Protein AF-0000000076527780 (afdb_homodimer)

Structure (mmCIF, N/CA/C/O backbone):
data_AF-0000000076527780-model_v1
#
loop_
_entity.id
_entity.type
_entity.pdbx_description
1 polymer 'ABC transporter ATP-binding protein'
#
loop_
_atom_site.group_PDB
_atom_site.id
_atom_site.type_symbol
_atom_site.label_atom_id
_atom_site.label_alt_id
_atom_site.label_comp_id
_atom_site.label_asym_id
_atom_site.label_entity_id
_atom_site.label_seq_id
_atom_site.pdbx_PDB_ins_code
_atom_site.Cartn_x
_atom_site.Cartn_y
_atom_site.Cartn_z
_atom_site.occupancy
_atom_site.B_iso_or_equiv
_atom_site.auth_seq_id
_atom_site.auth_comp_id
_atom_site.auth_asym_id
_atom_site.auth_atom_id
_atom_site.pdbx_PDB_model_num
ATOM 1 N N . MET A 1 1 ? 26.109 66.062 -44.188 1 27.7 1 MET A N 1
ATOM 2 C CA . MET A 1 1 ? 26.734 64.812 -43.656 1 27.7 1 MET A CA 1
ATOM 3 C C . MET A 1 1 ? 25.797 64.125 -42.656 1 27.7 1 MET A C 1
ATOM 5 O O . MET A 1 1 ? 25.469 64.688 -41.625 1 27.7 1 MET A O 1
ATOM 9 N N . SER A 1 2 ? 24.844 63.281 -43.125 1 27.56 2 SER A N 1
ATOM 10 C CA . SER A 1 2 ? 23.609 62.688 -42.625 1 27.56 2 SER A CA 1
ATOM 11 C C . SER A 1 2 ? 23.891 61.625 -41.594 1 27.56 2 SER A C 1
ATOM 13 O O . SER A 1 2 ? 24.641 60.656 -41.875 1 27.56 2 SER A O 1
ATOM 15 N N . ALA A 1 3 ? 23.859 61.969 -40.312 1 34.66 3 ALA A N 1
ATOM 16 C CA . ALA A 1 3 ? 24.141 61.219 -39.094 1 34.66 3 ALA A CA 1
ATOM 17 C C . ALA A 1 3 ? 23.281 59.969 -39.031 1 34.66 3 ALA A C 1
ATOM 19 O O . ALA A 1 3 ? 22.062 60.031 -38.844 1 34.66 3 ALA A O 1
ATOM 20 N N . THR A 1 4 ? 23.562 58.938 -39.781 1 29.02 4 THR A N 1
ATOM 21 C CA . THR A 1 4 ? 22.828 57.688 -39.875 1 29.02 4 THR A CA 1
ATOM 22 C C . THR A 1 4 ? 22.703 57 -38.531 1 29.02 4 THR A C 1
ATOM 24 O O . THR A 1 4 ? 23.703 56.75 -37.844 1 29.02 4 THR A O 1
ATOM 27 N N . ALA A 1 5 ? 21.578 57.25 -37.812 1 34.66 5 ALA A N 1
ATOM 28 C CA . ALA A 1 5 ? 21.188 56.719 -36.5 1 34.66 5 ALA A CA 1
ATOM 29 C C . ALA A 1 5 ? 21.234 55.219 -36.469 1 34.66 5 ALA A C 1
ATOM 31 O O . ALA A 1 5 ? 20.578 54.562 -37.281 1 34.66 5 ALA A O 1
ATOM 32 N N . THR A 1 6 ? 22.391 54.656 -36.094 1 33.19 6 THR A N 1
ATOM 33 C CA . THR A 1 6 ? 22.609 53.219 -36.062 1 33.19 6 THR A CA 1
ATOM 34 C C . THR A 1 6 ? 21.5 52.531 -35.25 1 33.19 6 THR A C 1
ATOM 36 O O . THR A 1 6 ? 21.125 53 -34.156 1 33.19 6 THR A O 1
ATOM 39 N N . PRO A 1 7 ? 20.641 51.688 -35.844 1 36.03 7 PRO A N 1
ATOM 40 C CA . PRO A 1 7 ? 19.469 51.062 -35.219 1 36.03 7 PRO A CA 1
ATOM 41 C C . PRO A 1 7 ? 19.828 50.312 -33.938 1 36.03 7 PRO A C 1
ATOM 43 O O . PRO A 1 7 ? 20.969 49.875 -33.781 1 36.03 7 PRO A O 1
ATOM 46 N N . PRO A 1 8 ? 19.078 50.594 -32.812 1 31.39 8 PRO A N 1
ATOM 47 C CA . PRO A 1 8 ? 19.359 50.031 -31.5 1 31.39 8 PRO A CA 1
ATOM 48 C C . PRO A 1 8 ? 19.484 48.5 -31.531 1 31.39 8 PRO A C 1
ATOM 50 O O . PRO A 1 8 ? 18.891 47.844 -32.375 1 31.39 8 PRO A O 1
ATOM 53 N N . ALA A 1 9 ? 20.672 47.969 -31.219 1 32 9 ALA A N 1
ATOM 54 C CA . ALA A 1 9 ? 21.031 46.562 -31.094 1 32 9 ALA A CA 1
ATOM 55 C C . ALA A 1 9 ? 19.938 45.781 -30.359 1 32 9 ALA A C 1
ATOM 57 O O . ALA A 1 9 ? 19.484 46.188 -29.297 1 32 9 ALA A O 1
ATOM 58 N N . ARG A 1 10 ? 19.109 44.969 -31.031 1 29.53 10 ARG A N 1
ATOM 59 C CA . ARG A 1 10 ? 18.141 44 -30.547 1 29.53 10 ARG A CA 1
ATOM 60 C C . ARG A 1 10 ? 18.734 43.156 -29.422 1 29.53 10 ARG A C 1
ATOM 62 O O . ARG A 1 10 ? 19.734 42.469 -29.625 1 29.53 10 ARG A O 1
ATOM 69 N N . ARG A 1 11 ? 18.609 43.625 -28.172 1 29.2 11 ARG A N 1
ATOM 70 C CA . ARG A 1 11 ? 19 42.875 -26.984 1 29.2 11 ARG A CA 1
ATOM 71 C C . ARG A 1 11 ? 18.516 41.438 -27.062 1 29.2 11 ARG A C 1
ATOM 73 O O . ARG A 1 11 ? 17.328 41.188 -27.281 1 29.2 11 ARG A O 1
ATOM 80 N N . SER A 1 12 ? 19.344 40.594 -27.609 1 29.61 12 SER A N 1
ATOM 81 C CA . SER A 1 12 ? 19.141 39.156 -27.609 1 29.61 12 SER A CA 1
ATOM 82 C C . SER A 1 12 ? 18.547 38.656 -26.297 1 29.61 12 SER A C 1
ATOM 84 O O . SER A 1 12 ? 19 39.062 -25.219 1 29.61 12 SER A O 1
ATOM 86 N N . PRO A 1 13 ? 17.188 38.375 -26.297 1 30.89 13 PRO A N 1
ATOM 87 C CA . PRO A 1 13 ? 16.609 37.781 -25.078 1 30.89 13 PRO A CA 1
ATOM 88 C C . PRO A 1 13 ? 17.516 36.781 -24.406 1 30.89 13 PRO A C 1
ATOM 90 O O . PRO A 1 13 ? 18.219 36.031 -25.078 1 30.89 13 PRO A O 1
ATOM 93 N N . LEU A 1 14 ? 18.266 37.25 -23.391 1 29.42 14 LEU A N 1
ATOM 94 C CA . LEU A 1 14 ? 19.125 36.344 -22.641 1 29.42 14 LEU A CA 1
ATOM 95 C C . LEU A 1 14 ? 18.438 35 -22.422 1 29.42 14 LEU A C 1
ATOM 97 O O . LEU A 1 14 ? 17.25 34.969 -22.062 1 29.42 14 LEU A O 1
ATOM 101 N N . PRO A 1 15 ? 18.781 33.969 -23.172 1 31.88 15 PRO A N 1
ATOM 102 C CA . PRO A 1 15 ? 18.25 32.625 -23.109 1 31.88 15 PRO A CA 1
ATOM 103 C C . PRO A 1 15 ? 18.078 32.125 -21.688 1 31.88 15 PRO A C 1
ATOM 105 O O . PRO A 1 15 ? 17.953 30.906 -21.453 1 31.88 15 PRO A O 1
ATOM 108 N N . GLY A 1 16 ? 18.391 32.938 -20.656 1 31.42 16 GLY A N 1
ATOM 109 C CA . GLY A 1 16 ? 18.328 32.25 -19.375 1 31.42 16 GLY A CA 1
ATOM 110 C C . GLY A 1 16 ? 16.938 31.703 -19.062 1 31.42 16 GLY A C 1
ATOM 111 O O . GLY A 1 16 ? 16.141 32.375 -18.422 1 31.42 16 GLY A O 1
ATOM 112 N N . GLY A 1 17 ? 16.297 31.156 -20.047 1 30.23 17 GLY A N 1
ATOM 113 C CA . GLY A 1 17 ? 15.008 30.562 -19.797 1 30.23 17 GLY A CA 1
ATOM 114 C C . GLY A 1 17 ? 14.906 29.891 -18.438 1 30.23 17 GLY A C 1
ATOM 115 O O . GLY A 1 17 ? 15.93 29.578 -17.812 1 30.23 17 GLY A O 1
ATOM 116 N N . ALA A 1 18 ? 13.906 30.25 -17.688 1 33.38 18 ALA A N 1
ATOM 117 C CA . ALA A 1 18 ? 13.406 29.578 -16.5 1 33.38 18 ALA A CA 1
ATOM 118 C C . ALA A 1 18 ? 13.609 28.078 -16.578 1 33.38 18 ALA A C 1
ATOM 120 O O . ALA A 1 18 ? 12.984 27.406 -17.406 1 33.38 18 ALA A O 1
ATOM 121 N N . ARG A 1 19 ? 14.75 27.656 -16.453 1 34.06 19 ARG A N 1
ATOM 122 C CA . ARG A 1 19 ? 15 26.219 -16.391 1 34.06 19 ARG A CA 1
ATOM 123 C C . ARG A 1 19 ? 13.883 25.5 -15.641 1 34.06 19 ARG A C 1
ATOM 125 O O . ARG A 1 19 ? 13.508 25.891 -14.539 1 34.06 19 ARG A O 1
ATOM 132 N N . GLU A 1 20 ? 12.961 24.875 -16.297 1 34.66 20 GLU A N 1
ATOM 133 C CA . GLU A 1 20 ? 11.867 23.969 -15.938 1 34.66 20 GLU A CA 1
ATOM 134 C C . GLU A 1 20 ? 12.18 23.188 -14.672 1 34.66 20 GLU A C 1
ATOM 136 O O . GLU A 1 20 ? 13.312 22.719 -14.484 1 34.66 20 GLU A O 1
ATOM 141 N N . VAL A 1 21 ? 11.656 23.516 -13.57 1 38.97 21 VAL A N 1
ATOM 142 C CA . VAL A 1 21 ? 11.523 22.781 -12.32 1 38.97 21 VAL A CA 1
ATOM 143 C C . VAL A 1 21 ? 11.781 21.297 -12.578 1 38.97 21 VAL A C 1
ATOM 145 O O . VAL A 1 21 ? 11.461 20.781 -13.648 1 38.97 21 VAL A O 1
ATOM 148 N N . SER A 1 22 ? 12.664 20.641 -11.742 1 48.62 22 SER A N 1
ATOM 149 C CA . SER A 1 22 ? 13.273 19.328 -11.695 1 48.62 22 SER A CA 1
ATOM 150 C C . SER A 1 22 ? 12.25 18.234 -11.992 1 48.62 22 SER A C 1
ATOM 152 O O . SER A 1 22 ? 11.516 17.812 -11.109 1 48.62 22 SER A O 1
ATOM 154 N N . GLU A 1 23 ? 11.539 18.344 -13.023 1 53.16 23 GLU A N 1
ATOM 155 C CA . GLU A 1 23 ? 10.656 17.312 -13.57 1 53.16 23 GLU A CA 1
ATOM 156 C C . GLU A 1 23 ? 11.367 15.969 -13.648 1 53.16 23 GLU A C 1
ATOM 158 O O . GLU A 1 23 ? 12.555 15.898 -13.961 1 53.16 23 GLU A O 1
ATOM 163 N N . LEU A 1 24 ? 10.93 15.039 -12.914 1 64.06 24 LEU A N 1
ATOM 164 C CA . LEU A 1 24 ? 11.375 13.68 -13.164 1 64.06 24 LEU A CA 1
ATOM 165 C C . LEU A 1 24 ? 11.547 13.422 -14.656 1 64.06 24 LEU A C 1
ATOM 167 O O . LEU A 1 24 ? 10.758 13.914 -15.469 1 64.06 24 LEU A O 1
ATOM 171 N N . PRO A 1 25 ? 12.82 13.055 -15.031 1 71.31 25 PRO A N 1
ATOM 172 C CA . PRO A 1 25 ? 12.984 12.703 -16.438 1 71.31 25 PRO A CA 1
ATOM 173 C C . PRO A 1 25 ? 11.844 11.836 -16.969 1 71.31 25 PRO A C 1
ATOM 175 O O . PRO A 1 25 ? 11.148 11.18 -16.188 1 71.31 25 PRO A O 1
ATOM 178 N N . ALA A 1 26 ? 11.594 12.023 -18.203 1 75.62 26 ALA A N 1
ATOM 179 C CA . ALA A 1 26 ? 10.625 11.141 -18.844 1 75.62 26 ALA A CA 1
ATOM 180 C C . ALA A 1 26 ? 11 9.672 -18.656 1 75.62 26 ALA A C 1
ATOM 182 O O . ALA A 1 26 ? 12.18 9.336 -18.547 1 75.62 26 ALA A O 1
ATOM 183 N N . PRO A 1 27 ? 10.039 8.812 -18.516 1 79.25 27 PRO A N 1
ATOM 184 C CA . PRO A 1 27 ? 10.344 7.383 -18.375 1 79.25 27 PRO A CA 1
ATOM 185 C C . PRO A 1 27 ? 11.156 6.836 -19.547 1 79.25 27 PRO A C 1
ATOM 187 O O . PRO A 1 27 ? 10.914 7.203 -20.688 1 79.25 27 PRO A O 1
ATOM 190 N N . PRO A 1 28 ? 12.195 6.129 -19.203 1 81.56 28 PRO A N 1
ATOM 191 C CA . PRO A 1 28 ? 13.039 5.578 -20.266 1 81.56 28 PRO A CA 1
ATOM 192 C C . PRO A 1 28 ? 12.352 4.465 -21.047 1 81.56 28 PRO A C 1
ATOM 194 O O . PRO A 1 28 ? 11.383 3.867 -20.562 1 81.56 28 PRO A O 1
ATOM 197 N N . PRO A 1 29 ? 12.859 4.336 -22.328 1 83.69 29 PRO A N 1
ATOM 198 C CA . PRO A 1 29 ? 12.391 3.143 -23.047 1 83.69 29 PRO A CA 1
ATOM 199 C C . PRO A 1 29 ? 12.711 1.85 -22.297 1 83.69 29 PRO A C 1
ATOM 201 O O . PRO A 1 29 ? 13.633 1.82 -21.469 1 83.69 29 PRO A O 1
ATOM 204 N N . ARG A 1 30 ? 11.961 0.775 -22.547 1 82.88 30 ARG A N 1
ATOM 205 C CA . ARG A 1 30 ? 12.047 -0.491 -21.828 1 82.88 30 ARG A CA 1
ATOM 206 C C . ARG A 1 30 ? 13.445 -1.09 -21.938 1 82.88 30 ARG A C 1
ATOM 208 O O . ARG A 1 30 ? 13.969 -1.652 -20.969 1 82.88 30 ARG A O 1
ATOM 215 N N . ARG A 1 31 ? 14.062 -0.931 -23.078 1 84.25 31 ARG A N 1
ATOM 216 C CA . ARG A 1 31 ? 15.391 -1.494 -23.297 1 84.25 31 ARG A CA 1
ATOM 217 C C . ARG A 1 31 ? 16.406 -0.848 -22.359 1 84.25 31 ARG A C 1
ATOM 219 O O . ARG A 1 31 ? 17.25 -1.535 -21.781 1 84.25 31 ARG A O 1
ATOM 226 N N . VAL A 1 32 ? 16.328 0.448 -22.188 1 88.69 32 VAL A N 1
ATOM 227 C CA . VAL A 1 32 ? 17.25 1.18 -21.328 1 88.69 32 VAL A CA 1
ATOM 228 C C . VAL A 1 32 ? 17.016 0.794 -19.875 1 88.69 32 VAL A C 1
ATOM 230 O O . VAL A 1 32 ? 17.969 0.628 -19.109 1 88.69 32 VAL A O 1
ATOM 233 N N . LEU A 1 33 ? 15.797 0.633 -19.578 1 88.44 33 LEU A N 1
ATOM 234 C CA . LEU A 1 33 ? 15.422 0.273 -18.203 1 88.44 33 LEU A CA 1
ATOM 235 C C . LEU A 1 33 ? 15.977 -1.1 -17.844 1 88.44 33 LEU A C 1
ATOM 237 O O . LEU A 1 33 ? 16.547 -1.273 -16.766 1 88.44 33 LEU A O 1
ATOM 241 N N . VAL A 1 34 ? 15.812 -2.037 -18.75 1 86.19 34 VAL A N 1
ATOM 242 C CA . VAL A 1 34 ? 16.281 -3.398 -18.5 1 86.19 34 VAL A CA 1
ATOM 243 C C . VAL A 1 34 ? 17.797 -3.42 -18.422 1 86.19 34 VAL A C 1
ATOM 245 O O . VAL A 1 34 ? 18.375 -4.098 -17.578 1 86.19 34 VAL A O 1
ATOM 248 N N . CYS A 1 35 ? 18.438 -2.631 -19.266 1 88.62 35 CYS A N 1
ATOM 249 C CA . CYS A 1 35 ? 19.891 -2.541 -19.234 1 88.62 35 CYS A CA 1
ATOM 250 C C . CYS A 1 35 ? 20.391 -1.956 -17.922 1 88.62 35 CYS A C 1
ATOM 252 O O . CYS A 1 35 ? 21.391 -2.412 -17.359 1 88.62 35 CYS A O 1
ATOM 254 N N . TRP A 1 36 ? 19.703 -0.974 -17.484 1 90.25 36 TRP A N 1
ATOM 255 C CA . TRP A 1 36 ? 20.047 -0.355 -16.219 1 90.25 36 TRP A CA 1
ATOM 256 C C . TRP A 1 36 ? 19.875 -1.344 -15.062 1 90.25 36 TRP A C 1
ATOM 258 O O . TRP A 1 36 ? 20.75 -1.45 -14.195 1 90.25 36 TRP A O 1
ATOM 268 N N . LEU A 1 37 ? 18.766 -2.098 -15.055 1 88.94 37 LEU A N 1
ATOM 269 C CA . LEU A 1 37 ? 18.5 -3.08 -14.008 1 88.94 37 LEU A CA 1
ATOM 270 C C . LEU A 1 37 ? 19.578 -4.16 -14 1 88.94 37 LEU A C 1
ATOM 272 O O . LEU A 1 37 ? 20.047 -4.566 -12.93 1 88.94 37 LEU A O 1
ATOM 276 N N . VAL A 1 38 ? 20 -4.57 -15.211 1 87.56 38 VAL A N 1
ATOM 277 C CA . VAL A 1 38 ? 21.016 -5.609 -15.336 1 87.56 38 VAL A CA 1
ATOM 278 C C . VAL A 1 38 ? 22.359 -5.074 -14.859 1 87.56 38 VAL A C 1
ATOM 280 O O . VAL A 1 38 ? 23.125 -5.793 -14.211 1 87.56 38 VAL A O 1
ATOM 283 N N . ARG A 1 39 ? 22.578 -3.822 -15.117 1 89.5 39 ARG A N 1
ATOM 284 C CA . ARG A 1 39 ? 23.844 -3.215 -14.711 1 89.5 39 ARG A CA 1
ATOM 285 C C . ARG A 1 39 ? 23.922 -3.084 -13.195 1 89.5 39 ARG A C 1
ATOM 287 O O . ARG A 1 39 ? 24.938 -3.43 -12.594 1 89.5 39 ARG A O 1
ATOM 294 N N . VAL A 1 40 ? 22.906 -2.66 -12.602 1 89.81 40 VAL A N 1
ATOM 295 C CA . VAL A 1 40 ? 22.875 -2.43 -11.164 1 89.81 40 VAL A CA 1
ATOM 296 C C . VAL A 1 40 ? 22.938 -3.764 -10.422 1 89.81 40 VAL A C 1
ATOM 298 O O . VAL A 1 40 ? 23.531 -3.859 -9.352 1 89.81 40 VAL A O 1
ATOM 301 N N . THR A 1 41 ? 22.359 -4.812 -11.055 1 88.94 41 THR A N 1
ATOM 302 C CA . THR A 1 41 ? 22.281 -6.102 -10.375 1 88.94 41 THR A CA 1
ATOM 303 C C . THR A 1 41 ? 23.297 -7.078 -10.945 1 88.94 41 THR A C 1
ATOM 305 O O . THR A 1 41 ? 23.125 -8.289 -10.867 1 88.94 41 THR A O 1
ATOM 308 N N . ARG A 1 42 ? 24.359 -6.672 -11.484 1 89.94 42 ARG A N 1
ATOM 309 C CA . ARG A 1 42 ? 25.391 -7.469 -12.125 1 89.94 42 ARG A CA 1
ATOM 310 C C . ARG A 1 42 ? 25.938 -8.531 -11.164 1 89.94 42 ARG A C 1
ATOM 312 O O . ARG A 1 42 ? 26.125 -9.68 -11.555 1 89.94 42 ARG A O 1
ATOM 319 N N . PRO A 1 43 ? 26.078 -8.227 -9.906 1 88.06 43 PRO A N 1
ATOM 320 C CA . PRO A 1 43 ? 26.641 -9.219 -8.992 1 88.06 43 PRO A CA 1
ATOM 321 C C . PRO A 1 43 ? 25.734 -10.422 -8.781 1 88.06 43 PRO A C 1
ATOM 323 O O . PRO A 1 43 ? 26.188 -11.492 -8.367 1 88.06 43 PRO A O 1
ATOM 326 N N . VAL A 1 44 ? 24.469 -10.25 -9.023 1 89 44 VAL A N 1
ATOM 327 C CA . VAL A 1 44 ? 23.562 -11.344 -8.711 1 89 44 VAL A CA 1
ATOM 328 C C . VAL A 1 44 ? 23.125 -12.047 -10 1 89 44 VAL A C 1
ATOM 330 O O . VAL A 1 44 ? 22.281 -12.938 -9.984 1 89 44 VAL A O 1
ATOM 333 N N . LEU A 1 45 ? 23.781 -11.727 -11.117 1 89.5 45 LEU A N 1
ATOM 334 C CA . LEU A 1 45 ? 23.406 -12.352 -12.383 1 89.5 45 LEU A CA 1
ATOM 335 C C . LEU A 1 45 ? 23.828 -13.82 -12.406 1 89.5 45 LEU A C 1
ATOM 337 O O . LEU A 1 45 ? 23.141 -14.664 -12.977 1 89.5 45 LEU A O 1
ATOM 341 N N . ALA A 1 46 ? 24.969 -14.086 -11.711 1 92.06 46 ALA A N 1
ATOM 342 C CA . ALA A 1 46 ? 25.438 -15.469 -11.68 1 92.06 46 ALA A CA 1
ATOM 343 C C . ALA A 1 46 ? 24.484 -16.359 -10.891 1 92.06 46 ALA A C 1
ATOM 345 O O . ALA A 1 46 ? 24.031 -17.391 -11.391 1 92.06 46 ALA A O 1
ATOM 346 N N . PRO A 1 47 ? 24.141 -15.953 -9.711 1 91.62 47 PRO A N 1
ATOM 347 C CA . PRO A 1 47 ? 23.156 -16.781 -9.008 1 91.62 47 PRO A CA 1
ATOM 348 C C . PRO A 1 47 ? 21.812 -16.812 -9.719 1 91.62 47 PRO A C 1
ATOM 350 O O . PRO A 1 47 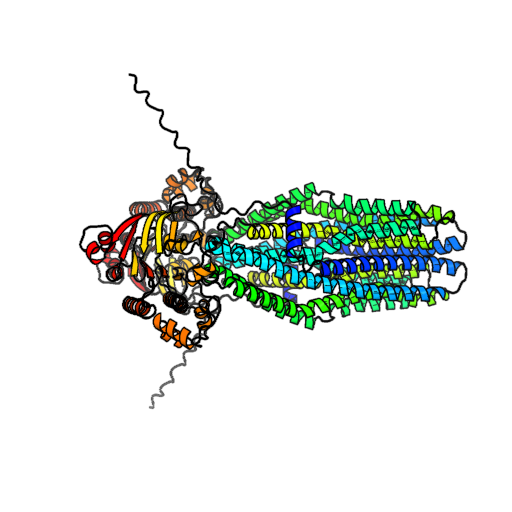? 21.078 -17.797 -9.633 1 91.62 47 PRO A O 1
ATOM 353 N N . LEU A 1 48 ? 21.453 -15.797 -10.383 1 91.31 48 LEU A N 1
ATOM 354 C CA . LEU A 1 48 ? 20.219 -15.797 -11.156 1 91.31 48 LEU A CA 1
ATOM 355 C C . LEU A 1 48 ? 20.281 -16.828 -12.273 1 91.31 48 LEU A C 1
ATOM 357 O O . LEU A 1 48 ? 19.297 -17.562 -12.5 1 91.31 48 LEU A O 1
ATOM 361 N N . LEU A 1 49 ? 21.422 -16.906 -12.938 1 92.56 49 LEU A N 1
ATOM 362 C CA . LEU A 1 49 ? 21.625 -17.922 -13.969 1 92.56 49 LEU A CA 1
ATOM 363 C C . LEU A 1 49 ? 21.578 -19.328 -13.367 1 92.56 49 LEU A C 1
ATOM 365 O O . LEU A 1 49 ? 21.047 -20.25 -13.977 1 92.56 49 LEU A O 1
ATOM 369 N N . GLY A 1 50 ? 22.188 -19.406 -12.211 1 93.88 50 GLY A N 1
ATOM 370 C CA . GLY A 1 50 ? 22.125 -20.672 -11.508 1 93.88 50 GLY A CA 1
ATOM 371 C C . GLY A 1 50 ? 20.703 -21.094 -11.164 1 93.88 50 GLY A C 1
ATOM 372 O O . GLY A 1 50 ? 20.328 -22.25 -11.367 1 93.88 50 GLY A O 1
ATOM 373 N N . SER A 1 51 ? 19.938 -20.156 -10.648 1 92.94 51 SER A N 1
ATOM 374 C CA . SER A 1 51 ? 18.547 -20.438 -10.32 1 92.94 51 SER A CA 1
ATOM 375 C C . SER A 1 51 ? 17.75 -20.797 -11.57 1 92.94 51 SER A C 1
ATOM 377 O O . SER A 1 51 ? 16.953 -21.734 -11.547 1 92.94 51 SER A O 1
ATOM 379 N N . THR A 1 52 ? 18.016 -20.172 -12.648 1 92.62 52 THR A N 1
ATOM 380 C CA . THR A 1 52 ? 17.328 -20.422 -13.906 1 92.62 52 THR A CA 1
ATOM 381 C C . THR A 1 52 ? 17.703 -21.781 -14.477 1 92.62 52 THR A C 1
ATOM 383 O O . THR A 1 52 ? 16.844 -22.516 -14.961 1 92.62 52 THR A O 1
ATOM 386 N N . ALA A 1 53 ? 18.969 -22.062 -14.359 1 95.19 53 ALA A N 1
ATOM 387 C CA . ALA A 1 53 ? 19.438 -23.375 -14.828 1 95.19 53 ALA A CA 1
ATOM 388 C C . ALA A 1 53 ? 18.812 -24.5 -14.016 1 95.19 53 ALA A C 1
ATOM 390 O O . ALA A 1 53 ? 18.406 -25.531 -14.57 1 95.19 53 ALA A O 1
ATOM 391 N N . CYS A 1 54 ? 18.734 -24.266 -12.734 1 94.56 54 CYS A N 1
ATOM 392 C CA . CYS A 1 54 ? 18.094 -25.25 -11.875 1 94.56 54 CYS A CA 1
ATOM 393 C C . CYS A 1 54 ? 16.625 -25.406 -12.227 1 94.56 54 CYS A C 1
ATOM 395 O O . CYS A 1 54 ? 16.109 -26.531 -12.25 1 94.56 54 CYS A O 1
ATOM 397 N N . ARG A 1 55 ? 16 -24.344 -12.523 1 91.06 55 ARG A N 1
ATOM 398 C CA . ARG A 1 55 ? 14.586 -24.391 -12.883 1 91.06 55 ARG A CA 1
ATOM 399 C C . ARG A 1 55 ? 14.383 -25.125 -14.203 1 91.06 55 ARG A C 1
ATOM 401 O O . ARG A 1 55 ? 13.492 -25.984 -14.312 1 91.06 55 ARG A O 1
ATOM 408 N N . LEU A 1 56 ? 15.211 -24.797 -15.18 1 93.56 56 LEU A N 1
ATOM 409 C CA . LEU A 1 56 ? 15.117 -25.438 -16.484 1 93.56 56 LEU A CA 1
ATOM 410 C C . LEU A 1 56 ? 15.398 -26.938 -16.375 1 93.56 56 LEU A C 1
ATOM 412 O O . LEU A 1 56 ? 14.664 -27.75 -16.953 1 93.56 56 LEU A O 1
ATOM 416 N N . ALA A 1 57 ? 16.422 -27.219 -15.633 1 95.56 57 ALA A N 1
ATOM 417 C CA . ALA A 1 57 ? 16.766 -28.625 -15.445 1 95.56 57 ALA A CA 1
ATOM 418 C C . ALA A 1 57 ? 15.656 -29.375 -14.727 1 95.56 57 ALA A C 1
ATOM 420 O O . ALA A 1 57 ? 15.336 -30.516 -15.07 1 95.56 57 ALA A O 1
ATOM 421 N N . SER A 1 58 ? 15.125 -28.734 -13.734 1 92.31 58 SER A N 1
ATOM 422 C CA . SER A 1 58 ? 14.023 -29.344 -13 1 92.31 58 SER A CA 1
ATOM 423 C C . SER A 1 58 ? 12.82 -29.578 -13.906 1 92.31 58 SER A C 1
ATOM 425 O O . SER A 1 58 ? 12.141 -30.594 -13.797 1 92.31 58 SER A O 1
ATOM 427 N N . LEU A 1 59 ? 12.539 -28.625 -14.758 1 90.25 59 LEU A N 1
ATOM 428 C CA . LEU A 1 59 ? 11.453 -28.781 -15.719 1 90.25 59 LEU A CA 1
ATOM 429 C C . LEU A 1 59 ? 11.703 -29.953 -16.656 1 90.25 59 LEU A C 1
ATOM 431 O O . LEU A 1 59 ? 10.812 -30.766 -16.891 1 90.25 59 LEU A O 1
ATOM 435 N N . LEU A 1 60 ? 12.906 -30.062 -17.156 1 93.88 60 LEU A N 1
ATOM 436 C CA . LEU A 1 60 ? 13.25 -31.109 -18.109 1 93.88 60 LEU A CA 1
ATOM 437 C C . LEU A 1 60 ? 13.203 -32.469 -17.453 1 93.88 60 LEU A C 1
ATOM 439 O O . LEU A 1 60 ? 12.742 -33.469 -18.047 1 93.88 60 LEU A O 1
ATOM 443 N N . VAL A 1 61 ? 13.68 -32.5 -16.219 1 92.81 61 VAL A N 1
ATOM 444 C CA . VAL A 1 61 ? 13.617 -33.781 -15.477 1 92.81 61 VAL A CA 1
ATOM 445 C C . VAL A 1 61 ? 12.156 -34.156 -15.234 1 92.81 61 VAL A C 1
ATOM 447 O O . VAL A 1 61 ? 11.789 -35.312 -15.336 1 92.81 61 VAL A O 1
ATOM 450 N N . GLY A 1 62 ? 11.359 -33.156 -14.938 1 88.75 62 GLY A N 1
ATOM 451 C CA . GLY A 1 62 ? 9.938 -33.406 -14.758 1 88.75 62 GLY A CA 1
ATOM 452 C C . GLY A 1 62 ? 9.266 -33.938 -16.016 1 88.75 62 GLY A C 1
ATOM 453 O O . GLY A 1 62 ? 8.492 -34.906 -15.961 1 88.75 62 GLY A O 1
ATOM 454 N N . VAL A 1 63 ? 9.578 -33.344 -17.094 1 91.31 63 VAL A N 1
ATOM 455 C CA . VAL A 1 63 ? 9.047 -33.781 -18.375 1 91.31 63 VAL A CA 1
ATOM 456 C C . VAL A 1 63 ? 9.547 -35.219 -18.672 1 91.31 63 VAL A C 1
ATOM 458 O O . VAL A 1 63 ? 8.773 -36.062 -19.109 1 91.31 63 VAL A O 1
ATOM 461 N N . GLY A 1 64 ? 10.828 -35.406 -18.438 1 91.38 64 GLY A N 1
ATOM 462 C CA . GLY A 1 64 ? 11.406 -36.719 -18.641 1 91.38 64 GLY A CA 1
ATOM 463 C C . GLY A 1 64 ? 10.734 -37.812 -17.812 1 91.38 64 GLY A C 1
ATOM 464 O O . GLY A 1 64 ? 10.531 -38.906 -18.281 1 91.38 64 GLY A O 1
ATOM 465 N N . MET A 1 65 ? 10.43 -37.406 -16.703 1 88.44 65 MET A N 1
ATOM 466 C CA . MET A 1 65 ? 9.773 -38.375 -15.82 1 88.44 65 MET A CA 1
ATOM 467 C C . MET A 1 65 ? 8.391 -38.719 -16.344 1 88.44 65 MET A C 1
ATOM 469 O O . MET A 1 65 ? 7.984 -39.906 -16.297 1 88.44 65 MET A O 1
ATOM 473 N N . PHE A 1 66 ? 7.641 -37.75 -16.797 1 87.31 66 PHE A N 1
ATOM 474 C CA . PHE A 1 66 ? 6.34 -38.031 -17.406 1 87.31 66 PHE A CA 1
ATOM 475 C C . PHE A 1 66 ? 6.484 -38.906 -18.625 1 87.31 66 PHE A C 1
ATOM 477 O O . PHE A 1 66 ? 5.738 -39.875 -18.781 1 87.31 66 PHE A O 1
ATOM 484 N N . ALA A 1 67 ? 7.422 -38.625 -19.391 1 90.88 67 ALA A N 1
ATOM 485 C CA . ALA A 1 67 ? 7.656 -39.406 -20.609 1 90.88 67 ALA A CA 1
ATOM 486 C C . ALA A 1 67 ? 8.055 -40.844 -20.281 1 90.88 67 ALA A C 1
ATOM 488 O O . ALA A 1 67 ? 7.523 -41.781 -20.859 1 90.88 67 ALA A O 1
ATOM 489 N N . LEU A 1 68 ? 8.953 -40.938 -19.359 1 89.25 68 LEU A N 1
ATOM 490 C CA . LEU A 1 68 ? 9.414 -42.25 -18.953 1 89.25 68 LEU A CA 1
ATOM 491 C C . LEU A 1 68 ? 8.266 -43.094 -18.375 1 89.25 68 LEU A C 1
ATOM 493 O O . LEU A 1 68 ? 8.164 -44.281 -18.625 1 89.25 68 LEU A O 1
ATOM 497 N N . GLY A 1 69 ? 7.469 -42.406 -17.594 1 85.56 69 GLY A N 1
ATOM 498 C CA . GLY A 1 69 ? 6.305 -43.094 -17.047 1 85.56 69 GLY A CA 1
ATOM 499 C C . GLY A 1 69 ? 5.363 -43.625 -18.109 1 85.56 69 GLY A C 1
ATOM 500 O O . GLY A 1 69 ? 4.906 -44.75 -18.031 1 85.56 69 GLY A O 1
ATOM 501 N N . ALA A 1 70 ? 5.105 -42.844 -19.094 1 86.5 70 ALA A N 1
ATOM 502 C CA . ALA A 1 70 ? 4.219 -43.25 -20.188 1 86.5 70 ALA A CA 1
ATOM 503 C C . ALA A 1 70 ? 4.84 -44.375 -21 1 86.5 70 ALA A C 1
ATOM 505 O O . ALA A 1 70 ? 4.145 -45.312 -21.406 1 86.5 70 ALA A O 1
ATOM 506 N N . CYS A 1 71 ? 6.117 -44.344 -21.203 1 86.06 71 CYS A N 1
ATOM 507 C CA . CYS A 1 71 ? 6.816 -45.406 -21.906 1 86.06 71 CYS A CA 1
ATOM 508 C C . CYS A 1 71 ? 6.723 -46.719 -21.141 1 86.06 71 CYS A C 1
ATOM 510 O O . CYS A 1 71 ? 6.508 -47.781 -21.734 1 86.06 71 CYS A O 1
ATOM 512 N N . ALA A 1 72 ? 6.898 -46.5 -19.906 1 83.19 72 ALA A N 1
ATOM 513 C CA . ALA A 1 72 ? 6.852 -47.688 -19.047 1 83.19 72 ALA A CA 1
ATOM 514 C C . ALA A 1 72 ? 5.477 -48.344 -19.094 1 83.19 72 ALA A C 1
ATOM 516 O O . ALA A 1 72 ? 5.363 -49.562 -19.125 1 83.19 72 ALA A O 1
ATOM 517 N N . VAL A 1 73 ? 4.461 -47.562 -19.109 1 81.88 73 VAL A N 1
ATOM 518 C CA . VAL A 1 73 ? 3.094 -48.094 -19.156 1 81.88 73 VAL A CA 1
ATOM 519 C C . VAL A 1 73 ? 2.861 -48.812 -20.484 1 81.88 73 VAL A C 1
ATOM 521 O O . VAL A 1 73 ? 2.283 -49.906 -20.5 1 81.88 73 VAL A O 1
ATOM 524 N N . ALA A 1 74 ? 3.295 -48.25 -21.531 1 80.06 74 ALA A N 1
ATOM 525 C CA . ALA A 1 74 ? 3.164 -48.906 -22.844 1 80.06 74 ALA A CA 1
ATOM 526 C C . ALA A 1 74 ? 3.951 -50.219 -22.891 1 80.06 74 ALA A C 1
ATOM 528 O O . ALA A 1 74 ? 3.451 -51.219 -23.391 1 80.06 74 ALA A O 1
ATOM 529 N N . ALA A 1 75 ? 5.117 -50.156 -22.391 1 76.75 75 ALA A N 1
ATOM 530 C CA . ALA A 1 75 ? 5.965 -51.344 -22.375 1 76.75 75 ALA A CA 1
ATOM 531 C C . ALA A 1 75 ? 5.355 -52.438 -21.516 1 76.75 75 ALA A C 1
ATOM 533 O O . ALA A 1 75 ? 5.449 -53.625 -21.844 1 76.75 75 ALA A O 1
ATOM 534 N N . LEU A 1 76 ? 4.848 -52.031 -20.484 1 76.56 76 LEU A N 1
ATOM 535 C CA . LEU A 1 76 ? 4.172 -53 -19.609 1 76.56 76 LEU A CA 1
ATOM 536 C C . LEU A 1 76 ? 3.006 -53.656 -20.328 1 76.56 76 LEU A C 1
ATOM 538 O O . LEU A 1 76 ? 2.799 -54.875 -20.188 1 76.56 76 LEU A O 1
ATOM 542 N N . GLY A 1 77 ? 2.234 -52.875 -21.031 1 75.75 77 GLY A N 1
ATOM 543 C CA . GLY A 1 77 ? 1.154 -53.438 -21.812 1 75.75 77 GLY A CA 1
ATOM 544 C C . GLY A 1 77 ? 1.632 -54.469 -22.828 1 75.75 77 GLY A C 1
ATOM 545 O O . GLY A 1 77 ? 1.042 -55.531 -22.953 1 75.75 77 GLY A O 1
ATOM 546 N N . ILE A 1 78 ? 2.648 -54.188 -23.438 1 76.88 78 ILE A N 1
ATOM 547 C CA . ILE A 1 78 ? 3.211 -55.094 -24.453 1 76.88 78 ILE A CA 1
ATOM 548 C C . ILE A 1 78 ? 3.721 -56.375 -23.781 1 76.88 78 ILE A C 1
ATOM 550 O O . ILE A 1 78 ? 3.465 -57.469 -24.266 1 76.88 78 ILE A O 1
ATOM 554 N N . ALA A 1 79 ? 4.418 -56.188 -22.688 1 78.12 79 ALA A N 1
ATOM 555 C CA . ALA A 1 79 ? 4.965 -57.344 -21.984 1 78.12 79 ALA A CA 1
ATOM 556 C C . ALA A 1 79 ? 3.854 -58.25 -21.5 1 78.12 79 ALA A C 1
ATOM 558 O O . ALA A 1 79 ? 3.961 -59.469 -21.609 1 78.12 79 ALA A O 1
ATOM 559 N N . LEU A 1 80 ? 2.889 -57.688 -21 1 77.62 80 LEU A N 1
ATOM 560 C CA . LEU A 1 80 ? 1.756 -58.469 -20.516 1 77.62 80 LEU A CA 1
ATOM 561 C C . LEU A 1 80 ? 1.092 -59.25 -21.656 1 77.62 80 LEU A C 1
ATOM 563 O O . LEU A 1 80 ? 0.742 -60.406 -21.484 1 77.62 80 LEU A O 1
ATOM 567 N N . ALA A 1 81 ? 0.951 -58.625 -22.734 1 78 81 ALA A N 1
ATOM 568 C CA . ALA A 1 81 ? 0.335 -59.25 -23.891 1 78 81 ALA A CA 1
ATOM 569 C C . ALA A 1 81 ? 1.198 -60.406 -24.406 1 78 81 ALA A C 1
ATOM 571 O O . ALA A 1 81 ? 0.68 -61.406 -24.938 1 78 81 ALA A O 1
ATOM 572 N N . GLN A 1 82 ? 2.451 -60.281 -24.203 1 79.88 82 GLN A N 1
ATOM 573 C CA . GLN A 1 82 ? 3.371 -61.281 -24.688 1 79.88 82 GLN A CA 1
ATOM 574 C C . GLN A 1 82 ? 3.658 -62.344 -23.609 1 79.88 82 GLN A C 1
ATOM 576 O O . GLN A 1 82 ? 4.465 -63.25 -23.828 1 79.88 82 GLN A O 1
ATOM 581 N N . GLY A 1 83 ? 3.133 -62.188 -22.5 1 76.44 83 GLY A N 1
ATOM 582 C CA . GLY A 1 83 ? 3.303 -63.156 -21.406 1 76.44 83 GLY A CA 1
ATOM 583 C C . GLY A 1 83 ? 4.652 -63.031 -20.719 1 76.44 83 GLY A C 1
ATOM 584 O O . GLY A 1 83 ? 5.137 -64 -20.141 1 76.44 83 GLY A O 1
ATOM 585 N N . ARG A 1 84 ? 5.297 -62 -20.828 1 80.56 84 ARG A N 1
ATOM 586 C CA . ARG A 1 84 ? 6.598 -61.781 -20.203 1 80.56 84 ARG A CA 1
ATOM 587 C C . ARG A 1 84 ? 6.449 -61.312 -18.766 1 80.56 84 ARG A C 1
ATOM 589 O O . ARG A 1 84 ? 5.445 -60.688 -18.422 1 80.56 84 ARG A O 1
ATOM 596 N N . PRO A 1 85 ? 7.508 -61.656 -17.969 1 77.12 85 PRO A N 1
ATOM 597 C CA . PRO A 1 85 ? 7.422 -61.219 -16.578 1 77.12 85 PRO A CA 1
ATOM 598 C C . PRO A 1 85 ? 7.543 -59.719 -16.422 1 77.12 85 PRO A C 1
ATOM 600 O O . PRO A 1 85 ? 8.141 -59.062 -17.281 1 77.12 85 PRO A O 1
ATOM 603 N N . LEU A 1 86 ? 6.895 -59.219 -15.398 1 77.88 86 LEU A N 1
ATOM 604 C CA . LEU A 1 86 ? 6.848 -57.781 -15.156 1 77.88 86 LEU A CA 1
ATOM 605 C C . LEU A 1 86 ? 8.102 -57.312 -14.422 1 77.88 86 LEU A C 1
ATOM 607 O O . LEU A 1 86 ? 8.172 -56.156 -13.984 1 77.88 86 LEU A O 1
ATOM 611 N N . SER A 1 87 ? 9.07 -58.125 -14.297 1 76.44 87 SER A N 1
ATOM 612 C CA . SER A 1 87 ? 10.312 -57.75 -13.609 1 76.44 87 SER A CA 1
ATOM 613 C C . SER A 1 87 ? 11.016 -56.594 -14.305 1 76.44 87 SER A C 1
ATOM 615 O O . SER A 1 87 ? 11.797 -55.875 -13.68 1 76.44 87 SER A O 1
ATOM 617 N N . GLY A 1 88 ? 10.711 -56.344 -15.492 1 77.12 88 GLY A N 1
ATOM 618 C CA . GLY A 1 88 ? 11.312 -55.25 -16.25 1 77.12 88 GLY A CA 1
ATOM 619 C C . GLY A 1 88 ? 10.844 -53.875 -15.805 1 77.12 88 GLY A C 1
ATOM 620 O O . GLY A 1 88 ? 11.445 -52.875 -16.156 1 77.12 88 GLY A O 1
ATOM 621 N N . LEU A 1 89 ? 9.875 -53.844 -14.969 1 81.88 89 LEU A N 1
ATOM 622 C CA . LEU A 1 89 ? 9.289 -52.594 -14.539 1 81.88 89 LEU A CA 1
ATOM 623 C C . LEU A 1 89 ? 10.102 -51.969 -13.398 1 81.88 89 LEU A C 1
ATOM 625 O O . LEU A 1 89 ? 10.102 -50.75 -13.219 1 81.88 89 LEU A O 1
ATOM 629 N N . TRP A 1 90 ? 10.836 -52.781 -12.633 1 84.69 90 TRP A N 1
ATOM 630 C CA . TRP A 1 90 ? 11.477 -52.312 -11.406 1 84.69 90 TRP A CA 1
ATOM 631 C C . TRP A 1 90 ? 12.609 -51.344 -11.727 1 84.69 90 TRP A C 1
ATOM 633 O O . TRP A 1 90 ? 12.742 -50.281 -11.078 1 84.69 90 TRP A O 1
ATOM 643 N N . PRO A 1 91 ? 13.422 -51.594 -12.742 1 86.94 91 PRO A N 1
ATOM 644 C CA . PRO A 1 91 ? 14.461 -50.625 -13.07 1 86.94 91 PRO A CA 1
ATOM 645 C C . PRO A 1 91 ? 13.875 -49.281 -13.531 1 86.94 91 PRO A C 1
ATOM 647 O O . PRO A 1 91 ? 14.461 -48.219 -13.273 1 86.94 91 PRO A O 1
ATOM 650 N N . VAL A 1 92 ? 12.781 -49.312 -14.172 1 87.38 92 VAL A N 1
ATOM 651 C CA . VAL A 1 92 ? 12.141 -48.094 -14.641 1 87.38 92 VAL A CA 1
ATOM 652 C C . VAL A 1 92 ? 11.625 -47.281 -13.445 1 87.38 92 VAL A C 1
ATOM 654 O O . VAL A 1 92 ? 11.805 -46.062 -13.383 1 87.38 92 VAL A O 1
ATOM 657 N N . LEU A 1 93 ? 11.008 -47.938 -12.5 1 87 93 LEU A N 1
ATOM 658 C CA . LEU A 1 93 ? 10.523 -47.281 -11.289 1 87 93 LEU A CA 1
ATOM 659 C C . LEU A 1 93 ? 11.68 -46.688 -10.492 1 87 93 LEU A C 1
ATOM 661 O O . LEU A 1 93 ? 11.555 -45.594 -9.938 1 87 93 LEU A O 1
ATOM 665 N N . ALA A 1 94 ? 12.766 -47.438 -10.453 1 90.06 94 ALA A N 1
ATOM 666 C CA . ALA A 1 94 ? 13.953 -46.938 -9.766 1 90.06 94 ALA A CA 1
ATOM 667 C C . ALA A 1 94 ? 14.492 -45.688 -10.445 1 90.06 94 ALA A C 1
ATOM 669 O O . ALA A 1 94 ? 14.898 -44.75 -9.781 1 90.06 94 ALA A O 1
ATOM 670 N N . ALA A 1 95 ? 14.516 -45.688 -11.734 1 92.06 95 ALA A N 1
ATOM 671 C CA . ALA A 1 95 ? 14.969 -44.531 -12.492 1 92.06 95 ALA A CA 1
ATOM 672 C C . ALA A 1 95 ? 14.062 -43.312 -12.227 1 92.06 95 ALA A C 1
ATOM 674 O O . ALA A 1 95 ? 14.547 -42.188 -12.102 1 92.06 95 ALA A O 1
ATOM 675 N N . MET A 1 96 ? 12.82 -43.562 -12.172 1 89.88 96 MET A N 1
ATOM 676 C CA . MET A 1 96 ? 11.867 -42.5 -11.898 1 89.88 96 MET A CA 1
ATOM 677 C C . MET A 1 96 ? 12.07 -41.938 -10.492 1 89.88 96 MET A C 1
ATOM 679 O O . MET A 1 96 ? 11.984 -40.719 -10.281 1 89.88 96 MET A O 1
ATOM 683 N N . ALA A 1 97 ? 12.367 -42.781 -9.539 1 88.38 97 ALA A N 1
ATOM 684 C CA . ALA A 1 97 ? 12.633 -42.344 -8.172 1 88.38 97 ALA A CA 1
ATOM 685 C C . ALA A 1 97 ? 13.875 -41.469 -8.109 1 88.38 97 ALA A C 1
ATOM 687 O O . ALA A 1 97 ? 13.875 -40.438 -7.418 1 88.38 97 ALA A O 1
ATOM 688 N N . VAL A 1 98 ? 14.883 -41.875 -8.805 1 92.69 98 VAL A N 1
ATOM 689 C CA . VAL A 1 98 ? 16.109 -41.094 -8.852 1 92.69 98 VAL A CA 1
ATOM 690 C C . VAL A 1 98 ? 15.82 -39.75 -9.5 1 92.69 98 VAL A C 1
ATOM 692 O O . VAL A 1 98 ? 16.297 -38.688 -9.023 1 92.69 98 VAL A O 1
ATOM 695 N N . MET A 1 99 ? 15.023 -39.688 -10.516 1 92.69 99 MET A N 1
ATOM 696 C CA . MET A 1 99 ? 14.664 -38.469 -11.188 1 92.69 99 MET A CA 1
ATOM 697 C C . MET A 1 99 ? 13.867 -37.531 -10.258 1 92.69 99 MET A C 1
ATOM 699 O O . MET A 1 99 ? 14.031 -36.312 -10.289 1 92.69 99 MET A O 1
ATOM 703 N N . ALA A 1 100 ? 13.062 -38.219 -9.461 1 90.44 100 ALA A N 1
ATOM 704 C CA . ALA A 1 100 ? 12.289 -37.438 -8.492 1 90.44 100 ALA A CA 1
ATOM 705 C C . ALA A 1 100 ? 13.211 -36.75 -7.477 1 90.44 100 ALA A C 1
ATOM 707 O O . ALA A 1 100 ? 13.016 -35.594 -7.125 1 90.44 100 ALA A O 1
ATOM 708 N N . LEU A 1 101 ? 14.219 -37.5 -7.066 1 93.19 101 LEU A N 1
ATOM 709 C CA . LEU A 1 101 ? 15.18 -36.938 -6.113 1 93.19 101 LEU A CA 1
ATOM 710 C C . LEU A 1 101 ? 15.992 -35.812 -6.738 1 93.19 101 LEU A C 1
ATOM 712 O O . LEU A 1 101 ? 16.25 -34.812 -6.098 1 93.19 101 LEU A O 1
ATOM 716 N N . VAL A 1 102 ? 16.391 -36 -7.938 1 94.81 102 VAL A N 1
ATOM 717 C CA . VAL A 1 102 ? 17.156 -34.969 -8.656 1 94.81 102 VAL A CA 1
ATOM 718 C C . VAL A 1 102 ? 16.297 -33.75 -8.828 1 94.81 102 VAL A C 1
ATOM 720 O O . VAL A 1 102 ? 16.766 -32.625 -8.625 1 94.81 102 VAL A O 1
ATOM 723 N N . LYS A 1 103 ? 15.055 -33.938 -9.18 1 92.94 103 LYS A N 1
ATOM 724 C CA . LYS A 1 103 ? 14.141 -32.812 -9.344 1 92.94 103 LYS A CA 1
ATOM 725 C C . LYS A 1 103 ? 13.969 -32.062 -8.039 1 92.94 103 LYS A C 1
ATOM 727 O O . LYS A 1 103 ? 13.945 -30.812 -8.039 1 92.94 103 LYS A O 1
ATOM 732 N N . ALA A 1 104 ? 13.867 -32.812 -6.98 1 91.38 104 ALA A N 1
ATOM 733 C CA . ALA A 1 104 ? 13.734 -32.188 -5.664 1 91.38 104 ALA A CA 1
ATOM 734 C C . ALA A 1 104 ? 14.961 -31.344 -5.332 1 91.38 104 ALA A C 1
ATOM 736 O O . ALA A 1 104 ? 14.836 -30.219 -4.84 1 91.38 104 ALA A O 1
ATOM 737 N N . ALA A 1 105 ? 16.109 -31.875 -5.609 1 94.69 105 ALA A N 1
ATOM 738 C CA . ALA A 1 105 ? 17.359 -31.156 -5.355 1 94.69 105 ALA A CA 1
ATOM 739 C C . ALA A 1 105 ? 17.453 -29.906 -6.211 1 94.69 105 ALA A C 1
ATOM 741 O O . ALA A 1 105 ? 17.891 -28.844 -5.738 1 94.69 105 ALA A O 1
ATOM 742 N N . LEU A 1 106 ? 17.047 -30 -7.418 1 94.38 106 LEU A N 1
ATOM 743 C CA . LEU A 1 106 ? 17.078 -28.859 -8.328 1 94.38 106 LEU A CA 1
ATOM 744 C C . LEU A 1 106 ? 16.094 -27.797 -7.902 1 94.38 106 LEU A C 1
ATOM 746 O O . LEU A 1 106 ? 16.391 -26.594 -7.977 1 94.38 106 LEU A O 1
ATOM 750 N N . ARG A 1 107 ? 14.961 -28.234 -7.465 1 89.94 107 ARG A N 1
ATOM 751 C CA . ARG A 1 107 ? 13.961 -27.297 -6.977 1 89.94 107 ARG A CA 1
ATOM 752 C C . ARG A 1 107 ? 14.461 -26.562 -5.734 1 89.94 107 ARG A C 1
ATOM 754 O O . ARG A 1 107 ? 14.227 -25.375 -5.57 1 89.94 107 ARG A O 1
ATOM 761 N N . TYR A 1 108 ? 15.109 -27.328 -4.938 1 88.69 108 TYR A N 1
ATOM 762 C CA . TYR A 1 108 ? 15.727 -26.734 -3.758 1 88.69 108 TYR A CA 1
ATOM 763 C C . TYR A 1 108 ? 16.766 -25.688 -4.148 1 88.69 108 TYR A C 1
ATOM 765 O O . TYR A 1 108 ? 16.781 -24.578 -3.617 1 88.69 108 TYR A O 1
ATOM 773 N N . GLY A 1 109 ? 17.594 -26.062 -5.012 1 91.5 109 GLY A N 1
ATOM 774 C CA . GLY A 1 109 ? 18.609 -25.141 -5.492 1 91.5 109 GLY A CA 1
ATOM 775 C C . GLY A 1 109 ? 18.031 -23.906 -6.137 1 91.5 109 GLY A C 1
ATOM 776 O O . GLY A 1 109 ? 18.516 -22.797 -5.895 1 91.5 109 GLY A O 1
ATOM 777 N N . GLU A 1 110 ? 17.016 -24.078 -6.906 1 91.38 110 GLU A N 1
ATOM 778 C CA . GLU A 1 110 ? 16.344 -22.953 -7.551 1 91.38 110 GLU A CA 1
ATOM 779 C C . GLU A 1 110 ? 15.812 -21.969 -6.516 1 91.38 110 GLU A C 1
ATOM 781 O O . GLU A 1 110 ? 16.016 -20.766 -6.656 1 91.38 110 GLU A O 1
ATOM 786 N N . GLN A 1 111 ? 15.234 -22.516 -5.52 1 85.88 111 GLN A N 1
ATOM 787 C CA . GLN A 1 111 ? 14.586 -21.672 -4.516 1 85.88 111 GLN A CA 1
ATOM 788 C C . GLN A 1 111 ? 15.625 -20.922 -3.678 1 85.88 111 GLN A C 1
ATOM 790 O O . GLN A 1 111 ? 15.453 -19.75 -3.379 1 85.88 111 GLN A O 1
ATOM 795 N N . LEU A 1 112 ? 16.641 -21.656 -3.332 1 86.94 112 LEU A N 1
ATOM 796 C CA . LEU A 1 112 ? 17.672 -21.047 -2.502 1 86.94 112 LEU A CA 1
ATOM 797 C C . LEU A 1 112 ? 18.391 -19.938 -3.256 1 86.94 112 LEU A C 1
ATOM 799 O O . LEU A 1 112 ? 18.547 -18.828 -2.736 1 86.94 112 LEU A O 1
ATOM 803 N N . LEU A 1 113 ? 18.781 -20.234 -4.453 1 89.5 113 LEU A N 1
ATOM 804 C CA . LEU A 1 113 ? 19.469 -19.234 -5.262 1 89.5 113 LEU A CA 1
ATOM 805 C C . LEU A 1 113 ? 18.547 -18.094 -5.621 1 89.5 113 LEU A C 1
ATOM 807 O O . LEU A 1 113 ? 18.969 -16.938 -5.672 1 89.5 113 LEU A O 1
ATOM 811 N N . GLY A 1 114 ? 17.328 -18.391 -5.887 1 87.44 114 GLY A N 1
ATOM 812 C CA . GLY A 1 114 ? 16.344 -17.359 -6.188 1 87.44 114 GLY A CA 1
ATOM 813 C C . GLY A 1 114 ? 16.156 -16.375 -5.051 1 87.44 114 GLY A C 1
ATOM 814 O O . GLY A 1 114 ? 16.094 -15.156 -5.277 1 87.44 114 GLY A O 1
ATOM 815 N N . HIS A 1 115 ? 16.125 -16.859 -3.865 1 84.44 115 HIS A N 1
ATOM 816 C CA . HIS A 1 115 ? 15.969 -16 -2.701 1 84.44 115 HIS A CA 1
ATOM 817 C C . HIS A 1 115 ? 17.203 -15.141 -2.484 1 84.44 115 HIS A C 1
ATOM 819 O O . HIS A 1 115 ? 17.094 -13.969 -2.104 1 84.44 115 HIS A O 1
ATOM 825 N N . LEU A 1 116 ? 18.344 -15.719 -2.705 1 86.12 116 LEU A N 1
ATOM 826 C CA . LEU A 1 116 ? 19.578 -14.961 -2.611 1 86.12 116 LEU A CA 1
ATOM 827 C C . LEU A 1 116 ? 19.578 -13.797 -3.598 1 86.12 116 LEU A C 1
ATOM 829 O O . LEU A 1 116 ? 19.969 -12.68 -3.246 1 86.12 116 LEU A O 1
ATOM 833 N N . VAL A 1 117 ? 19.172 -14.078 -4.754 1 87.62 117 VAL A N 1
ATOM 834 C CA . VAL A 1 117 ? 19.109 -13.062 -5.793 1 87.62 117 VAL A CA 1
ATOM 835 C C . VAL A 1 117 ? 18.141 -11.953 -5.383 1 87.62 117 VAL A C 1
ATOM 837 O O . VAL A 1 117 ? 18.453 -10.766 -5.508 1 87.62 117 VAL A O 1
ATOM 840 N N . ALA A 1 118 ? 17.016 -12.344 -4.895 1 85.69 118 ALA A N 1
ATOM 841 C CA . ALA A 1 118 ? 15.969 -11.391 -4.543 1 85.69 118 ALA A CA 1
ATOM 842 C C . ALA A 1 118 ? 16.453 -10.422 -3.461 1 85.69 118 ALA A C 1
ATOM 844 O O . ALA A 1 118 ? 16.328 -9.203 -3.609 1 85.69 118 ALA A O 1
ATOM 845 N N . PHE A 1 119 ? 17.094 -10.906 -2.441 1 84.25 119 PHE A N 1
ATOM 846 C CA . PHE A 1 119 ? 17.516 -10.078 -1.314 1 84.25 119 PHE A CA 1
ATOM 847 C C . PHE A 1 119 ? 18.688 -9.188 -1.702 1 84.25 119 PHE A C 1
ATOM 849 O O . PHE A 1 119 ? 18.719 -8 -1.37 1 84.25 119 PHE A O 1
ATOM 856 N N . LYS A 1 120 ? 19.562 -9.773 -2.426 1 87.94 120 LYS A N 1
ATOM 857 C CA . LYS A 1 120 ? 20.75 -9 -2.797 1 87.94 120 LYS A CA 1
ATOM 858 C C . LYS A 1 120 ? 20.406 -7.938 -3.84 1 87.94 120 LYS A C 1
ATOM 860 O O . LYS A 1 120 ? 20.969 -6.844 -3.828 1 87.94 120 LYS A O 1
ATOM 865 N N . ALA A 1 121 ? 19.547 -8.25 -4.719 1 88.56 121 ALA A N 1
ATOM 866 C CA . ALA A 1 121 ? 19.109 -7.27 -5.715 1 88.56 121 ALA A CA 1
ATOM 867 C C . ALA A 1 121 ? 18.453 -6.066 -5.047 1 88.56 121 ALA A C 1
ATOM 869 O O . ALA A 1 121 ? 18.688 -4.926 -5.449 1 88.56 121 ALA A O 1
ATOM 870 N N . LEU A 1 122 ? 17.625 -6.289 -4.07 1 87.69 122 LEU A N 1
ATOM 871 C CA . LEU A 1 122 ? 16.953 -5.207 -3.354 1 87.69 122 LEU A CA 1
ATOM 872 C C . LEU A 1 122 ? 17.984 -4.301 -2.672 1 87.69 122 LEU A C 1
ATOM 874 O O . LEU A 1 122 ? 17.844 -3.076 -2.703 1 87.69 122 LEU A O 1
ATOM 878 N N . GLU A 1 123 ? 18.922 -4.93 -2.07 1 88.31 123 GLU A N 1
ATOM 879 C CA . GLU A 1 123 ? 20 -4.191 -1.405 1 88.31 123 GLU A CA 1
ATOM 880 C C . GLU A 1 123 ? 20.734 -3.287 -2.387 1 88.31 123 GLU A C 1
ATOM 882 O O . GLU A 1 123 ? 20.984 -2.117 -2.092 1 88.31 123 GLU A O 1
ATOM 887 N N . LEU A 1 124 ? 21.047 -3.807 -3.525 1 89.75 124 LEU A N 1
ATOM 888 C CA . LEU A 1 124 ? 21.812 -3.064 -4.523 1 89.75 124 LEU A CA 1
ATOM 889 C C . LEU A 1 124 ? 20.984 -1.916 -5.094 1 89.75 124 LEU A C 1
ATOM 891 O O . LEU A 1 124 ? 21.5 -0.812 -5.285 1 89.75 124 LEU A O 1
ATOM 895 N N . LEU A 1 125 ? 19.734 -2.203 -5.328 1 89.69 125 LEU A N 1
ATOM 896 C CA . LEU A 1 125 ? 18.859 -1.173 -5.887 1 89.69 125 LEU A CA 1
ATOM 897 C C . LEU A 1 125 ? 18.641 -0.05 -4.883 1 89.69 125 LEU A C 1
ATOM 899 O O . LEU A 1 125 ? 18.641 1.128 -5.246 1 89.69 125 LEU A O 1
ATOM 903 N N . ARG A 1 126 ? 18.422 -0.443 -3.715 1 88.19 126 ARG A N 1
ATOM 904 C CA . ARG A 1 126 ? 18.234 0.554 -2.664 1 88.19 126 ARG A CA 1
ATOM 905 C C . ARG A 1 126 ? 19.484 1.414 -2.498 1 88.19 126 ARG A C 1
ATOM 907 O O . ARG A 1 126 ? 19.391 2.635 -2.352 1 88.19 126 ARG A O 1
ATOM 914 N N . ALA A 1 127 ? 20.594 0.802 -2.5 1 87.19 127 ALA A N 1
ATOM 915 C CA . ALA A 1 127 ? 21.859 1.524 -2.416 1 87.19 127 ALA A CA 1
ATOM 916 C C . ALA A 1 127 ? 22 2.508 -3.572 1 87.19 127 ALA A C 1
ATOM 918 O O . ALA A 1 127 ? 22.484 3.625 -3.389 1 87.19 127 ALA A O 1
ATOM 919 N N . GLU A 1 128 ? 21.562 2.037 -4.695 1 87.69 128 GLU A N 1
ATOM 920 C CA . GLU A 1 128 ? 21.641 2.893 -5.875 1 87.69 128 GLU A CA 1
ATOM 921 C C . GLU A 1 128 ? 20.75 4.121 -5.727 1 87.69 128 GLU A C 1
ATOM 923 O O . GLU A 1 128 ? 21.141 5.23 -6.09 1 87.69 128 GLU A O 1
ATOM 928 N N . VAL A 1 129 ? 19.578 3.941 -5.227 1 84.25 129 VAL A N 1
ATOM 929 C CA . VAL A 1 129 ? 18.641 5.039 -5.027 1 84.25 129 VAL A CA 1
ATOM 930 C C . VAL A 1 129 ? 19.203 6.023 -4.008 1 84.25 129 VAL A C 1
ATOM 932 O O . VAL A 1 129 ? 19.203 7.234 -4.242 1 84.25 129 VAL A O 1
ATOM 935 N N . PHE A 1 130 ? 19.766 5.527 -3.029 1 80.31 130 PHE A N 1
ATOM 936 C CA . PHE A 1 130 ? 20.281 6.367 -1.954 1 80.31 130 PHE A CA 1
ATOM 937 C C . PHE A 1 130 ? 21.547 7.094 -2.385 1 80.31 130 PHE A C 1
ATOM 939 O O . PHE A 1 130 ? 21.734 8.273 -2.088 1 80.31 130 PHE A O 1
ATOM 946 N N . ALA A 1 131 ? 22.328 6.359 -3.02 1 79.56 131 ALA A N 1
ATOM 947 C CA . ALA A 1 131 ? 23.578 6.953 -3.477 1 79.56 131 ALA A CA 1
ATOM 948 C C . ALA A 1 131 ? 23.328 8.086 -4.469 1 79.56 131 ALA A C 1
ATOM 950 O O . ALA A 1 131 ? 24.078 9.062 -4.516 1 79.56 131 ALA A O 1
ATOM 951 N N . SER A 1 132 ? 22.281 7.91 -5.164 1 77.31 132 SER A N 1
ATOM 952 C CA . SER A 1 132 ? 21.953 8.922 -6.164 1 77.31 132 SER A CA 1
ATOM 953 C C . SER A 1 132 ? 21.203 10.094 -5.547 1 77.31 132 SER A C 1
ATOM 955 O O . SER A 1 132 ? 21.328 11.227 -6.008 1 77.31 132 SER A O 1
ATOM 957 N N . PHE A 1 133 ? 20.5 9.898 -4.52 1 73.25 133 PHE A N 1
ATOM 958 C CA . PHE A 1 133 ? 19.594 10.906 -3.98 1 73.25 133 PHE A CA 1
ATOM 959 C C . PHE A 1 133 ? 20.297 11.766 -2.936 1 73.25 133 PHE A C 1
ATOM 961 O O . PHE A 1 133 ? 20.047 12.969 -2.85 1 73.25 133 PHE A O 1
ATOM 968 N N . ILE A 1 134 ? 21.078 11.125 -2.15 1 69.56 134 ILE A N 1
ATOM 969 C CA . ILE A 1 134 ? 21.625 11.797 -0.976 1 69.56 134 ILE A CA 1
ATOM 970 C C . ILE A 1 134 ? 22.391 13.047 -1.405 1 69.56 134 ILE A C 1
ATOM 972 O O . ILE A 1 134 ? 22.141 14.141 -0.901 1 69.56 134 ILE A O 1
ATOM 976 N N . PRO A 1 135 ? 23.156 12.906 -2.432 1 62.69 135 PRO A N 1
ATOM 977 C CA . PRO A 1 135 ? 23.906 14.117 -2.781 1 62.69 135 PRO A CA 1
ATOM 978 C C . PRO A 1 135 ? 23.031 15.188 -3.424 1 62.69 135 PRO A C 1
ATOM 980 O O . PRO A 1 135 ? 23.391 16.375 -3.426 1 62.69 135 PRO A O 1
ATOM 983 N N . ARG A 1 136 ? 21.781 14.758 -3.814 1 61.97 136 ARG A N 1
ATOM 984 C CA . ARG A 1 136 ? 20.922 15.656 -4.566 1 61.97 136 ARG A CA 1
ATOM 985 C C . ARG A 1 136 ? 19.875 16.312 -3.652 1 61.97 136 ARG A C 1
ATOM 987 O O . ARG A 1 136 ? 19.203 17.25 -4.051 1 61.97 136 ARG A O 1
ATOM 994 N N . SER A 1 137 ? 19.734 15.805 -2.529 1 61.91 137 SER A N 1
ATOM 995 C CA . SER A 1 137 ? 18.562 16.016 -1.686 1 61.91 137 SER A CA 1
ATOM 996 C C . SER A 1 137 ? 18.484 17.438 -1.177 1 61.91 137 SER A C 1
ATOM 998 O O . SER A 1 137 ? 17.406 18.016 -1.073 1 61.91 137 SER A O 1
ATOM 1000 N N . PRO A 1 138 ? 19.609 18.016 -0.767 1 57.47 138 PRO A N 1
ATOM 1001 C CA . PRO A 1 138 ? 19.359 19.328 -0.178 1 57.47 138 PRO A CA 1
ATOM 1002 C C . PRO A 1 138 ? 18.641 20.281 -1.138 1 57.47 138 PRO A C 1
ATOM 1004 O O . PRO A 1 138 ? 18.016 21.234 -0.7 1 57.47 138 PRO A O 1
ATOM 1007 N N . ARG A 1 139 ? 18.766 19.969 -2.387 1 53.59 139 ARG A N 1
ATOM 1008 C CA . ARG A 1 139 ? 18.156 20.844 -3.391 1 53.59 139 ARG A CA 1
ATOM 1009 C C . ARG A 1 139 ? 16.688 20.531 -3.568 1 53.59 139 ARG A C 1
ATOM 1011 O O . ARG A 1 139 ? 15.953 21.297 -4.203 1 53.59 139 ARG A O 1
ATOM 1018 N N . LEU A 1 140 ? 16.406 19.406 -3.232 1 51.84 140 LEU A N 1
ATOM 1019 C CA . LEU A 1 140 ? 15.031 19 -3.498 1 51.84 140 LEU A CA 1
ATOM 1020 C C . LEU A 1 140 ? 14.078 19.594 -2.469 1 51.84 140 LEU A C 1
ATOM 1022 O O . LEU A 1 140 ? 14.438 19.75 -1.301 1 51.84 140 LEU A O 1
ATOM 1026 N N . SER A 1 141 ? 13.062 20.375 -2.914 1 48.94 141 SER A N 1
ATOM 1027 C CA . SER A 1 141 ? 12.023 20.922 -2.043 1 48.94 141 SER A CA 1
ATOM 1028 C C . SER A 1 141 ? 11.625 19.922 -0.967 1 48.94 141 SER A C 1
ATOM 1030 O O . SER A 1 141 ? 11.453 18.734 -1.25 1 48.94 141 SER A O 1
ATOM 1032 N N . PRO A 1 142 ? 11.766 20.312 0.313 1 48.28 142 PRO A N 1
ATOM 1033 C CA . PRO A 1 142 ? 11.578 19.469 1.49 1 48.28 142 PRO A CA 1
ATOM 1034 C C . PRO A 1 142 ? 10.398 18.5 1.34 1 48.28 142 PRO A C 1
ATOM 1036 O O . PRO A 1 142 ? 10.484 17.344 1.762 1 48.28 142 PRO A O 1
ATOM 1039 N N . ALA A 1 143 ? 9.164 19.031 1.161 1 45.25 143 ALA A N 1
ATOM 1040 C CA . ALA A 1 143 ? 7.938 18.281 1.416 1 45.25 143 ALA A CA 1
ATOM 1041 C C . ALA A 1 143 ? 7.793 17.109 0.438 1 45.25 143 ALA A C 1
ATOM 1043 O O . ALA A 1 143 ? 7.422 16 0.832 1 45.25 143 ALA A O 1
ATOM 1044 N N . TRP A 1 144 ? 7.512 17.594 -0.732 1 47.38 144 TRP A N 1
ATOM 1045 C CA . TRP A 1 144 ? 7.121 16.594 -1.72 1 47.38 144 TRP A CA 1
ATOM 1046 C C . TRP A 1 144 ? 8 15.352 -1.618 1 47.38 144 TRP A C 1
ATOM 1048 O O . TRP A 1 144 ? 7.508 14.219 -1.668 1 47.38 144 TRP A O 1
ATOM 1058 N N . HIS A 1 145 ? 9.344 15.508 -1.319 1 58.44 145 HIS A N 1
ATOM 1059 C CA . HIS A 1 145 ? 10.336 14.57 -1.83 1 58.44 145 HIS A CA 1
ATOM 1060 C C . HIS A 1 145 ? 10.633 13.477 -0.812 1 58.44 145 HIS A C 1
ATOM 1062 O O . HIS A 1 145 ? 10.945 12.344 -1.188 1 58.44 145 HIS A O 1
ATOM 1068 N N . SER A 1 146 ? 10.031 13.844 0.338 1 63.72 146 SER A N 1
ATOM 1069 C CA . SER A 1 146 ? 10.453 12.836 1.305 1 63.72 146 SER A CA 1
ATOM 1070 C C . SER A 1 146 ? 9.562 11.602 1.236 1 63.72 146 SER A C 1
ATOM 1072 O O . SER A 1 146 ? 10.055 10.469 1.262 1 63.72 146 SER A O 1
ATOM 1074 N N . ALA A 1 147 ? 8.281 11.875 1.102 1 62.94 147 ALA A N 1
ATOM 1075 C CA . ALA A 1 147 ? 7.348 10.75 1.062 1 62.94 147 ALA A CA 1
ATOM 1076 C C . ALA A 1 147 ? 7.52 9.945 -0.221 1 62.94 147 ALA A C 1
ATOM 1078 O O . ALA A 1 147 ? 7.465 8.711 -0.198 1 62.94 147 ALA A O 1
ATOM 1079 N N . GLN A 1 148 ? 7.762 10.664 -1.25 1 68.56 148 GLN A N 1
ATOM 1080 C CA . GLN A 1 148 ? 7.953 9.992 -2.529 1 68.56 148 GLN A CA 1
ATOM 1081 C C . GLN A 1 148 ? 9.242 9.172 -2.535 1 68.56 148 GLN A C 1
ATOM 1083 O O . GLN A 1 148 ? 9.266 8.047 -3.027 1 68.56 148 GLN A O 1
ATOM 1088 N N . LEU A 1 149 ? 10.141 9.742 -1.948 1 74.19 149 LEU A N 1
ATOM 1089 C CA . LEU A 1 149 ? 11.414 9.039 -1.896 1 74.19 149 LEU A CA 1
ATOM 1090 C C . LEU A 1 149 ? 11.32 7.797 -1.018 1 74.19 149 LEU A C 1
ATOM 1092 O O . LEU A 1 149 ? 11.891 6.758 -1.347 1 74.19 149 LEU A O 1
ATOM 1096 N N . LEU A 1 150 ? 10.617 8.062 0.01 1 76 150 LEU A N 1
ATOM 1097 C CA . LEU A 1 150 ? 10.422 6.926 0.9 1 76 150 LEU A CA 1
ATOM 1098 C C . LEU A 1 150 ? 9.688 5.797 0.186 1 76 150 LEU A C 1
ATOM 1100 O O . LEU A 1 150 ? 10.094 4.633 0.277 1 76 150 LEU A O 1
ATOM 1104 N N . THR A 1 151 ? 8.711 6.113 -0.588 1 76 151 THR A N 1
ATOM 1105 C CA . THR A 1 151 ? 7.934 5.121 -1.32 1 76 151 THR A CA 1
ATOM 1106 C C . THR A 1 151 ? 8.789 4.445 -2.391 1 76 151 THR A C 1
ATOM 1108 O O . THR A 1 151 ? 8.703 3.232 -2.588 1 76 151 THR A O 1
ATOM 1111 N N . ARG A 1 152 ? 9.641 5.195 -3.018 1 78.75 152 ARG A N 1
ATOM 1112 C CA . ARG A 1 152 ? 10.5 4.66 -4.07 1 78.75 152 ARG A CA 1
ATOM 1113 C C . ARG A 1 152 ? 11.562 3.738 -3.494 1 78.75 152 ARG A C 1
ATOM 1115 O O . ARG A 1 152 ? 11.859 2.684 -4.059 1 78.75 152 ARG A O 1
ATOM 1122 N N . ALA A 1 153 ? 12.023 4.172 -2.369 1 81.56 153 ALA A N 1
ATOM 1123 C CA . ALA A 1 153 ? 13.164 3.461 -1.788 1 81.56 153 ALA A CA 1
ATOM 1124 C C . ALA A 1 153 ? 12.703 2.207 -1.052 1 81.56 153 ALA A C 1
ATOM 1126 O O . ALA A 1 153 ? 13.523 1.364 -0.677 1 81.56 153 ALA A O 1
ATOM 1127 N N . THR A 1 154 ? 11.438 2.096 -0.865 1 82.44 154 THR A N 1
ATOM 1128 C CA . THR A 1 154 ? 10.977 0.94 -0.1 1 82.44 154 THR A CA 1
ATOM 1129 C C . THR A 1 154 ? 9.961 0.13 -0.9 1 82.44 154 THR A C 1
ATOM 1131 O O . THR A 1 154 ? 10.32 -0.853 -1.553 1 82.44 154 THR A O 1
ATOM 1134 N N . LYS A 1 155 ? 8.797 0.718 -1.147 1 76.19 155 LYS A N 1
ATOM 1135 C CA . LYS A 1 155 ? 7.699 -0.022 -1.766 1 76.19 155 LYS A CA 1
ATOM 1136 C C . LYS A 1 155 ? 8.023 -0.377 -3.215 1 76.19 155 LYS A C 1
ATOM 1138 O O . LYS A 1 155 ? 7.832 -1.52 -3.637 1 76.19 155 LYS A O 1
ATOM 1143 N N . ASP A 1 156 ? 8.5 0.555 -3.951 1 82.06 156 ASP A N 1
ATOM 1144 C CA . ASP A 1 156 ? 8.781 0.309 -5.363 1 82.06 156 ASP A CA 1
ATOM 1145 C C . ASP A 1 156 ? 9.93 -0.685 -5.535 1 82.06 156 ASP A C 1
ATOM 1147 O O . ASP A 1 156 ? 9.867 -1.562 -6.398 1 82.06 156 ASP A O 1
ATOM 1151 N N . ILE A 1 157 ? 10.883 -0.542 -4.723 1 86.5 157 ILE A N 1
ATOM 1152 C CA . ILE A 1 157 ? 12.008 -1.468 -4.797 1 86.5 157 ILE A CA 1
ATOM 1153 C C . ILE A 1 157 ? 11.547 -2.877 -4.438 1 86.5 157 ILE A C 1
ATOM 1155 O O . ILE A 1 157 ? 11.938 -3.852 -5.078 1 86.5 157 ILE A O 1
ATOM 1159 N N . ASP A 1 158 ? 10.648 -2.979 -3.49 1 82.31 158 ASP A N 1
ATOM 1160 C CA . ASP A 1 158 ? 10.125 -4.281 -3.094 1 82.31 158 ASP A CA 1
ATOM 1161 C C . ASP A 1 158 ? 9.359 -4.934 -4.242 1 82.31 158 ASP A C 1
ATOM 1163 O O . ASP A 1 158 ? 9.398 -6.156 -4.406 1 82.31 158 ASP A O 1
ATOM 1167 N N . ARG A 1 159 ? 8.75 -4.156 -4.984 1 78.44 159 ARG A N 1
ATOM 1168 C CA . ARG A 1 159 ? 7.98 -4.676 -6.109 1 78.44 159 ARG A CA 1
ATOM 1169 C C . ARG A 1 159 ? 8.898 -5.191 -7.211 1 78.44 159 ARG A C 1
ATOM 1171 O O . ARG A 1 159 ? 8.539 -6.117 -7.941 1 78.44 159 ARG A O 1
ATOM 1178 N N . ILE A 1 160 ? 10.055 -4.594 -7.332 1 84.06 160 ILE A N 1
ATOM 1179 C CA . ILE A 1 160 ? 11.008 -5.008 -8.359 1 84.06 160 ILE A CA 1
ATOM 1180 C C . ILE A 1 160 ? 11.586 -6.375 -8 1 84.06 160 ILE A C 1
ATOM 1182 O O . ILE A 1 160 ? 12.023 -7.121 -8.883 1 84.06 160 ILE A O 1
ATOM 1186 N N . GLU A 1 161 ? 11.516 -6.637 -6.727 1 79.44 161 GLU A N 1
ATOM 1187 C CA . GLU A 1 161 ? 12.008 -7.93 -6.258 1 79.44 161 GLU A CA 1
ATOM 1188 C C . GLU A 1 161 ? 11.289 -9.078 -6.965 1 79.44 161 GLU A C 1
ATOM 1190 O O . GLU A 1 161 ? 11.914 -10.086 -7.309 1 79.44 161 GLU A O 1
ATOM 1195 N N . VAL A 1 162 ? 10.094 -8.953 -7.199 1 74 162 VAL A N 1
ATOM 1196 C CA . VAL A 1 162 ? 9.266 -9.992 -7.809 1 74 162 VAL A CA 1
ATOM 1197 C C . VAL A 1 162 ? 9.773 -10.305 -9.211 1 74 162 VAL A C 1
ATOM 1199 O O . VAL A 1 162 ? 9.75 -11.461 -9.641 1 74 162 VAL A O 1
ATOM 1202 N N . LEU A 1 163 ? 10.312 -9.312 -9.867 1 75.44 163 LEU A N 1
ATOM 1203 C CA . LEU A 1 163 ? 10.844 -9.477 -11.219 1 75.44 163 LEU A CA 1
ATOM 1204 C C . LEU A 1 163 ? 12.031 -10.43 -11.219 1 75.44 163 LEU A C 1
ATOM 1206 O O . LEU A 1 163 ? 12.078 -11.367 -12.016 1 75.44 163 LEU A O 1
ATOM 1210 N N . PHE A 1 164 ? 12.883 -10.32 -10.25 1 76.12 164 PHE A N 1
ATOM 1211 C CA . PHE A 1 164 ? 14.109 -11.102 -10.211 1 76.12 164 PHE A CA 1
ATOM 1212 C C . PHE A 1 164 ? 13.867 -12.469 -9.594 1 76.12 164 PHE A C 1
ATOM 1214 O O . PHE A 1 164 ? 14.414 -13.469 -10.055 1 76.12 164 PHE A O 1
ATOM 1221 N N . ALA A 1 165 ? 12.984 -12.414 -8.594 1 70.38 165 ALA A N 1
ATOM 1222 C CA . ALA A 1 165 ? 12.805 -13.656 -7.844 1 70.38 165 ALA A CA 1
ATOM 1223 C C . ALA A 1 165 ? 11.844 -14.602 -8.562 1 70.38 165 ALA A C 1
ATOM 1225 O O . ALA A 1 165 ? 12.016 -15.82 -8.523 1 70.38 165 ALA A O 1
ATOM 1226 N N . HIS A 1 166 ? 10.852 -14 -9.242 1 72.38 166 HIS A N 1
ATOM 1227 C CA . HIS A 1 166 ? 9.75 -14.875 -9.602 1 72.38 166 HIS A CA 1
ATOM 1228 C C . HIS A 1 166 ? 9.359 -14.703 -11.07 1 72.38 166 HIS A C 1
ATOM 1230 O O . HIS A 1 166 ? 8.5 -15.422 -11.578 1 72.38 166 HIS A O 1
ATOM 1236 N N . THR A 1 167 ? 10.016 -13.82 -11.797 1 75.31 167 THR A N 1
ATOM 1237 C CA . THR A 1 167 ? 9.492 -13.516 -13.125 1 75.31 167 THR A CA 1
ATOM 1238 C C . THR A 1 167 ? 10.508 -13.891 -14.203 1 75.31 167 THR A C 1
ATOM 1240 O O . THR A 1 167 ? 10.164 -14.578 -15.164 1 75.31 167 THR A O 1
ATOM 1243 N N . LEU A 1 168 ? 11.703 -13.633 -14.008 1 79.06 168 LEU A N 1
ATOM 1244 C CA . LEU A 1 168 ? 12.688 -13.797 -15.07 1 79.06 168 LEU A CA 1
ATOM 1245 C C . LEU A 1 168 ? 12.938 -15.273 -15.359 1 79.06 168 LEU A C 1
ATOM 1247 O O . LEU A 1 168 ? 12.906 -15.703 -16.516 1 79.06 168 LEU A O 1
ATOM 1251 N N . ALA A 1 169 ? 13.117 -16.031 -14.328 1 80.94 169 ALA A N 1
ATOM 1252 C CA . ALA A 1 169 ? 13.43 -17.438 -14.516 1 80.94 169 ALA A CA 1
ATOM 1253 C C . ALA A 1 169 ? 12.281 -18.172 -15.195 1 80.94 169 ALA A C 1
ATOM 1255 O O . ALA A 1 169 ? 12.484 -18.922 -16.156 1 80.94 169 ALA A O 1
ATOM 1256 N N . PRO A 1 170 ? 11.078 -17.953 -14.758 1 79.38 170 PRO A N 1
ATOM 1257 C CA . PRO A 1 170 ? 9.953 -18.609 -15.414 1 79.38 170 PRO A CA 1
ATOM 1258 C C . PRO A 1 170 ? 9.812 -18.219 -16.891 1 79.38 170 PRO A C 1
ATOM 1260 O O . PRO A 1 170 ? 9.445 -19.047 -17.719 1 79.38 170 PRO A O 1
ATOM 1263 N N . ILE A 1 171 ? 10.125 -17.062 -17.266 1 79.94 171 ILE A N 1
ATOM 1264 C CA . ILE A 1 171 ? 10.016 -16.609 -18.656 1 79.94 171 ILE A CA 1
ATOM 1265 C C . ILE A 1 171 ? 11.031 -17.344 -19.516 1 79.94 171 ILE A C 1
ATOM 1267 O O . ILE A 1 171 ? 10.703 -17.797 -20.609 1 79.94 171 ILE A O 1
ATOM 1271 N N . VAL A 1 172 ? 12.219 -17.453 -19.047 1 83.31 172 VAL A N 1
ATOM 1272 C CA . VAL A 1 172 ? 13.258 -18.156 -19.781 1 83.31 172 VAL A CA 1
ATOM 1273 C C . VAL A 1 172 ? 12.883 -19.625 -19.953 1 83.31 172 VAL A C 1
ATOM 1275 O O . VAL A 1 172 ? 13.016 -20.188 -21.047 1 83.31 172 VAL A O 1
ATOM 1278 N N . CYS A 1 173 ? 12.352 -20.172 -18.922 1 85.94 173 CYS A N 1
ATOM 1279 C CA . CYS A 1 173 ? 11.961 -21.578 -18.969 1 85.94 173 CYS A CA 1
ATOM 1280 C C . CYS A 1 173 ? 10.805 -21.781 -19.938 1 85.94 173 CYS A C 1
ATOM 1282 O O . CYS A 1 173 ? 10.742 -22.797 -20.641 1 85.94 173 CYS A O 1
ATOM 1284 N N . ALA A 1 174 ? 9.961 -20.812 -19.953 1 81.44 174 ALA A N 1
ATOM 1285 C CA . ALA A 1 174 ? 8.805 -20.906 -20.844 1 81.44 174 ALA A CA 1
ATOM 1286 C C . ALA A 1 174 ? 9.227 -20.766 -22.297 1 81.44 174 ALA A C 1
ATOM 1288 O O . ALA A 1 174 ? 8.57 -21.297 -23.203 1 81.44 174 ALA A O 1
ATOM 1289 N N . ALA A 1 175 ? 10.328 -20.125 -22.562 1 83.56 175 ALA A N 1
ATOM 1290 C CA . ALA A 1 175 ? 10.805 -19.906 -23.922 1 83.56 175 ALA A CA 1
ATOM 1291 C C . ALA A 1 175 ? 11.711 -21.047 -24.375 1 83.56 175 ALA A C 1
ATOM 1293 O O . ALA A 1 175 ? 11.57 -21.547 -25.5 1 83.56 175 ALA A O 1
ATOM 1294 N N . VAL A 1 176 ? 12.492 -21.578 -23.484 1 89.69 176 VAL A N 1
ATOM 1295 C CA . VAL A 1 176 ? 13.531 -22.531 -23.859 1 89.69 176 VAL A CA 1
ATOM 1296 C C . VAL A 1 176 ? 13.031 -23.953 -23.625 1 89.69 176 VAL A C 1
ATOM 1298 O O . VAL A 1 176 ? 13.289 -24.844 -24.438 1 89.69 176 VAL A O 1
ATOM 1301 N N . GLY A 1 177 ? 12.305 -24.109 -22.594 1 90.38 177 GLY A N 1
ATOM 1302 C CA . GLY A 1 177 ? 11.852 -25.438 -22.188 1 90.38 177 GLY A CA 1
ATOM 1303 C C . GLY A 1 177 ? 11.07 -26.156 -23.281 1 90.38 177 GLY A C 1
ATOM 1304 O O . GLY A 1 177 ? 11.461 -27.234 -23.719 1 90.38 177 GLY A O 1
ATOM 1305 N N . PRO A 1 178 ? 10.031 -25.531 -23.781 1 90.31 178 PRO A N 1
ATOM 1306 C CA . PRO A 1 178 ? 9.227 -26.172 -24.828 1 90.31 178 PRO A CA 1
ATOM 1307 C C . PRO A 1 178 ? 10.023 -26.469 -26.094 1 90.31 178 PRO A C 1
ATOM 1309 O O . PRO A 1 178 ? 9.828 -27.516 -26.719 1 90.31 178 PRO A O 1
ATOM 1312 N N . LEU A 1 179 ? 10.938 -25.641 -26.422 1 92.81 179 LEU A N 1
ATOM 1313 C CA . LEU A 1 179 ? 11.75 -25.859 -27.609 1 92.81 179 LEU A CA 1
ATOM 1314 C C . LEU A 1 179 ? 12.648 -27.078 -27.453 1 92.81 179 LEU A C 1
ATOM 1316 O O . LEU A 1 179 ? 12.812 -27.875 -28.375 1 92.81 179 LEU A O 1
ATOM 1320 N N . MET A 1 180 ? 13.188 -27.203 -26.312 1 95 180 MET A N 1
ATOM 1321 C CA . MET A 1 180 ? 14.047 -28.359 -26.047 1 95 180 MET A CA 1
ATOM 1322 C C . MET A 1 180 ? 13.242 -29.656 -26.047 1 95 180 MET A C 1
ATOM 1324 O O . MET A 1 180 ? 13.688 -30.656 -26.594 1 95 180 MET A O 1
ATOM 1328 N N . VAL A 1 181 ? 12.094 -29.625 -25.5 1 95.12 181 VAL A N 1
ATOM 1329 C CA . VAL A 1 181 ? 11.25 -30.812 -25.406 1 95.12 181 VAL A CA 1
ATOM 1330 C C . VAL A 1 181 ? 10.758 -31.203 -26.797 1 95.12 181 VAL A C 1
ATOM 1332 O O . VAL A 1 181 ? 10.773 -32.375 -27.172 1 95.12 181 VAL A O 1
ATOM 1335 N N . VAL A 1 182 ? 10.328 -30.234 -27.594 1 95.12 182 VAL A N 1
ATOM 1336 C CA . VAL A 1 182 ? 9.859 -30.5 -28.953 1 95.12 182 VAL A CA 1
ATOM 1337 C C . VAL A 1 182 ? 11.008 -31.062 -29.781 1 95.12 182 VAL A C 1
ATOM 1339 O O . VAL A 1 182 ? 10.797 -31.984 -30.578 1 95.12 182 VAL A O 1
ATOM 1342 N N . GLY A 1 183 ? 12.18 -30.5 -29.641 1 96.19 183 GLY A N 1
ATOM 1343 C CA . GLY A 1 183 ? 13.344 -31.047 -30.312 1 96.19 183 GLY A CA 1
ATOM 1344 C C . GLY A 1 183 ? 13.625 -32.5 -29.938 1 96.19 183 GLY A C 1
ATOM 1345 O O . GLY A 1 183 ? 13.945 -33.312 -30.812 1 96.19 183 GLY A O 1
ATOM 1346 N N . ALA A 1 184 ? 13.484 -32.844 -28.688 1 96.19 184 ALA A N 1
ATOM 1347 C CA . ALA A 1 184 ? 13.688 -34.188 -28.219 1 96.19 184 ALA A CA 1
ATOM 1348 C C . ALA A 1 184 ? 12.641 -35.156 -28.812 1 96.19 184 ALA A C 1
ATOM 1350 O O . ALA A 1 184 ? 12.953 -36.281 -29.156 1 96.19 184 ALA A O 1
ATOM 1351 N N . ILE A 1 185 ? 11.398 -34.688 -28.875 1 96.12 185 ILE A N 1
ATOM 1352 C CA . ILE A 1 185 ? 10.336 -35.5 -29.453 1 96.12 185 ILE A CA 1
ATOM 1353 C C . ILE A 1 185 ? 10.625 -35.75 -30.938 1 96.12 185 ILE A C 1
ATOM 1355 O O . ILE A 1 185 ? 10.438 -36.875 -31.422 1 96.12 185 ILE A O 1
ATOM 1359 N N . GLY A 1 186 ? 11.086 -34.688 -31.641 1 96.44 186 GLY A N 1
ATOM 1360 C CA . GLY A 1 186 ? 11.469 -34.875 -33.031 1 96.44 186 GLY A CA 1
ATOM 1361 C C . GLY A 1 186 ? 12.562 -35.906 -33.219 1 96.44 186 GLY A C 1
ATOM 1362 O O . GLY A 1 186 ? 12.477 -36.75 -34.125 1 96.44 186 GLY A O 1
ATOM 1363 N N . ALA A 1 187 ? 13.5 -35.969 -32.375 1 95.5 187 ALA A N 1
ATOM 1364 C CA . ALA A 1 187 ? 14.656 -36.875 -32.469 1 95.5 187 ALA A CA 1
ATOM 1365 C C . ALA A 1 187 ? 14.297 -38.281 -32.031 1 95.5 187 ALA A C 1
ATOM 1367 O O . ALA A 1 187 ? 14.766 -39.25 -32.625 1 95.5 187 ALA A O 1
ATOM 1368 N N . ALA A 1 188 ? 13.453 -38.406 -31.031 1 93.25 188 ALA A N 1
ATOM 1369 C CA . ALA A 1 188 ? 13.211 -39.719 -30.422 1 93.25 188 ALA A CA 1
ATOM 1370 C C . ALA A 1 188 ? 11.961 -40.375 -31 1 93.25 188 ALA A C 1
ATOM 1372 O O . ALA A 1 188 ? 11.812 -41.594 -30.938 1 93.25 188 ALA A O 1
ATOM 1373 N N . VAL A 1 189 ? 11.047 -39.594 -31.438 1 94.88 189 VAL A N 1
ATOM 1374 C CA . VAL A 1 189 ? 9.797 -40.125 -31.953 1 94.88 189 VAL A CA 1
ATOM 1375 C C . VAL A 1 189 ? 9.711 -39.875 -33.469 1 94.88 189 VAL A C 1
ATOM 1377 O O . VAL A 1 189 ? 10.078 -40.75 -34.25 1 94.88 189 VAL A O 1
ATOM 1380 N N . SER A 1 190 ? 9.344 -38.719 -33.938 1 95.94 190 SER A N 1
ATOM 1381 C CA . SER A 1 190 ? 9.289 -38.344 -35.344 1 95.94 190 SER A CA 1
ATOM 1382 C C . SER A 1 190 ? 9.047 -36.844 -35.5 1 95.94 190 SER A C 1
ATOM 1384 O O . SER A 1 190 ? 8.43 -36.219 -34.625 1 95.94 190 SER A O 1
ATOM 1386 N N . TRP A 1 191 ? 9.5 -36.25 -36.531 1 95.75 191 TRP A N 1
ATOM 1387 C CA . TRP A 1 191 ? 9.43 -34.812 -36.75 1 95.75 191 TRP A CA 1
ATOM 1388 C C . TRP A 1 191 ? 8 -34.375 -37.031 1 95.75 191 TRP A C 1
ATOM 1390 O O . TRP A 1 191 ? 7.582 -33.281 -36.625 1 95.75 191 TRP A O 1
ATOM 1400 N N . PRO A 1 192 ? 7.168 -35.188 -37.719 1 95.69 192 PRO A N 1
ATOM 1401 C CA . PRO A 1 192 ? 5.758 -34.812 -37.875 1 95.69 192 PRO A CA 1
ATOM 1402 C C . PRO A 1 192 ? 5.039 -34.719 -36.531 1 95.69 192 PRO A C 1
ATOM 1404 O O . PRO A 1 192 ? 4.215 -33.844 -36.312 1 95.69 192 PRO A O 1
ATOM 1407 N N . VAL A 1 193 ? 5.375 -35.625 -35.594 1 95.88 193 VAL A N 1
ATOM 1408 C CA . VAL A 1 193 ? 4.809 -35.594 -34.25 1 95.88 193 VAL A CA 1
ATOM 1409 C C . VAL A 1 193 ? 5.289 -34.344 -33.531 1 95.88 193 VAL A C 1
ATOM 1411 O O . VAL A 1 193 ? 4.496 -33.656 -32.875 1 95.88 193 VAL A O 1
ATOM 1414 N N . ALA A 1 194 ? 6.535 -34.062 -33.688 1 97.12 194 ALA A N 1
ATOM 1415 C CA . ALA A 1 194 ? 7.09 -32.844 -33.094 1 97.12 194 ALA A CA 1
ATOM 1416 C C . ALA A 1 194 ? 6.406 -31.609 -33.625 1 97.12 194 ALA A C 1
ATOM 1418 O O . ALA A 1 194 ? 6.191 -30.641 -32.906 1 97.12 194 ALA A O 1
ATOM 1419 N N . GLY A 1 195 ? 6.133 -31.594 -34.875 1 96.31 195 GLY A N 1
ATOM 1420 C CA . GLY A 1 195 ? 5.434 -30.484 -35.5 1 96.31 195 GLY A CA 1
ATOM 1421 C C . GLY A 1 195 ? 4.047 -30.25 -34.938 1 96.31 195 GLY A C 1
ATOM 1422 O O . GLY A 1 195 ? 3.631 -29.109 -34.75 1 96.31 195 GLY A O 1
ATOM 1423 N N . ALA A 1 196 ? 3.322 -31.328 -34.688 1 95 196 ALA A N 1
ATOM 1424 C CA . ALA A 1 196 ? 2.002 -31.219 -34.062 1 95 196 ALA A CA 1
ATOM 1425 C C . ALA A 1 196 ? 2.1 -30.609 -32.656 1 95 196 ALA A C 1
ATOM 1427 O O . ALA A 1 196 ? 1.308 -29.734 -32.312 1 95 196 ALA A O 1
ATOM 1428 N N . ALA A 1 197 ? 3.076 -31.109 -31.938 1 94.62 197 ALA A N 1
ATOM 1429 C CA . ALA A 1 197 ? 3.297 -30.578 -30.594 1 94.62 197 ALA A CA 1
ATOM 1430 C C . ALA A 1 197 ? 3.66 -29.094 -30.641 1 94.62 197 ALA A C 1
ATOM 1432 O O . ALA A 1 197 ? 3.119 -28.281 -29.875 1 94.62 197 ALA A O 1
ATOM 1433 N N . LEU A 1 198 ? 4.516 -28.734 -31.516 1 94.25 198 LEU A N 1
ATOM 1434 C CA . LEU A 1 198 ? 4.965 -27.359 -31.656 1 94.25 198 LEU A CA 1
ATOM 1435 C C . LEU A 1 198 ? 3.803 -26.438 -32.031 1 94.25 198 LEU A C 1
ATOM 1437 O O . LEU A 1 198 ? 3.699 -25.328 -31.516 1 94.25 198 LEU A O 1
ATOM 1441 N N . GLY A 1 199 ? 3.01 -26.859 -33 1 93.69 199 GLY A N 1
ATOM 1442 C CA . GLY A 1 199 ? 1.867 -26.078 -33.406 1 93.69 199 GLY A CA 1
ATOM 1443 C C . GLY A 1 199 ? 0.918 -25.734 -32.281 1 93.69 199 GLY A C 1
ATOM 1444 O O . GLY A 1 199 ? 0.514 -24.578 -32.125 1 93.69 199 GLY A O 1
ATOM 1445 N N . LEU A 1 200 ? 0.585 -26.672 -31.469 1 91.38 200 LEU A N 1
ATOM 1446 C CA . LEU A 1 200 ? -0.354 -26.453 -30.375 1 91.38 200 LEU A CA 1
ATOM 1447 C C . LEU A 1 200 ? 0.287 -25.625 -29.266 1 91.38 200 LEU A C 1
ATOM 1449 O O . LEU A 1 200 ? -0.37 -24.781 -28.656 1 91.38 200 LEU A O 1
ATOM 1453 N N . LEU A 1 201 ? 1.559 -25.922 -28.984 1 90 201 LEU A N 1
ATOM 1454 C CA . LEU A 1 201 ? 2.268 -25.125 -27.984 1 90 201 LEU A CA 1
ATOM 1455 C C . LEU A 1 201 ? 2.406 -23.672 -28.422 1 90 201 LEU A C 1
ATOM 1457 O O . LEU A 1 201 ? 2.279 -22.75 -27.625 1 90 201 LEU A O 1
ATOM 1461 N N . ALA A 1 202 ? 2.66 -23.484 -29.719 1 90.62 202 ALA A N 1
ATOM 1462 C CA . ALA A 1 202 ? 2.752 -22.141 -30.281 1 90.62 202 ALA A CA 1
ATOM 1463 C C . ALA A 1 202 ? 1.423 -21.406 -30.141 1 90.62 202 ALA A C 1
ATOM 1465 O O . ALA A 1 202 ? 1.396 -20.219 -29.797 1 90.62 202 ALA A O 1
ATOM 1466 N N . LEU A 1 203 ? 0.342 -22.109 -30.359 1 91.31 203 LEU A N 1
ATOM 1467 C CA . LEU A 1 203 ? -0.979 -21.516 -30.188 1 91.31 203 LEU A CA 1
ATOM 1468 C C . LEU A 1 203 ? -1.207 -21.109 -28.734 1 91.31 203 LEU A C 1
ATOM 1470 O O . LEU A 1 203 ? -1.73 -20.031 -28.453 1 91.31 203 LEU A O 1
ATOM 1474 N N . GLN A 1 204 ? -0.793 -21.922 -27.859 1 88.19 204 GLN A N 1
ATOM 1475 C CA . GLN A 1 204 ? -0.988 -21.672 -26.438 1 88.19 204 GLN A CA 1
ATOM 1476 C C . GLN A 1 204 ? -0.122 -20.5 -25.953 1 88.19 204 GLN A C 1
ATOM 1478 O O . GLN A 1 204 ? -0.564 -19.688 -25.156 1 88.19 204 GLN A O 1
ATOM 1483 N N . LEU A 1 205 ? 1.085 -20.406 -26.422 1 84.81 205 LEU A N 1
ATOM 1484 C CA . LEU A 1 205 ? 2.047 -19.438 -25.906 1 84.81 205 LEU A CA 1
ATOM 1485 C C . LEU A 1 205 ? 1.917 -18.094 -26.641 1 84.81 205 LEU A C 1
ATOM 1487 O O . LEU A 1 205 ? 2.168 -17.047 -26.047 1 84.81 205 LEU A O 1
ATOM 1491 N N . LEU A 1 206 ? 1.486 -18.109 -27.922 1 85.19 206 LEU A N 1
ATOM 1492 C CA . LEU A 1 206 ? 1.541 -16.875 -28.719 1 85.19 206 LEU A CA 1
ATOM 1493 C C . LEU A 1 206 ? 0.141 -16.328 -28.969 1 85.19 206 LEU A C 1
ATOM 1495 O O . LEU A 1 206 ? -0.043 -15.117 -29.078 1 85.19 206 LEU A O 1
ATOM 1499 N N . VAL A 1 207 ? -0.87 -17.172 -29.031 1 88.69 207 VAL A N 1
ATOM 1500 C CA . VAL A 1 207 ? -2.195 -16.719 -29.453 1 88.69 207 VAL A CA 1
ATOM 1501 C C . VAL A 1 207 ? -3.08 -16.5 -28.219 1 88.69 207 VAL A C 1
ATOM 1503 O O . VAL A 1 207 ? -3.725 -15.461 -28.094 1 88.69 207 VAL A O 1
ATOM 1506 N N . VAL A 1 208 ? -3.135 -17.422 -27.328 1 87.75 208 VAL A N 1
ATOM 1507 C CA . VAL A 1 208 ? -4.066 -17.406 -26.219 1 87.75 208 VAL A CA 1
ATOM 1508 C C . VAL A 1 208 ? -3.832 -16.156 -25.375 1 87.75 208 VAL A C 1
ATOM 1510 O O . VAL A 1 208 ? -4.777 -15.438 -25.031 1 87.75 208 VAL A O 1
ATOM 1513 N N . PRO A 1 209 ? -2.547 -15.805 -25.078 1 82.56 209 PRO A N 1
ATOM 1514 C CA . PRO A 1 209 ? -2.344 -14.633 -24.234 1 82.56 209 PRO A CA 1
ATOM 1515 C C . PRO A 1 209 ? -2.777 -13.328 -24.906 1 82.56 209 PRO A C 1
ATOM 1517 O O . PRO A 1 209 ? -3.062 -12.344 -24.219 1 82.56 209 PRO A O 1
ATOM 1520 N N . VAL A 1 210 ? -2.953 -13.266 -26.172 1 85.69 210 VAL A N 1
ATOM 1521 C CA . VAL A 1 210 ? -3.27 -12.031 -26.891 1 85.69 210 VAL A CA 1
ATOM 1522 C C . VAL A 1 210 ? -4.773 -11.953 -27.141 1 85.69 210 VAL A C 1
ATOM 1524 O O . VAL A 1 210 ? -5.289 -10.898 -27.516 1 85.69 210 VAL A O 1
ATOM 1527 N N . LEU A 1 211 ? -5.418 -13.031 -26.766 1 89.12 211 LEU A N 1
ATOM 1528 C CA . LEU A 1 211 ? -6.867 -13.016 -26.953 1 89.12 211 LEU A CA 1
ATOM 1529 C C . LEU A 1 211 ? -7.512 -11.969 -26.047 1 89.12 211 LEU A C 1
ATOM 1531 O O . LEU A 1 211 ? -7.406 -12.047 -24.828 1 89.12 211 LEU A O 1
ATOM 1535 N N . GLY A 1 212 ? -8.18 -10.961 -26.672 1 89.75 212 GLY A N 1
ATOM 1536 C CA . GLY A 1 212 ? -8.883 -9.922 -25.938 1 89.75 212 GLY A CA 1
ATOM 1537 C C . GLY A 1 212 ? -7.949 -8.953 -25.234 1 89.75 212 GLY A C 1
ATOM 1538 O O . GLY A 1 212 ? -8.328 -8.328 -24.234 1 89.75 212 GLY A O 1
ATOM 1539 N N . ALA A 1 213 ? -6.684 -8.953 -25.656 1 84.88 213 ALA A N 1
ATOM 1540 C CA . ALA A 1 213 ? -5.695 -8.102 -25 1 84.88 213 ALA A CA 1
ATOM 1541 C C . ALA A 1 213 ? -6.105 -6.633 -25.062 1 84.88 213 ALA A C 1
ATOM 1543 O O . ALA A 1 213 ? -6.039 -5.918 -24.062 1 84.88 213 ALA A O 1
ATOM 1544 N N . ALA A 1 214 ? -6.59 -6.184 -26.203 1 86.56 214 ALA A N 1
ATOM 1545 C CA . ALA A 1 214 ? -7.004 -4.793 -26.375 1 86.56 214 ALA A CA 1
ATOM 1546 C C . ALA A 1 214 ? -8.219 -4.473 -25.516 1 86.56 214 ALA A C 1
ATOM 1548 O O . ALA A 1 214 ? -8.242 -3.443 -24.828 1 86.56 214 ALA A O 1
ATOM 1549 N N . ALA A 1 215 ? -9.172 -5.383 -25.547 1 90.25 215 ALA A N 1
ATOM 1550 C CA . ALA A 1 215 ? -10.367 -5.191 -24.734 1 90.25 215 ALA A CA 1
ATOM 1551 C C . ALA A 1 215 ? -10.016 -5.199 -23.25 1 90.25 215 ALA A C 1
ATOM 1553 O O . ALA A 1 215 ? -10.586 -4.434 -22.469 1 90.25 215 ALA A O 1
ATOM 1554 N N . SER A 1 216 ? -9.148 -6.02 -22.859 1 87.62 216 SER A N 1
ATOM 1555 C CA . SER A 1 216 ? -8.734 -6.109 -21.469 1 87.62 216 SER A CA 1
ATOM 1556 C C . SER A 1 216 ? -7.996 -4.848 -21.031 1 87.62 216 SER A C 1
ATOM 1558 O O . SER A 1 216 ? -8.18 -4.375 -19.906 1 87.62 216 SER A O 1
ATOM 1560 N N . LEU A 1 217 ? -7.211 -4.355 -21.938 1 81.88 217 LEU A N 1
ATOM 1561 C CA . LEU A 1 217 ? -6.492 -3.121 -21.641 1 81.88 217 LEU A CA 1
ATOM 1562 C C . LEU A 1 217 ? -7.461 -1.952 -21.484 1 81.88 217 LEU A C 1
ATOM 1564 O O . LEU A 1 217 ? -7.309 -1.126 -20.578 1 81.88 217 LEU A O 1
ATOM 1568 N N . GLY A 1 218 ? -8.375 -1.849 -22.406 1 86 218 GLY A N 1
ATOM 1569 C CA . GLY A 1 218 ? -9.406 -0.833 -22.281 1 86 218 GLY A CA 1
ATOM 1570 C C . GLY A 1 218 ? -10.203 -0.953 -21 1 86 218 GLY A C 1
ATOM 1571 O O . GLY A 1 218 ? -10.477 0.049 -20.328 1 86 218 GLY A O 1
ATOM 1572 N N . ALA A 1 219 ? -10.57 -2.156 -20.625 1 89.12 219 ALA A N 1
ATOM 1573 C CA . ALA A 1 219 ? -11.305 -2.414 -19.391 1 89.12 219 ALA A CA 1
ATOM 1574 C C . ALA A 1 219 ? -10.469 -2.051 -18.172 1 89.12 219 ALA A C 1
ATOM 1576 O O . ALA A 1 219 ? -11 -1.516 -17.188 1 89.12 219 ALA A O 1
ATOM 1577 N N . ALA A 1 220 ? -9.234 -2.336 -18.234 1 81.62 220 ALA A N 1
ATOM 1578 C CA . ALA A 1 220 ? -8.336 -2.012 -17.125 1 81.62 220 ALA A CA 1
ATOM 1579 C C . ALA A 1 220 ? -8.266 -0.502 -16.906 1 81.62 220 ALA A C 1
ATOM 1581 O O . ALA A 1 220 ? -8.297 -0.034 -15.758 1 81.62 220 ALA A O 1
ATOM 1582 N N . ARG A 1 221 ? -8.188 0.206 -17.984 1 83.31 221 ARG A N 1
ATOM 1583 C CA . ARG A 1 221 ? -8.156 1.662 -17.906 1 83.31 221 ARG A CA 1
ATOM 1584 C C . ARG A 1 221 ? -9.461 2.207 -17.328 1 83.31 221 ARG A C 1
ATOM 1586 O O . ARG A 1 221 ? -9.445 3.055 -16.438 1 83.31 221 ARG A O 1
ATOM 1593 N N . ALA A 1 222 ? -10.469 1.677 -17.828 1 89.69 222 ALA A N 1
ATOM 1594 C CA . ALA A 1 222 ? -11.773 2.086 -17.328 1 89.69 222 ALA A CA 1
ATOM 1595 C C . ALA A 1 222 ? -11.953 1.698 -15.859 1 89.69 222 ALA A C 1
ATOM 1597 O O . ALA A 1 222 ? -12.523 2.457 -15.07 1 89.69 222 ALA A O 1
ATOM 1598 N N . GLY A 1 223 ? -11.523 0.507 -15.492 1 86.81 223 GLY A N 1
ATOM 1599 C CA . GLY A 1 223 ? -11.562 0.065 -14.109 1 86.81 223 GLY A CA 1
ATOM 1600 C C . GLY A 1 223 ? -10.75 0.939 -13.18 1 86.81 223 GLY A C 1
ATOM 1601 O O . GLY A 1 223 ? -11.18 1.233 -12.062 1 86.81 223 GLY A O 1
ATOM 1602 N N . ALA A 1 224 ? -9.625 1.375 -13.656 1 80.88 224 ALA A N 1
ATOM 1603 C CA . ALA A 1 224 ? -8.773 2.268 -12.875 1 80.88 224 ALA A CA 1
ATOM 1604 C C . ALA A 1 224 ? -9.469 3.605 -12.625 1 80.88 224 ALA A C 1
ATOM 1606 O O . ALA A 1 224 ? -9.422 4.141 -11.516 1 80.88 224 ALA A O 1
ATOM 1607 N N . ALA A 1 225 ? -10.039 4.125 -13.641 1 88.19 225 ALA A N 1
ATOM 1608 C CA . ALA A 1 225 ? -10.805 5.359 -13.5 1 88.19 225 ALA A CA 1
ATOM 1609 C C . ALA A 1 225 ? -11.961 5.172 -12.523 1 88.19 225 ALA A C 1
ATOM 1611 O O . ALA A 1 225 ? -12.234 6.047 -11.703 1 88.19 225 ALA A O 1
ATOM 1612 N N . GLY A 1 226 ? -12.617 4.043 -12.672 1 88.38 226 GLY A N 1
ATOM 1613 C CA . GLY A 1 226 ? -13.695 3.73 -11.742 1 88.38 226 GLY A CA 1
ATOM 1614 C C . GLY A 1 226 ? -13.227 3.602 -10.305 1 88.38 226 GLY A C 1
ATOM 1615 O O . GLY A 1 226 ? -13.883 4.086 -9.391 1 88.38 226 GLY A O 1
ATOM 1616 N N . ARG A 1 227 ? -12.141 3.023 -10.125 1 84.88 227 ARG A N 1
ATOM 1617 C CA . ARG A 1 227 ? -11.57 2.889 -8.789 1 84.88 227 ARG A CA 1
ATOM 1618 C C . ARG A 1 227 ? -11.188 4.25 -8.219 1 84.88 227 ARG A C 1
ATOM 1620 O O . ARG A 1 227 ? -11.422 4.52 -7.035 1 84.88 227 ARG A O 1
ATOM 1627 N N . ALA A 1 228 ? -10.609 5.043 -9 1 82.44 228 ALA A N 1
ATOM 1628 C CA . ALA A 1 228 ? -10.258 6.391 -8.562 1 82.44 228 ALA A CA 1
ATOM 1629 C C . ALA A 1 228 ? -11.5 7.168 -8.125 1 82.44 228 ALA A C 1
ATOM 1631 O O . ALA A 1 228 ? -11.477 7.852 -7.098 1 82.44 228 ALA A O 1
ATOM 1632 N N . ALA A 1 229 ? -12.508 7.051 -8.898 1 89.19 229 ALA A N 1
ATOM 1633 C CA . ALA A 1 229 ? -13.766 7.711 -8.555 1 89.19 229 ALA A CA 1
ATOM 1634 C C . ALA A 1 229 ? -14.32 7.18 -7.238 1 89.19 229 ALA A C 1
ATOM 1636 O O . ALA A 1 229 ? -14.82 7.949 -6.418 1 89.19 229 ALA A O 1
ATOM 1637 N N . LEU A 1 230 ? -14.266 5.918 -7.078 1 88.38 230 LEU A N 1
ATOM 1638 C CA . LEU A 1 230 ? -14.742 5.293 -5.852 1 88.38 230 LEU A CA 1
ATOM 1639 C C . LEU A 1 230 ? -13.938 5.762 -4.648 1 88.38 230 LEU A C 1
ATOM 1641 O O . LEU A 1 230 ? -14.5 6.125 -3.615 1 88.38 230 LEU A O 1
ATOM 1645 N N . VAL A 1 231 ? -12.641 5.75 -4.766 1 82.69 231 VAL A N 1
ATOM 1646 C CA . VAL A 1 231 ? -11.758 6.18 -3.691 1 82.69 231 VAL A CA 1
ATOM 1647 C C . VAL A 1 231 ? -12.023 7.648 -3.361 1 82.69 231 VAL A C 1
ATOM 1649 O O . VAL A 1 231 ? -12.039 8.031 -2.189 1 82.69 231 VAL A O 1
ATOM 1652 N N . GLN A 1 232 ? -12.203 8.406 -4.367 1 83.75 232 GLN A N 1
ATOM 1653 C CA . GLN A 1 232 ? -12.523 9.82 -4.168 1 83.75 232 GLN A CA 1
ATOM 1654 C C . GLN A 1 232 ? -13.844 9.977 -3.414 1 83.75 232 GLN A C 1
ATOM 1656 O O . GLN A 1 232 ? -13.961 10.82 -2.523 1 83.75 232 GLN A O 1
ATOM 1661 N N . HIS A 1 233 ? -14.797 9.25 -3.809 1 88.62 233 HIS A N 1
ATOM 1662 C CA . HIS A 1 233 ? -16.094 9.289 -3.145 1 88.62 233 HIS A CA 1
ATOM 1663 C C . HIS A 1 233 ? -15.969 8.906 -1.674 1 88.62 233 HIS A C 1
ATOM 1665 O O . HIS A 1 233 ? -16.547 9.562 -0.806 1 88.62 233 HIS A O 1
ATOM 1671 N N . VAL A 1 234 ? -15.242 7.895 -1.442 1 85 234 VAL A N 1
ATOM 1672 C CA . VAL A 1 234 ? -15.055 7.422 -0.075 1 85 234 VAL A CA 1
ATOM 1673 C C . VAL A 1 234 ? -14.281 8.469 0.731 1 85 234 VAL A C 1
ATOM 1675 O O . VAL A 1 234 ? -14.648 8.781 1.865 1 85 234 VAL A O 1
ATOM 1678 N N . THR A 1 235 ? -13.242 8.977 0.165 1 81 235 THR A N 1
ATOM 1679 C CA . THR A 1 235 ? -12.43 10 0.824 1 81 235 THR A CA 1
ATOM 1680 C C . THR A 1 235 ? -13.273 11.227 1.151 1 81 235 THR A C 1
ATOM 1682 O O . THR A 1 235 ? -13.242 11.727 2.277 1 81 235 THR A O 1
ATOM 1685 N N . ASP A 1 236 ? -13.992 11.664 0.201 1 84.94 236 ASP A N 1
ATOM 1686 C CA . ASP A 1 236 ? -14.867 12.82 0.36 1 84.94 236 ASP A CA 1
ATOM 1687 C C . ASP A 1 236 ? -15.906 12.578 1.45 1 84.94 236 ASP A C 1
ATOM 1689 O O . ASP A 1 236 ? -16.203 13.469 2.248 1 84.94 236 ASP A O 1
ATOM 1693 N N . THR A 1 237 ? -16.453 11.453 1.452 1 84.5 237 THR A N 1
ATOM 1694 C CA . THR A 1 237 ? -17.5 11.109 2.414 1 84.5 237 THR A CA 1
ATOM 1695 C C . THR A 1 237 ? -16.922 11.039 3.826 1 84.5 237 THR A C 1
ATOM 1697 O O . THR A 1 237 ? -17.531 11.555 4.77 1 84.5 237 THR A O 1
ATOM 1700 N N . VAL A 1 238 ? -15.758 10.508 3.906 1 79.25 238 VAL A N 1
ATOM 1701 C CA . VAL A 1 238 ? -15.133 10.344 5.215 1 79.25 238 VAL A CA 1
ATOM 1702 C C . VAL A 1 238 ? -14.703 11.703 5.758 1 79.25 238 VAL A C 1
ATOM 1704 O O . VAL A 1 238 ? -14.883 11.992 6.941 1 79.25 238 VAL A O 1
ATOM 1707 N N . GLN A 1 239 ? -14.172 12.477 4.906 1 77.19 239 GLN A N 1
ATOM 1708 C CA . GLN A 1 239 ? -13.719 13.797 5.324 1 77.19 239 GLN A CA 1
ATOM 1709 C C . GLN A 1 239 ? -14.906 14.711 5.637 1 77.19 239 GLN A C 1
ATOM 1711 O O . GLN A 1 239 ? -14.805 15.602 6.477 1 77.19 239 GLN A O 1
ATOM 1716 N N . GLY A 1 240 ? -15.992 14.516 4.957 1 81.25 240 GLY A N 1
ATOM 1717 C CA . GLY A 1 240 ? -17.188 15.312 5.172 1 81.25 240 GLY A CA 1
ATOM 1718 C C . GLY A 1 240 ? -18.25 14.586 5.973 1 81.25 240 GLY A C 1
ATOM 1719 O O . GLY A 1 240 ? -19.438 14.867 5.824 1 81.25 240 GLY A O 1
ATOM 1720 N N . MET A 1 241 ? -17.859 13.727 6.797 1 80.31 241 MET A N 1
ATOM 1721 C CA . MET A 1 241 ? -18.781 12.852 7.52 1 80.31 241 MET A CA 1
ATOM 1722 C C . MET A 1 241 ? -19.734 13.672 8.383 1 80.31 241 MET A C 1
ATOM 1724 O O . MET A 1 241 ? -20.938 13.391 8.422 1 80.31 241 MET A O 1
ATOM 1728 N N . PRO A 1 242 ? -19.234 14.688 9.141 1 77.5 242 PRO A N 1
ATOM 1729 C CA . PRO A 1 242 ? -20.172 15.484 9.93 1 77.5 242 PRO A CA 1
ATOM 1730 C C . PRO A 1 242 ? -21.297 16.094 9.086 1 77.5 242 PRO A C 1
ATOM 1732 O O . PRO A 1 242 ? -22.453 16.094 9.5 1 77.5 242 PRO A O 1
ATOM 1735 N N . GLU A 1 243 ? -20.969 16.547 7.891 1 83.38 243 GLU A N 1
ATOM 1736 C CA . GLU A 1 243 ? -21.969 17.094 6.988 1 83.38 243 GLU A CA 1
ATOM 1737 C C . GLU A 1 243 ? -22.922 16.016 6.48 1 83.38 243 GLU A C 1
ATOM 1739 O O . GLU A 1 243 ? -24.125 16.234 6.414 1 83.38 243 GLU A O 1
ATOM 1744 N N . VAL A 1 244 ? -22.391 14.883 6.18 1 84.44 244 VAL A N 1
ATOM 1745 C CA . VAL A 1 244 ? -23.188 13.789 5.629 1 84.44 244 VAL A CA 1
ATOM 1746 C C . VAL A 1 244 ? -24.203 13.32 6.668 1 84.44 244 VAL A C 1
ATOM 1748 O O . VAL A 1 244 ? -25.375 13.125 6.348 1 84.44 244 VAL A O 1
ATOM 1751 N N . VAL A 1 245 ? -23.75 13.141 7.855 1 78.69 245 VAL A N 1
ATOM 1752 C CA . VAL A 1 245 ? -24.625 12.68 8.922 1 78.69 245 VAL A CA 1
ATOM 1753 C C . VAL A 1 245 ? -25.547 13.82 9.359 1 78.69 245 VAL A C 1
ATOM 1755 O O . VAL A 1 245 ? -26.75 13.625 9.539 1 78.69 245 VAL A O 1
ATOM 1758 N N . GLY A 1 246 ? -24.953 14.938 9.539 1 78.5 246 GLY A N 1
ATOM 1759 C CA . GLY A 1 246 ? -25.703 16.094 10.016 1 78.5 246 GLY A CA 1
ATOM 1760 C C . GLY A 1 246 ? -26.875 16.453 9.117 1 78.5 246 GLY A C 1
ATOM 1761 O O . GLY A 1 246 ? -27.891 16.938 9.602 1 78.5 246 GLY A O 1
ATOM 1762 N N . TYR A 1 247 ? -26.688 16.172 7.836 1 83.06 247 TYR A N 1
ATOM 1763 C CA . TYR A 1 247 ? -27.766 16.516 6.906 1 83.06 247 TYR A CA 1
ATOM 1764 C C . TYR A 1 247 ? -28.531 15.281 6.465 1 83.06 247 TYR A C 1
ATOM 1766 O O . TYR A 1 247 ? -29.312 15.328 5.512 1 83.06 247 TYR A O 1
ATOM 1774 N N . GLY A 1 248 ? -28.312 14.164 7.055 1 78.38 248 GLY A N 1
ATOM 1775 C CA . GLY A 1 248 ? -29.062 12.938 6.812 1 78.38 248 GLY A CA 1
ATOM 1776 C C . GLY A 1 248 ? -28.828 12.367 5.426 1 78.38 248 GLY A C 1
ATOM 1777 O O . GLY A 1 248 ? -29.781 11.898 4.781 1 78.38 248 GLY A O 1
ATOM 1778 N N . ARG A 1 249 ? -27.656 12.461 4.938 1 84 249 ARG A N 1
ATOM 1779 C CA . ARG A 1 249 ? -27.375 12.039 3.57 1 84 249 ARG A CA 1
ATOM 1780 C C . ARG A 1 249 ? -26.594 10.727 3.555 1 84 249 ARG A C 1
ATOM 1782 O O . ARG A 1 249 ? -26 10.359 2.537 1 84 249 ARG A O 1
ATOM 1789 N N . ALA A 1 250 ? -26.656 10.031 4.621 1 82.25 250 ALA A N 1
ATOM 1790 C CA . ALA A 1 250 ? -25.891 8.789 4.707 1 82.25 250 ALA A CA 1
ATOM 1791 C C . ALA A 1 250 ? -26.391 7.762 3.695 1 82.25 250 ALA A C 1
ATOM 1793 O O . ALA A 1 250 ? -25.594 7.148 2.982 1 82.25 250 ALA A O 1
ATOM 1794 N N . ALA A 1 251 ? -27.734 7.625 3.57 1 84.44 251 ALA A N 1
ATOM 1795 C CA . ALA A 1 251 ? -28.312 6.633 2.664 1 84.44 251 ALA A CA 1
ATOM 1796 C C . ALA A 1 251 ? -28.016 6.984 1.209 1 84.44 251 ALA A C 1
ATOM 1798 O O . ALA A 1 251 ? -27.719 6.105 0.398 1 84.44 251 ALA A O 1
ATOM 1799 N N . ALA A 1 252 ? -28.094 8.273 0.957 1 87.81 252 ALA A N 1
ATOM 1800 C CA . ALA A 1 252 ? -27.812 8.711 -0.408 1 87.81 252 ALA A CA 1
ATOM 1801 C C . ALA A 1 252 ? -26.359 8.461 -0.783 1 87.81 252 ALA A C 1
ATOM 1803 O O . ALA A 1 252 ? -26.062 8.062 -1.911 1 87.81 252 ALA A O 1
ATOM 1804 N N . ARG A 1 253 ? -25.484 8.773 0.139 1 88 253 ARG A N 1
ATOM 1805 C CA . ARG A 1 253 ? -24.062 8.57 -0.109 1 88 253 ARG A CA 1
ATOM 1806 C C . ARG A 1 253 ? -23.75 7.09 -0.308 1 88 253 ARG A C 1
ATOM 1808 O O . ARG A 1 253 ? -22.906 6.738 -1.13 1 88 253 ARG A O 1
ATOM 1815 N N . LEU A 1 254 ? -24.438 6.289 0.419 1 88.25 254 LEU A N 1
ATOM 1816 C CA . LEU A 1 254 ? -24.25 4.848 0.287 1 88.25 254 LEU A CA 1
ATOM 1817 C C . LEU A 1 254 ? -24.75 4.355 -1.069 1 88.25 254 LEU A C 1
ATOM 1819 O O . LEU A 1 254 ? -24.109 3.504 -1.696 1 88.25 254 LEU A O 1
ATOM 1823 N N . GLU A 1 255 ? -25.875 4.836 -1.447 1 91.31 255 GLU A N 1
ATOM 1824 C CA . GLU A 1 255 ? -26.422 4.461 -2.748 1 91.31 255 GLU A CA 1
ATOM 1825 C C . GLU A 1 255 ? -25.484 4.891 -3.881 1 91.31 255 GLU A C 1
ATOM 1827 O O . GLU A 1 255 ? -25.281 4.145 -4.84 1 91.31 255 GLU A O 1
ATOM 1832 N N . GLU A 1 256 ? -24.969 6.074 -3.703 1 91.88 256 GLU A N 1
ATOM 1833 C CA . GLU A 1 256 ? -24.016 6.555 -4.699 1 91.88 256 GLU A CA 1
ATOM 1834 C C . GLU A 1 256 ? -22.766 5.68 -4.734 1 91.88 256 GLU A C 1
ATOM 1836 O O . GLU A 1 256 ? -22.219 5.41 -5.809 1 91.88 256 GLU A O 1
ATOM 1841 N N . MET A 1 257 ? -22.312 5.273 -3.648 1 90.06 257 MET A N 1
ATOM 1842 C CA . MET A 1 257 ? -21.172 4.383 -3.578 1 90.06 257 MET A CA 1
ATOM 1843 C C . MET A 1 257 ? -21.453 3.061 -4.285 1 90.06 257 MET A C 1
ATOM 1845 O O . MET A 1 257 ? -20.625 2.553 -5.031 1 90.06 257 MET A O 1
ATOM 1849 N N . GLY A 1 258 ? -22.641 2.545 -4.012 1 91.12 258 GLY A N 1
ATOM 1850 C CA . GLY A 1 258 ? -23.047 1.331 -4.695 1 91.12 258 GLY A CA 1
ATOM 1851 C C . GLY A 1 258 ? -23.062 1.475 -6.207 1 91.12 258 GLY A C 1
ATOM 1852 O O . GLY A 1 258 ? -22.641 0.562 -6.926 1 91.12 258 GLY A O 1
ATOM 1853 N N . GLY A 1 259 ? -23.531 2.6 -6.633 1 93.31 259 GLY A N 1
ATOM 1854 C CA . GLY A 1 259 ? -23.516 2.873 -8.062 1 93.31 259 GLY A CA 1
ATOM 1855 C C . GLY A 1 259 ? -22.109 2.912 -8.641 1 93.31 259 GLY A C 1
ATOM 1856 O O . GLY A 1 259 ? -21.875 2.4 -9.742 1 93.31 259 GLY A O 1
ATOM 1857 N N . LEU A 1 260 ? -21.203 3.49 -7.938 1 92.62 260 LEU A N 1
ATOM 1858 C CA . LEU A 1 260 ? -19.812 3.561 -8.367 1 92.62 260 LEU A CA 1
ATOM 1859 C C . LEU A 1 260 ? -19.188 2.174 -8.398 1 92.62 260 LEU A C 1
ATOM 1861 O O . LEU A 1 260 ? -18.422 1.85 -9.312 1 92.62 260 LEU A O 1
ATOM 1865 N N . ASP A 1 261 ? -19.547 1.407 -7.438 1 91.06 261 ASP A N 1
ATOM 1866 C CA . ASP A 1 261 ? -19.078 0.029 -7.406 1 91.06 261 ASP A CA 1
ATOM 1867 C C . ASP A 1 261 ? -19.578 -0.753 -8.617 1 91.06 261 ASP A C 1
ATOM 1869 O O . ASP A 1 261 ? -18.812 -1.491 -9.25 1 91.06 261 ASP A O 1
ATOM 1873 N N . ASP A 1 262 ? -20.859 -0.591 -8.914 1 91.69 262 ASP A N 1
ATOM 1874 C CA . ASP A 1 262 ? -21.453 -1.283 -10.047 1 91.69 262 ASP A CA 1
ATOM 1875 C C . ASP A 1 262 ? -20.828 -0.828 -11.367 1 91.69 262 ASP A C 1
ATOM 1877 O O . ASP A 1 262 ? -20.594 -1.641 -12.258 1 91.69 262 ASP A O 1
ATOM 1881 N N . ALA A 1 263 ? -20.625 0.427 -11.438 1 92.94 263 ALA A N 1
ATOM 1882 C CA . ALA A 1 263 ? -20 0.965 -12.641 1 92.94 263 ALA A CA 1
ATOM 1883 C C . ALA A 1 263 ? -18.578 0.418 -12.82 1 92.94 263 ALA A C 1
ATOM 1885 O O . ALA A 1 263 ? -18.172 0.099 -13.938 1 92.94 263 ALA A O 1
ATOM 1886 N N . MET A 1 264 ? -17.875 0.278 -11.789 1 88.88 264 MET A N 1
ATOM 1887 C CA . MET A 1 264 ? -16.516 -0.277 -11.836 1 88.88 264 MET A CA 1
ATOM 1888 C C . MET A 1 264 ? -16.547 -1.743 -12.25 1 88.88 264 MET A C 1
ATOM 1890 O O . MET A 1 264 ? -15.742 -2.17 -13.086 1 88.88 264 MET A O 1
ATOM 1894 N N . ALA A 1 265 ? -17.469 -2.441 -11.688 1 88.62 265 ALA A N 1
ATOM 1895 C CA . ALA A 1 265 ? -17.609 -3.854 -12.031 1 88.62 265 ALA A CA 1
ATOM 1896 C C . ALA A 1 265 ? -17.922 -4.027 -13.508 1 88.62 265 ALA A C 1
ATOM 1898 O O . ALA A 1 265 ? -17.375 -4.902 -14.18 1 88.62 265 ALA A O 1
ATOM 1899 N N . ARG A 1 266 ? -18.797 -3.18 -14 1 91.19 266 ARG A N 1
ATOM 1900 C CA . ARG A 1 266 ? -19.172 -3.236 -15.414 1 91.19 266 ARG A CA 1
ATOM 1901 C C . ARG A 1 266 ? -17.984 -2.891 -16.312 1 91.19 266 ARG A C 1
ATOM 1903 O O . ARG A 1 266 ? -17.797 -3.502 -17.359 1 91.19 266 ARG A O 1
ATOM 1910 N N . ALA A 1 267 ? -17.234 -1.982 -15.844 1 91.38 267 ALA A N 1
ATOM 1911 C CA . ALA A 1 267 ? -16.047 -1.577 -16.609 1 91.38 267 ALA A CA 1
ATOM 1912 C C . ALA A 1 267 ? -15.016 -2.699 -16.656 1 91.38 267 ALA A C 1
ATOM 1914 O O . ALA A 1 267 ? -14.305 -2.848 -17.656 1 91.38 267 ALA A O 1
ATOM 1915 N N . LEU A 1 268 ? -15 -3.566 -15.688 1 88.31 268 LEU A N 1
ATOM 1916 C CA . LEU A 1 268 ? -13.984 -4.609 -15.586 1 88.31 268 LEU A CA 1
ATOM 1917 C C . LEU A 1 268 ? -14.492 -5.922 -16.172 1 88.31 268 LEU A C 1
ATOM 1919 O O . LEU A 1 268 ? -13.719 -6.859 -16.375 1 88.31 268 LEU A O 1
ATOM 1923 N N . ALA A 1 269 ? -15.758 -5.992 -16.562 1 90.56 269 ALA A N 1
ATOM 1924 C CA . ALA A 1 269 ? -16.406 -7.219 -17.016 1 90.56 269 ALA A CA 1
ATOM 1925 C C . ALA A 1 269 ? -15.711 -7.777 -18.25 1 90.56 269 ALA A C 1
ATOM 1927 O O . ALA A 1 269 ? -15.453 -8.977 -18.344 1 90.56 269 ALA A O 1
ATOM 1928 N N . PRO A 1 270 ? -15.344 -6.902 -19.25 1 90.88 270 PRO A N 1
ATOM 1929 C CA . PRO A 1 270 ? -14.656 -7.461 -20.422 1 90.88 270 PRO A CA 1
ATOM 1930 C C . PRO A 1 270 ? -13.336 -8.133 -20.062 1 90.88 270 PRO A C 1
ATOM 1932 O O . PRO A 1 270 ? -12.992 -9.172 -20.641 1 90.88 270 PRO A O 1
ATOM 1935 N N . SER A 1 271 ? -12.625 -7.559 -19.172 1 85.88 271 SER A N 1
ATOM 1936 C CA . SER A 1 271 ? -11.375 -8.172 -18.734 1 85.88 271 SER A CA 1
ATOM 1937 C C . SER A 1 271 ? -11.625 -9.539 -18.094 1 85.88 271 SER A C 1
ATOM 1939 O O . SER A 1 271 ? -10.891 -10.492 -18.359 1 85.88 271 SER A O 1
ATOM 1941 N N . ALA A 1 272 ? -12.68 -9.648 -17.328 1 85.31 272 ALA A N 1
ATOM 1942 C CA . ALA A 1 272 ? -13.031 -10.906 -16.688 1 85.31 272 ALA A CA 1
ATOM 1943 C C . ALA A 1 272 ? -13.469 -11.945 -17.703 1 85.31 272 ALA A C 1
ATOM 1945 O O . ALA A 1 272 ? -13.078 -13.117 -17.625 1 85.31 272 ALA A O 1
ATOM 1946 N N . ARG A 1 273 ? -14.203 -11.523 -18.703 1 89.62 273 ARG A N 1
ATOM 1947 C CA . ARG A 1 273 ? -14.688 -12.43 -19.734 1 89.62 273 ARG A CA 1
ATOM 1948 C C . ARG A 1 273 ? -13.531 -12.969 -20.562 1 89.62 273 ARG A C 1
ATOM 1950 O O . ARG A 1 273 ? -13.469 -14.172 -20.844 1 89.62 273 ARG A O 1
ATOM 1957 N N . TRP A 1 274 ? -12.656 -12.133 -20.906 1 88.06 274 TRP A N 1
ATOM 1958 C CA . TRP A 1 274 ? -11.547 -12.57 -21.734 1 88.06 274 TRP A CA 1
ATOM 1959 C C . TRP A 1 274 ? -10.555 -13.398 -20.922 1 88.06 274 TRP A C 1
ATOM 1961 O O . TRP A 1 274 ? -9.914 -14.312 -21.453 1 88.06 274 TRP A O 1
ATOM 1971 N N . ALA A 1 275 ? -10.445 -13.031 -19.641 1 84.44 275 ALA A N 1
ATOM 1972 C CA . ALA A 1 275 ? -9.656 -13.906 -18.781 1 84.44 275 ALA A CA 1
ATOM 1973 C C . ALA A 1 275 ? -10.242 -15.312 -18.75 1 84.44 275 ALA A C 1
ATOM 1975 O O . ALA A 1 275 ? -9.516 -16.312 -18.797 1 84.44 275 ALA A O 1
ATOM 1976 N N . ALA A 1 276 ? -11.602 -15.367 -18.703 1 86.56 276 ALA A N 1
ATOM 1977 C CA . ALA A 1 276 ? -12.289 -16.656 -18.719 1 86.56 276 ALA A CA 1
ATOM 1978 C C . ALA A 1 276 ? -12.047 -17.391 -20.031 1 86.56 276 ALA A C 1
ATOM 1980 O O . ALA A 1 276 ? -11.797 -18.594 -20.047 1 86.56 276 ALA A O 1
ATOM 1981 N N . VAL A 1 277 ? -12.047 -16.688 -21.125 1 89.62 277 VAL A N 1
ATOM 1982 C CA . VAL A 1 277 ? -11.805 -17.266 -22.438 1 89.62 277 VAL A CA 1
ATOM 1983 C C . VAL A 1 277 ? -10.375 -17.797 -22.516 1 89.62 277 VAL A C 1
ATOM 1985 O O . VAL A 1 277 ? -10.141 -18.906 -23 1 89.62 277 VAL A O 1
ATOM 1988 N N . ARG A 1 278 ? -9.5 -17.016 -22.062 1 87.62 278 ARG A N 1
ATOM 1989 C CA . ARG A 1 278 ? -8.102 -17.453 -22.094 1 87.62 278 ARG A CA 1
ATOM 1990 C C . ARG A 1 278 ? -7.879 -18.688 -21.234 1 87.62 278 ARG A C 1
ATOM 1992 O O . ARG A 1 278 ? -7.172 -19.609 -21.641 1 87.62 278 ARG A O 1
ATOM 1999 N N . ARG A 1 279 ? -8.516 -18.703 -20.062 1 84.06 279 ARG A N 1
ATOM 2000 C CA . ARG A 1 279 ? -8.383 -19.859 -19.188 1 84.06 279 ARG A CA 1
ATOM 2001 C C . ARG A 1 279 ? -9 -21.094 -19.828 1 84.06 279 ARG A C 1
ATOM 2003 O O . ARG A 1 279 ? -8.43 -22.188 -19.781 1 84.06 279 ARG A O 1
ATOM 2010 N N . GLY A 1 280 ? -10.18 -20.922 -20.438 1 86.06 280 GLY A N 1
ATOM 2011 C CA . GLY A 1 280 ? -10.82 -22.016 -21.141 1 86.06 280 GLY A CA 1
ATOM 2012 C C . GLY A 1 280 ? -10.016 -22.516 -22.328 1 86.06 280 GLY A C 1
ATOM 2013 O O . GLY A 1 280 ? -9.844 -23.734 -22.5 1 86.06 280 GLY A O 1
ATOM 2014 N N . ALA A 1 281 ? -9.492 -21.547 -23.062 1 88.94 281 ALA A N 1
ATOM 2015 C CA . ALA A 1 281 ? -8.664 -21.906 -24.219 1 88.94 281 ALA A CA 1
ATOM 2016 C C . ALA A 1 281 ? -7.391 -22.625 -23.781 1 88.94 281 ALA A C 1
ATOM 2018 O O . ALA A 1 281 ? -6.961 -23.578 -24.422 1 88.94 281 ALA A O 1
ATOM 2019 N N . GLY A 1 282 ? -6.812 -22.125 -22.75 1 86.12 282 GLY A N 1
ATOM 2020 C CA . GLY A 1 282 ? -5.637 -22.797 -22.203 1 86.12 282 GLY A CA 1
ATOM 2021 C C . GLY A 1 282 ? -5.906 -24.219 -21.781 1 86.12 282 GLY A C 1
ATOM 2022 O O . GLY A 1 282 ? -5.117 -25.125 -22.062 1 86.12 282 GLY A O 1
ATOM 2023 N N . ALA A 1 283 ? -7.023 -24.375 -21.156 1 84 283 ALA A N 1
ATOM 2024 C CA . ALA A 1 283 ? -7.398 -25.719 -20.719 1 84 283 ALA A CA 1
ATOM 2025 C C . ALA A 1 283 ? -7.637 -26.641 -21.906 1 84 283 ALA A C 1
ATOM 2027 O O . ALA A 1 283 ? -7.211 -27.797 -21.906 1 84 283 ALA A O 1
ATOM 2028 N N . LEU A 1 284 ? -8.211 -26.109 -22.922 1 87.75 284 LEU A N 1
ATOM 2029 C CA . LEU A 1 284 ? -8.5 -26.875 -24.125 1 87.75 284 LEU A CA 1
ATOM 2030 C C . LEU A 1 284 ? -7.215 -27.281 -24.844 1 87.75 284 LEU A C 1
ATOM 2032 O O . LEU A 1 284 ? -7.023 -28.453 -25.172 1 87.75 284 LEU A O 1
ATOM 2036 N N . LEU A 1 285 ? -6.375 -26.344 -24.969 1 88.25 285 LEU A N 1
ATOM 2037 C CA . LEU A 1 285 ? -5.156 -26.594 -25.734 1 88.25 285 LEU A CA 1
ATOM 2038 C C . LEU A 1 285 ? -4.188 -27.469 -24.938 1 88.25 285 LEU A C 1
ATOM 2040 O O . LEU A 1 285 ? -3.439 -28.25 -25.516 1 88.25 285 LEU A O 1
ATOM 2044 N N . GLY A 1 286 ? -4.199 -27.312 -23.656 1 84.75 286 GLY A N 1
ATOM 2045 C CA . GLY A 1 286 ? -3.365 -28.156 -22.812 1 84.75 286 GLY A CA 1
ATOM 2046 C C . GLY A 1 286 ? -3.688 -29.641 -22.953 1 84.75 286 GLY A C 1
ATOM 2047 O O . GLY A 1 286 ? -2.793 -30.484 -22.875 1 84.75 286 GLY A O 1
ATOM 2048 N N . LEU A 1 287 ? -4.898 -29.906 -23.234 1 83.94 287 LEU A N 1
ATOM 2049 C CA . LEU A 1 287 ? -5.316 -31.312 -23.359 1 83.94 287 LEU A CA 1
ATOM 2050 C C . LEU A 1 287 ? -5.34 -31.734 -24.828 1 83.94 287 LEU A C 1
ATOM 2052 O O . LEU A 1 287 ? -5.27 -32.938 -25.141 1 83.94 287 LEU A O 1
ATOM 2056 N N . ALA A 1 288 ? -5.41 -30.781 -25.719 1 87.56 288 ALA A N 1
ATOM 2057 C CA . ALA A 1 288 ? -5.406 -31.062 -27.156 1 87.56 288 ALA A CA 1
ATOM 2058 C C . ALA A 1 288 ? -4.012 -31.453 -27.641 1 87.56 288 ALA A C 1
ATOM 2060 O O . ALA A 1 288 ? -3.863 -32.25 -28.578 1 87.56 288 ALA A O 1
ATOM 2061 N N . GLY A 1 289 ? -3.047 -30.969 -26.953 1 87.94 289 GLY A N 1
ATOM 2062 C CA . GLY A 1 289 ? -1.673 -31.234 -27.344 1 87.94 289 GLY A CA 1
ATOM 2063 C C . GLY A 1 289 ? -1.334 -32.719 -27.375 1 87.94 289 GLY A C 1
ATOM 2064 O O . GLY A 1 289 ? -1.007 -33.25 -28.438 1 87.94 289 GLY A O 1
ATOM 2065 N N . PRO A 1 290 ? -1.514 -33.406 -26.266 1 88.38 290 PRO A N 1
ATOM 2066 C CA . PRO A 1 290 ? -1.229 -34.844 -26.234 1 88.38 290 PRO A CA 1
ATOM 2067 C C . PRO A 1 290 ? -2.096 -35.625 -27.203 1 88.38 290 PRO A C 1
ATOM 2069 O O . PRO A 1 290 ? -1.618 -36.594 -27.828 1 88.38 290 PRO A O 1
ATOM 2072 N N . VAL A 1 291 ? -3.318 -35.188 -27.344 1 86.81 291 VAL A N 1
ATOM 2073 C CA . VAL A 1 291 ? -4.223 -35.875 -28.266 1 86.81 291 VAL A CA 1
ATOM 2074 C C . VAL A 1 291 ? -3.711 -35.75 -29.703 1 86.81 291 VAL A C 1
ATOM 2076 O O . VAL A 1 291 ? -3.697 -36.719 -30.453 1 86.81 291 VAL A O 1
ATOM 2079 N N . ALA A 1 292 ? -3.314 -34.594 -30.031 1 90.75 292 ALA A N 1
ATOM 2080 C CA . ALA A 1 292 ? -2.793 -34.344 -31.375 1 90.75 292 ALA A CA 1
ATOM 2081 C C . ALA A 1 292 ? -1.519 -35.125 -31.625 1 90.75 292 ALA A C 1
ATOM 2083 O O . ALA A 1 292 ? -1.317 -35.656 -32.719 1 90.75 292 ALA A O 1
ATOM 2084 N N . VAL A 1 293 ? -0.657 -35.25 -30.703 1 91.81 293 VAL A N 1
ATOM 2085 C CA . VAL A 1 293 ? 0.597 -36 -30.812 1 91.81 293 VAL A CA 1
ATOM 2086 C C . VAL A 1 293 ? 0.308 -37.469 -31.094 1 91.81 293 VAL A C 1
ATOM 2088 O O . VAL A 1 293 ? 0.909 -38.062 -31.984 1 91.81 293 VAL A O 1
ATOM 2091 N N . VAL A 1 294 ? -0.621 -38.031 -30.391 1 88.25 294 VAL A N 1
ATOM 2092 C CA . VAL A 1 294 ? -0.956 -39.438 -30.562 1 88.25 294 VAL A CA 1
ATOM 2093 C C . VAL A 1 294 ? -1.638 -39.656 -31.906 1 88.25 294 VAL A C 1
ATOM 2095 O O . VAL A 1 294 ? -1.344 -40.625 -32.625 1 88.25 294 VAL A O 1
ATOM 2098 N N . ALA A 1 295 ? -2.514 -38.719 -32.25 1 88.12 295 ALA A N 1
ATOM 2099 C CA . ALA A 1 295 ? -3.246 -38.844 -33.5 1 88.12 295 ALA A CA 1
ATOM 2100 C C . ALA A 1 295 ? -2.291 -38.844 -34.688 1 88.12 295 ALA A C 1
ATOM 2102 O O . ALA A 1 295 ? -2.426 -39.656 -35.625 1 88.12 295 ALA A O 1
ATOM 2103 N N . VAL A 1 296 ? -1.365 -37.969 -34.656 1 91.69 296 VAL A N 1
ATOM 2104 C CA . VAL A 1 296 ? -0.424 -37.844 -35.75 1 91.69 296 VAL A CA 1
ATOM 2105 C C . VAL A 1 296 ? 0.567 -39 -35.75 1 91.69 296 VAL A C 1
ATOM 2107 O O . VAL A 1 296 ? 0.987 -39.5 -36.781 1 91.69 296 VAL A O 1
ATOM 2110 N N . GLY A 1 297 ? 0.955 -39.469 -34.594 1 91.25 297 GLY A N 1
ATOM 2111 C CA . GLY A 1 297 ? 1.963 -40.5 -34.469 1 91.25 297 GLY A CA 1
ATOM 2112 C C . GLY A 1 297 ? 1.404 -41.906 -34.625 1 91.25 297 GLY A C 1
ATOM 2113 O O . GLY A 1 297 ? 2.154 -42.875 -34.875 1 91.25 297 GLY A O 1
ATOM 2114 N N . ALA A 1 298 ? 0.089 -42.125 -34.531 1 86.38 298 ALA A N 1
ATOM 2115 C CA . ALA A 1 298 ? -0.547 -43.438 -34.562 1 86.38 298 ALA A CA 1
ATOM 2116 C C . ALA A 1 298 ? -0.254 -44.156 -35.906 1 86.38 298 ALA A C 1
ATOM 2118 O O . ALA A 1 298 ? -0.013 -45.344 -35.906 1 86.38 298 ALA A O 1
ATOM 2119 N N . GLY A 1 299 ? -0.319 -43.438 -36.969 1 85.19 299 GLY A N 1
ATOM 2120 C CA . GLY A 1 299 ? 0.004 -44.031 -38.281 1 85.19 299 GLY A CA 1
ATOM 2121 C C . GLY A 1 299 ? 1.422 -44.562 -38.344 1 85.19 299 GLY A C 1
ATOM 2122 O O . GLY A 1 299 ? 1.659 -45.625 -38.906 1 85.19 299 GLY A O 1
ATOM 2123 N N . GLY A 1 300 ? 2.355 -43.844 -37.75 1 89 300 GLY A N 1
ATOM 2124 C CA . GLY A 1 300 ? 3.74 -44.312 -37.719 1 89 300 GLY A CA 1
ATOM 2125 C C . GLY A 1 300 ? 3.949 -45.531 -36.875 1 89 300 GLY A C 1
ATOM 2126 O O . GLY A 1 300 ? 4.812 -46.375 -37.188 1 89 300 GLY A O 1
ATOM 2127 N N . VAL A 1 301 ? 3.201 -45.719 -35.875 1 87.38 301 VAL A N 1
ATOM 2128 C CA . VAL A 1 301 ? 3.287 -46.906 -35 1 87.38 301 VAL A CA 1
ATOM 2129 C C . VAL A 1 301 ? 2.762 -48.125 -35.781 1 87.38 301 VAL A C 1
ATOM 2131 O O . VAL A 1 301 ? 3.379 -49.188 -35.75 1 87.38 301 VAL A O 1
ATOM 2134 N N . SER A 1 302 ? 1.646 -47.969 -36.438 1 84 302 SER A N 1
ATOM 2135 C CA . SER A 1 302 ? 1.066 -49.062 -37.219 1 84 302 SER A CA 1
ATOM 2136 C C . SER A 1 302 ? 2.01 -49.5 -38.344 1 84 302 SER A C 1
ATOM 2138 O O . SER A 1 302 ? 2.066 -50.688 -38.656 1 84 302 SER A O 1
ATOM 2140 N N . ALA A 1 303 ? 2.707 -48.562 -38.875 1 87.62 303 ALA A N 1
ATOM 2141 C CA . ALA A 1 303 ? 3.633 -48.875 -39.969 1 87.62 303 ALA A CA 1
ATOM 2142 C C . ALA A 1 303 ? 4.965 -49.375 -39.438 1 87.62 303 ALA A C 1
ATOM 2144 O O . ALA A 1 303 ? 5.855 -49.75 -40.219 1 87.62 303 ALA A O 1
ATOM 2145 N N . GLY A 1 304 ? 5.168 -49.344 -38.156 1 86 304 GLY A N 1
ATOM 2146 C CA . GLY A 1 304 ? 6.383 -49.844 -37.531 1 86 304 GLY A CA 1
ATOM 2147 C C . GLY A 1 304 ? 7.516 -48.812 -37.562 1 86 304 GLY A C 1
ATOM 2148 O O . GLY A 1 304 ? 8.672 -49.188 -37.312 1 86 304 GLY A O 1
ATOM 2149 N N . GLN A 1 305 ? 7.227 -47.625 -37.844 1 90.31 305 GLN A N 1
ATOM 2150 C CA . GLN A 1 305 ? 8.242 -46.594 -37.969 1 90.31 305 GLN A CA 1
ATOM 2151 C C . GLN A 1 305 ? 8.5 -45.906 -36.594 1 90.31 305 GLN A C 1
ATOM 2153 O O . GLN A 1 305 ? 9.578 -45.375 -36.375 1 90.31 305 GLN A O 1
ATOM 2158 N N . VAL A 1 306 ? 7.465 -45.875 -35.781 1 89.38 306 VAL A N 1
ATOM 2159 C CA . VAL A 1 306 ? 7.543 -45.219 -34.469 1 89.38 306 VAL A CA 1
ATOM 2160 C C . VAL A 1 306 ? 7.148 -46.219 -33.406 1 89.38 306 VAL A C 1
ATOM 2162 O O . VAL A 1 306 ? 6.211 -47 -33.562 1 89.38 306 VAL A O 1
ATOM 2165 N N . SER A 1 307 ? 7.98 -46.219 -32.344 1 88.12 307 SER A N 1
ATOM 2166 C CA . SER A 1 307 ? 7.633 -47.125 -31.234 1 88.12 307 SER A CA 1
ATOM 2167 C C . SER A 1 307 ? 6.438 -46.594 -30.453 1 88.12 307 SER A C 1
ATOM 2169 O O . SER A 1 307 ? 6.32 -45.375 -30.25 1 88.12 307 SER A O 1
ATOM 2171 N N . ALA A 1 308 ? 5.531 -47.531 -30.062 1 85.12 308 ALA A N 1
ATOM 2172 C CA . ALA A 1 308 ? 4.379 -47.156 -29.25 1 85.12 308 ALA A CA 1
ATOM 2173 C C . ALA A 1 308 ? 4.82 -46.5 -27.938 1 85.12 308 ALA A C 1
ATOM 2175 O O . ALA A 1 308 ? 4.199 -45.531 -27.484 1 85.12 308 ALA A O 1
ATOM 2176 N N . ALA A 1 309 ? 5.871 -47.031 -27.406 1 86.06 309 ALA A N 1
ATOM 2177 C CA . ALA A 1 309 ? 6.398 -46.5 -26.156 1 86.06 309 ALA A CA 1
ATOM 2178 C C . ALA A 1 309 ? 6.918 -45.062 -26.344 1 86.06 309 ALA A C 1
ATOM 2180 O O . ALA A 1 309 ? 6.656 -44.188 -25.531 1 86.06 309 ALA A O 1
ATOM 2181 N N . ALA A 1 310 ? 7.582 -44.812 -27.391 1 90.5 310 ALA A N 1
ATOM 2182 C CA . ALA A 1 310 ? 8.125 -43.5 -27.672 1 90.5 310 ALA A CA 1
ATOM 2183 C C . ALA A 1 310 ? 7.004 -42.5 -27.922 1 90.5 310 ALA A C 1
ATOM 2185 O O . ALA A 1 310 ? 7.086 -41.344 -27.469 1 90.5 310 ALA A O 1
ATOM 2186 N N . LEU A 1 311 ? 6.012 -42.906 -28.641 1 90.94 311 LEU A N 1
ATOM 2187 C CA . LEU A 1 311 ? 4.875 -42.031 -28.906 1 90.94 311 LEU A CA 1
ATOM 2188 C C . LEU A 1 311 ? 4.16 -41.656 -27.625 1 90.94 311 LEU A C 1
ATOM 2190 O O . LEU A 1 311 ? 3.799 -40.5 -27.406 1 90.94 311 LEU A O 1
ATOM 2194 N N . ALA A 1 312 ? 3.959 -42.656 -26.75 1 89.44 312 ALA A N 1
ATOM 2195 C CA . ALA A 1 312 ? 3.352 -42.406 -25.453 1 89.44 312 ALA A CA 1
ATOM 2196 C C . ALA A 1 312 ? 4.188 -41.438 -24.641 1 89.44 312 ALA A C 1
ATOM 2198 O O . ALA A 1 312 ? 3.643 -40.531 -24 1 89.44 312 ALA A O 1
ATOM 2199 N N . GLY A 1 313 ? 5.422 -41.625 -24.688 1 91.5 313 GLY A N 1
ATOM 2200 C CA . GLY A 1 313 ? 6.316 -40.688 -24.016 1 91.5 313 GLY A CA 1
ATOM 2201 C C . GLY A 1 313 ? 6.23 -39.281 -24.531 1 91.5 313 GLY A C 1
ATOM 2202 O O . GLY A 1 313 ? 6.234 -38.312 -23.766 1 91.5 313 GLY A O 1
ATOM 2203 N N . GLY A 1 314 ? 6.227 -39.125 -25.828 1 92.88 314 GLY A N 1
ATOM 2204 C CA . GLY A 1 314 ? 6.066 -37.812 -26.438 1 92.88 314 GLY A CA 1
ATOM 2205 C C . GLY A 1 314 ? 4.777 -37.125 -26.031 1 92.88 314 GLY A C 1
ATOM 2206 O O . GLY A 1 314 ? 4.777 -35.938 -25.719 1 92.88 314 GLY A O 1
ATOM 2207 N N . ALA A 1 315 ? 3.689 -37.844 -26 1 91.12 315 ALA A N 1
ATOM 2208 C CA . ALA A 1 315 ? 2.4 -37.281 -25.594 1 91.12 315 ALA A CA 1
ATOM 2209 C C . ALA A 1 315 ? 2.432 -36.812 -24.141 1 91.12 315 ALA A C 1
ATOM 2211 O O . ALA A 1 315 ? 1.919 -35.75 -23.812 1 91.12 315 ALA A O 1
ATOM 2212 N N . ALA A 1 316 ? 3.031 -37.656 -23.312 1 89.94 316 ALA A N 1
ATOM 2213 C CA . ALA A 1 316 ? 3.145 -37.312 -21.891 1 89.94 316 ALA A CA 1
ATOM 2214 C C . ALA A 1 316 ? 4.023 -36.094 -21.703 1 89.94 316 ALA A C 1
ATOM 2216 O O . ALA A 1 316 ? 3.748 -35.25 -20.828 1 89.94 316 ALA A O 1
ATOM 2217 N N . ALA A 1 317 ? 5.027 -36 -22.422 1 92.5 317 ALA A N 1
ATOM 2218 C CA . ALA A 1 317 ? 5.91 -34.812 -22.344 1 92.5 317 ALA A CA 1
ATOM 2219 C C . ALA A 1 317 ? 5.156 -33.531 -22.688 1 92.5 317 ALA A C 1
ATOM 2221 O O . ALA A 1 317 ? 5.293 -32.531 -21.984 1 92.5 317 ALA A O 1
ATOM 2222 N N . VAL A 1 318 ? 4.383 -33.594 -23.688 1 91.81 318 VAL A N 1
ATOM 2223 C CA . VAL A 1 318 ? 3.607 -32.438 -24.109 1 91.81 318 VAL A CA 1
ATOM 2224 C C . VAL A 1 318 ? 2.578 -32.094 -23.047 1 91.81 318 VAL A C 1
ATOM 2226 O O . VAL A 1 318 ? 2.328 -30.906 -22.781 1 91.81 318 VAL A O 1
ATOM 2229 N N . LEU A 1 319 ? 2.021 -33.062 -22.484 1 87.44 319 LEU A N 1
ATOM 2230 C CA . LEU A 1 319 ? 1.058 -32.844 -21.406 1 87.44 319 LEU A CA 1
ATOM 2231 C C . LEU A 1 319 ? 1.7 -32.125 -20.234 1 87.44 319 LEU A C 1
ATOM 2233 O O . LEU A 1 319 ? 1.115 -31.172 -19.703 1 87.44 319 LEU A O 1
ATOM 2237 N N . ARG A 1 320 ? 2.875 -32.531 -19.859 1 85.06 320 ARG A N 1
ATOM 2238 C CA . ARG A 1 320 ? 3.588 -31.891 -18.766 1 85.06 320 ARG A CA 1
ATOM 2239 C C . ARG A 1 320 ? 3.936 -30.453 -19.094 1 85.06 320 ARG A C 1
ATOM 2241 O O . ARG A 1 320 ? 3.896 -29.578 -18.234 1 85.06 320 ARG A O 1
ATOM 2248 N N . LEU A 1 321 ? 4.266 -30.219 -20.297 1 87 321 LEU A N 1
ATOM 2249 C CA . LEU A 1 321 ? 4.668 -28.875 -20.734 1 87 321 LEU A CA 1
ATOM 2250 C C . LEU A 1 321 ? 3.498 -27.906 -20.656 1 87 321 LEU A C 1
ATOM 2252 O O . LEU A 1 321 ? 3.699 -26.703 -20.531 1 87 321 LEU A O 1
ATOM 2256 N N . SER A 1 322 ? 2.311 -28.375 -20.812 1 79 322 SER A N 1
ATOM 2257 C CA . SER A 1 322 ? 1.141 -27.516 -20.797 1 79 322 SER A CA 1
ATOM 2258 C C . SER A 1 322 ? 1.039 -26.734 -19.484 1 79 322 SER A C 1
ATOM 2260 O O . SER A 1 322 ? 0.566 -25.609 -19.453 1 79 322 SER A O 1
ATOM 2262 N N . GLY A 1 323 ? 1.464 -27.281 -18.406 1 74.25 323 GLY A N 1
ATOM 2263 C CA . GLY A 1 323 ? 1.479 -26.594 -17.125 1 74.25 323 GLY A CA 1
ATOM 2264 C C . GLY A 1 323 ? 2.453 -25.422 -17.078 1 74.25 323 GLY A C 1
ATOM 2265 O O . GLY A 1 323 ? 2.205 -24.422 -16.406 1 74.25 323 GLY A O 1
ATOM 2266 N N . THR A 1 324 ? 3.494 -25.484 -17.766 1 72.44 324 THR A N 1
ATOM 2267 C CA . THR A 1 324 ? 4.516 -24.438 -17.812 1 72.44 324 THR A CA 1
ATOM 2268 C C . THR A 1 324 ? 3.99 -23.188 -18.516 1 72.44 324 THR A C 1
ATOM 2270 O O . THR A 1 324 ? 4.305 -22.062 -18.109 1 72.44 324 THR A O 1
ATOM 2273 N N . VAL A 1 325 ? 3.135 -23.391 -19.453 1 69.56 325 VAL A N 1
ATOM 2274 C CA . VAL A 1 325 ? 2.586 -22.281 -20.234 1 69.56 325 VAL A CA 1
ATOM 2275 C C . VAL A 1 325 ? 1.653 -21.438 -19.359 1 69.56 325 VAL A C 1
ATOM 2277 O O . VAL A 1 325 ? 1.63 -20.219 -19.469 1 69.56 325 VAL A O 1
ATOM 2280 N N . ARG A 1 326 ? 1.028 -22.078 -18.453 1 68.06 326 ARG A N 1
ATOM 2281 C CA . ARG A 1 326 ? 0.118 -21.375 -17.547 1 68.06 326 ARG A CA 1
ATOM 2282 C C . ARG A 1 326 ? 0.875 -20.406 -16.656 1 68.06 326 ARG A C 1
ATOM 2284 O O . ARG A 1 326 ? 0.388 -19.312 -16.375 1 68.06 326 ARG A O 1
ATOM 2291 N N . GLY A 1 327 ? 2.016 -20.75 -16.266 1 64.88 327 GLY A N 1
ATOM 2292 C CA . GLY A 1 327 ? 2.846 -19.891 -15.445 1 64.88 327 GLY A CA 1
ATOM 2293 C C . GLY A 1 327 ? 3.215 -18.594 -16.125 1 64.88 327 GLY A C 1
ATOM 2294 O O . GLY A 1 327 ? 3.262 -17.531 -15.477 1 64.88 327 GLY A O 1
ATOM 2295 N N . VAL A 1 328 ? 3.262 -18.578 -17.422 1 64.88 328 VAL A N 1
ATOM 2296 C CA . VAL A 1 328 ? 3.652 -17.406 -18.203 1 64.88 328 VAL A CA 1
ATOM 2297 C C . VAL A 1 328 ? 2.518 -16.391 -18.203 1 64.88 328 VAL A C 1
ATOM 2299 O O . VAL A 1 328 ? 2.758 -15.18 -18.125 1 64.88 328 VAL A O 1
ATOM 2302 N N . GLU A 1 329 ? 1.299 -16.906 -18.219 1 63.44 329 GLU A N 1
ATOM 2303 C CA . GLU A 1 329 ? 0.141 -16.016 -18.234 1 63.44 329 GLU A CA 1
ATOM 2304 C C . GLU A 1 329 ? 0.083 -15.164 -16.969 1 63.44 329 GLU A C 1
ATOM 2306 O O . GLU A 1 329 ? -0.269 -13.984 -17.031 1 63.44 329 GLU A O 1
ATOM 2311 N N . GLU A 1 330 ? 0.432 -15.727 -15.914 1 63.66 330 GLU A N 1
ATOM 2312 C CA . GLU A 1 330 ? 0.358 -15.031 -14.625 1 63.66 330 GLU A CA 1
ATOM 2313 C C . GLU A 1 330 ? 1.495 -14.023 -14.477 1 63.66 330 GLU A C 1
ATOM 2315 O O . GLU A 1 330 ? 1.388 -13.078 -13.703 1 63.66 330 GLU A O 1
ATOM 2320 N N . LEU A 1 331 ? 2.523 -14.164 -15.328 1 67.31 331 LEU A N 1
ATOM 2321 C CA . LEU A 1 331 ? 3.729 -13.344 -15.227 1 67.31 331 LEU A CA 1
ATOM 2322 C C . LEU A 1 331 ? 3.518 -11.984 -15.883 1 67.31 331 LEU A C 1
ATOM 2324 O O . LEU A 1 331 ? 4.141 -11 -15.484 1 67.31 331 LEU A O 1
ATOM 2328 N N . ALA A 1 332 ? 2.541 -11.992 -16.828 1 64 332 ALA A N 1
ATOM 2329 C CA . ALA A 1 332 ? 2.383 -10.758 -17.594 1 64 332 ALA A CA 1
ATOM 2330 C C . ALA A 1 332 ? 1.972 -9.602 -16.688 1 64 332 ALA A C 1
ATOM 2332 O O . ALA A 1 332 ? 2.516 -8.5 -16.797 1 64 332 ALA A O 1
ATOM 2333 N N . ALA A 1 333 ? 1.058 -9.898 -15.812 1 62.44 333 ALA A N 1
ATOM 2334 C CA . ALA A 1 333 ? 0.589 -8.844 -14.914 1 62.44 333 ALA A CA 1
ATOM 2335 C C . ALA A 1 333 ? 1.687 -8.422 -13.945 1 62.44 333 ALA A C 1
ATOM 2337 O O . ALA A 1 333 ? 1.863 -7.227 -13.68 1 62.44 333 ALA A O 1
ATOM 2338 N N . SER A 1 334 ? 2.453 -9.32 -13.531 1 69.38 334 SER A N 1
ATOM 2339 C CA . SER A 1 334 ? 3.518 -9.039 -12.57 1 69.38 334 SER A CA 1
ATOM 2340 C C . SER A 1 334 ? 4.656 -8.266 -13.219 1 69.38 334 SER A C 1
ATOM 2342 O O . SER A 1 334 ? 5.242 -7.375 -12.602 1 69.38 334 SER A O 1
ATOM 2344 N N . ILE A 1 335 ? 4.883 -8.492 -14.438 1 74.44 335 ILE A N 1
ATOM 2345 C CA . ILE A 1 335 ? 5.957 -7.82 -15.164 1 74.44 335 ILE A CA 1
ATOM 2346 C C . ILE A 1 335 ? 5.629 -6.336 -15.312 1 74.44 335 ILE A C 1
ATOM 2348 O O . ILE A 1 335 ? 6.48 -5.48 -15.062 1 74.44 335 ILE A O 1
ATOM 2352 N N . SER A 1 336 ? 4.441 -6.102 -15.672 1 72.06 336 SER A N 1
ATOM 2353 C CA . SER A 1 336 ? 4.035 -4.719 -15.906 1 72.06 336 SER A CA 1
ATOM 2354 C C . SER A 1 336 ? 4.141 -3.889 -14.633 1 72.06 336 SER A C 1
ATOM 2356 O O . SER A 1 336 ? 4.641 -2.762 -14.656 1 72.06 336 SER A O 1
ATOM 2358 N N . ALA A 1 337 ? 3.717 -4.484 -13.578 1 72.12 337 ALA A N 1
ATOM 2359 C CA . ALA A 1 337 ? 3.77 -3.773 -12.297 1 72.12 337 ALA A CA 1
ATOM 2360 C C . ALA A 1 337 ? 5.215 -3.539 -11.867 1 72.12 337 ALA A C 1
ATOM 2362 O O . ALA A 1 337 ? 5.559 -2.451 -11.398 1 72.12 337 ALA A O 1
ATOM 2363 N N . SER A 1 338 ? 6.07 -4.531 -12 1 80.94 338 SER A N 1
ATOM 2364 C CA . SER A 1 338 ? 7.473 -4.422 -11.617 1 80.94 338 SER A CA 1
ATOM 2365 C C . SER A 1 338 ? 8.211 -3.406 -12.484 1 80.94 338 SER A C 1
ATOM 2367 O O . SER A 1 338 ? 9.023 -2.625 -11.984 1 80.94 338 SER A O 1
ATOM 2369 N N . LEU A 1 339 ? 7.871 -3.396 -13.742 1 81.5 339 LEU A N 1
ATOM 2370 C CA . LEU A 1 339 ? 8.531 -2.467 -14.648 1 81.5 339 LEU A CA 1
ATOM 2371 C C . LEU A 1 339 ? 8.086 -1.033 -14.383 1 81.5 339 LEU A C 1
ATOM 2373 O O . LEU A 1 339 ? 8.883 -0.099 -14.484 1 81.5 339 LEU A O 1
ATOM 2377 N N . ALA A 1 340 ? 6.898 -0.889 -14.086 1 80.12 340 ALA A N 1
ATOM 2378 C CA . ALA A 1 340 ? 6.414 0.439 -13.727 1 80.12 340 ALA A CA 1
ATOM 2379 C C . ALA A 1 340 ? 7.145 0.971 -12.492 1 80.12 340 ALA A C 1
ATOM 2381 O O . ALA A 1 340 ? 7.527 2.141 -12.453 1 80.12 340 ALA A O 1
ATOM 2382 N N . SER A 1 341 ? 7.285 0.087 -11.516 1 84.88 341 SER A N 1
ATOM 2383 C CA . SER A 1 341 ? 8.039 0.461 -10.32 1 84.88 341 SER A CA 1
ATOM 2384 C C . SER A 1 341 ? 9.492 0.778 -10.664 1 84.88 341 SER A C 1
ATOM 2386 O O . SER A 1 341 ? 10.055 1.742 -10.148 1 84.88 341 SER A O 1
ATOM 2388 N N . ALA A 1 342 ? 10.016 -0.025 -11.523 1 87.19 342 ALA A N 1
ATOM 2389 C CA . ALA A 1 342 ? 11.391 0.193 -11.945 1 87.19 342 ALA A CA 1
ATOM 2390 C C . ALA A 1 342 ? 11.547 1.53 -12.664 1 87.19 342 ALA A C 1
ATOM 2392 O O . ALA A 1 342 ? 12.555 2.223 -12.492 1 87.19 342 ALA A O 1
ATOM 2393 N N . GLU A 1 343 ? 10.594 1.841 -13.445 1 87.62 343 GLU A N 1
ATOM 2394 C CA . GLU A 1 343 ? 10.602 3.115 -14.156 1 87.62 343 GLU A CA 1
ATOM 2395 C C . GLU A 1 343 ? 10.625 4.293 -13.188 1 87.62 343 GLU A C 1
ATOM 2397 O O . GLU A 1 343 ? 11.375 5.254 -13.383 1 87.62 343 GLU A O 1
ATOM 2402 N N . ARG A 1 344 ? 9.867 4.223 -12.188 1 82.88 344 ARG A N 1
ATOM 2403 C CA . ARG A 1 344 ? 9.82 5.285 -11.188 1 82.88 344 ARG A CA 1
ATOM 2404 C C . ARG A 1 344 ? 11.141 5.395 -10.438 1 82.88 344 ARG A C 1
ATOM 2406 O O . ARG A 1 344 ? 11.617 6.496 -10.172 1 82.88 344 ARG A O 1
ATOM 2413 N N . VAL A 1 345 ? 11.641 4.281 -10.07 1 86 345 VAL A N 1
ATOM 2414 C CA . VAL A 1 345 ? 12.93 4.273 -9.383 1 86 345 VAL A CA 1
ATOM 2415 C C . VAL A 1 345 ? 14.008 4.848 -10.297 1 86 345 VAL A C 1
ATOM 2417 O O . VAL A 1 345 ? 14.852 5.633 -9.859 1 86 345 VAL A O 1
ATOM 2420 N N . TRP A 1 346 ? 13.984 4.488 -11.562 1 87.62 346 TRP A N 1
ATOM 2421 C CA . TRP A 1 346 ? 14.938 4.977 -12.547 1 87.62 346 TRP A CA 1
ATOM 2422 C C . TRP A 1 346 ? 14.867 6.492 -12.68 1 87.62 346 TRP A C 1
ATOM 2424 O O . TRP A 1 346 ? 15.898 7.164 -12.766 1 87.62 346 TRP A O 1
ATOM 2434 N N . GLN A 1 347 ? 13.734 6.996 -12.68 1 82.88 347 GLN A N 1
ATOM 2435 C CA . GLN A 1 347 ? 13.547 8.438 -12.812 1 82.88 347 GLN A CA 1
ATOM 2436 C C . GLN A 1 347 ? 14.172 9.188 -11.641 1 82.88 347 GLN A C 1
ATOM 2438 O O . GLN A 1 347 ? 14.734 10.266 -11.82 1 82.88 347 GLN A O 1
ATOM 2443 N N . VAL A 1 348 ? 14.039 8.578 -10.531 1 78.19 348 VAL A N 1
ATOM 2444 C CA . VAL A 1 348 ? 14.609 9.203 -9.336 1 78.19 348 VAL A CA 1
ATOM 2445 C C . VAL A 1 348 ? 16.125 9.117 -9.391 1 78.19 348 VAL A C 1
ATOM 2447 O O . VAL A 1 348 ? 16.828 10.094 -9.07 1 78.19 348 VAL A O 1
ATOM 2450 N N . VAL A 1 349 ? 16.641 8.016 -9.781 1 81.5 349 VAL A N 1
ATOM 2451 C CA . VAL A 1 349 ? 18.078 7.77 -9.828 1 81.5 349 VAL A CA 1
ATOM 2452 C C . VAL A 1 349 ? 18.719 8.656 -10.898 1 81.5 349 VAL A C 1
ATOM 2454 O O . VAL A 1 349 ? 19.844 9.117 -10.742 1 81.5 349 VAL A O 1
ATOM 2457 N N . HIS A 1 350 ? 17.938 8.953 -11.938 1 79.12 350 HIS A N 1
ATOM 2458 C CA . HIS A 1 350 ? 18.531 9.664 -13.062 1 79.12 350 HIS A CA 1
ATOM 2459 C C . HIS A 1 350 ? 18.016 11.094 -13.156 1 79.12 350 HIS A C 1
ATOM 2461 O O . HIS A 1 350 ? 18.156 11.742 -14.195 1 79.12 350 HIS A O 1
ATOM 2467 N N . ALA A 1 351 ? 17.344 11.461 -12.172 1 71.81 351 ALA A N 1
ATOM 2468 C CA . ALA A 1 351 ? 16.938 12.867 -12.125 1 71.81 351 ALA A CA 1
ATOM 2469 C C . ALA A 1 351 ? 18.156 13.781 -12.25 1 71.81 351 ALA A C 1
ATOM 2471 O O . ALA A 1 351 ? 19.234 13.477 -11.734 1 71.81 351 ALA A O 1
ATOM 2472 N N . PRO A 1 352 ? 18.031 14.711 -13.273 1 58.47 352 PRO A N 1
ATOM 2473 C CA . PRO A 1 352 ? 19.188 15.57 -13.523 1 58.47 352 PRO A CA 1
ATOM 2474 C C . PRO A 1 352 ? 19.828 16.094 -12.242 1 58.47 352 PRO A C 1
ATOM 2476 O O . PRO A 1 352 ? 19.125 16.469 -11.305 1 58.47 352 PRO A O 1
ATOM 2479 N N . LEU A 1 353 ? 20.922 15.57 -11.977 1 55.5 353 LEU A N 1
ATOM 2480 C CA . LEU A 1 353 ? 21.75 16.125 -10.914 1 55.5 353 LEU A CA 1
ATOM 2481 C C . LEU A 1 353 ? 22.266 17.5 -11.289 1 55.5 353 LEU A C 1
ATOM 2483 O O . LEU A 1 353 ? 22.719 17.719 -12.414 1 55.5 353 LEU A O 1
ATOM 2487 N N . SER A 1 354 ? 21.594 18.422 -10.922 1 51.53 354 SER A N 1
ATOM 2488 C CA . SER A 1 354 ? 22.047 19.719 -11.398 1 51.53 354 SER A CA 1
ATOM 2489 C C . SER A 1 354 ? 23.562 19.859 -11.234 1 51.53 354 SER A C 1
ATOM 2491 O O . SER A 1 354 ? 24.203 20.547 -12.031 1 51.53 354 SER A O 1
ATOM 2493 N N . GLN A 1 355 ? 24.281 19.609 -10.031 1 57.31 355 GLN A N 1
ATOM 2494 C CA . GLN A 1 355 ? 25.5 20.391 -9.789 1 57.31 355 GLN A CA 1
ATOM 2495 C C . GLN A 1 355 ? 26.734 19.484 -9.805 1 57.31 355 GLN A C 1
ATOM 2497 O O . GLN A 1 355 ? 26.719 18.391 -9.227 1 57.31 355 GLN A O 1
ATOM 2502 N N . GLY A 1 356 ? 27.562 19.578 -10.828 1 62.88 356 GLY A N 1
ATOM 2503 C CA . GLY A 1 356 ? 28.875 18.938 -10.867 1 62.88 356 GLY A CA 1
ATOM 2504 C C . GLY A 1 356 ? 29.719 19.234 -9.641 1 62.88 356 GLY A C 1
ATOM 2505 O O . GLY A 1 356 ? 29.422 20.172 -8.898 1 62.88 356 GLY A O 1
ATOM 2506 N N . GLU A 1 357 ? 30.578 18.25 -9.164 1 73.19 357 GLU A N 1
ATOM 2507 C CA . GLU A 1 357 ? 31.484 18.422 -8.031 1 73.19 357 GLU A CA 1
ATOM 2508 C C . GLU A 1 357 ? 32.719 19.219 -8.438 1 73.19 357 GLU A C 1
ATOM 2510 O O . GLU A 1 357 ? 33.281 19.016 -9.523 1 73.19 357 GLU A O 1
ATOM 2515 N N . GLY A 1 358 ? 32.906 20.312 -7.672 1 78.94 358 GLY A N 1
ATOM 2516 C CA . GLY A 1 358 ? 34.156 21.016 -7.895 1 78.94 358 GLY A CA 1
ATOM 2517 C C . GLY A 1 358 ? 35.375 20.25 -7.41 1 78.94 358 GLY A C 1
ATOM 2518 O O . GLY A 1 358 ? 35.25 19.156 -6.859 1 78.94 358 GLY A O 1
ATOM 2519 N N . GLY A 1 359 ? 36.531 20.672 -7.793 1 84.25 359 GLY A N 1
ATOM 2520 C CA . GLY A 1 359 ? 37.781 19.969 -7.461 1 84.25 359 GLY A CA 1
ATOM 2521 C C . GLY A 1 359 ? 38.594 20.672 -6.402 1 84.25 359 GLY A C 1
ATOM 2522 O O . GLY A 1 359 ? 39.594 20.109 -5.91 1 84.25 359 GLY A O 1
ATOM 2523 N N . VAL A 1 360 ? 38.156 21.797 -5.93 1 91.06 360 VAL A N 1
ATOM 2524 C CA . VAL A 1 360 ? 38.969 22.578 -5 1 91.06 360 VAL A CA 1
ATOM 2525 C C . VAL A 1 360 ? 38.531 22.266 -3.564 1 91.06 360 VAL A C 1
ATOM 2527 O O . VAL A 1 360 ? 37.375 22.016 -3.295 1 91.06 360 VAL A O 1
ATOM 2530 N N . GLU A 1 361 ? 39.531 22.188 -2.646 1 91.69 361 GLU A N 1
ATOM 2531 C CA . GLU A 1 361 ? 39.25 21.969 -1.227 1 91.69 361 GLU A CA 1
ATOM 2532 C C . GLU A 1 361 ? 39.625 23.203 -0.401 1 91.69 361 GLU A C 1
ATOM 2534 O O . GLU A 1 361 ? 40.625 23.859 -0.671 1 91.69 361 GLU A O 1
ATOM 2539 N N . LEU A 1 362 ? 38.781 23.406 0.469 1 90.56 362 LEU A N 1
ATOM 2540 C CA . LEU A 1 362 ? 39.062 24.5 1.396 1 90.56 362 LEU A CA 1
ATOM 2541 C C . LEU A 1 362 ? 40.094 24.078 2.438 1 90.56 362 LEU A C 1
ATOM 2543 O O . LEU A 1 362 ? 40.094 22.938 2.896 1 90.56 362 LEU A O 1
ATOM 2547 N N . GLU A 1 363 ? 40.938 25.016 2.752 1 85.31 363 GLU A N 1
ATOM 2548 C CA . GLU A 1 363 ? 41.969 24.734 3.738 1 85.31 363 GLU A CA 1
ATOM 2549 C C . GLU A 1 363 ? 41.375 24.562 5.133 1 85.31 363 GLU A C 1
ATOM 2551 O O . GLU A 1 363 ? 40.594 25.406 5.574 1 85.31 363 GLU A O 1
ATOM 2556 N N . PRO A 1 364 ? 41.781 23.453 5.766 1 82.44 364 PRO A N 1
ATOM 2557 C CA . PRO A 1 364 ? 41.312 23.266 7.137 1 82.44 364 PRO A CA 1
ATOM 2558 C C . PRO A 1 364 ? 41.969 24.203 8.133 1 82.44 364 PRO A C 1
ATOM 2560 O O . PRO A 1 364 ? 43.125 24.609 7.922 1 82.44 364 PRO A O 1
ATOM 2563 N N . GLY A 1 365 ? 41.344 24.641 9.18 1 76.5 365 GLY A N 1
ATOM 2564 C CA . GLY A 1 365 ? 41.938 25.375 10.281 1 76.5 365 GLY A CA 1
ATOM 2565 C C . GLY A 1 365 ? 42.031 26.859 10.031 1 76.5 365 GLY A C 1
ATOM 2566 O O . GLY A 1 365 ? 42.5 27.609 10.875 1 76.5 365 GLY A O 1
ATOM 2567 N N . VAL A 1 366 ? 41.594 27.266 8.852 1 79.31 366 VAL A N 1
ATOM 2568 C CA . VAL A 1 366 ? 41.594 28.688 8.562 1 79.31 366 VAL A CA 1
ATOM 2569 C C . VAL A 1 366 ? 40.188 29.25 8.609 1 79.31 366 VAL A C 1
ATOM 2571 O O . VAL A 1 366 ? 39.219 28.5 8.422 1 79.31 366 VAL A O 1
ATOM 2574 N N . ILE A 1 367 ? 40.188 30.469 9.109 1 84.25 367 ILE A N 1
ATOM 2575 C CA . ILE A 1 367 ? 38.906 31.172 9.117 1 84.25 367 ILE A CA 1
ATOM 2576 C C . ILE A 1 367 ? 38.625 31.719 7.723 1 84.25 367 ILE A C 1
ATOM 2578 O O . ILE A 1 367 ? 39.469 32.344 7.105 1 84.25 367 ILE A O 1
ATOM 2582 N N . HIS A 1 368 ? 37.438 31.422 7.297 1 91.06 368 HIS A N 1
ATOM 2583 C CA . HIS A 1 368 ? 37.094 31.75 5.918 1 91.06 368 HIS A CA 1
ATOM 2584 C C . HIS A 1 368 ? 36.094 32.906 5.863 1 91.06 368 HIS A C 1
ATOM 2586 O O . HIS A 1 368 ? 35.344 33.156 6.812 1 91.06 368 HIS A O 1
ATOM 2592 N N . GLU A 1 369 ? 36.25 33.625 4.75 1 94.81 369 GLU A N 1
ATOM 2593 C CA . GLU A 1 369 ? 35.281 34.688 4.438 1 94.81 369 GLU A CA 1
ATOM 2594 C C . GLU A 1 369 ? 34.188 34.188 3.486 1 94.81 369 GLU A C 1
ATOM 2596 O O . GLU A 1 369 ? 34.469 33.344 2.625 1 94.81 369 GLU A O 1
ATOM 2601 N N . LEU A 1 370 ? 32.969 34.562 3.729 1 96.56 370 LEU A N 1
ATOM 2602 C CA . LEU A 1 370 ? 31.828 34.188 2.879 1 96.56 370 LEU A CA 1
ATOM 2603 C C . LEU A 1 370 ? 31.266 35.438 2.176 1 96.56 370 LEU A C 1
ATOM 2605 O O . LEU A 1 370 ? 30.984 36.438 2.82 1 96.56 370 LEU A O 1
ATOM 2609 N N . GLU A 1 371 ? 31.141 35.344 0.852 1 97.12 371 GLU A N 1
ATOM 2610 C CA . GLU A 1 371 ? 30.703 36.5 0.08 1 97.12 371 GLU A CA 1
ATOM 2611 C C . GLU A 1 371 ? 29.656 36.094 -0.952 1 97.12 371 GLU A C 1
ATOM 2613 O O . GLU A 1 371 ? 29.828 35.125 -1.688 1 97.12 371 GLU A O 1
ATOM 2618 N N . TRP A 1 372 ? 28.5 36.719 -0.888 1 97.62 372 TRP A N 1
ATOM 2619 C CA . TRP A 1 372 ? 27.531 36.719 -1.983 1 97.62 372 TRP A CA 1
ATOM 2620 C C . TRP A 1 372 ? 27.781 37.875 -2.943 1 97.62 372 TRP A C 1
ATOM 2622 O O . TRP A 1 372 ? 27.797 39.031 -2.529 1 97.62 372 TRP A O 1
ATOM 2632 N N . ARG A 1 373 ? 27.922 37.594 -4.215 1 97.12 373 ARG A N 1
ATOM 2633 C CA . ARG A 1 373 ? 28.203 38.625 -5.207 1 97.12 373 ARG A CA 1
ATOM 2634 C C . ARG A 1 373 ? 27.109 38.656 -6.27 1 97.12 373 ARG A C 1
ATOM 2636 O O . ARG A 1 373 ? 27.094 37.844 -7.188 1 97.12 373 ARG A O 1
ATOM 2643 N N . GLU A 1 374 ? 26.266 39.688 -6.172 1 96.62 374 GLU A N 1
ATOM 2644 C CA . GLU A 1 374 ? 25.203 39.969 -7.145 1 96.62 374 GLU A CA 1
ATOM 2645 C C . GLU A 1 374 ? 24.375 38.719 -7.43 1 96.62 374 GLU A C 1
ATOM 2647 O O . GLU A 1 374 ? 24.203 38.344 -8.586 1 96.62 374 GLU A O 1
ATOM 2652 N N . VAL A 1 375 ? 23.969 38.188 -6.379 1 96.94 375 VAL A N 1
ATOM 2653 C CA . VAL A 1 375 ? 23.297 36.875 -6.473 1 96.94 375 VAL A CA 1
ATOM 2654 C C . VAL A 1 375 ? 21.828 37.062 -6.797 1 96.94 375 VAL A C 1
ATOM 2656 O O . VAL A 1 375 ? 21.125 37.812 -6.105 1 96.94 375 VAL A O 1
ATOM 2659 N N . ASP A 1 376 ? 21.359 36.406 -7.855 1 95.94 376 ASP A N 1
ATOM 2660 C CA . ASP A 1 376 ? 19.953 36.312 -8.219 1 95.94 376 ASP A CA 1
ATOM 2661 C C . ASP A 1 376 ? 19.469 34.844 -8.125 1 95.94 376 ASP A C 1
ATOM 2663 O O . ASP A 1 376 ? 20.172 33.938 -8.57 1 95.94 376 ASP A O 1
ATOM 2667 N N . TYR A 1 377 ? 18.328 34.688 -7.48 1 92.81 377 TYR A N 1
ATOM 2668 C CA . TYR A 1 377 ? 17.828 33.312 -7.34 1 92.81 377 TYR A CA 1
ATOM 2669 C C . TYR A 1 377 ? 16.312 33.281 -7.312 1 92.81 377 TYR A C 1
ATOM 2671 O O . TYR A 1 377 ? 15.68 34.094 -6.621 1 92.81 377 TYR A O 1
ATOM 2679 N N . THR A 1 378 ? 15.758 32.469 -8.062 1 88.25 378 THR A N 1
ATOM 2680 C CA . THR A 1 378 ? 14.328 32.188 -8.078 1 88.25 378 THR A CA 1
ATOM 2681 C C . THR A 1 378 ? 14.086 30.688 -7.898 1 88.25 378 THR A C 1
ATOM 2683 O O . THR A 1 378 ? 14.672 29.875 -8.617 1 88.25 378 THR A O 1
ATOM 2686 N N . TYR A 1 379 ? 13.352 30.422 -6.805 1 79.12 379 TYR A N 1
ATOM 2687 C CA . TYR A 1 379 ? 13.039 29.016 -6.586 1 79.12 379 TYR A CA 1
ATOM 2688 C C . TYR A 1 379 ? 12.328 28.422 -7.801 1 79.12 379 TYR A C 1
ATOM 2690 O O . TYR A 1 379 ? 11.523 29.094 -8.453 1 79.12 379 TYR A O 1
ATOM 2698 N N . PRO A 1 380 ? 12.609 27.172 -7.984 1 70.31 380 PRO A N 1
ATOM 2699 C CA . PRO A 1 380 ? 11.906 26.531 -9.102 1 70.31 380 PRO A CA 1
ATOM 2700 C C . PRO A 1 380 ? 10.391 26.578 -8.945 1 70.31 380 PRO A C 1
ATOM 2702 O O . PRO A 1 380 ? 9.867 26.281 -7.871 1 70.31 380 PRO A O 1
ATOM 2705 N N . GLY A 1 381 ? 9.734 26.969 -9.914 1 61.84 381 GLY A N 1
ATOM 2706 C CA . GLY A 1 381 ? 8.281 27.016 -9.898 1 61.84 381 GLY A CA 1
ATOM 2707 C C . GLY A 1 381 ? 7.73 28.344 -9.391 1 61.84 381 GLY A C 1
ATOM 2708 O O . GLY A 1 381 ? 6.523 28.594 -9.477 1 61.84 381 GLY A O 1
ATOM 2709 N N . SER A 1 382 ? 8.641 29.094 -8.82 1 69.88 382 SER A N 1
ATOM 2710 C CA . SER A 1 382 ? 8.195 30.406 -8.336 1 69.88 382 SER A CA 1
ATOM 2711 C C . SER A 1 382 ? 8.344 31.469 -9.422 1 69.88 382 SER A C 1
ATOM 2713 O O . SER A 1 382 ? 9.234 31.375 -10.266 1 69.88 382 SER A O 1
ATOM 2715 N N . SER A 1 383 ? 7.379 32.312 -9.477 1 72.88 383 SER A N 1
ATOM 2716 C CA . SER A 1 383 ? 7.449 33.406 -10.445 1 72.88 383 SER A CA 1
ATOM 2717 C C . SER A 1 383 ? 8.219 34.594 -9.883 1 72.88 383 SER A C 1
ATOM 2719 O O . SER A 1 383 ? 8.766 35.406 -10.633 1 72.88 383 SER A O 1
ATOM 2721 N N . ALA A 1 384 ? 8.281 34.688 -8.625 1 81.06 384 ALA A N 1
ATOM 2722 C CA . ALA A 1 384 ? 8.953 35.844 -8.016 1 81.06 384 ALA A CA 1
ATOM 2723 C C . ALA A 1 384 ? 10.352 35.469 -7.531 1 81.06 384 ALA A C 1
ATOM 2725 O O . ALA A 1 384 ? 10.547 34.375 -6.945 1 81.06 384 ALA A O 1
ATOM 2726 N N . PRO A 1 385 ? 11.289 36.281 -7.879 1 89 385 PRO A N 1
ATOM 2727 C CA . PRO A 1 385 ? 12.648 36 -7.395 1 89 385 PRO A CA 1
ATOM 2728 C C . PRO A 1 385 ? 12.766 36.125 -5.875 1 89 385 PRO A C 1
ATOM 2730 O O . PRO A 1 385 ? 12.164 37.031 -5.27 1 89 385 PRO A O 1
ATOM 2733 N N . ALA A 1 386 ? 13.398 35.188 -5.316 1 90.81 386 ALA A N 1
ATOM 2734 C CA . ALA A 1 386 ? 13.656 35.219 -3.877 1 90.81 386 ALA A CA 1
ATOM 2735 C C . ALA A 1 386 ? 14.789 36.156 -3.545 1 90.81 386 ALA A C 1
ATOM 2737 O O . ALA A 1 386 ? 14.812 36.75 -2.465 1 90.81 386 ALA A O 1
ATOM 2738 N N . LEU A 1 387 ? 15.797 36.25 -4.438 1 95.12 387 LEU A N 1
ATOM 2739 C CA . LEU A 1 387 ? 16.922 37.156 -4.301 1 95.12 387 LEU A CA 1
ATOM 2740 C C . LEU A 1 387 ? 17.156 37.938 -5.594 1 95.12 387 LEU A C 1
ATOM 2742 O O . LEU A 1 387 ? 17.031 37.375 -6.688 1 95.12 387 LEU A O 1
ATOM 2746 N N . ARG A 1 388 ? 17.438 39.219 -5.406 1 95.75 388 ARG A N 1
ATOM 2747 C CA . ARG A 1 388 ? 17.641 40.125 -6.535 1 95.75 388 ARG A CA 1
ATOM 2748 C C . ARG A 1 388 ? 18.938 40.875 -6.402 1 95.75 388 ARG A C 1
ATOM 2750 O O . ARG A 1 388 ? 18.969 41.969 -5.836 1 95.75 388 ARG A O 1
ATOM 2757 N N . GLY A 1 389 ? 19.906 40.438 -7.016 1 95.75 389 GLY A N 1
ATOM 2758 C CA . GLY A 1 389 ? 21.188 41.125 -7.047 1 95.75 389 GLY A CA 1
ATOM 2759 C C . GLY A 1 389 ? 21.781 41.344 -5.668 1 95.75 389 GLY A C 1
ATOM 2760 O O . GLY A 1 389 ? 22.234 42.438 -5.359 1 95.75 389 GLY A O 1
ATOM 2761 N N . VAL A 1 390 ? 21.797 40.375 -4.879 1 96.44 390 VAL A N 1
ATOM 2762 C CA . VAL A 1 390 ? 22.203 40.5 -3.482 1 96.44 390 VAL A CA 1
ATOM 2763 C C . VAL A 1 390 ? 23.719 40.406 -3.371 1 96.44 390 VAL A C 1
ATOM 2765 O O . VAL A 1 390 ? 24.328 39.438 -3.877 1 96.44 390 VAL A O 1
ATOM 2768 N N . SER A 1 391 ? 24.312 41.406 -2.744 1 97.19 391 SER A N 1
ATOM 2769 C CA . SER A 1 391 ? 25.734 41.406 -2.445 1 97.19 391 SER A CA 1
ATOM 2770 C C . SER A 1 391 ? 25.984 41.594 -0.955 1 97.19 391 SER A C 1
ATOM 2772 O O . SER A 1 391 ? 25.625 42.625 -0.39 1 97.19 391 SER A O 1
ATOM 2774 N N . ILE A 1 392 ? 26.578 40.594 -0.348 1 97 392 ILE A N 1
ATOM 2775 C CA . ILE A 1 392 ? 26.875 40.594 1.079 1 97 392 ILE A CA 1
ATOM 2776 C C . ILE A 1 392 ? 28.266 40 1.319 1 97 392 ILE A C 1
ATOM 2778 O O . ILE A 1 392 ? 28.641 39.031 0.688 1 97 392 ILE A O 1
ATOM 2782 N N . ARG A 1 393 ? 28.984 40.719 2.143 1 95.81 393 ARG A N 1
ATOM 2783 C CA . ARG A 1 393 ? 30.297 40.188 2.518 1 95.81 393 ARG A CA 1
ATOM 2784 C C . ARG A 1 393 ? 30.375 39.938 4.02 1 95.81 393 ARG A C 1
ATOM 2786 O O . ARG A 1 393 ? 30.297 40.875 4.812 1 95.81 393 ARG A O 1
ATOM 2793 N N . ALA A 1 394 ? 30.5 38.719 4.355 1 96.31 394 ALA A N 1
ATOM 2794 C CA . ALA A 1 394 ? 30.781 38.344 5.738 1 96.31 394 ALA A CA 1
ATOM 2795 C C . ALA A 1 394 ? 32.25 38.094 5.949 1 96.31 394 ALA A C 1
ATOM 2797 O O . ALA A 1 394 ? 32.75 37 5.641 1 96.31 394 ALA A O 1
ATOM 2798 N N . ARG A 1 395 ? 32.875 39.031 6.562 1 94.75 395 ARG A N 1
ATOM 2799 C CA . ARG A 1 395 ? 34.312 39 6.691 1 94.75 395 ARG A CA 1
ATOM 2800 C C . ARG A 1 395 ? 34.75 37.938 7.695 1 94.75 395 ARG A C 1
ATOM 2802 O O . ARG A 1 395 ? 34.031 37.594 8.625 1 94.75 395 ARG A O 1
ATOM 2809 N N . ALA A 1 396 ? 36.031 37.531 7.504 1 94.25 396 ALA A N 1
ATOM 2810 C CA . ALA A 1 396 ? 36.594 36.469 8.344 1 94.25 396 ALA A CA 1
ATOM 2811 C C . ALA A 1 396 ? 36.656 36.906 9.805 1 94.25 396 ALA A C 1
ATOM 2813 O O . ALA A 1 396 ? 37.156 38 10.109 1 94.25 396 ALA A O 1
ATOM 2814 N N . GLY A 1 397 ? 36 36.062 10.633 1 92.88 397 GLY A N 1
ATOM 2815 C CA . GLY A 1 397 ? 36.125 36.25 12.07 1 92.88 397 GLY A CA 1
ATOM 2816 C C . GLY A 1 397 ? 35.062 37.219 12.617 1 92.88 397 GLY A C 1
ATOM 2817 O O . GLY A 1 397 ? 35.031 37.5 13.82 1 92.88 397 GLY A O 1
ATOM 2818 N N . GLN A 1 398 ? 34.219 37.719 11.797 1 93.62 398 GLN A N 1
ATOM 2819 C CA . GLN A 1 398 ? 33.25 38.688 12.227 1 93.62 398 GLN A CA 1
ATOM 2820 C C . GLN A 1 398 ? 31.859 38.062 12.336 1 93.62 398 GLN A C 1
ATOM 2822 O O . GLN A 1 398 ? 31.594 37 11.766 1 93.62 398 GLN A O 1
ATOM 2827 N N . TRP A 1 399 ? 31.078 38.688 13.172 1 94.69 399 TRP A N 1
ATOM 2828 C CA . TRP A 1 399 ? 29.656 38.312 13.32 1 94.69 399 TRP A CA 1
ATOM 2829 C C . TRP A 1 399 ? 28.781 39.219 12.461 1 94.69 399 TRP A C 1
ATOM 2831 O O . TRP A 1 399 ? 28.625 40.406 12.758 1 94.69 399 TRP A O 1
ATOM 2841 N N . THR A 1 400 ? 28.281 38.688 11.398 1 94.88 400 THR A N 1
ATOM 2842 C CA . THR A 1 400 ? 27.406 39.438 10.5 1 94.88 400 THR A CA 1
ATOM 2843 C C . THR A 1 400 ? 25.953 39.062 10.719 1 94.88 400 THR A C 1
ATOM 2845 O O . THR A 1 400 ? 25.609 37.875 10.672 1 94.88 400 THR A O 1
ATOM 2848 N N . CYS A 1 401 ? 25.094 40 10.938 1 93.94 401 CYS A N 1
ATOM 2849 C CA . CYS A 1 401 ? 23.672 39.75 11.148 1 93.94 401 CYS A CA 1
ATOM 2850 C C . CYS A 1 401 ? 22.859 40.188 9.93 1 93.94 401 CYS A C 1
ATOM 2852 O O . CYS A 1 401 ? 22.984 41.312 9.461 1 93.94 401 CYS A O 1
ATOM 2854 N N . ILE A 1 402 ? 22.125 39.281 9.445 1 93.69 402 ILE A N 1
ATOM 2855 C CA . ILE A 1 402 ? 21.188 39.562 8.359 1 93.69 402 ILE A CA 1
ATOM 2856 C C . ILE A 1 402 ? 19.781 39.656 8.914 1 93.69 402 ILE A C 1
ATOM 2858 O O . ILE A 1 402 ? 19.234 38.656 9.422 1 93.69 402 ILE A O 1
ATOM 2862 N N . VAL A 1 403 ? 19.156 40.844 8.766 1 90.31 403 VAL A N 1
ATOM 2863 C CA . VAL A 1 403 ? 17.844 41.094 9.352 1 90.31 403 VAL A CA 1
ATOM 2864 C C . VAL A 1 403 ? 16.844 41.438 8.258 1 90.31 403 VAL A C 1
ATOM 2866 O O . VAL A 1 403 ? 17.234 41.969 7.211 1 90.31 403 VAL A O 1
ATOM 2869 N N . GLY A 1 404 ? 15.664 41.062 8.492 1 86.38 404 GLY A N 1
ATOM 2870 C CA . GLY A 1 404 ? 14.586 41.344 7.555 1 86.38 404 GLY A CA 1
ATOM 2871 C C . GLY A 1 404 ? 13.289 40.656 7.906 1 86.38 404 GLY A C 1
ATOM 2872 O O . GLY A 1 404 ? 13.266 39.781 8.789 1 86.38 404 GLY A O 1
ATOM 2873 N N . ALA A 1 405 ? 12.273 41.094 7.195 1 80.38 405 ALA A N 1
ATOM 2874 C CA . ALA A 1 405 ? 10.961 40.469 7.418 1 80.38 405 ALA A CA 1
ATOM 2875 C C . ALA A 1 405 ? 10.93 39.031 6.922 1 80.38 405 ALA A C 1
ATOM 2877 O O . ALA A 1 405 ? 11.844 38.594 6.223 1 80.38 405 ALA A O 1
ATOM 2878 N N . SER A 1 406 ? 9.977 38.25 7.48 1 79.25 406 SER A N 1
ATOM 2879 C CA . SER A 1 406 ? 9.773 36.906 6.977 1 79.25 406 SER A CA 1
ATOM 2880 C C . SER A 1 406 ? 9.531 36.906 5.473 1 79.25 406 SER A C 1
ATOM 2882 O O . SER A 1 406 ? 8.797 37.75 4.953 1 79.25 406 SER A O 1
ATOM 2884 N N . GLY A 1 407 ? 10.242 36.094 4.773 1 78.75 407 GLY A N 1
ATOM 2885 C CA . GLY A 1 407 ? 10.07 35.969 3.332 1 78.75 407 GLY A CA 1
ATOM 2886 C C . GLY A 1 407 ? 10.992 36.906 2.557 1 78.75 407 GLY A C 1
ATOM 2887 O O . GLY A 1 407 ? 10.922 36.969 1.328 1 78.75 407 GLY A O 1
ATOM 2888 N N . SER A 1 408 ? 11.82 37.562 3.256 1 86.25 408 SER A N 1
ATOM 2889 C CA . SER A 1 408 ? 12.688 38.531 2.6 1 86.25 408 SER A CA 1
ATOM 2890 C C . SER A 1 408 ? 13.844 37.844 1.874 1 86.25 408 SER A C 1
ATOM 2892 O O . SER A 1 408 ? 14.594 38.5 1.144 1 86.25 408 SER A O 1
ATOM 2894 N N . GLY A 1 409 ? 14.031 36.531 2.055 1 89.31 409 GLY A N 1
ATOM 2895 C CA . GLY A 1 409 ? 15.055 35.781 1.34 1 89.31 409 GLY A CA 1
ATOM 2896 C C . GLY A 1 409 ? 16.234 35.375 2.217 1 89.31 409 GLY A C 1
ATOM 2897 O O . GLY A 1 409 ? 17.203 34.812 1.734 1 89.31 409 GLY A O 1
ATOM 2898 N N . LYS A 1 410 ? 16.172 35.688 3.42 1 90.5 410 LYS A N 1
ATOM 2899 C CA . LYS A 1 410 ? 17.281 35.438 4.344 1 90.5 410 LYS A CA 1
ATOM 2900 C C . LYS A 1 410 ? 17.688 33.969 4.348 1 90.5 410 LYS A C 1
ATOM 2902 O O . LYS A 1 410 ? 18.859 33.656 4.203 1 90.5 410 LYS A O 1
ATOM 2907 N N . SER A 1 411 ? 16.656 33.062 4.496 1 88.31 411 SER A N 1
ATOM 2908 C CA . SER A 1 411 ? 16.953 31.641 4.551 1 88.31 411 SER A CA 1
ATOM 2909 C C . SER A 1 411 ? 17.5 31.141 3.221 1 88.31 411 SER A C 1
ATOM 2911 O O . SER A 1 411 ? 18.281 30.188 3.189 1 88.31 411 SER A O 1
ATOM 2913 N N . THR A 1 412 ? 17.141 31.781 2.15 1 90.31 412 THR A N 1
ATOM 2914 C CA . THR A 1 412 ? 17.625 31.422 0.824 1 90.31 412 THR A CA 1
ATOM 2915 C C . THR A 1 412 ? 19.141 31.656 0.732 1 90.31 412 THR A C 1
ATOM 2917 O O . THR A 1 412 ? 19.844 30.875 0.091 1 90.31 412 THR A O 1
ATOM 2920 N N . LEU A 1 413 ? 19.547 32.719 1.402 1 93.44 413 LEU A N 1
ATOM 2921 C CA . LEU A 1 413 ? 20.984 33 1.417 1 93.44 413 LEU A CA 1
ATOM 2922 C C . LEU A 1 413 ? 21.75 31.859 2.062 1 93.44 413 LEU A C 1
ATOM 2924 O O . LEU A 1 413 ? 22.797 31.438 1.54 1 93.44 413 LEU A O 1
ATOM 2928 N N . ALA A 1 414 ? 21.266 31.391 3.141 1 90.44 414 ALA A N 1
ATOM 2929 C CA . ALA A 1 414 ? 21.906 30.281 3.838 1 90.44 414 ALA A CA 1
ATOM 2930 C C . ALA A 1 414 ? 21.906 29.016 2.971 1 90.44 414 ALA A C 1
ATOM 2932 O O . ALA A 1 414 ? 22.922 28.312 2.902 1 90.44 414 ALA A O 1
ATOM 2933 N N . HIS A 1 415 ? 20.906 28.797 2.312 1 86.5 415 HIS A N 1
ATOM 2934 C CA . HIS A 1 415 ? 20.75 27.625 1.449 1 86.5 415 HIS A CA 1
ATOM 2935 C C . HIS A 1 415 ? 21.766 27.641 0.307 1 86.5 415 HIS A C 1
ATOM 2937 O O . HIS A 1 415 ? 22.359 26.609 -0.016 1 86.5 415 HIS A O 1
ATOM 2943 N N . LEU A 1 416 ? 21.953 28.766 -0.248 1 89.62 416 LEU A N 1
ATOM 2944 C CA . LEU A 1 416 ? 22.828 28.906 -1.396 1 89.62 416 LEU A CA 1
ATOM 2945 C C . LEU A 1 416 ? 24.297 28.859 -0.961 1 89.62 416 LEU A C 1
ATOM 2947 O O . LEU A 1 416 ? 25.156 28.391 -1.711 1 89.62 416 LEU A O 1
ATOM 2951 N N . ALA A 1 417 ? 24.5 29.312 0.211 1 91.56 417 ALA A N 1
ATOM 2952 C CA . ALA A 1 417 ? 25.875 29.281 0.73 1 91.56 417 ALA A CA 1
ATOM 2953 C C . ALA A 1 417 ? 26.375 27.844 0.859 1 91.56 417 ALA A C 1
ATOM 2955 O O . ALA A 1 417 ? 27.578 27.594 0.706 1 91.56 417 ALA A O 1
ATOM 2956 N N . LEU A 1 418 ? 25.469 26.969 1.076 1 86.75 418 LEU A N 1
ATOM 2957 C CA . LEU A 1 418 ? 25.828 25.562 1.203 1 86.75 418 LEU A CA 1
ATOM 2958 C C . LEU A 1 418 ? 25.625 24.828 -0.116 1 86.75 418 LEU A C 1
ATOM 2960 O O . LEU A 1 418 ? 25.641 23.594 -0.155 1 86.75 418 LEU A O 1
ATOM 2964 N N . ARG A 1 419 ? 25.312 25.594 -1.083 1 84.5 419 ARG A N 1
ATOM 2965 C CA . ARG A 1 419 ? 25.141 25.094 -2.447 1 84.5 419 ARG A CA 1
ATOM 2966 C C . ARG A 1 419 ? 24.062 24.031 -2.516 1 84.5 419 ARG A C 1
ATOM 2968 O O . ARG A 1 419 ? 24.25 23 -3.17 1 84.5 419 ARG A O 1
ATOM 2975 N N . PHE A 1 420 ? 23.141 24.203 -1.71 1 78.06 420 PHE A N 1
ATOM 2976 C CA . PHE A 1 420 ? 21.984 23.344 -1.886 1 78.06 420 PHE A CA 1
ATOM 2977 C C . PHE A 1 420 ? 21.328 23.594 -3.242 1 78.06 420 PHE A C 1
ATOM 2979 O O . PHE A 1 420 ? 20.578 22.734 -3.74 1 78.06 420 PHE A O 1
ATOM 2986 N N . ASP A 1 421 ? 21.547 24.734 -3.77 1 78.88 421 ASP A N 1
ATOM 2987 C CA . ASP A 1 421 ? 21.203 25.109 -5.141 1 78.88 421 ASP A CA 1
ATOM 2988 C C . ASP A 1 421 ? 22.203 26.125 -5.703 1 78.88 421 ASP A C 1
ATOM 2990 O O . ASP A 1 421 ? 23 26.703 -4.953 1 78.88 421 ASP A O 1
ATOM 2994 N N . ASP A 1 422 ? 22.125 26.203 -7.023 1 84.5 422 ASP A N 1
ATOM 2995 C CA . ASP A 1 422 ? 23 27.203 -7.656 1 84.5 422 ASP A CA 1
ATOM 2996 C C . ASP A 1 422 ? 22.203 28.453 -8.047 1 84.5 422 ASP A C 1
ATOM 2998 O O . ASP A 1 422 ? 21.062 28.344 -8.5 1 84.5 422 ASP A O 1
ATOM 3002 N N . PRO A 1 423 ? 22.797 29.609 -7.727 1 90.19 423 PRO A N 1
ATOM 3003 C CA . PRO A 1 423 ? 22.125 30.828 -8.156 1 90.19 423 PRO A CA 1
ATOM 3004 C C . PRO A 1 423 ? 22.078 30.969 -9.672 1 90.19 423 PRO A C 1
ATOM 3006 O O . PRO A 1 423 ? 22.906 30.391 -10.383 1 90.19 423 PRO A O 1
ATOM 3009 N N . GLN A 1 424 ? 21.109 31.688 -10.156 1 90.19 424 GLN A N 1
ATOM 3010 C CA . GLN A 1 424 ? 20.969 31.906 -11.594 1 90.19 424 GLN A CA 1
ATOM 3011 C C . GLN A 1 424 ? 21.969 32.938 -12.102 1 90.19 424 GLN A C 1
ATOM 3013 O O . GLN A 1 424 ? 22.438 32.844 -13.242 1 90.19 424 GLN A O 1
ATOM 3018 N N . ALA A 1 425 ? 22.188 33.906 -11.312 1 94.19 425 ALA A N 1
ATOM 3019 C CA . ALA A 1 425 ? 23.203 34.906 -11.609 1 94.19 425 ALA A CA 1
ATOM 3020 C C . ALA A 1 425 ? 24.016 35.219 -10.367 1 94.19 425 ALA A C 1
ATOM 3022 O O . ALA A 1 425 ? 23.562 35.031 -9.234 1 94.19 425 ALA A O 1
ATOM 3023 N N . GLY A 1 426 ? 25.25 35.562 -10.648 1 95.44 426 GLY A N 1
ATOM 3024 C CA . GLY A 1 426 ? 26.156 35.875 -9.547 1 95.44 426 GLY A CA 1
ATOM 3025 C C . GLY A 1 426 ? 26.906 34.656 -9.031 1 95.44 426 GLY A C 1
ATOM 3026 O O . GLY A 1 426 ? 26.984 33.656 -9.711 1 95.44 426 GLY A O 1
ATOM 3027 N N . SER A 1 427 ? 27.594 34.938 -7.898 1 96.12 427 SER A N 1
ATOM 3028 C CA . SER A 1 427 ? 28.391 33.844 -7.344 1 96.12 427 SER A CA 1
ATOM 3029 C C . SER A 1 427 ? 28.484 33.938 -5.824 1 96.12 427 SER A C 1
ATOM 3031 O O . SER A 1 427 ? 28.312 35.031 -5.262 1 96.12 427 SER A O 1
ATOM 3033 N N . ILE A 1 428 ? 28.625 32.844 -5.258 1 96.31 428 ILE A N 1
ATOM 3034 C CA . ILE A 1 428 ? 28.922 32.75 -3.828 1 96.31 428 ILE A CA 1
ATOM 3035 C C . ILE A 1 428 ? 30.359 32.281 -3.619 1 96.31 428 ILE A C 1
ATOM 3037 O O . ILE A 1 428 ? 30.75 31.234 -4.137 1 96.31 428 ILE A O 1
ATOM 3041 N N . LEU A 1 429 ? 31.047 33.125 -2.869 1 96.25 429 LEU A N 1
ATOM 3042 C CA . LEU A 1 429 ? 32.469 32.906 -2.766 1 96.25 429 LEU A CA 1
ATOM 3043 C C . LEU A 1 429 ? 32.875 32.625 -1.317 1 96.25 429 LEU A C 1
ATOM 3045 O O . LEU A 1 429 ? 32.344 33.25 -0.398 1 96.25 429 LEU A O 1
ATOM 3049 N N . ILE A 1 430 ? 33.781 31.703 -1.154 1 95.31 430 ILE A N 1
ATOM 3050 C CA . ILE A 1 430 ? 34.5 31.5 0.1 1 95.31 430 ILE A CA 1
ATOM 3051 C C . ILE A 1 430 ? 35.969 31.75 -0.112 1 95.31 430 ILE A C 1
ATOM 3053 O O . ILE A 1 430 ? 36.656 31 -0.84 1 95.31 430 ILE A O 1
ATOM 3057 N N . ASP A 1 431 ? 36.469 32.75 0.464 1 93.44 431 ASP A N 1
ATOM 3058 C CA . ASP A 1 431 ? 37.844 33.219 0.25 1 93.44 431 ASP A CA 1
ATOM 3059 C C . ASP A 1 431 ? 38.125 33.406 -1.236 1 93.44 431 ASP A C 1
ATOM 3061 O O . ASP A 1 431 ? 39.156 32.969 -1.738 1 93.44 431 ASP A O 1
ATOM 3065 N N . GLY A 1 432 ? 37.156 33.812 -1.884 1 91.5 432 GLY A N 1
ATOM 3066 C CA . GLY A 1 432 ? 37.344 34.125 -3.291 1 91.5 432 GLY A CA 1
ATOM 3067 C C . GLY A 1 432 ? 37.062 32.969 -4.211 1 91.5 432 GLY A C 1
ATOM 3068 O O . GLY A 1 432 ? 37 33.125 -5.43 1 91.5 432 GLY A O 1
ATOM 3069 N N . THR A 1 433 ? 36.875 31.844 -3.729 1 93.19 433 THR A N 1
ATOM 3070 C CA . THR A 1 433 ? 36.594 30.672 -4.547 1 93.19 433 THR A CA 1
ATOM 3071 C C . THR A 1 433 ? 35.062 30.422 -4.617 1 93.19 433 THR A C 1
ATOM 3073 O O . THR A 1 433 ? 34.406 30.328 -3.588 1 93.19 433 THR A O 1
ATOM 3076 N N . ASP A 1 434 ? 34.688 30.234 -5.82 1 94.31 434 ASP A N 1
ATOM 3077 C CA . ASP A 1 434 ? 33.281 29.953 -6.027 1 94.31 434 ASP A CA 1
ATOM 3078 C C . ASP A 1 434 ? 32.906 28.594 -5.438 1 94.31 434 ASP A C 1
ATOM 3080 O O . ASP A 1 434 ? 33.594 27.609 -5.645 1 94.31 434 ASP A O 1
ATOM 3084 N N . VAL A 1 435 ? 31.797 28.594 -4.742 1 92.12 435 VAL A N 1
ATOM 3085 C CA . VAL A 1 435 ? 31.359 27.375 -4.062 1 92.12 435 VAL A CA 1
ATOM 3086 C C . VAL A 1 435 ? 31.109 26.266 -5.09 1 92.12 435 VAL A C 1
ATOM 3088 O O . VAL A 1 435 ? 31.172 25.078 -4.766 1 92.12 435 VAL A O 1
ATOM 3091 N N . ARG A 1 436 ? 30.844 26.547 -6.387 1 89.5 436 ARG A N 1
ATOM 3092 C CA . ARG A 1 436 ? 30.594 25.594 -7.457 1 89.5 436 ARG A CA 1
ATOM 3093 C C . ARG A 1 436 ? 31.875 24.828 -7.797 1 89.5 436 ARG A C 1
ATOM 3095 O O . ARG A 1 436 ? 31.812 23.719 -8.336 1 89.5 436 ARG A O 1
ATOM 3102 N N . GLY A 1 437 ? 32.906 25.469 -7.391 1 89.75 437 GLY A N 1
ATOM 3103 C CA . GLY A 1 437 ? 34.188 24.844 -7.664 1 89.75 437 GLY A CA 1
ATOM 3104 C C . GLY A 1 437 ? 34.719 24.047 -6.484 1 89.75 437 GLY A C 1
ATOM 3105 O O . GLY A 1 437 ? 35.75 23.375 -6.598 1 89.75 437 GLY A O 1
ATOM 3106 N N . LEU A 1 438 ? 34.062 24.016 -5.445 1 89.44 438 LEU A N 1
ATOM 3107 C CA . LEU A 1 438 ? 34.531 23.344 -4.242 1 89.44 438 LEU A CA 1
ATOM 3108 C C . LEU A 1 438 ? 33.969 21.922 -4.184 1 89.44 438 LEU A C 1
ATOM 3110 O O . LEU A 1 438 ? 32.906 21.641 -4.707 1 89.44 438 LEU A O 1
ATOM 3114 N N . ARG A 1 439 ? 34.812 21.078 -3.516 1 86.44 439 ARG A N 1
ATOM 3115 C CA . ARG A 1 439 ? 34.312 19.75 -3.186 1 86.44 439 ARG A CA 1
ATOM 3116 C C . ARG A 1 439 ? 33.25 19.812 -2.1 1 86.44 439 ARG A C 1
ATOM 3118 O O . ARG A 1 439 ? 33.438 20.516 -1.093 1 86.44 439 ARG A O 1
ATOM 3125 N N . SER A 1 440 ? 32.25 19.078 -2.285 1 80.94 440 SER A N 1
ATOM 3126 C CA . SER A 1 440 ? 31.109 19.156 -1.363 1 80.94 440 SER A CA 1
ATOM 3127 C C . SER A 1 440 ? 31.531 18.781 0.056 1 80.94 440 SER A C 1
ATOM 3129 O O . SER A 1 440 ? 31.125 19.438 1.018 1 80.94 440 SER A O 1
ATOM 3131 N N . GLU A 1 441 ? 32.344 17.797 0.177 1 79.25 441 GLU A N 1
ATOM 3132 C CA . GLU A 1 441 ? 32.812 17.359 1.494 1 79.25 441 GLU A CA 1
ATOM 3133 C C . GLU A 1 441 ? 33.594 18.453 2.205 1 79.25 441 GLU A C 1
ATOM 3135 O O . GLU A 1 441 ? 33.469 18.625 3.42 1 79.25 441 GLU A O 1
ATOM 3140 N N . SER A 1 442 ? 34.344 19.125 1.394 1 86.62 442 SER A N 1
ATOM 3141 C CA . SER A 1 442 ? 35.125 20.219 1.951 1 86.62 442 SER A CA 1
ATOM 3142 C C . SER A 1 442 ? 34.219 21.391 2.375 1 86.62 442 SER A C 1
ATOM 3144 O O . SER A 1 442 ? 34.438 21.984 3.434 1 86.62 442 SER A O 1
ATOM 3146 N N . LEU A 1 443 ? 33.344 21.656 1.604 1 88.06 443 LEU A N 1
ATOM 3147 C CA . LEU A 1 443 ? 32.406 22.734 1.905 1 88.06 443 LEU A CA 1
ATOM 3148 C C . LEU A 1 443 ? 31.625 22.453 3.182 1 88.06 443 LEU A C 1
ATOM 3150 O O . LEU A 1 443 ? 31.562 23.297 4.086 1 88.06 443 LEU A O 1
ATOM 3154 N N . TYR A 1 444 ? 31.188 21.312 3.26 1 84.75 444 TYR A N 1
ATOM 3155 C CA . TYR A 1 444 ? 30.312 20.953 4.379 1 84.75 444 TYR A CA 1
ATOM 3156 C C . TYR A 1 444 ? 31.125 20.75 5.652 1 84.75 444 TYR A C 1
ATOM 3158 O O . TYR A 1 444 ? 30.594 20.875 6.758 1 84.75 444 TYR A O 1
ATOM 3166 N N . GLY A 1 445 ? 32.344 20.469 5.473 1 84.5 445 GLY A N 1
ATOM 3167 C CA . GLY A 1 445 ? 33.219 20.312 6.621 1 84.5 445 GLY A CA 1
ATOM 3168 C C . GLY A 1 445 ? 33.625 21.641 7.238 1 84.5 445 GLY A C 1
ATOM 3169 O O . GLY A 1 445 ? 33.969 21.703 8.414 1 84.5 445 GLY A O 1
ATOM 3170 N N . ARG A 1 446 ? 33.469 22.656 6.441 1 90.94 446 ARG A N 1
ATOM 3171 C CA . ARG A 1 446 ? 33.969 23.938 6.898 1 90.94 446 ARG A CA 1
ATOM 3172 C C . ARG A 1 446 ? 32.844 24.906 7.191 1 90.94 446 ARG A C 1
ATOM 3174 O O . ARG A 1 446 ? 33.031 25.875 7.938 1 90.94 446 ARG A O 1
ATOM 3181 N N . VAL A 1 447 ? 31.797 24.641 6.566 1 91.25 447 VAL A N 1
ATOM 3182 C CA . VAL A 1 447 ? 30.641 25.531 6.754 1 91.25 447 VAL A CA 1
ATOM 3183 C C . VAL A 1 447 ? 29.516 24.781 7.469 1 91.25 447 VAL A C 1
ATOM 3185 O O . VAL A 1 447 ? 29.016 23.766 6.961 1 91.25 447 VAL A O 1
ATOM 3188 N N . GLY A 1 448 ? 29.188 25.25 8.641 1 89.88 448 GLY A N 1
ATOM 3189 C CA . GLY A 1 448 ? 28.078 24.672 9.391 1 89.88 448 GLY A CA 1
ATOM 3190 C C . GLY A 1 448 ? 26.812 25.484 9.281 1 89.88 448 GLY A C 1
ATOM 3191 O O . GLY A 1 448 ? 26.844 26.703 9.18 1 89.88 448 GLY A O 1
ATOM 3192 N N . LEU A 1 449 ? 25.688 24.734 9.297 1 89.19 449 LEU A N 1
ATOM 3193 C CA . LEU A 1 449 ? 24.391 25.406 9.227 1 89.19 449 LEU A CA 1
ATOM 3194 C C . LEU A 1 449 ? 23.469 24.906 10.328 1 89.19 449 LEU A C 1
ATOM 3196 O O . LEU A 1 449 ? 23.328 23.703 10.531 1 89.19 449 LEU A O 1
ATOM 3200 N N . VAL A 1 450 ? 22.969 25.812 11.07 1 90.06 450 VAL A N 1
ATOM 3201 C CA . VAL A 1 450 ? 21.844 25.547 11.961 1 90.06 450 VAL A CA 1
ATOM 3202 C C . VAL A 1 450 ? 20.562 26.109 11.359 1 90.06 450 VAL A C 1
ATOM 3204 O O . VAL A 1 450 ? 20.312 27.312 11.453 1 90.06 450 VAL A O 1
ATOM 3207 N N . SER A 1 451 ? 19.781 25.234 10.836 1 85.06 451 SER A N 1
ATOM 3208 C CA . SER A 1 451 ? 18.594 25.656 10.102 1 85.06 451 SER A CA 1
ATOM 3209 C C . SER A 1 451 ? 17.406 25.859 11.039 1 85.06 451 SER A C 1
ATOM 3211 O O . SER A 1 451 ? 17.438 25.422 12.188 1 85.06 451 SER A O 1
ATOM 3213 N N . GLN A 1 452 ? 16.469 26.531 10.445 1 76.69 452 GLN A N 1
ATOM 3214 C CA . GLN A 1 452 ? 15.219 26.734 11.164 1 76.69 452 GLN A CA 1
ATOM 3215 C C . GLN A 1 452 ? 14.477 25.406 11.352 1 76.69 452 GLN A C 1
ATOM 3217 O O . GLN A 1 452 ? 13.875 25.172 12.406 1 76.69 452 GLN A O 1
ATOM 3222 N N . ARG A 1 453 ? 14.508 24.594 10.352 1 77.5 453 ARG A N 1
ATOM 3223 C CA . ARG A 1 453 ? 13.875 23.281 10.422 1 77.5 453 ARG A CA 1
ATOM 3224 C C . ARG A 1 453 ? 14.883 22.203 10.828 1 77.5 453 ARG A C 1
ATOM 3226 O O . ARG A 1 453 ? 15.727 21.812 10.023 1 77.5 453 ARG A O 1
ATOM 3233 N N . ILE A 1 454 ? 14.711 21.781 12.062 1 83.94 454 ILE A N 1
ATOM 3234 C CA . ILE A 1 454 ? 15.711 20.875 12.633 1 83.94 454 ILE A CA 1
ATOM 3235 C C . ILE A 1 454 ? 15.172 19.453 12.625 1 83.94 454 ILE A C 1
ATOM 3237 O O . ILE A 1 454 ? 14.023 19.203 13.008 1 83.94 454 ILE A O 1
ATOM 3241 N N . HIS A 1 455 ? 16.016 18.578 12.125 1 85.81 455 HIS A N 1
ATOM 3242 C CA . HIS A 1 455 ? 15.672 17.156 12.203 1 85.81 455 HIS A CA 1
ATOM 3243 C C . HIS A 1 455 ? 16.547 16.438 13.219 1 85.81 455 HIS A C 1
ATOM 3245 O O . HIS A 1 455 ? 17.781 16.562 13.188 1 85.81 455 HIS A O 1
ATOM 3251 N N . LEU A 1 456 ? 15.875 15.797 14.133 1 88.75 456 LEU A N 1
ATOM 3252 C CA . LEU A 1 456 ? 16.562 14.906 15.062 1 88.75 456 LEU A CA 1
ATOM 3253 C C . LEU A 1 456 ? 16.344 13.445 14.68 1 88.75 456 LEU A C 1
ATOM 3255 O O . LEU A 1 456 ? 15.203 13.023 14.477 1 88.75 456 LEU A O 1
ATOM 3259 N N . PHE A 1 457 ? 17.422 12.812 14.57 1 89.25 457 PHE A N 1
ATOM 3260 C CA . PHE A 1 457 ? 17.359 11.406 14.188 1 89.25 457 PHE A CA 1
ATOM 3261 C C . PHE A 1 457 ? 16.891 10.547 15.352 1 89.25 457 PHE A C 1
ATOM 3263 O O . PHE A 1 457 ? 17.016 10.938 16.516 1 89.25 457 PHE A O 1
ATOM 3270 N N . ARG A 1 458 ? 16.312 9.398 15.039 1 87.56 458 ARG A N 1
ATOM 3271 C CA . ARG A 1 458 ? 15.969 8.43 16.078 1 87.56 458 ARG A CA 1
ATOM 3272 C C . ARG A 1 458 ? 17.219 7.785 16.656 1 87.56 458 ARG A C 1
ATOM 3274 O O . ARG A 1 458 ? 17.609 6.688 16.25 1 87.56 458 ARG A O 1
ATOM 3281 N N . ALA A 1 459 ? 17.734 8.438 17.578 1 89.25 459 ALA A N 1
ATOM 3282 C CA . ALA A 1 459 ? 18.969 8.039 18.25 1 89.25 459 ALA A CA 1
ATOM 3283 C C . ALA A 1 459 ? 19.125 8.75 19.594 1 89.25 459 ALA A C 1
ATOM 3285 O O . ALA A 1 459 ? 18.25 9.547 19.969 1 89.25 459 ALA A O 1
ATOM 3286 N N . SER A 1 460 ? 20.109 8.43 20.234 1 93.12 460 SER A N 1
ATOM 3287 C CA . SER A 1 460 ? 20.375 9.086 21.516 1 93.12 460 SER A CA 1
ATOM 3288 C C . SER A 1 460 ? 20.734 10.555 21.328 1 93.12 460 SER A C 1
ATOM 3290 O O . SER A 1 460 ? 21.109 10.969 20.234 1 93.12 460 SER A O 1
ATOM 3292 N N . VAL A 1 461 ? 20.562 11.273 22.375 1 94.88 461 VAL A N 1
ATOM 3293 C CA . VAL A 1 461 ? 20.969 12.68 22.359 1 94.88 461 VAL A CA 1
ATOM 3294 C C . VAL A 1 461 ? 22.438 12.781 21.953 1 94.88 461 VAL A C 1
ATOM 3296 O O . VAL A 1 461 ? 22.812 13.602 21.109 1 94.88 461 VAL A O 1
ATOM 3299 N N . ALA A 1 462 ? 23.219 11.914 22.547 1 95.5 462 ALA A N 1
ATOM 3300 C CA . ALA A 1 462 ? 24.641 11.914 22.25 1 95.5 462 ALA A CA 1
ATOM 3301 C C . ALA A 1 462 ? 24.906 11.633 20.781 1 95.5 462 ALA A C 1
AT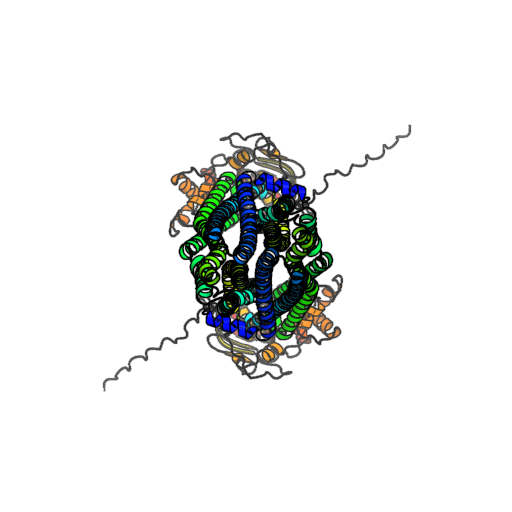OM 3303 O O . ALA A 1 462 ? 25.719 12.312 20.141 1 95.5 462 ALA A O 1
ATOM 3304 N N . ASP A 1 463 ? 24.25 10.727 20.281 1 92.31 463 ASP A N 1
ATOM 3305 C CA . ASP A 1 463 ? 24.469 10.328 18.891 1 92.31 463 ASP A CA 1
ATOM 3306 C C . ASP A 1 463 ? 23.969 11.398 17.922 1 92.31 463 ASP A C 1
ATOM 3308 O O . ASP A 1 463 ? 24.547 11.586 16.844 1 92.31 463 ASP A O 1
ATOM 3312 N N . ASN A 1 464 ? 22.906 12.055 18.297 1 93.88 464 ASN A N 1
ATOM 3313 C CA . ASN A 1 464 ? 22.422 13.172 17.484 1 93.88 464 ASN A CA 1
ATOM 3314 C C . ASN A 1 464 ? 23.469 14.289 17.391 1 93.88 464 ASN A C 1
ATOM 3316 O O . ASN A 1 464 ? 23.656 14.875 16.328 1 93.88 464 ASN A O 1
ATOM 3320 N N . VAL A 1 465 ? 24.094 14.508 18.484 1 94.69 465 VAL A N 1
ATOM 3321 C CA . VAL A 1 465 ? 25.109 15.555 18.516 1 94.69 465 VAL A CA 1
ATOM 3322 C C . VAL A 1 465 ? 26.359 15.078 17.781 1 94.69 465 VAL A C 1
ATOM 3324 O O . VAL A 1 465 ? 26.969 15.836 17.016 1 94.69 465 VAL A O 1
ATOM 3327 N N . ARG A 1 466 ? 26.672 13.836 17.938 1 94.06 466 ARG A N 1
ATOM 3328 C CA . ARG A 1 466 ? 27.891 13.258 17.375 1 94.06 466 ARG A CA 1
ATOM 3329 C C . ARG A 1 466 ? 27.781 13.117 15.867 1 94.06 466 ARG A C 1
ATOM 3331 O O . ARG A 1 466 ? 28.766 12.852 15.18 1 94.06 466 ARG A O 1
ATOM 3338 N N . LEU A 1 467 ? 26.656 13.328 15.375 1 90.44 467 LEU A N 1
ATOM 3339 C CA . LEU A 1 467 ? 26.453 13.258 13.93 1 90.44 467 LEU A CA 1
ATOM 3340 C C . LEU A 1 467 ? 27.453 14.141 13.195 1 90.44 467 LEU A C 1
ATOM 3342 O O . LEU A 1 467 ? 27.922 13.797 12.102 1 90.44 467 LEU A O 1
ATOM 3346 N N . ALA A 1 468 ? 27.797 15.266 13.75 1 90.19 468 ALA A N 1
ATOM 3347 C CA . ALA A 1 468 ? 28.672 16.25 13.133 1 90.19 468 ALA A CA 1
ATOM 3348 C C . ALA A 1 468 ? 30.141 15.836 13.25 1 90.19 468 ALA A C 1
ATOM 3350 O O . ALA A 1 468 ? 30.969 16.25 12.445 1 90.19 468 ALA A O 1
ATOM 3351 N N . ALA A 1 469 ? 30.453 15.109 14.273 1 91.44 469 ALA A N 1
ATOM 3352 C CA . ALA A 1 469 ? 31.797 14.586 14.531 1 91.44 469 ALA A CA 1
ATOM 3353 C C . ALA A 1 469 ? 31.734 13.219 15.195 1 91.44 469 ALA A C 1
ATOM 3355 O O . ALA A 1 469 ? 31.844 13.109 16.422 1 91.44 469 ALA A O 1
ATOM 3356 N N . PRO A 1 470 ? 31.766 12.195 14.43 1 89.12 470 PRO A N 1
ATOM 3357 C CA . PRO A 1 470 ? 31.516 10.844 14.938 1 89.12 470 PRO A CA 1
ATOM 3358 C C . PRO A 1 470 ? 32.594 10.375 15.906 1 89.12 470 PRO A C 1
ATOM 3360 O O . PRO A 1 470 ? 32.344 9.539 16.766 1 89.12 470 PRO A O 1
ATOM 3363 N N . SER A 1 471 ? 33.75 10.938 15.781 1 91 471 SER A N 1
ATOM 3364 C CA . SER A 1 471 ? 34.875 10.484 16.609 1 91 471 SER A CA 1
ATOM 3365 C C . SER A 1 471 ? 35 11.312 17.875 1 91 471 SER A C 1
ATOM 3367 O O . SER A 1 471 ? 35.875 11.07 18.703 1 91 471 SER A O 1
ATOM 3369 N N . ALA A 1 472 ? 34.062 12.25 18.016 1 94.19 472 ALA A N 1
ATOM 3370 C CA . ALA A 1 472 ? 34.156 13.117 19.188 1 94.19 472 ALA A CA 1
ATOM 3371 C C . ALA A 1 472 ? 33.938 12.32 20.469 1 94.19 472 ALA A C 1
ATOM 3373 O O . ALA A 1 472 ? 33.094 11.414 20.516 1 94.19 472 ALA A O 1
ATOM 3374 N N . SER A 1 473 ? 34.656 12.633 21.484 1 95.69 473 SER A N 1
ATOM 3375 C CA . SER A 1 473 ? 34.531 11.992 22.781 1 95.69 473 SER A CA 1
ATOM 3376 C C . SER A 1 473 ? 33.281 12.5 23.516 1 95.69 473 SER A C 1
ATOM 3378 O O . SER A 1 473 ? 32.688 13.516 23.125 1 95.69 473 SER A O 1
ATOM 3380 N N . ASP A 1 474 ? 32.938 11.805 24.562 1 95.81 474 ASP A N 1
ATOM 3381 C CA . ASP A 1 474 ? 31.812 12.211 25.375 1 95.81 474 ASP A CA 1
ATOM 3382 C C . ASP A 1 474 ? 32.031 13.586 26 1 95.81 474 ASP A C 1
ATOM 3384 O O . ASP A 1 474 ? 31.109 14.383 26.125 1 95.81 474 ASP A O 1
ATOM 3388 N N . ALA A 1 475 ? 33.25 13.742 26.312 1 95.88 475 ALA A N 1
ATOM 3389 C CA . ALA A 1 475 ? 33.594 15.023 26.922 1 95.88 475 ALA A CA 1
ATOM 3390 C C . ALA A 1 475 ? 33.375 16.172 25.953 1 95.88 475 ALA A C 1
ATOM 3392 O O . ALA A 1 475 ? 32.906 17.25 26.328 1 95.88 475 ALA A O 1
ATOM 3393 N N . ARG A 1 476 ? 33.719 15.977 24.734 1 95.75 476 ARG A N 1
ATOM 3394 C CA . ARG A 1 476 ? 33.562 17.016 23.719 1 95.75 476 ARG A CA 1
ATOM 3395 C C . ARG A 1 476 ? 32.062 17.25 23.438 1 95.75 476 ARG A C 1
ATOM 3397 O O . ARG A 1 476 ? 31.656 18.391 23.203 1 95.75 476 ARG A O 1
ATOM 3404 N N . VAL A 1 477 ? 31.344 16.203 23.453 1 97.12 477 VAL A N 1
ATOM 3405 C CA . VAL A 1 477 ? 29.891 16.312 23.25 1 97.12 477 VAL A CA 1
ATOM 3406 C C . VAL A 1 477 ? 29.281 17.125 24.375 1 97.12 477 VAL A C 1
ATOM 3408 O O . VAL A 1 477 ? 28.453 18.016 24.125 1 97.12 477 VAL A O 1
ATOM 3411 N N . GLU A 1 478 ? 29.719 16.844 25.578 1 97 478 GLU A N 1
ATOM 3412 C CA . GLU A 1 478 ? 29.219 17.578 26.75 1 97 478 GLU A CA 1
ATOM 3413 C C . GLU A 1 478 ? 29.578 19.062 26.672 1 97 478 GLU A C 1
ATOM 3415 O O . GLU A 1 478 ? 28.766 19.922 27 1 97 478 GLU A O 1
ATOM 3420 N N . GLN A 1 479 ? 30.766 19.312 26.234 1 96.19 479 GLN A N 1
ATOM 3421 C CA . GLN A 1 479 ? 31.219 20.688 26.109 1 96.19 479 GLN A CA 1
ATOM 3422 C C . GLN A 1 479 ? 30.375 21.453 25.094 1 96.19 479 GLN A C 1
ATOM 3424 O O . GLN A 1 479 ? 30.016 22.609 25.328 1 96.19 479 GLN A O 1
ATOM 3429 N N . ALA A 1 480 ? 30.125 20.828 24.016 1 96.5 480 ALA A N 1
ATOM 3430 C CA . ALA A 1 480 ? 29.297 21.469 22.984 1 96.5 480 ALA A CA 1
ATOM 3431 C C . ALA A 1 480 ? 27.891 21.719 23.5 1 96.5 480 ALA A C 1
ATOM 3433 O O . ALA A 1 480 ? 27.297 22.766 23.234 1 96.5 480 ALA A O 1
ATOM 3434 N N . CYS A 1 481 ? 27.375 20.812 24.266 1 97.06 481 CYS A N 1
ATOM 3435 C CA . CYS A 1 481 ? 26.031 20.953 24.828 1 97.06 481 CYS A CA 1
ATOM 3436 C C . CYS A 1 481 ? 26 22.062 25.875 1 97.06 481 CYS A C 1
ATOM 3438 O O . CYS A 1 481 ? 25 22.781 25.984 1 97.06 481 CYS A O 1
ATOM 3440 N N . ARG A 1 482 ? 27.016 22.156 26.625 1 96.19 482 ARG A N 1
ATOM 3441 C CA . ARG A 1 482 ? 27.109 23.25 27.594 1 96.19 482 ARG A CA 1
ATOM 3442 C C . ARG A 1 482 ? 27.156 24.609 26.875 1 96.19 482 ARG A C 1
ATOM 3444 O O . ARG A 1 482 ? 26.5 25.562 27.312 1 96.19 482 ARG A O 1
ATOM 3451 N N . ALA A 1 483 ? 27.891 24.609 25.844 1 95.25 483 ALA A N 1
ATOM 3452 C CA . ALA A 1 483 ? 28 25.844 25.078 1 95.25 483 ALA A CA 1
ATOM 3453 C C . ALA A 1 483 ? 26.656 26.219 24.453 1 95.25 483 ALA A C 1
ATOM 3455 O O . ALA A 1 483 ? 26.344 27.406 24.344 1 95.25 483 ALA A O 1
ATOM 3456 N N . ALA A 1 484 ? 25.938 25.234 24.078 1 95.56 484 ALA A N 1
ATOM 3457 C CA . ALA A 1 484 ? 24.641 25.469 23.453 1 95.56 484 ALA A CA 1
ATOM 3458 C C . ALA A 1 484 ? 23.562 25.703 24.5 1 95.56 484 ALA A C 1
ATOM 3460 O O . ALA A 1 484 ? 22.406 25.969 24.172 1 95.56 484 ALA A O 1
ATOM 3461 N N . GLY A 1 485 ? 23.891 25.547 25.766 1 93.69 485 GLY A N 1
ATOM 3462 C CA . GLY A 1 485 ? 22.969 25.812 26.875 1 93.69 485 GLY A CA 1
ATOM 3463 C C . GLY A 1 485 ? 21.938 24.703 27.062 1 93.69 485 GLY A C 1
ATOM 3464 O O . GLY A 1 485 ? 20.797 24.984 27.453 1 93.69 485 GLY A O 1
ATOM 3465 N N . ILE A 1 486 ? 22.281 23.469 26.672 1 94.56 486 ILE A N 1
ATOM 3466 C CA . ILE A 1 486 ? 21.25 22.438 26.734 1 94.56 486 ILE A CA 1
ATOM 3467 C C . ILE A 1 486 ? 21.703 21.312 27.688 1 94.56 486 ILE A C 1
ATOM 3469 O O . ILE A 1 486 ? 20.922 20.422 28 1 94.56 486 ILE A O 1
ATOM 3473 N N . HIS A 1 487 ? 22.844 21.422 28.25 1 95.38 487 HIS A N 1
ATOM 3474 C CA . HIS A 1 487 ? 23.438 20.359 29.062 1 95.38 487 HIS A CA 1
ATOM 3475 C C . HIS A 1 487 ? 22.531 20 30.234 1 95.38 487 HIS A C 1
ATOM 3477 O O . HIS A 1 487 ? 22.266 18.828 30.484 1 95.38 487 HIS A O 1
ATOM 3483 N N . GLU A 1 488 ? 22.109 20.984 30.953 1 93.62 488 GLU A N 1
ATOM 3484 C CA . GLU A 1 488 ? 21.297 20.75 32.156 1 93.62 488 GLU A CA 1
ATOM 3485 C C . GLU A 1 488 ? 19.984 20.078 31.812 1 93.62 488 GLU A C 1
ATOM 3487 O O . GLU A 1 488 ? 19.516 19.188 32.531 1 93.62 488 GLU A O 1
ATOM 3492 N N . GLU A 1 489 ? 19.422 20.469 30.75 1 93.56 489 GLU A N 1
ATOM 3493 C CA . GLU A 1 489 ? 18.156 19.875 30.312 1 93.56 489 GLU A CA 1
ATOM 3494 C C . GLU A 1 489 ? 18.359 18.422 29.859 1 93.56 489 GLU A C 1
ATOM 3496 O O . GLU A 1 489 ? 17.484 17.578 30.047 1 93.56 489 GLU A O 1
ATOM 3501 N N . VAL A 1 490 ? 19.469 18.188 29.234 1 94.81 490 VAL A N 1
ATOM 3502 C CA . VAL A 1 490 ? 19.797 16.844 28.797 1 94.81 490 VAL A CA 1
ATOM 3503 C C . VAL A 1 490 ? 19.969 15.93 30.016 1 94.81 490 VAL A C 1
ATOM 3505 O O . VAL A 1 490 ? 19.484 14.797 30.016 1 94.81 490 VAL A O 1
ATOM 3508 N N . MET A 1 491 ? 20.609 16.453 30.984 1 94 491 MET A N 1
ATOM 3509 C CA . MET A 1 491 ? 20.875 15.688 32.219 1 94 491 MET A CA 1
ATOM 3510 C C . MET A 1 491 ? 19.562 15.391 32.938 1 94 491 MET A C 1
ATOM 3512 O O . MET A 1 491 ? 19.469 14.406 33.688 1 94 491 MET A O 1
ATOM 3516 N N . ALA A 1 492 ? 18.609 16.188 32.719 1 91.5 492 ALA A N 1
ATOM 3517 C CA . ALA A 1 492 ? 17.328 16.031 33.375 1 91.5 492 ALA A CA 1
ATOM 3518 C C . ALA A 1 492 ? 16.453 14.992 32.656 1 91.5 492 ALA A C 1
ATOM 3520 O O . ALA A 1 492 ? 15.453 14.531 33.219 1 91.5 492 ALA A O 1
ATOM 3521 N N . LEU A 1 493 ? 16.828 14.633 31.531 1 91.44 493 LEU A N 1
ATOM 3522 C CA . LEU A 1 493 ? 16.094 13.586 30.828 1 91.44 493 LEU A CA 1
ATOM 3523 C C . LEU A 1 493 ? 16.297 12.234 31.5 1 91.44 493 LEU A C 1
ATOM 3525 O O . LEU A 1 493 ? 17.312 12.023 32.188 1 91.44 493 LEU A O 1
ATOM 3529 N N . PRO A 1 494 ? 15.461 11.219 31.297 1 87.69 494 PRO A N 1
ATOM 3530 C CA . PRO A 1 494 ? 15.5 9.93 31.984 1 87.69 494 PRO A CA 1
ATOM 3531 C C . PRO A 1 494 ? 16.828 9.203 31.812 1 87.69 494 PRO A C 1
ATOM 3533 O O . PRO A 1 494 ? 17.344 8.594 32.75 1 87.69 494 PRO A O 1
ATOM 3536 N N . GLN A 1 495 ? 17.469 9.289 30.719 1 93.19 495 GLN A N 1
ATOM 3537 C CA . GLN A 1 495 ? 18.734 8.586 30.453 1 93.19 495 GLN A CA 1
ATOM 3538 C C . GLN A 1 495 ? 19.828 9.562 30.062 1 93.19 495 GLN A C 1
ATOM 3540 O O . GLN A 1 495 ? 20.797 9.188 29.391 1 93.19 495 GLN A O 1
ATOM 3545 N N . GLY A 1 496 ? 19.562 10.805 30.406 1 94.12 496 GLY A N 1
ATOM 3546 C CA . GLY A 1 496 ? 20.578 11.797 30.078 1 94.12 496 GLY A CA 1
ATOM 3547 C C . GLY A 1 496 ? 20.922 11.828 28.609 1 94.12 496 GLY A C 1
ATOM 3548 O O . GLY A 1 496 ? 20.031 11.898 27.75 1 94.12 496 GLY A O 1
ATOM 3549 N N . TYR A 1 497 ? 22.203 11.625 28.359 1 94.94 497 TYR A N 1
ATOM 3550 C CA . TYR A 1 497 ? 22.688 11.672 26.984 1 94.94 497 TYR A CA 1
ATOM 3551 C C . TYR A 1 497 ? 22.297 10.406 26.219 1 94.94 497 TYR A C 1
ATOM 3553 O O . TYR A 1 497 ? 22.359 10.375 24.984 1 94.94 497 TYR A O 1
ATOM 3561 N N . GLY A 1 498 ? 21.891 9.508 26.906 1 93.06 498 GLY A N 1
ATOM 3562 C CA . GLY A 1 498 ? 21.484 8.258 26.281 1 93.06 498 GLY A CA 1
ATOM 3563 C C . GLY A 1 498 ? 20.016 8.227 25.906 1 93.06 498 GLY A C 1
ATOM 3564 O O . GLY A 1 498 ? 19.547 7.266 25.297 1 93.06 498 GLY A O 1
ATOM 3565 N N . THR A 1 499 ? 19.328 9.297 26.25 1 92.62 499 THR A N 1
ATOM 3566 C CA . THR A 1 499 ? 17.891 9.344 25.969 1 92.62 499 THR A CA 1
ATOM 3567 C C . THR A 1 499 ? 17.625 9.336 24.469 1 92.62 499 THR A C 1
ATOM 3569 O O . THR A 1 499 ? 18.25 10.086 23.719 1 92.62 499 THR A O 1
ATOM 3572 N N . LEU A 1 500 ? 16.781 8.469 24.062 1 89.75 500 LEU A N 1
ATOM 3573 C CA . LEU A 1 500 ? 16.391 8.406 22.656 1 89.75 500 LEU A CA 1
ATOM 3574 C C . LEU A 1 500 ? 15.445 9.555 22.297 1 89.75 500 LEU A C 1
ATOM 3576 O O . LEU A 1 500 ? 14.477 9.812 23.016 1 89.75 500 LEU A O 1
ATOM 3580 N N . VAL A 1 501 ? 15.781 10.219 21.219 1 88.88 501 VAL A N 1
ATOM 3581 C CA . VAL A 1 501 ? 14.945 11.312 20.75 1 88.88 501 VAL A CA 1
ATOM 3582 C C . VAL A 1 501 ? 14.562 11.078 19.281 1 88.88 501 VAL A C 1
ATOM 3584 O O . VAL A 1 501 ? 14.984 10.086 18.672 1 88.88 501 VAL A O 1
ATOM 3587 N N . GLY A 1 502 ? 13.742 11.953 18.672 1 78.06 502 GLY A N 1
ATOM 3588 C CA . GLY A 1 502 ? 13.266 11.789 17.312 1 78.06 502 GLY A CA 1
ATOM 3589 C C . GLY A 1 502 ? 11.945 11.055 17.234 1 78.06 502 GLY A C 1
ATOM 3590 O O . GLY A 1 502 ? 11.164 11.047 18.188 1 78.06 502 GLY A O 1
ATOM 3591 N N . GLU A 1 503 ? 11.711 10.625 16.031 1 67.75 503 GLU A N 1
ATOM 3592 C CA . GLU A 1 503 ? 10.438 9.938 15.836 1 67.75 503 GLU A CA 1
ATOM 3593 C C . GLU A 1 503 ? 10.266 8.805 16.844 1 67.75 503 GLU A C 1
ATOM 3595 O O . GLU A 1 503 ? 11.125 7.93 16.969 1 67.75 503 GLU A O 1
ATOM 3600 N N . ARG A 1 504 ? 9.195 8.75 17.562 1 57.28 504 ARG A N 1
ATOM 3601 C CA . ARG A 1 504 ? 8.82 7.746 18.547 1 57.28 504 ARG A CA 1
ATOM 3602 C C . ARG A 1 504 ? 9.727 7.828 19.781 1 57.28 504 ARG A C 1
ATOM 3604 O O . ARG A 1 504 ? 9.773 6.895 20.578 1 57.28 504 ARG A O 1
ATOM 3611 N N . GLY A 1 505 ? 10.641 8.875 19.781 1 60.72 505 GLY A N 1
ATOM 3612 C CA . GLY A 1 505 ? 11.43 9.141 20.969 1 60.72 505 GLY A CA 1
ATOM 3613 C C . GLY A 1 505 ? 10.836 10.219 21.859 1 60.72 505 GLY A C 1
ATOM 3614 O O . GLY A 1 505 ? 9.664 10.578 21.703 1 60.72 505 GLY A O 1
ATOM 3615 N N . GLN A 1 506 ? 11.719 10.555 22.812 1 65.75 506 GLN A N 1
ATOM 3616 C CA . GLN A 1 506 ? 11.305 11.633 23.703 1 65.75 506 GLN A CA 1
ATOM 3617 C C . GLN A 1 506 ? 11.039 12.914 22.922 1 65.75 506 GLN A C 1
ATOM 3619 O O . GLN A 1 506 ? 11.836 13.305 22.062 1 65.75 506 GLN A O 1
ATOM 3624 N N . SER A 1 507 ? 9.898 13.406 23.219 1 74.75 507 SER A N 1
ATOM 3625 C CA . SER A 1 507 ? 9.555 14.664 22.578 1 74.75 507 SER A CA 1
ATOM 3626 C C . SER A 1 507 ? 10.312 15.828 23.203 1 74.75 507 SER A C 1
ATOM 3628 O O . SER A 1 507 ? 10.383 15.945 24.422 1 74.75 507 SER A O 1
ATOM 3630 N N . LEU A 1 508 ? 11.102 16.5 22.438 1 83.56 508 LEU A N 1
ATOM 3631 C CA . LEU A 1 508 ? 11.805 17.703 22.875 1 83.56 508 LEU A CA 1
ATOM 3632 C C . LEU A 1 508 ? 11.047 18.953 22.453 1 83.56 508 LEU A C 1
ATOM 3634 O O . LEU A 1 508 ? 10.352 18.953 21.438 1 83.56 508 LEU A O 1
ATOM 3638 N N . SER A 1 509 ? 11.109 19.969 23.312 1 79.12 509 SER A N 1
ATOM 3639 C CA . SER A 1 509 ? 10.508 21.25 22.938 1 79.12 509 SER A CA 1
ATOM 3640 C C . SER A 1 509 ? 11.242 21.875 21.75 1 79.12 509 SER A C 1
ATOM 3642 O O . SER A 1 509 ? 12.328 21.422 21.375 1 79.12 509 SER A O 1
ATOM 3644 N N . GLY A 1 510 ? 10.648 22.844 21.109 1 81 510 GLY A N 1
ATOM 3645 C CA . GLY A 1 510 ? 11.273 23.547 20.016 1 81 510 GLY A CA 1
ATOM 3646 C C . GLY A 1 510 ? 12.617 24.156 20.375 1 81 510 GLY A C 1
ATOM 3647 O O . GLY A 1 510 ? 13.586 24.031 19.609 1 81 510 GLY A O 1
ATOM 3648 N N . GLY A 1 511 ? 12.656 24.75 21.531 1 85.5 511 GLY A N 1
ATOM 3649 C CA . GLY A 1 511 ? 13.898 25.344 22 1 85.5 511 GLY A CA 1
ATOM 3650 C C . GLY A 1 511 ? 14.984 24.312 22.266 1 85.5 511 GLY A C 1
ATOM 3651 O O . GLY A 1 511 ? 16.156 24.562 21.984 1 85.5 511 GLY A O 1
ATOM 3652 N N . GLN A 1 512 ? 14.602 23.219 22.812 1 88.81 512 GLN A N 1
ATOM 3653 C CA . GLN A 1 512 ? 15.562 22.141 23.078 1 88.81 512 GLN A CA 1
ATOM 3654 C C . GLN A 1 512 ? 16.125 21.594 21.766 1 88.81 512 GLN A C 1
ATOM 3656 O O . GLN A 1 512 ? 17.344 21.359 21.656 1 88.81 512 GLN A O 1
ATOM 3661 N N . ARG A 1 513 ? 15.297 21.453 20.797 1 90.38 513 ARG A N 1
ATOM 3662 C CA . ARG A 1 513 ? 15.727 20.953 19.5 1 90.38 513 ARG A CA 1
ATOM 3663 C C . ARG A 1 513 ? 16.719 21.906 18.844 1 90.38 513 ARG A C 1
ATOM 3665 O O . ARG A 1 513 ? 17.703 21.469 18.25 1 90.38 513 ARG A O 1
ATOM 3672 N N . GLN A 1 514 ? 16.406 23.125 18.969 1 89.62 514 GLN A N 1
ATOM 3673 C CA . GLN A 1 514 ? 17.266 24.156 18.391 1 89.62 514 GLN A CA 1
ATOM 3674 C C . GLN A 1 514 ? 18.656 24.156 19.031 1 89.62 514 GLN A C 1
ATOM 3676 O O . GLN A 1 514 ? 19.672 24.266 18.344 1 89.62 514 GLN A O 1
ATOM 3681 N N . ARG A 1 515 ? 18.656 24.047 20.297 1 93.56 515 ARG A N 1
ATOM 3682 C CA . ARG A 1 515 ? 19.922 24.094 21.016 1 93.56 515 ARG A CA 1
ATOM 3683 C C . ARG A 1 515 ? 20.719 22.812 20.797 1 93.56 515 ARG A C 1
ATOM 3685 O O . ARG A 1 515 ? 21.953 22.828 20.766 1 93.56 515 ARG A O 1
ATOM 3692 N N . LEU A 1 516 ? 20 21.75 20.641 1 93.75 516 LEU A N 1
ATOM 3693 C CA . LEU A 1 516 ? 20.688 20.516 20.297 1 93.75 516 LEU A CA 1
ATOM 3694 C C . LEU A 1 516 ? 21.328 20.625 18.906 1 93.75 516 LEU A C 1
ATOM 3696 O O . LEU A 1 516 ? 22.422 20.125 18.688 1 93.75 516 LEU A O 1
ATOM 3700 N N . ALA A 1 517 ? 20.578 21.188 17.984 1 93 517 ALA A N 1
ATOM 3701 C CA . ALA A 1 517 ? 21.125 21.422 16.641 1 93 517 ALA A CA 1
ATOM 3702 C C . ALA A 1 517 ? 22.344 22.344 16.703 1 93 517 ALA A C 1
ATOM 3704 O O . ALA A 1 517 ? 23.297 22.141 15.945 1 93 517 ALA A O 1
ATOM 3705 N N . LEU A 1 518 ? 22.219 23.328 17.531 1 94.69 518 LEU A N 1
ATOM 3706 C CA . LEU A 1 518 ? 23.359 24.219 17.719 1 94.69 518 LEU A CA 1
ATOM 3707 C C . LEU A 1 518 ? 24.562 23.453 18.281 1 94.69 518 LEU A C 1
ATOM 3709 O O . LEU A 1 518 ? 25.688 23.641 17.828 1 94.69 518 LEU A O 1
ATOM 3713 N N . ALA A 1 519 ? 24.312 22.609 19.281 1 95.81 519 ALA A N 1
ATOM 3714 C CA . ALA A 1 519 ? 25.391 21.797 19.859 1 95.81 519 ALA A CA 1
ATOM 3715 C C . ALA A 1 519 ? 26.062 20.953 18.781 1 95.81 519 ALA A C 1
ATOM 3717 O O . ALA A 1 519 ? 27.281 20.828 18.75 1 95.81 519 ALA A O 1
ATOM 3718 N N . ARG A 1 520 ? 25.297 20.406 17.953 1 94.5 520 ARG A N 1
ATOM 3719 C CA . ARG A 1 520 ? 25.797 19.609 16.828 1 94.5 520 ARG A CA 1
ATOM 3720 C C . ARG A 1 520 ? 26.719 20.438 15.945 1 94.5 520 ARG A C 1
ATOM 3722 O O . ARG A 1 520 ? 27.812 20 15.586 1 94.5 520 ARG A O 1
ATOM 3729 N N . ALA A 1 521 ? 26.281 21.562 15.594 1 93.56 521 ALA A N 1
ATOM 3730 C CA . ALA A 1 521 ? 27.062 22.453 14.727 1 93.56 521 ALA A CA 1
ATOM 3731 C C . ALA A 1 521 ? 28.359 22.875 15.414 1 93.56 521 ALA A C 1
ATOM 3733 O O . ALA A 1 521 ? 29.406 22.938 14.773 1 93.56 521 ALA A O 1
ATOM 3734 N N . LEU A 1 522 ? 28.266 23.156 16.672 1 95 522 LEU A N 1
ATOM 3735 C CA . LEU A 1 522 ? 29.438 23.594 17.422 1 95 522 LEU A CA 1
ATOM 3736 C C . LEU A 1 522 ? 30.469 22.469 17.531 1 95 522 LEU A C 1
ATOM 3738 O O . LEU A 1 522 ? 31.672 22.719 17.453 1 95 522 LEU A O 1
ATOM 3742 N N . LEU A 1 523 ? 29.938 21.297 17.734 1 94.56 523 LEU A N 1
ATOM 3743 C CA . LEU A 1 523 ? 30.812 20.141 17.844 1 94.56 523 LEU A CA 1
ATOM 3744 C C . LEU A 1 523 ? 31.672 20 16.594 1 94.56 523 LEU A C 1
ATOM 3746 O O . LEU A 1 523 ? 32.844 19.578 16.672 1 94.56 523 LEU A O 1
ATOM 3750 N N . ALA A 1 524 ? 31.203 20.359 15.469 1 92.25 524 ALA A N 1
ATOM 3751 C CA . ALA A 1 524 ? 31.922 20.25 14.195 1 92.25 524 ALA A CA 1
ATOM 3752 C C . ALA A 1 524 ? 33.031 21.297 14.086 1 92.25 524 ALA A C 1
ATOM 3754 O O . ALA A 1 524 ? 33.938 21.172 13.258 1 92.25 524 ALA A O 1
ATOM 3755 N N . ARG A 1 525 ? 32.938 22.344 14.867 1 90.81 525 ARG A N 1
ATOM 3756 C CA . ARG A 1 525 ? 33.906 23.438 14.875 1 90.81 525 ARG A CA 1
ATOM 3757 C C . ARG A 1 525 ? 34.125 23.984 13.477 1 90.81 525 ARG A C 1
ATOM 3759 O O . ARG A 1 525 ? 35.25 24.031 12.992 1 90.81 525 ARG A O 1
ATOM 3766 N N . PRO A 1 526 ? 33.094 24.453 12.859 1 92.38 526 PRO A N 1
ATOM 3767 C CA . PRO A 1 526 ? 33.219 25.016 11.516 1 92.38 526 PRO A CA 1
ATOM 3768 C C . PRO A 1 526 ? 33.969 26.344 11.5 1 92.38 526 PRO A C 1
ATOM 3770 O O . PRO A 1 526 ? 34.062 27.031 12.523 1 92.38 526 PRO A O 1
ATOM 3773 N N . SER A 1 527 ? 34.5 26.656 10.328 1 93.62 527 SER A N 1
ATOM 3774 C CA . SER A 1 527 ? 35.156 27.938 10.125 1 93.62 527 SER A CA 1
ATOM 3775 C C . SER A 1 527 ? 34.125 29.031 9.859 1 93.62 527 SER A C 1
ATOM 3777 O O . SER A 1 527 ? 34.406 30.219 10.148 1 93.62 527 SER A O 1
ATOM 3779 N N . VAL A 1 528 ? 33.125 28.609 9.266 1 94.81 528 VAL A N 1
ATOM 3780 C CA . VAL A 1 528 ? 32 29.5 9.008 1 94.81 528 VAL A CA 1
ATOM 3781 C C . VAL A 1 528 ? 30.719 28.891 9.578 1 94.81 528 VAL A C 1
ATOM 3783 O O . VAL A 1 528 ? 30.406 27.719 9.328 1 94.81 528 VAL A O 1
ATOM 3786 N N . LEU A 1 529 ? 30.031 29.609 10.406 1 95 529 LEU A N 1
ATOM 3787 C CA . LEU A 1 529 ? 28.797 29.141 11.023 1 95 529 LEU A CA 1
ATOM 3788 C C . LEU A 1 529 ? 27.625 30.016 10.617 1 95 529 LEU A C 1
ATOM 3790 O O . LEU A 1 529 ? 27.641 31.234 10.828 1 95 529 LEU A O 1
ATOM 3794 N N . ILE A 1 530 ? 26.672 29.391 9.961 1 94.69 530 ILE A N 1
ATOM 3795 C CA . ILE A 1 530 ? 25.453 30.094 9.586 1 94.69 530 ILE A CA 1
ATOM 3796 C C . ILE A 1 530 ? 24.328 29.703 10.547 1 94.69 530 ILE A C 1
ATOM 3798 O O . ILE A 1 530 ? 24.016 28.531 10.703 1 94.69 530 ILE A O 1
ATOM 3802 N N . LEU A 1 531 ? 23.766 30.734 11.18 1 94.12 531 LEU A N 1
ATOM 3803 C CA . LEU A 1 531 ? 22.688 30.547 12.148 1 94.12 531 LEU A CA 1
ATOM 3804 C C . LEU A 1 531 ? 21.375 31.125 11.625 1 94.12 531 LEU A C 1
ATOM 3806 O O . LEU A 1 531 ? 21.219 32.344 11.578 1 94.12 531 LEU A O 1
ATOM 3810 N N . ASP A 1 532 ? 20.484 30.25 11.328 1 90.56 532 ASP A N 1
ATOM 3811 C CA . ASP A 1 532 ? 19.203 30.672 10.781 1 90.56 532 ASP A CA 1
ATOM 3812 C C . ASP A 1 532 ? 18.109 30.609 11.844 1 90.56 532 ASP A C 1
ATOM 3814 O O . ASP A 1 532 ? 17.531 29.547 12.086 1 90.56 532 ASP A O 1
ATOM 3818 N N . GLU A 1 533 ? 17.828 31.734 12.445 1 86.38 533 GLU A N 1
ATOM 3819 C CA . GLU A 1 533 ? 16.812 31.906 13.492 1 86.38 533 GLU A CA 1
ATOM 3820 C C . GLU A 1 533 ? 17 30.875 14.602 1 86.38 533 GLU A C 1
ATOM 3822 O O . GLU A 1 533 ? 16.031 30.234 15.031 1 86.38 533 GLU A O 1
ATOM 3827 N N . PHE A 1 534 ? 18.219 30.719 15.102 1 83.12 534 PHE A N 1
ATOM 3828 C CA . PHE A 1 534 ? 18.609 29.594 15.938 1 83.12 534 PHE A CA 1
ATOM 3829 C C . PHE A 1 534 ? 18.172 29.812 17.375 1 83.12 534 PHE A C 1
ATOM 3831 O O . PHE A 1 534 ? 18.297 28.906 18.219 1 83.12 534 PHE A O 1
ATOM 3838 N N . THR A 1 535 ? 17.625 31.031 17.672 1 80.5 535 THR A N 1
ATOM 3839 C CA . THR A 1 535 ? 17.188 31.297 19.031 1 80.5 535 THR A CA 1
ATOM 3840 C C . THR A 1 535 ? 15.719 31.734 19.062 1 80.5 535 THR A C 1
ATOM 3842 O O . THR A 1 535 ? 15.273 32.375 20 1 80.5 535 THR A O 1
ATOM 3845 N N . SER A 1 536 ? 15.023 31.438 18.062 1 78.06 536 SER A N 1
ATOM 3846 C CA . SER A 1 536 ? 13.656 31.906 17.906 1 78.06 536 SER A CA 1
ATOM 3847 C C . SER A 1 536 ? 12.758 31.375 19.016 1 78.06 536 SER A C 1
ATOM 3849 O O . SER A 1 536 ? 11.75 32 19.359 1 78.06 536 SER A O 1
ATOM 3851 N N . HIS A 1 537 ? 13.133 30.297 19.625 1 76 537 HIS A N 1
ATOM 3852 C CA . HIS A 1 537 ? 12.273 29.672 20.625 1 76 537 HIS A CA 1
ATOM 3853 C C . HIS A 1 537 ? 12.844 29.859 22.031 1 76 537 HIS A C 1
ATOM 3855 O O . HIS A 1 537 ? 12.344 29.266 23 1 76 537 HIS A O 1
ATOM 3861 N N . LEU A 1 538 ? 13.797 30.781 22.172 1 80.38 538 LEU A N 1
ATOM 3862 C CA . LEU A 1 538 ? 14.453 30.938 23.453 1 80.38 538 LEU A CA 1
ATOM 3863 C C . LEU A 1 538 ? 14.023 32.219 24.141 1 80.38 538 LEU A C 1
ATOM 3865 O O . LEU A 1 538 ? 13.68 33.188 23.469 1 80.38 538 LEU A O 1
ATOM 3869 N N . ASP A 1 539 ? 14.008 32.219 25.469 1 79.19 539 ASP A N 1
ATOM 3870 C CA . ASP A 1 539 ? 13.805 33.438 26.219 1 79.19 539 ASP A CA 1
ATOM 3871 C C . ASP A 1 539 ? 15.031 34.344 26.109 1 79.19 539 ASP A C 1
ATOM 3873 O O . ASP A 1 539 ? 16.125 33.906 25.812 1 79.19 539 ASP A O 1
ATOM 3877 N N . PRO A 1 540 ? 14.836 35.656 26.391 1 80.38 540 PRO A N 1
ATOM 3878 C CA . PRO A 1 540 ? 15.891 36.656 26.172 1 80.38 540 PRO A CA 1
ATOM 3879 C C . PRO A 1 540 ? 17.156 36.375 26.969 1 80.38 540 PRO A C 1
ATOM 3881 O O . PRO A 1 540 ? 18.266 36.562 26.469 1 80.38 540 PRO A O 1
ATOM 3884 N N . GLU A 1 541 ? 16.969 35.906 28.141 1 82.62 541 GLU A N 1
ATOM 3885 C CA . GLU A 1 541 ? 18.141 35.656 28.969 1 82.62 541 GLU A CA 1
ATOM 3886 C C . GLU A 1 541 ? 18.969 34.5 28.422 1 82.62 541 GLU A C 1
ATOM 3888 O O . GLU A 1 541 ? 20.188 34.594 28.312 1 82.62 541 GLU A O 1
ATOM 3893 N N . LEU A 1 542 ? 18.281 33.438 28.156 1 87 542 LEU A N 1
ATOM 3894 C CA . LEU A 1 542 ? 18.969 32.281 27.594 1 87 542 LEU A CA 1
ATOM 3895 C C . LEU A 1 542 ? 19.547 32.625 26.219 1 87 542 LEU A C 1
ATOM 3897 O O . LEU A 1 542 ? 20.625 32.125 25.859 1 87 542 LEU A O 1
ATOM 3901 N N . ASP A 1 543 ? 18.844 33.406 25.516 1 88.19 543 ASP A N 1
ATOM 3902 C CA . ASP A 1 543 ? 19.297 33.875 24.203 1 88.19 543 ASP A CA 1
ATOM 3903 C C . ASP A 1 543 ? 20.656 34.562 24.297 1 88.19 543 ASP A C 1
ATOM 3905 O O . ASP A 1 543 ? 21.594 34.219 23.578 1 88.19 543 ASP A O 1
ATOM 3909 N N . ALA A 1 544 ? 20.734 35.469 25.188 1 86.88 544 ALA A N 1
ATOM 3910 C CA . ALA A 1 544 ? 21.969 36.219 25.391 1 86.88 544 ALA A CA 1
ATOM 3911 C C . ALA A 1 544 ? 23.109 35.312 25.828 1 86.88 544 ALA A C 1
ATOM 3913 O O . ALA A 1 544 ? 24.25 35.469 25.359 1 86.88 544 ALA A O 1
ATOM 3914 N N . SER A 1 545 ? 22.812 34.438 26.688 1 90.06 545 SER A N 1
ATOM 3915 C CA . SER A 1 545 ? 23.812 33.531 27.219 1 90.06 545 SER A CA 1
ATOM 3916 C C . SER A 1 545 ? 24.359 32.625 26.125 1 90.06 545 SER A C 1
ATOM 3918 O O . SER A 1 545 ? 25.578 32.375 26.047 1 90.06 545 SER A O 1
ATOM 3920 N N . VAL A 1 546 ? 23.516 32.125 25.328 1 91.94 546 VAL A N 1
ATOM 3921 C CA . VAL A 1 546 ? 23.906 31.188 24.266 1 91.94 546 VAL A CA 1
ATOM 3922 C C . VAL A 1 546 ? 24.766 31.906 23.234 1 91.94 546 VAL A C 1
ATOM 3924 O O . VAL A 1 546 ? 25.781 31.375 22.781 1 91.94 546 VAL A O 1
ATOM 3927 N N . ARG A 1 547 ? 24.438 33.062 22.906 1 89.94 547 ARG A N 1
ATOM 3928 C CA . ARG A 1 547 ? 25.203 33.875 21.938 1 89.94 547 ARG A CA 1
ATOM 3929 C C . ARG A 1 547 ? 26.625 34.094 22.453 1 89.94 547 ARG A C 1
ATOM 3931 O O . ARG A 1 547 ? 27.578 33.969 21.688 1 89.94 547 ARG A O 1
ATOM 3938 N N . ALA A 1 548 ? 26.656 34.5 23.688 1 89.69 548 ALA A N 1
ATOM 3939 C CA . ALA A 1 548 ? 27.969 34.75 24.281 1 89.69 548 ALA A CA 1
ATOM 3940 C C . ALA A 1 548 ? 28.797 33.469 24.297 1 89.69 548 ALA A C 1
ATOM 3942 O O . ALA A 1 548 ? 30 33.5 24.062 1 89.69 548 ALA A O 1
ATOM 3943 N N . SER A 1 549 ? 28.125 32.438 24.578 1 93.12 549 SER A N 1
ATOM 3944 C CA . SER A 1 549 ? 28.797 31.141 24.656 1 93.12 549 SER A CA 1
ATOM 3945 C C . SER A 1 549 ? 29.312 30.719 23.281 1 93.12 549 SER A C 1
ATOM 3947 O O . SER A 1 549 ? 30.391 30.125 23.172 1 93.12 549 SER A O 1
ATOM 3949 N N . VAL A 1 550 ? 28.578 30.906 22.234 1 92.31 550 VAL A N 1
ATOM 3950 C CA . VAL A 1 550 ? 28.984 30.562 20.875 1 92.31 550 VAL A CA 1
ATOM 3951 C C . VAL A 1 550 ? 30.25 31.328 20.5 1 92.31 550 VAL A C 1
ATOM 3953 O O . VAL A 1 550 ? 31.172 30.75 19.938 1 92.31 550 VAL A O 1
ATOM 3956 N N . ARG A 1 551 ? 30.297 32.625 20.859 1 89.5 551 ARG A N 1
ATOM 3957 C CA . ARG A 1 551 ? 31.469 33.438 20.578 1 89.5 551 ARG A CA 1
ATOM 3958 C C . ARG A 1 551 ? 32.719 32.906 21.281 1 89.5 551 ARG A C 1
ATOM 3960 O O . ARG A 1 551 ? 33.812 32.938 20.734 1 89.5 551 ARG A O 1
ATOM 3967 N N . ARG A 1 552 ? 32.5 32.438 22.469 1 91.81 552 ARG A N 1
ATOM 3968 C CA . ARG A 1 552 ? 33.625 31.922 23.266 1 91.81 552 ARG A CA 1
ATOM 3969 C C . ARG A 1 552 ? 34.062 30.562 22.734 1 91.81 552 ARG A C 1
ATOM 3971 O O . ARG A 1 552 ? 35.25 30.25 22.75 1 91.81 552 ARG A O 1
ATOM 3978 N N . PHE A 1 553 ? 33.156 29.797 22.344 1 93.31 553 PHE A N 1
ATOM 3979 C CA . PHE A 1 553 ? 33.406 28.422 21.922 1 93.31 553 PHE A CA 1
ATOM 3980 C C . PHE A 1 553 ? 34.125 28.406 20.578 1 93.31 553 PHE A C 1
ATOM 3982 O O . PHE A 1 553 ? 34.938 27.531 20.312 1 93.31 553 PHE A O 1
ATOM 3989 N N . LEU A 1 554 ? 33.719 29.234 19.688 1 91.25 554 LEU A N 1
ATOM 3990 C CA . LEU A 1 554 ? 34.344 29.344 18.359 1 91.25 554 LEU A CA 1
ATOM 3991 C C . LEU A 1 554 ? 35 30.703 18.188 1 91.25 554 LEU A C 1
ATOM 3993 O O . LEU A 1 554 ? 34.562 31.516 17.375 1 91.25 554 LEU A O 1
ATOM 3997 N N . PRO A 1 555 ? 36.156 30.719 18.891 1 85.94 555 PRO A N 1
ATOM 3998 C CA . PRO A 1 555 ? 36.812 32.031 18.766 1 85.94 555 PRO A CA 1
ATOM 3999 C C . PRO A 1 555 ? 37.312 32.281 17.344 1 85.94 555 PRO A C 1
ATOM 4001 O O . PRO A 1 555 ? 37.938 31.422 16.734 1 85.94 555 PRO A O 1
ATOM 4004 N N . GLY A 1 556 ? 36.906 33.312 16.703 1 87.25 556 GLY A N 1
ATOM 4005 C CA . GLY A 1 556 ? 37.438 33.75 15.43 1 87.25 556 GLY A CA 1
ATOM 4006 C C . GLY A 1 556 ? 36.594 33.25 14.25 1 87.25 556 GLY A C 1
ATOM 4007 O O . GLY A 1 556 ? 36.938 33.531 13.094 1 87.25 556 GLY A O 1
ATOM 4008 N N . ALA A 1 557 ? 35.688 32.344 14.484 1 92.25 557 ALA A N 1
ATOM 4009 C CA . ALA A 1 557 ? 34.844 31.828 13.398 1 92.25 557 ALA A CA 1
ATOM 4010 C C . ALA A 1 557 ? 34.031 32.938 12.75 1 92.25 557 ALA A C 1
ATOM 4012 O O . ALA A 1 557 ? 33.688 33.938 13.406 1 92.25 557 ALA A O 1
ATOM 4013 N N . THR A 1 558 ? 33.844 32.781 11.43 1 95.38 558 THR A N 1
ATOM 4014 C CA . THR A 1 558 ? 32.906 33.688 10.734 1 95.38 558 THR A CA 1
ATOM 4015 C C . THR A 1 558 ? 31.469 33.25 11.016 1 95.38 558 THR A C 1
ATOM 4017 O O . THR A 1 558 ? 31.094 32.125 10.773 1 95.38 558 THR A O 1
ATOM 4020 N N . VAL A 1 559 ? 30.719 34.156 11.617 1 95.38 559 VAL A N 1
ATOM 4021 C CA . VAL A 1 559 ? 29.344 33.812 11.969 1 95.38 559 VAL A CA 1
ATOM 4022 C C . VAL A 1 559 ? 28.375 34.656 11.172 1 95.38 559 VAL A C 1
ATOM 4024 O O . VAL A 1 559 ? 28.516 35.875 11.102 1 95.38 559 VAL A O 1
ATOM 4027 N N . VAL A 1 560 ? 27.484 34.031 10.484 1 95.75 560 VAL A N 1
ATOM 4028 C CA . VAL A 1 560 ? 26.375 34.688 9.797 1 95.75 560 VAL A CA 1
ATOM 4029 C C . VAL A 1 560 ? 25.062 34.344 10.477 1 95.75 560 VAL A C 1
ATOM 4031 O O . VAL A 1 560 ? 24.609 33.188 10.438 1 95.75 560 VAL A O 1
ATOM 4034 N N . GLU A 1 561 ? 24.453 35.281 11.055 1 94.19 561 GLU A N 1
ATOM 4035 C CA . GLU A 1 561 ? 23.188 35.062 11.75 1 94.19 561 GLU A CA 1
ATOM 4036 C C . GLU A 1 561 ? 22.031 35.688 11 1 94.19 561 GLU A C 1
ATOM 4038 O O . GLU A 1 561 ? 22.047 36.906 10.688 1 94.19 561 GLU A O 1
ATOM 4043 N N . ILE A 1 562 ? 21.125 34.875 10.68 1 91.75 562 ILE A N 1
ATOM 4044 C CA . ILE A 1 562 ? 19.859 35.312 10.109 1 91.75 562 ILE A CA 1
ATOM 4045 C C . ILE A 1 562 ? 18.797 35.438 11.203 1 91.75 562 ILE A C 1
ATOM 4047 O O . ILE A 1 562 ? 18.5 34.438 11.891 1 91.75 562 ILE A O 1
ATOM 4051 N N . THR A 1 563 ? 18.266 36.625 11.445 1 85.06 563 THR A N 1
ATOM 4052 C CA . THR A 1 563 ? 17.297 36.781 12.531 1 85.06 563 THR A CA 1
ATOM 4053 C C . THR A 1 563 ? 16.297 37.906 12.203 1 85.06 563 THR A C 1
ATOM 4055 O O . THR A 1 563 ? 16.562 38.75 11.336 1 85.06 563 THR A O 1
ATOM 4058 N N . HIS A 1 564 ? 15.266 37.844 12.812 1 76.56 564 HIS A N 1
ATOM 4059 C CA . HIS A 1 564 ? 14.289 38.938 12.75 1 76.56 564 HIS A CA 1
ATOM 4060 C C . HIS A 1 564 ? 14.273 39.75 14.039 1 76.56 564 HIS A C 1
ATOM 4062 O O . HIS A 1 564 ? 13.555 40.719 14.156 1 76.56 564 HIS A O 1
ATOM 4068 N N . ARG A 1 565 ? 15.109 39.281 14.961 1 73.62 565 ARG A N 1
ATOM 4069 C CA . ARG A 1 565 ? 15.211 40 16.234 1 73.62 565 ARG A CA 1
ATOM 4070 C C . ARG A 1 565 ? 16.281 41.062 16.172 1 73.62 565 ARG A C 1
ATOM 4072 O O . ARG A 1 565 ? 17.469 40.781 16.078 1 73.62 565 ARG A O 1
ATOM 4079 N N . LEU A 1 566 ? 15.922 42.281 16.406 1 74.44 566 LEU A N 1
ATOM 4080 C CA . LEU A 1 566 ? 16.797 43.438 16.203 1 74.44 566 LEU A CA 1
ATOM 4081 C C . LEU A 1 566 ? 17.656 43.688 17.422 1 74.44 566 LEU A C 1
ATOM 4083 O O . LEU A 1 566 ? 18.703 44.375 17.328 1 74.44 566 LEU A O 1
ATOM 4087 N N . GLN A 1 567 ? 17.234 43.219 18.531 1 72.38 567 GLN A N 1
ATOM 4088 C CA . GLN A 1 567 ? 17.953 43.5 19.766 1 72.38 567 GLN A CA 1
ATOM 4089 C C . GLN A 1 567 ? 19.391 43.031 19.688 1 72.38 567 GLN A C 1
ATOM 4091 O O . GLN A 1 567 ? 20.281 43.625 20.297 1 72.38 567 GLN A O 1
ATOM 4096 N N . TRP A 1 568 ? 19.625 42.094 18.906 1 74.19 568 TRP A N 1
ATOM 4097 C CA . TRP A 1 568 ? 20.969 41.5 18.891 1 74.19 568 TRP A CA 1
ATOM 4098 C C . TRP A 1 568 ? 21.781 42.031 17.719 1 74.19 568 TRP A C 1
ATOM 4100 O O . TRP A 1 568 ? 23 41.844 17.672 1 74.19 568 TRP A O 1
ATOM 4110 N N . SER A 1 569 ? 21.188 42.688 16.906 1 77.44 569 SER A N 1
ATOM 4111 C CA . SER A 1 569 ? 21.891 43.281 15.773 1 77.44 569 SER A CA 1
ATOM 4112 C C . SER A 1 569 ? 22.859 44.344 16.219 1 77.44 569 SER A C 1
ATOM 4114 O O . SER A 1 569 ? 23.891 44.594 15.57 1 77.44 569 SER A O 1
ATOM 4116 N N . ALA A 1 570 ? 22.625 44.875 17.391 1 77 570 ALA A N 1
ATOM 4117 C CA . ALA A 1 570 ? 23.469 45.938 17.906 1 77 570 ALA A CA 1
ATOM 4118 C C . ALA A 1 570 ? 24.828 45.406 18.328 1 77 570 ALA A C 1
ATOM 4120 O O . ALA A 1 570 ? 25.812 46.156 18.359 1 77 570 ALA A O 1
ATOM 4121 N N . ARG A 1 571 ? 24.875 44.125 18.562 1 80.25 571 ARG A N 1
ATOM 4122 C CA . ARG A 1 571 ? 26.109 43.562 19.078 1 80.25 571 ARG A CA 1
ATOM 4123 C C . ARG A 1 571 ? 26.906 42.906 17.953 1 80.25 571 ARG A C 1
ATOM 4125 O O . ARG A 1 571 ? 27.984 42.344 18.203 1 80.25 571 ARG A O 1
ATOM 4132 N N . ALA A 1 572 ? 26.438 42.969 16.781 1 90 572 ALA A N 1
ATOM 4133 C CA . ALA A 1 572 ? 27.125 42.344 15.641 1 90 572 ALA A CA 1
ATOM 4134 C C . ALA A 1 572 ? 28.188 43.312 15.094 1 90 572 ALA A C 1
ATOM 4136 O O . ALA A 1 572 ? 28.188 44.5 15.398 1 90 572 ALA A O 1
ATOM 4137 N N . ASP A 1 573 ? 29.078 42.75 14.352 1 91.25 573 ASP A N 1
ATOM 4138 C CA . ASP A 1 573 ? 30.125 43.531 13.711 1 91.25 573 ASP A CA 1
ATOM 4139 C C . ASP A 1 573 ? 29.594 44.188 12.43 1 91.25 573 ASP A C 1
ATOM 4141 O O . ASP A 1 573 ? 30.078 45.25 12.031 1 91.25 573 ASP A O 1
ATOM 4145 N N . HIS A 1 574 ? 28.75 43.531 11.836 1 93.25 574 HIS A N 1
ATOM 4146 C CA . HIS A 1 574 ? 28.156 43.969 10.57 1 93.25 574 HIS A CA 1
ATOM 4147 C C . HIS A 1 574 ? 26.688 43.594 10.484 1 93.25 574 HIS A C 1
ATOM 4149 O O . HIS A 1 574 ? 26.297 42.5 10.914 1 93.25 574 HIS A O 1
ATOM 4155 N N . VAL A 1 575 ? 25.859 44.531 10.008 1 93.88 575 VAL A N 1
ATOM 4156 C CA . VAL A 1 575 ? 24.422 44.25 9.883 1 93.88 575 VAL A CA 1
ATOM 4157 C C . VAL A 1 575 ? 23.984 44.5 8.438 1 93.88 575 VAL A C 1
ATOM 4159 O O . VAL A 1 575 ? 24.438 45.469 7.801 1 93.88 575 VAL A O 1
ATOM 4162 N N . VAL A 1 576 ? 23.203 43.594 7.957 1 94.38 576 VAL A N 1
ATOM 4163 C CA . VAL A 1 576 ? 22.625 43.688 6.621 1 94.38 576 VAL A CA 1
ATOM 4164 C C . VAL A 1 576 ? 21.094 43.625 6.711 1 94.38 576 VAL A C 1
ATOM 4166 O O . VAL A 1 576 ? 20.531 42.719 7.316 1 94.38 576 VAL A O 1
ATOM 4169 N N . VAL A 1 577 ? 20.453 44.594 6.133 1 92.88 577 VAL A N 1
ATOM 4170 C CA . VAL A 1 577 ? 19 44.625 6.109 1 92.88 577 VAL A CA 1
ATOM 4171 C C . VAL A 1 577 ? 18.5 44.156 4.738 1 92.88 577 VAL A C 1
ATOM 4173 O O . VAL A 1 577 ? 18.812 44.781 3.717 1 92.88 577 VAL A O 1
ATOM 4176 N N . LEU A 1 578 ? 17.797 43.062 4.797 1 92.62 578 LEU A N 1
ATOM 4177 C CA . LEU A 1 578 ? 17.219 42.5 3.58 1 92.62 578 LEU A CA 1
ATOM 4178 C C . LEU A 1 578 ? 15.727 42.781 3.492 1 92.62 578 LEU A C 1
ATOM 4180 O O . LEU A 1 578 ? 15 42.594 4.469 1 92.62 578 LEU A O 1
ATOM 4184 N N . ASP A 1 579 ? 15.273 43.25 2.357 1 90 579 ASP A N 1
ATOM 4185 C CA . ASP A 1 579 ? 13.859 43.5 2.094 1 90 579 ASP A CA 1
ATOM 4186 C C . ASP A 1 579 ? 13.477 43.062 0.683 1 90 579 ASP A C 1
ATOM 4188 O O . ASP A 1 579 ? 14.07 43.531 -0.299 1 90 579 ASP A O 1
ATOM 4192 N N . ALA A 1 580 ? 12.531 42.25 0.622 1 89.5 580 ALA A N 1
ATOM 4193 C CA . ALA A 1 580 ? 11.984 41.75 -0.639 1 89.5 580 ALA A CA 1
ATOM 4194 C C . ALA A 1 580 ? 13.094 41.25 -1.556 1 89.5 580 ALA A C 1
ATOM 4196 O O . ALA A 1 580 ? 13.117 41.562 -2.748 1 89.5 580 ALA A O 1
ATOM 4197 N N . GLY A 1 581 ? 14.117 40.656 -0.98 1 93.06 581 GLY A N 1
ATOM 4198 C CA . GLY A 1 581 ? 15.156 40 -1.76 1 93.06 581 GLY A CA 1
ATOM 4199 C C . GLY A 1 581 ? 16.297 40.906 -2.127 1 93.06 581 GLY A C 1
ATOM 4200 O O . GLY A 1 581 ? 17.172 40.562 -2.928 1 93.06 581 GLY A O 1
ATOM 4201 N N . ARG A 1 582 ? 16.281 42.156 -1.576 1 94.62 582 ARG A N 1
ATOM 4202 C CA . ARG A 1 582 ? 17.328 43.125 -1.864 1 94.62 582 ARG A CA 1
ATOM 4203 C C . ARG A 1 582 ? 17.969 43.625 -0.578 1 94.62 582 ARG A C 1
ATOM 4205 O O . ARG A 1 582 ? 17.312 43.719 0.459 1 94.62 582 ARG A O 1
ATOM 4212 N N . VAL A 1 583 ? 19.234 43.906 -0.752 1 95.25 583 VAL A N 1
ATOM 4213 C CA . VAL A 1 583 ? 19.891 44.594 0.354 1 95.25 583 VAL A CA 1
ATOM 4214 C C . VAL A 1 583 ? 19.531 46.062 0.335 1 95.25 583 VAL A C 1
ATOM 4216 O O . VAL A 1 583 ? 19.859 46.781 -0.621 1 95.25 583 VAL A O 1
ATOM 4219 N N . VAL A 1 584 ? 18.984 46.5 1.354 1 93.5 584 VAL A N 1
ATOM 4220 C CA . VAL A 1 584 ? 18.516 47.906 1.37 1 93.5 584 VAL A CA 1
ATOM 4221 C C . VAL A 1 584 ? 19.453 48.75 2.234 1 93.5 584 VAL A C 1
ATOM 4223 O O . VAL A 1 584 ? 19.5 49.969 2.084 1 93.5 584 VAL A O 1
ATOM 4226 N N . GLN A 1 585 ? 20.031 48.125 3.182 1 91.75 585 GLN A N 1
ATOM 4227 C CA . GLN A 1 585 ? 20.984 48.812 4.055 1 91.75 585 GLN A CA 1
ATOM 4228 C C . GLN A 1 585 ? 22.016 47.844 4.613 1 91.75 585 GLN A C 1
ATOM 4230 O O . GLN A 1 585 ? 21.703 46.688 4.875 1 91.75 585 GLN A O 1
ATOM 4235 N N . GLN A 1 586 ? 23.281 48.219 4.703 1 93.19 586 GLN A N 1
ATOM 4236 C CA . GLN A 1 586 ? 24.297 47.406 5.363 1 93.19 586 GLN A CA 1
ATOM 4237 C C . GLN A 1 586 ? 25.406 48.281 5.938 1 93.19 586 GLN A C 1
ATOM 4239 O O . GLN A 1 586 ? 25.719 49.344 5.387 1 93.19 586 GLN A O 1
ATOM 4244 N N . GLY A 1 587 ? 25.938 47.906 7.059 1 91.06 587 GLY A N 1
ATOM 4245 C CA . GLY A 1 587 ? 27.016 48.625 7.695 1 91.06 587 GLY A CA 1
ATOM 4246 C C . GLY A 1 587 ? 27.172 48.312 9.172 1 91.06 587 GLY A C 1
ATOM 4247 O O . GLY A 1 587 ? 26.797 47.219 9.617 1 91.06 587 GLY A O 1
ATOM 4248 N N . ASP A 1 588 ? 27.797 49.188 9.867 1 88.56 588 ASP A N 1
ATOM 4249 C CA . ASP A 1 588 ? 27.984 49.094 11.312 1 88.56 588 ASP A CA 1
ATOM 4250 C C . ASP A 1 588 ? 26.672 49.406 12.047 1 88.56 588 ASP A C 1
ATOM 4252 O O . ASP A 1 588 ? 26.031 50.406 11.797 1 88.56 588 ASP A O 1
ATOM 4256 N N . PRO A 1 589 ? 26.359 48.5 12.875 1 87.5 589 PRO A N 1
ATOM 4257 C CA . PRO A 1 589 ? 25.078 48.688 13.547 1 87.5 589 PRO A CA 1
ATOM 4258 C C . PRO A 1 589 ? 24.984 50 14.297 1 87.5 589 PRO A C 1
ATOM 4260 O O . PRO A 1 589 ? 23.922 50.625 14.32 1 87.5 589 PRO A O 1
ATOM 4263 N N . GLY A 1 590 ? 26.031 50.469 14.984 1 81.88 590 GLY A N 1
ATOM 4264 C CA . GLY A 1 590 ? 26.031 51.75 15.695 1 81.88 590 GLY A CA 1
ATOM 4265 C C . GLY A 1 590 ? 25.672 52.906 14.805 1 81.88 590 GLY A C 1
ATOM 4266 O O . GLY A 1 590 ? 24.906 53.812 15.211 1 81.88 590 GLY A O 1
ATOM 4267 N N . VAL A 1 591 ? 26.125 52.812 13.586 1 83.25 591 VAL A N 1
ATOM 4268 C CA . VAL A 1 591 ? 25.906 53.875 12.633 1 83.25 591 VAL A CA 1
ATOM 4269 C C . VAL A 1 591 ? 24.5 53.781 12.055 1 83.25 591 VAL A C 1
ATOM 4271 O O . VAL A 1 591 ? 23.797 54.812 11.922 1 83.25 591 VAL A O 1
ATOM 4274 N N . LEU A 1 592 ? 24.062 52.594 11.891 1 84.88 592 LEU A N 1
ATOM 4275 C CA . LEU A 1 592 ? 22.797 52.406 11.195 1 84.88 592 LEU A CA 1
ATOM 4276 C C . LEU A 1 592 ? 21.625 52.688 12.109 1 84.88 592 LEU A C 1
ATOM 4278 O O . LEU A 1 592 ? 20.562 53.125 11.633 1 84.88 592 LEU A O 1
ATOM 4282 N N . LEU A 1 593 ? 21.781 52.531 13.336 1 81.56 593 LEU A N 1
ATOM 4283 C CA . LEU A 1 593 ? 20.703 52.781 14.281 1 81.56 593 LEU A CA 1
ATOM 4284 C C . LEU A 1 593 ? 20.562 54.281 14.57 1 81.56 593 LEU A C 1
ATOM 4286 O O . LEU A 1 593 ? 19.516 54.719 15.047 1 81.56 593 LEU A O 1
ATOM 4290 N N . ASP A 1 594 ? 21.625 55.031 14.18 1 78.88 594 ASP A N 1
ATOM 4291 C CA . ASP A 1 594 ? 21.641 56.469 14.461 1 78.88 594 ASP A CA 1
ATOM 4292 C C . ASP A 1 594 ? 21.062 57.25 13.289 1 78.88 594 ASP A C 1
ATOM 4294 O O . ASP A 1 594 ? 20.797 58.469 13.414 1 78.88 594 ASP A O 1
ATOM 4298 N N . VAL A 1 595 ? 20.922 56.562 12.211 1 78.94 595 VAL A N 1
ATOM 4299 C CA . VAL A 1 595 ? 20.422 57.281 11.023 1 78.94 595 VAL A CA 1
ATOM 4300 C C . VAL A 1 595 ? 19.047 56.719 10.648 1 78.94 595 VAL A C 1
ATOM 4302 O O . VAL A 1 595 ? 18.734 55.562 10.938 1 78.94 595 VAL A O 1
ATOM 4305 N N . ASP A 1 596 ? 18.25 57.625 10.141 1 79.94 596 ASP A N 1
ATOM 4306 C CA . ASP A 1 596 ? 16.953 57.188 9.648 1 79.94 596 ASP A CA 1
ATOM 4307 C C . ASP A 1 596 ? 17.109 56.219 8.469 1 79.94 596 ASP A C 1
ATOM 4309 O O . ASP A 1 596 ? 17.922 56.438 7.57 1 79.94 596 ASP A O 1
ATOM 4313 N N . GLY A 1 597 ? 16.484 55.062 8.656 1 80.62 597 GLY A N 1
ATOM 4314 C CA . GLY A 1 597 ? 16.594 54.094 7.582 1 80.62 597 GLY A CA 1
ATOM 4315 C C . GLY A 1 597 ? 15.828 52.812 7.855 1 80.62 597 GLY A C 1
ATOM 4316 O O . GLY A 1 597 ? 15.047 52.719 8.805 1 80.62 597 GLY A O 1
ATOM 4317 N N . PRO A 1 598 ? 16 51.781 6.957 1 82.19 598 PRO A N 1
ATOM 4318 C CA . PRO A 1 598 ? 15.234 50.531 7.008 1 82.19 598 PRO A CA 1
ATOM 4319 C C . PRO A 1 598 ? 15.438 49.781 8.32 1 82.19 598 PRO A C 1
ATOM 4321 O O . PRO A 1 598 ? 14.484 49.188 8.836 1 82.19 598 PRO A O 1
ATOM 4324 N N . LEU A 1 599 ? 16.562 49.812 8.805 1 79.62 599 LEU A N 1
ATOM 4325 C CA . LEU A 1 599 ? 16.812 49.094 10.055 1 79.62 599 LEU A CA 1
ATOM 4326 C C . LEU A 1 599 ? 16 49.719 11.195 1 79.62 599 LEU A C 1
ATOM 4328 O O . LEU A 1 599 ? 15.398 49 12 1 79.62 599 LEU A O 1
ATOM 4332 N N . ARG A 1 600 ? 16.156 51 11.25 1 78.06 600 ARG A N 1
ATOM 4333 C CA . ARG A 1 600 ? 15.406 51.719 12.273 1 78.06 600 ARG A CA 1
ATOM 4334 C C . ARG A 1 600 ? 13.906 51.5 12.117 1 78.06 600 ARG A C 1
ATOM 4336 O O . ARG A 1 600 ? 13.188 51.344 13.102 1 78.06 600 ARG A O 1
ATOM 4343 N N . ASP A 1 601 ? 13.5 51.469 10.914 1 78.62 601 ASP A N 1
ATOM 4344 C CA . ASP A 1 601 ? 12.086 51.25 10.625 1 78.62 601 ASP A CA 1
ATOM 4345 C C . ASP A 1 601 ? 11.656 49.844 11.102 1 78.62 601 ASP A C 1
ATOM 4347 O O . ASP A 1 601 ? 10.562 49.688 11.641 1 78.62 601 ASP A O 1
ATOM 4351 N N . LEU A 1 602 ? 12.539 48.969 10.867 1 77.19 602 LEU A N 1
ATOM 4352 C CA . LEU A 1 602 ? 12.25 47.594 11.289 1 77.19 602 LEU A CA 1
ATOM 4353 C C . LEU A 1 602 ? 12.227 47.5 12.812 1 77.19 602 LEU A C 1
ATOM 4355 O O . LEU A 1 602 ? 11.414 46.781 13.375 1 77.19 602 LEU A O 1
ATOM 4359 N N . ALA A 1 603 ? 13.055 48.25 13.453 1 70.88 603 ALA A N 1
ATOM 4360 C CA . ALA A 1 603 ? 13.148 48.25 14.906 1 70.88 603 ALA A CA 1
ATOM 4361 C C . ALA A 1 603 ? 11.922 48.906 15.539 1 70.88 603 ALA A C 1
ATOM 4363 O O . ALA A 1 603 ? 11.516 48.531 16.641 1 70.88 603 ALA A O 1
ATOM 4364 N N . ALA A 1 604 ? 11.375 49.812 14.758 1 61.16 604 ALA A N 1
ATOM 4365 C CA . ALA A 1 604 ? 10.211 50.562 15.258 1 61.16 604 ALA A CA 1
ATOM 4366 C C . ALA A 1 604 ? 8.938 49.719 15.086 1 61.16 604 ALA A C 1
ATOM 4368 O O . ALA A 1 604 ? 7.941 49.969 15.781 1 61.16 604 ALA A O 1
ATOM 4369 N N . ARG A 1 605 ? 8.984 48.781 14.328 1 55.75 605 ARG A N 1
ATOM 4370 C CA . ARG A 1 605 ? 7.801 47.938 14.125 1 55.75 605 ARG A CA 1
ATOM 4371 C C . ARG A 1 605 ? 7.723 46.875 15.188 1 55.75 605 ARG A C 1
ATOM 4373 O O . ARG A 1 605 ? 6.641 46.562 15.703 1 55.75 605 ARG A O 1
ATOM 4380 N N . MET B 1 1 ? -28.109 9.445 77.5 1 26.77 1 MET B N 1
ATOM 4381 C CA . MET B 1 1 ? -28.719 9.062 76.25 1 26.77 1 MET B CA 1
ATOM 4382 C C . MET B 1 1 ? -27.75 9.312 75.062 1 26.77 1 MET B C 1
ATOM 4384 O O . MET B 1 1 ? -27.391 10.461 74.812 1 26.77 1 MET B O 1
ATOM 4388 N N . SER B 1 2 ? -26.828 8.391 74.812 1 27.16 2 SER B N 1
ATOM 4389 C CA . SER B 1 2 ? -25.547 8.305 74.062 1 27.16 2 SER B CA 1
ATOM 4390 C C . SER B 1 2 ? -25.766 8.352 72.562 1 27.16 2 SER B C 1
ATOM 4392 O O . SER B 1 2 ? -26.484 7.52 72 1 27.16 2 SER B O 1
ATOM 4394 N N . ALA B 1 3 ? -25.766 9.586 72 1 33.84 3 ALA B N 1
ATOM 4395 C CA . ALA B 1 3 ? -26.062 9.945 70.625 1 33.84 3 ALA B CA 1
ATOM 4396 C C . ALA B 1 3 ? -25.172 9.18 69.688 1 33.84 3 ALA B C 1
ATOM 4398 O O . ALA B 1 3 ? -23.953 9.383 69.688 1 33.84 3 ALA B O 1
ATOM 4399 N N . THR B 1 4 ? -25.438 7.973 69.438 1 28.53 4 THR B N 1
ATOM 4400 C CA . THR B 1 4 ? -24.703 7.043 68.562 1 28.53 4 THR B CA 1
ATOM 4401 C C . THR B 1 4 ? -24.531 7.605 67.188 1 28.53 4 THR B C 1
ATOM 4403 O O . THR B 1 4 ? -25.516 7.914 66.5 1 28.53 4 THR B O 1
ATOM 4406 N N . ALA B 1 5 ? -23.438 8.344 67 1 34.44 5 ALA B N 1
ATOM 4407 C CA . ALA B 1 5 ? -23.047 9.008 65.75 1 34.44 5 ALA B CA 1
ATOM 4408 C C . ALA B 1 5 ? -23.031 8.023 64.562 1 34.44 5 ALA B C 1
ATOM 4410 O O . ALA B 1 5 ? -22.375 6.988 64.625 1 34.44 5 ALA B O 1
ATOM 4411 N N . THR B 1 6 ? -24.188 7.914 63.906 1 33.69 6 THR B N 1
ATOM 4412 C CA . THR B 1 6 ? -24.359 6.996 62.781 1 33.69 6 THR B CA 1
ATOM 4413 C C . THR B 1 6 ? -23.219 7.16 61.781 1 33.69 6 THR B C 1
ATOM 4415 O O . THR B 1 6 ? -22.828 8.281 61.438 1 33.69 6 THR B O 1
ATOM 4418 N N . PRO B 1 7 ? -22.359 6.148 61.594 1 35.56 7 PRO B N 1
ATOM 4419 C CA . PRO B 1 7 ? -21.156 6.18 60.75 1 35.56 7 PRO B CA 1
ATOM 4420 C C . PRO B 1 7 ? -21.438 6.691 59.344 1 35.56 7 PRO B C 1
ATOM 4422 O O . PRO B 1 7 ? -22.547 6.555 58.844 1 35.56 7 PRO B O 1
ATOM 4425 N N . PRO B 1 8 ? -20.703 7.758 58.906 1 31.23 8 PRO B N 1
ATOM 4426 C CA . PRO B 1 8 ? -20.922 8.398 57.594 1 31.23 8 PRO B CA 1
ATOM 4427 C C . PRO B 1 8 ? -20.969 7.395 56.438 1 31.23 8 PRO B C 1
ATOM 4429 O O . PRO B 1 8 ? -20.359 6.328 56.531 1 31.23 8 PRO B O 1
ATOM 4432 N N . ALA B 1 9 ? -22.141 7.234 55.812 1 31.8 9 ALA B N 1
ATOM 4433 C CA . ALA B 1 9 ? -22.406 6.41 54.625 1 31.8 9 ALA B CA 1
ATOM 4434 C C . ALA B 1 9 ? -21.266 6.512 53.625 1 31.8 9 ALA B C 1
ATOM 4436 O O . ALA B 1 9 ? -20.812 7.609 53.312 1 31.8 9 ALA B O 1
ATOM 4437 N N . ARG B 1 10 ? -20.391 5.52 53.531 1 29.52 10 ARG B N 1
ATOM 4438 C CA . ARG B 1 10 ? -19.344 5.305 52.531 1 29.52 10 ARG B CA 1
ATOM 4439 C C . ARG B 1 10 ? -19.859 5.613 51.125 1 29.52 10 ARG B C 1
ATOM 4441 O O . ARG B 1 10 ? -20.828 5.012 50.656 1 29.52 10 ARG B O 1
ATOM 4448 N N . ARG B 1 11 ? -19.75 6.902 50.719 1 29.23 11 ARG B N 1
ATOM 4449 C CA . ARG B 1 11 ? -20.078 7.301 49.375 1 29.23 11 ARG B CA 1
ATOM 4450 C C . ARG B 1 11 ? -19.484 6.32 48.344 1 29.23 11 ARG B C 1
ATOM 4452 O O . ARG B 1 11 ? -18.281 6.051 48.375 1 29.23 11 ARG B O 1
ATOM 4459 N N . SER B 1 12 ? -20.234 5.301 48.062 1 29.42 12 SER B N 1
ATOM 4460 C CA . SER B 1 12 ? -19.906 4.371 46.969 1 29.42 12 SER B CA 1
ATOM 4461 C C . SER B 1 12 ? -19.281 5.094 45.781 1 29.42 12 SER B C 1
ATOM 4463 O O . SER B 1 12 ? -19.75 6.16 45.375 1 29.42 12 SER B O 1
ATOM 4465 N N . PRO B 1 13 ? -17.922 4.949 45.625 1 31.11 13 PRO B N 1
ATOM 4466 C CA . PRO B 1 13 ? -17.297 5.512 44.438 1 31.11 13 PRO B CA 1
ATOM 4467 C C . PRO B 1 13 ? -18.156 5.344 43.188 1 31.11 13 PRO B C 1
ATOM 4469 O O . PRO B 1 13 ? -18.781 4.305 43 1 31.11 13 PRO B O 1
ATOM 4472 N N . LEU B 1 14 ? -18.922 6.391 42.906 1 29.45 14 LEU B N 1
ATOM 4473 C CA . LEU B 1 14 ? -19.719 6.305 41.688 1 29.45 14 LEU B CA 1
ATOM 4474 C C . LEU B 1 14 ? -18.922 5.656 40.562 1 29.45 14 LEU B C 1
ATOM 4476 O O . LEU B 1 14 ? -17.75 5.996 40.344 1 29.45 14 LEU B O 1
ATOM 4480 N N . PRO B 1 15 ? -19.141 4.379 40.25 1 32.09 15 PRO B N 1
ATOM 4481 C CA . PRO B 1 15 ? -18.5 3.58 39.219 1 32.09 15 PRO B CA 1
ATOM 4482 C C . PRO B 1 15 ? -18.344 4.352 37.906 1 32.09 15 PRO B C 1
ATOM 4484 O O . PRO B 1 15 ? -18.156 3.746 36.844 1 32.09 15 PRO B O 1
ATOM 4487 N N . GLY B 1 16 ? -18.688 5.672 37.875 1 31.47 16 GLY B N 1
ATOM 4488 C CA . GLY B 1 16 ? -18.594 6.172 36.5 1 31.47 16 GLY B CA 1
ATOM 4489 C C . GLY B 1 16 ? -17.203 6.074 35.906 1 31.47 16 GLY B C 1
ATOM 4490 O O . GLY B 1 16 ? -16.406 7.008 36.031 1 31.47 16 GLY B O 1
ATOM 4491 N N . GLY B 1 17 ? -16.562 4.973 36.125 1 30.17 17 GLY B N 1
ATOM 4492 C CA . GLY B 1 17 ? -15.266 4.762 35.5 1 30.17 17 GLY B CA 1
ATOM 4493 C C . GLY B 1 17 ? -15.148 5.402 34.125 1 30.17 17 GLY B C 1
ATOM 4494 O O . GLY B 1 17 ? -16.156 5.68 33.469 1 30.17 17 GLY B O 1
ATOM 4495 N N . ALA B 1 18 ? -14.164 6.23 33.969 1 33.59 18 ALA B N 1
ATOM 4496 C CA . ALA B 1 18 ? -13.641 6.727 32.688 1 33.59 18 ALA B CA 1
ATOM 4497 C C . ALA B 1 18 ? -13.82 5.688 31.594 1 33.59 18 ALA B C 1
ATOM 4499 O O . ALA B 1 18 ? -13.188 4.629 31.609 1 33.59 18 ALA B O 1
ATOM 4500 N N . ARG B 1 19 ? -14.953 5.527 31.172 1 34.22 19 ARG B N 1
ATOM 4501 C CA . ARG B 1 19 ? -15.18 4.641 30.031 1 34.22 19 ARG B CA 1
ATOM 4502 C C . ARG B 1 19 ? -14.031 4.738 29.031 1 34.22 19 ARG B C 1
ATOM 4504 O O . ARG B 1 19 ? -13.656 5.836 28.609 1 34.22 19 ARG B O 1
ATOM 4511 N N . GLU B 1 20 ? -13.086 3.852 29.016 1 34.62 20 GLU B N 1
ATOM 4512 C CA . GLU B 1 20 ? -11.977 3.533 28.109 1 34.62 20 GLU B CA 1
ATOM 4513 C C . GLU B 1 20 ? -12.273 3.98 26.688 1 34.62 20 GLU B C 1
ATOM 4515 O O . GLU B 1 20 ? -13.391 3.795 26.188 1 34.62 20 GLU B O 1
ATOM 4520 N N . VAL B 1 21 ? -11.781 5.074 26.25 1 39.19 21 VAL B N 1
ATOM 4521 C CA . VAL B 1 21 ? -11.648 5.547 24.875 1 39.19 21 VAL B CA 1
ATOM 4522 C C . VAL B 1 21 ? -11.844 4.379 23.906 1 39.19 21 VAL B C 1
ATOM 4524 O O . VAL B 1 21 ? -11.492 3.24 24.219 1 39.19 21 VAL B O 1
ATOM 4527 N N . SER B 1 22 ? -12.703 4.578 22.859 1 48.84 22 SER B N 1
ATOM 4528 C CA . SER B 1 22 ? -13.266 3.73 21.812 1 48.84 22 SER B CA 1
ATOM 4529 C C . SER B 1 22 ? -12.203 2.822 21.203 1 48.84 22 SER B C 1
ATOM 4531 O O . SER B 1 22 ? -11.453 3.238 20.312 1 48.84 22 SER B O 1
ATOM 4533 N N . GLU B 1 23 ? -11.453 2.166 21.969 1 53.47 23 GLU B N 1
ATOM 4534 C CA . GLU B 1 23 ? -10.539 1.104 21.562 1 53.47 23 GLU B CA 1
ATOM 4535 C C . GLU B 1 23 ? -11.203 0.139 20.594 1 53.47 23 GLU B C 1
ATOM 4537 O O . GLU B 1 23 ? -12.391 -0.17 20.719 1 53.47 23 GLU B O 1
ATOM 4542 N N . LEU B 1 24 ? -10.742 0.1 19.422 1 64.19 24 LEU B N 1
ATOM 4543 C CA . LEU B 1 24 ? -11.156 -0.995 18.547 1 64.19 24 LEU B CA 1
ATOM 4544 C C . LEU B 1 24 ? -11.305 -2.291 19.344 1 64.19 24 LEU B C 1
ATOM 4546 O O . LEU B 1 24 ? -10.516 -2.559 20.25 1 64.19 24 LEU B O 1
ATOM 4550 N N . PRO B 1 25 ? -12.555 -2.838 19.297 1 71.69 25 PRO B N 1
ATOM 4551 C CA . PRO B 1 25 ? -12.695 -4.133 19.969 1 71.69 25 PRO B CA 1
ATOM 4552 C C . PRO B 1 25 ? -11.539 -5.078 19.672 1 71.69 25 PRO B C 1
ATOM 4554 O O . PRO B 1 25 ? -10.828 -4.902 18.688 1 71.69 25 PRO B O 1
ATOM 4557 N N . ALA B 1 26 ? -11.281 -5.879 20.625 1 75.81 26 ALA B N 1
ATOM 4558 C CA . ALA B 1 26 ? -10.281 -6.918 20.406 1 75.81 26 ALA B CA 1
ATOM 4559 C C . ALA B 1 26 ? -10.625 -7.746 19.172 1 75.81 26 ALA B C 1
ATOM 4561 O O . ALA B 1 26 ? -11.797 -7.914 18.828 1 75.81 26 ALA B O 1
ATOM 4562 N N . PRO B 1 27 ? -9.641 -8.18 18.438 1 79.12 27 PRO B N 1
ATOM 4563 C CA . PRO B 1 27 ? -9.906 -9.016 17.266 1 79.12 27 PRO B CA 1
ATOM 4564 C C . PRO B 1 27 ? -10.695 -10.281 17.609 1 79.12 27 PRO B C 1
ATOM 4566 O O . PRO B 1 27 ? -10.445 -10.906 18.656 1 79.12 27 PRO B O 1
ATOM 4569 N N . PRO B 1 28 ? -11.711 -10.516 16.844 1 81.69 28 PRO B N 1
ATOM 4570 C CA . PRO B 1 28 ? -12.531 -11.695 17.109 1 81.69 28 PRO B CA 1
ATOM 4571 C C . PRO B 1 28 ? -11.805 -13.008 16.797 1 81.69 28 PRO B C 1
ATOM 4573 O O . PRO B 1 28 ? -10.836 -13.008 16.031 1 81.69 28 PRO B O 1
ATOM 4576 N N . PRO B 1 29 ? -12.297 -14.07 17.547 1 83.31 29 PRO B N 1
ATOM 4577 C CA . PRO B 1 29 ? -11.789 -15.383 17.109 1 83.31 29 PRO B CA 1
ATOM 4578 C C . PRO B 1 29 ? -12.094 -15.68 15.648 1 83.31 29 PRO B C 1
ATOM 4580 O O . PRO B 1 29 ? -13.016 -15.094 15.07 1 83.31 29 PRO B O 1
ATOM 4583 N N . ARG B 1 30 ? -11.305 -16.547 15.008 1 82.62 30 ARG B N 1
ATOM 4584 C CA . ARG B 1 30 ? -11.375 -16.844 13.578 1 82.62 30 ARG B CA 1
ATOM 4585 C C . ARG B 1 30 ? -12.758 -17.359 13.195 1 82.62 30 ARG B C 1
ATOM 4587 O O . ARG B 1 30 ? -13.273 -17.016 12.125 1 82.62 30 ARG B O 1
ATOM 4594 N N . ARG B 1 31 ? -13.359 -18.125 14.055 1 83.81 31 ARG B N 1
ATOM 4595 C CA . ARG B 1 31 ? -14.672 -18.688 13.758 1 83.81 31 ARG B CA 1
ATOM 4596 C C . ARG B 1 31 ? -15.719 -17.578 13.617 1 83.81 31 ARG B C 1
ATOM 4598 O O . ARG B 1 31 ? -16.547 -17.625 12.719 1 83.81 31 ARG B O 1
ATOM 4605 N N . VAL B 1 32 ? -15.664 -16.594 14.484 1 88.62 32 VAL B N 1
ATOM 4606 C CA . VAL B 1 32 ? -16.609 -15.492 14.461 1 88.62 32 VAL B CA 1
ATOM 4607 C C . VAL B 1 32 ? -16.391 -14.641 13.219 1 88.62 32 VAL B C 1
ATOM 4609 O O . VAL B 1 32 ? -17.344 -14.195 12.578 1 88.62 32 VAL B O 1
ATOM 4612 N N . LEU B 1 33 ? -15.172 -14.5 12.906 1 88.19 33 LEU B N 1
ATOM 4613 C CA . LEU B 1 33 ? -14.812 -13.703 11.742 1 88.19 33 LEU B CA 1
ATOM 4614 C C . LEU B 1 33 ? -15.336 -14.336 10.453 1 88.19 33 LEU B C 1
ATOM 4616 O O . LEU B 1 33 ? -15.914 -13.648 9.609 1 88.19 33 LEU B O 1
ATOM 4620 N N . VAL B 1 34 ? -15.148 -15.641 10.344 1 86 34 VAL B N 1
ATOM 4621 C CA . VAL B 1 34 ? -15.586 -16.359 9.148 1 86 34 VAL B CA 1
ATOM 4622 C C . VAL B 1 34 ? -17.109 -16.344 9.078 1 86 34 VAL B C 1
ATOM 4624 O O . VAL B 1 34 ? -17.688 -16.172 8 1 86 34 VAL B O 1
ATOM 4627 N N . CYS B 1 35 ? -17.75 -16.469 10.219 1 88.5 35 CYS B N 1
ATOM 4628 C CA . CYS B 1 35 ? -19.203 -16.422 10.258 1 88.5 35 CYS B CA 1
ATOM 4629 C C . CYS B 1 35 ? -19.719 -15.055 9.828 1 88.5 35 CYS B C 1
ATOM 4631 O O . CYS B 1 35 ? -20.719 -14.961 9.109 1 88.5 35 CYS B O 1
ATOM 4633 N N . TRP B 1 36 ? -19.078 -14.07 10.289 1 90.12 36 TRP B N 1
ATOM 4634 C CA . TRP B 1 36 ? -19.438 -12.711 9.914 1 90.12 36 TRP B CA 1
ATOM 4635 C C . TRP B 1 36 ? -19.266 -12.492 8.414 1 90.12 36 TRP B C 1
ATOM 4637 O O . TRP B 1 36 ? -20.141 -11.922 7.754 1 90.12 36 TRP B O 1
ATOM 4647 N N . LEU B 1 37 ? -18.141 -12.961 7.852 1 88.81 37 LEU B N 1
ATOM 4648 C CA . LEU B 1 37 ? -17.859 -12.82 6.426 1 88.81 37 LEU B CA 1
ATOM 4649 C C . LEU B 1 37 ? -18.922 -13.547 5.598 1 88.81 37 LEU B C 1
ATOM 4651 O O . LEU B 1 37 ? -19.391 -13.023 4.586 1 88.81 37 LEU B O 1
ATOM 4655 N N . VAL B 1 38 ? -19.328 -14.734 6.086 1 87.44 38 VAL B N 1
ATOM 4656 C CA . VAL B 1 38 ? -20.328 -15.531 5.379 1 87.44 38 VAL B CA 1
ATOM 4657 C C . VAL B 1 38 ? -21.688 -14.852 5.457 1 87.44 38 VAL B C 1
ATOM 4659 O O . VAL B 1 38 ? -22.438 -14.852 4.488 1 87.44 38 VAL B O 1
ATOM 4662 N N . ARG B 1 39 ? -21.922 -14.227 6.578 1 89.38 39 ARG B N 1
ATOM 4663 C CA . ARG B 1 39 ? -23.188 -13.547 6.762 1 89.38 39 ARG B CA 1
ATOM 4664 C C . ARG B 1 39 ? -23.297 -12.32 5.859 1 89.38 39 ARG B C 1
ATOM 4666 O O . ARG B 1 39 ? -24.312 -12.109 5.195 1 89.38 39 ARG B O 1
ATOM 4673 N N . VAL B 1 40 ? -22.297 -11.57 5.793 1 89.75 40 VAL B N 1
ATOM 4674 C CA . VAL B 1 40 ? -22.297 -10.336 5.02 1 89.75 40 VAL B CA 1
ATOM 4675 C C . VAL B 1 40 ? -22.328 -10.656 3.529 1 89.75 40 VAL B C 1
ATOM 4677 O O . VAL B 1 40 ? -22.938 -9.922 2.744 1 89.75 40 VAL B O 1
ATOM 4680 N N . THR B 1 41 ? -21.734 -11.812 3.156 1 88.81 41 THR B N 1
ATOM 4681 C CA . THR B 1 41 ? -21.641 -12.148 1.739 1 88.81 41 THR B CA 1
ATOM 4682 C C . THR B 1 41 ? -22.641 -13.234 1.37 1 88.81 41 THR B C 1
ATOM 4684 O O . THR B 1 41 ? -22.438 -13.969 0.404 1 88.81 41 THR B O 1
ATOM 4687 N N . ARG B 1 42 ? -23.688 -13.391 2.033 1 89.88 42 ARG B N 1
ATOM 4688 C CA . ARG B 1 42 ? -24.703 -14.414 1.841 1 89.88 42 ARG B CA 1
ATOM 4689 C C . ARG B 1 42 ? -25.234 -14.398 0.41 1 89.88 42 ARG B C 1
ATOM 4691 O O . ARG B 1 42 ? -25.406 -15.453 -0.205 1 89.88 42 ARG B O 1
ATOM 4698 N N . PRO B 1 43 ? -25.406 -13.25 -0.186 1 88 43 PRO B N 1
ATOM 4699 C CA . PRO B 1 43 ? -25.969 -13.227 -1.537 1 88 43 PRO B CA 1
ATOM 4700 C C . PRO B 1 43 ? -25.031 -13.836 -2.578 1 88 43 PRO B C 1
ATOM 4702 O O . PRO B 1 43 ? -25.484 -14.242 -3.654 1 88 43 PRO B O 1
ATOM 4705 N N . VAL B 1 44 ? -23.766 -13.883 -2.285 1 89.06 44 VAL B N 1
ATOM 4706 C CA . VAL B 1 44 ? -22.844 -14.352 -3.311 1 89.06 44 VAL B CA 1
ATOM 4707 C C . VAL B 1 44 ? -22.391 -15.773 -2.982 1 89.06 44 VAL B C 1
ATOM 4709 O O . VAL B 1 44 ? -21.516 -16.328 -3.658 1 89.06 44 VAL B O 1
ATOM 4712 N N . LEU B 1 45 ? -23.047 -16.422 -2.018 1 89.5 45 LEU B N 1
ATOM 4713 C CA . LEU B 1 45 ? -22.641 -17.781 -1.656 1 89.5 45 LEU B CA 1
ATOM 4714 C C . LEU B 1 45 ? -23.047 -18.766 -2.744 1 89.5 45 LEU B C 1
ATOM 4716 O O . LEU B 1 45 ? -22.328 -19.734 -2.996 1 89.5 45 LEU B O 1
ATOM 4720 N N . ALA B 1 46 ? -24.172 -18.438 -3.41 1 92.06 46 ALA B N 1
ATOM 4721 C CA . ALA B 1 46 ? -24.625 -19.344 -4.473 1 92.06 46 ALA B CA 1
ATOM 4722 C C . ALA B 1 46 ? -23.656 -19.312 -5.652 1 92.06 46 ALA B C 1
ATOM 4724 O O . ALA B 1 46 ? -23.172 -20.359 -6.094 1 92.06 46 ALA B O 1
ATOM 4725 N N . PRO B 1 47 ? -23.328 -18.156 -6.129 1 91.69 47 PRO B N 1
ATOM 4726 C CA . PRO B 1 47 ? -22.328 -18.156 -7.199 1 91.69 47 PRO B CA 1
ATOM 4727 C C . PRO B 1 47 ? -20.969 -18.688 -6.742 1 91.69 47 PRO B C 1
ATOM 4729 O O . PRO B 1 47 ? -20.234 -19.25 -7.539 1 91.69 47 PRO B O 1
ATOM 4732 N N . LEU B 1 48 ? -20.641 -18.5 -5.539 1 91.31 48 LEU B N 1
ATOM 4733 C CA . LEU B 1 48 ? -19.406 -19.062 -5.012 1 91.31 48 LEU B CA 1
ATOM 4734 C C . LEU B 1 48 ? -19.438 -20.578 -5.059 1 91.31 48 LEU B C 1
ATOM 4736 O O . LEU B 1 48 ? -18.438 -21.219 -5.441 1 91.31 48 LEU B O 1
ATOM 4740 N N . LEU B 1 49 ? -20.578 -21.156 -4.695 1 92.5 49 LEU B N 1
ATOM 4741 C CA . LEU B 1 49 ? -20.734 -22.609 -4.781 1 92.5 49 LEU B CA 1
ATOM 4742 C C . LEU B 1 49 ? -20.672 -23.062 -6.23 1 92.5 49 LEU B C 1
ATOM 4744 O O . LEU B 1 49 ? -20.125 -24.125 -6.523 1 92.5 49 LEU B O 1
ATOM 4748 N N . GLY B 1 50 ? -21.297 -22.266 -7.066 1 94 50 GLY B N 1
ATOM 4749 C CA . GLY B 1 50 ? -21.203 -22.578 -8.484 1 94 50 GLY B CA 1
ATOM 4750 C C . GLY B 1 50 ? -19.781 -22.562 -9.008 1 94 50 GLY B C 1
ATOM 4751 O O . GLY B 1 50 ? -19.375 -23.469 -9.734 1 94 50 GLY B O 1
ATOM 4752 N N . SER B 1 51 ? -19.047 -21.531 -8.633 1 93.12 51 SER B N 1
ATOM 4753 C CA . SER B 1 51 ? -17.641 -21.453 -9.031 1 93.12 51 SER B CA 1
ATOM 4754 C C . SER B 1 51 ? -16.844 -22.609 -8.477 1 93.12 51 SER B C 1
ATOM 4756 O O . SER B 1 51 ? -16.016 -23.203 -9.188 1 93.12 51 SER B O 1
ATOM 4758 N N . THR B 1 52 ? -17.094 -23.016 -7.293 1 92.69 52 THR B N 1
ATOM 4759 C CA . THR B 1 52 ? -16.391 -24.109 -6.641 1 92.69 52 THR B CA 1
ATOM 4760 C C . THR B 1 52 ? -16.734 -25.438 -7.301 1 92.69 52 THR B C 1
ATOM 4762 O O . THR B 1 52 ? -15.859 -26.281 -7.52 1 92.69 52 THR B O 1
ATOM 4765 N N . ALA B 1 53 ? -18 -25.578 -7.605 1 95.19 53 ALA B N 1
ATOM 4766 C CA . ALA B 1 53 ? -18.438 -26.797 -8.281 1 95.19 53 ALA B CA 1
ATOM 4767 C C . ALA B 1 53 ? -17.797 -26.922 -9.664 1 95.19 53 ALA B C 1
ATOM 4769 O O . ALA B 1 53 ? -17.359 -28 -10.062 1 95.19 53 ALA B O 1
ATOM 4770 N N . CYS B 1 54 ? -17.734 -25.797 -10.32 1 94.69 54 CYS B N 1
ATOM 4771 C CA . CYS B 1 54 ? -17.078 -25.781 -11.633 1 94.69 54 CYS B CA 1
ATOM 4772 C C . CYS B 1 54 ? -15.602 -26.125 -11.5 1 94.69 54 CYS B C 1
ATOM 4774 O O . CYS B 1 54 ? -15.062 -26.875 -12.32 1 94.69 54 CYS B O 1
ATOM 4776 N N . ARG B 1 55 ? -15 -25.641 -10.484 1 91.06 55 ARG B N 1
ATOM 4777 C CA . ARG B 1 55 ? -13.586 -25.922 -10.273 1 91.06 55 ARG B CA 1
ATOM 4778 C C . ARG B 1 55 ? -13.352 -27.391 -9.953 1 91.06 55 ARG B C 1
ATOM 4780 O O . ARG B 1 55 ? -12.453 -28.016 -10.508 1 91.06 55 ARG B O 1
ATOM 4787 N N . LEU B 1 56 ? -14.18 -27.922 -9.07 1 93.56 56 LEU B N 1
ATOM 4788 C CA . LEU B 1 56 ? -14.062 -29.312 -8.688 1 93.56 56 LEU B CA 1
ATOM 4789 C C . LEU B 1 56 ? -14.312 -30.234 -9.883 1 93.56 56 LEU B C 1
ATOM 4791 O O . LEU B 1 56 ? -13.562 -31.188 -10.109 1 93.56 56 LEU B O 1
ATOM 4795 N N . ALA B 1 57 ? -15.344 -29.891 -10.609 1 95.62 57 ALA B N 1
ATOM 4796 C CA . ALA B 1 57 ? -15.656 -30.672 -11.789 1 95.62 57 ALA B CA 1
ATOM 4797 C C . ALA B 1 57 ? -14.531 -30.609 -12.82 1 95.62 57 ALA B C 1
ATOM 4799 O O . ALA B 1 57 ? -14.188 -31.609 -13.445 1 95.62 57 ALA B O 1
ATOM 4800 N N . SER B 1 58 ? -14.023 -29.422 -12.977 1 92.31 58 SER B N 1
ATOM 4801 C CA . SER B 1 58 ? -12.914 -29.25 -13.906 1 92.31 58 SER B CA 1
ATOM 4802 C C . SER B 1 58 ? -11.695 -30.062 -13.469 1 92.31 58 SER B C 1
ATOM 4804 O O . SER B 1 58 ? -11 -30.641 -14.305 1 92.31 58 SER B O 1
ATOM 4806 N N . LEU B 1 59 ? -11.43 -30.078 -12.195 1 90.31 59 LEU B N 1
ATOM 4807 C CA . LEU B 1 59 ? -10.328 -30.859 -11.656 1 90.31 59 LEU B CA 1
ATOM 4808 C C . LEU B 1 59 ? -10.547 -32.344 -11.93 1 90.31 59 LEU B C 1
ATOM 4810 O O . LEU B 1 59 ? -9.641 -33.031 -12.391 1 90.31 59 LEU B O 1
ATOM 4814 N N . LEU B 1 60 ? -11.734 -32.812 -11.695 1 93.88 60 LEU B N 1
ATOM 4815 C CA . LEU B 1 60 ? -12.047 -34.25 -11.859 1 93.88 60 LEU B CA 1
ATOM 4816 C C . LEU B 1 60 ? -11.977 -34.625 -13.328 1 93.88 60 LEU B C 1
ATOM 4818 O O . LEU B 1 60 ? -11.484 -35.719 -13.664 1 93.88 60 LEU B O 1
ATOM 4822 N N . VAL B 1 61 ? -12.477 -33.75 -14.164 1 92.88 61 VAL B N 1
ATOM 4823 C CA . VAL B 1 61 ? -12.391 -34.031 -15.594 1 92.88 61 VAL B CA 1
ATOM 4824 C C . VAL B 1 61 ? -10.922 -34.062 -16.031 1 92.88 61 VAL B C 1
ATOM 4826 O O . VAL B 1 61 ? -10.531 -34.906 -16.844 1 92.88 61 VAL B O 1
ATOM 4829 N N . GLY B 1 62 ? -10.148 -33.156 -15.477 1 88.81 62 GLY B N 1
ATOM 4830 C CA . GLY B 1 62 ? -8.719 -33.156 -15.766 1 88.81 62 GLY B CA 1
ATOM 4831 C C . GLY B 1 62 ? -8.031 -34.438 -15.328 1 88.81 62 GLY B C 1
ATOM 4832 O O . GLY B 1 62 ? -7.238 -35 -16.078 1 88.81 62 GLY B O 1
ATOM 4833 N N . VAL B 1 63 ? -8.344 -34.875 -14.18 1 91.38 63 VAL B N 1
ATOM 4834 C CA . VAL B 1 63 ? -7.793 -36.125 -13.664 1 91.38 63 VAL B CA 1
ATOM 4835 C C . VAL B 1 63 ? -8.258 -37.281 -14.539 1 91.38 63 VAL B C 1
ATOM 4837 O O . VAL B 1 63 ? -7.465 -38.156 -14.891 1 91.38 63 VAL B O 1
ATOM 4840 N N . GLY B 1 64 ? -9.531 -37.25 -14.844 1 91.44 64 GLY B N 1
ATOM 4841 C CA . GLY B 1 64 ? -10.086 -38.281 -15.711 1 91.44 64 GLY B CA 1
ATOM 4842 C C . GLY B 1 64 ? -9.398 -38.375 -17.062 1 91.44 64 GLY B C 1
ATOM 4843 O O . GLY B 1 64 ? -9.172 -39.469 -17.594 1 91.44 64 GLY B O 1
ATOM 4844 N N . MET B 1 65 ? -9.117 -37.281 -17.5 1 88.5 65 MET B N 1
ATOM 4845 C CA . MET B 1 65 ? -8.453 -37.219 -18.797 1 88.5 65 MET B CA 1
ATOM 4846 C C . MET B 1 65 ? -7.055 -37.812 -18.703 1 88.5 65 MET B C 1
ATOM 4848 O O . MET B 1 65 ? -6.625 -38.531 -19.609 1 88.5 65 MET B O 1
ATOM 4852 N N . PHE B 1 66 ? -6.32 -37.5 -17.656 1 87.44 66 PHE B N 1
ATOM 4853 C CA . PHE B 1 66 ? -5.012 -38.125 -17.453 1 87.44 66 PHE B CA 1
ATOM 4854 C C . PHE B 1 66 ? -5.125 -39.625 -17.312 1 87.44 66 PHE B C 1
ATOM 4856 O O . PHE B 1 66 ? -4.355 -40.375 -17.922 1 87.44 66 PHE B O 1
ATOM 4863 N N . ALA B 1 67 ? -6.062 -40.031 -16.625 1 91 67 ALA B N 1
ATOM 4864 C CA . ALA B 1 67 ? -6.27 -41.469 -16.406 1 91 67 ALA B CA 1
ATOM 4865 C C . ALA B 1 67 ? -6.637 -42.156 -17.703 1 91 67 ALA B C 1
ATOM 4867 O O . ALA B 1 67 ? -6.078 -43.219 -18.031 1 91 67 ALA B O 1
ATOM 4868 N N . LEU B 1 68 ? -7.543 -41.562 -18.391 1 89.44 68 LEU B N 1
ATOM 4869 C CA . LEU B 1 68 ? -7.977 -42.125 -19.656 1 89.44 68 LEU B CA 1
ATOM 4870 C C . LEU B 1 68 ? -6.816 -42.219 -20.641 1 89.44 68 LEU B C 1
ATOM 4872 O O . LEU B 1 68 ? -6.691 -43.188 -21.391 1 89.44 68 LEU B O 1
ATOM 4876 N N . GLY B 1 69 ? -6.047 -41.188 -20.656 1 85.88 69 GLY B N 1
ATOM 4877 C CA . GLY B 1 69 ? -4.871 -41.188 -21.5 1 85.88 69 GLY B CA 1
ATOM 4878 C C . GLY B 1 69 ? -3.908 -42.312 -21.203 1 85.88 69 GLY B C 1
ATOM 4879 O O . GLY B 1 69 ? -3.43 -43 -22.109 1 85.88 69 GLY B O 1
ATOM 4880 N N . ALA B 1 70 ? -3.66 -42.531 -19.953 1 86.81 70 ALA B N 1
ATOM 4881 C CA . ALA B 1 70 ? -2.758 -43.594 -19.547 1 86.81 70 ALA B CA 1
ATOM 4882 C C . ALA B 1 70 ? -3.35 -44.969 -19.875 1 86.81 70 ALA B C 1
ATOM 4884 O O . ALA B 1 70 ? -2.633 -45.875 -20.297 1 86.81 70 ALA B O 1
ATOM 4885 N N . CYS B 1 71 ? -4.621 -45.125 -19.703 1 86.38 71 CYS B N 1
ATOM 4886 C CA . CYS B 1 71 ? -5.297 -46.375 -20.062 1 86.38 71 CYS B CA 1
ATOM 4887 C C . CYS B 1 71 ? -5.184 -46.656 -21.547 1 86.38 71 CYS B C 1
ATOM 4889 O O . CYS B 1 71 ? -4.945 -47.781 -21.953 1 86.38 71 CYS B O 1
ATOM 4891 N N . ALA B 1 72 ? -5.367 -45.562 -22.203 1 83.31 72 ALA B N 1
ATOM 4892 C CA . ALA B 1 72 ? -5.297 -45.719 -23.656 1 83.31 72 ALA B CA 1
ATOM 4893 C C . ALA B 1 72 ? -3.906 -46.156 -24.109 1 83.31 72 ALA B C 1
ATOM 4895 O O . ALA B 1 72 ? -3.77 -46.969 -25.016 1 83.31 72 ALA B O 1
ATOM 4896 N N . VAL B 1 73 ? -2.914 -45.625 -23.5 1 82.06 73 VAL B N 1
ATOM 4897 C CA . VAL B 1 73 ? -1.537 -45.969 -23.828 1 82.06 73 VAL B CA 1
ATOM 4898 C C . VAL B 1 73 ? -1.282 -47.438 -23.516 1 82.06 73 VAL B C 1
ATOM 4900 O O . VAL B 1 73 ? -0.677 -48.188 -24.297 1 82.06 73 VAL B O 1
ATOM 4903 N N . ALA B 1 74 ? -1.721 -47.875 -22.422 1 80.25 74 ALA B N 1
ATOM 4904 C CA . ALA B 1 74 ? -1.568 -49.281 -22.031 1 80.25 74 ALA B CA 1
ATOM 4905 C C . ALA B 1 74 ? -2.328 -50.188 -22.984 1 80.25 74 ALA B C 1
ATOM 4907 O O . ALA B 1 74 ? -1.804 -51.219 -23.422 1 80.25 74 ALA B O 1
ATOM 4908 N N . ALA B 1 75 ? -3.49 -49.812 -23.297 1 76.69 75 ALA B N 1
ATOM 4909 C CA . ALA B 1 75 ? -4.312 -50.594 -24.219 1 76.69 75 ALA B CA 1
ATOM 4910 C C . ALA B 1 75 ? -3.686 -50.656 -25.609 1 76.69 75 ALA B C 1
ATOM 4912 O O . ALA B 1 75 ? -3.752 -51.688 -26.281 1 76.69 75 ALA B O 1
ATOM 4913 N N . LEU B 1 76 ? -3.186 -49.594 -25.969 1 76.62 76 LEU B N 1
ATOM 4914 C CA . LEU B 1 76 ? -2.494 -49.562 -27.25 1 76.62 76 LEU B CA 1
ATOM 4915 C C . LEU B 1 76 ? -1.315 -50.531 -27.266 1 76.62 76 LEU B C 1
ATOM 4917 O O . LEU B 1 76 ? -1.091 -51.219 -28.266 1 76.62 76 LEU B O 1
ATOM 4921 N N . GLY B 1 77 ? -0.547 -50.531 -26.219 1 76.12 77 GLY B N 1
ATOM 4922 C CA . GLY B 1 77 ? 0.546 -51.469 -26.109 1 76.12 77 GLY B CA 1
ATOM 4923 C C . GLY B 1 77 ? 0.092 -52.906 -26.219 1 76.12 77 GLY B C 1
ATOM 4924 O O . GLY B 1 77 ? 0.701 -53.719 -26.953 1 76.12 77 GLY B O 1
ATOM 4925 N N . ILE B 1 78 ? -0.928 -53.219 -25.625 1 77.19 78 ILE B N 1
ATOM 4926 C CA . ILE B 1 78 ? -1.468 -54.562 -25.641 1 77.19 78 ILE B CA 1
ATOM 4927 C C . ILE B 1 78 ? -1.96 -54.906 -27.047 1 77.19 78 ILE B C 1
ATOM 4929 O O . ILE B 1 78 ? -1.679 -56 -27.562 1 77.19 78 ILE B O 1
ATOM 4933 N N . ALA B 1 79 ? -2.676 -54 -27.625 1 78.25 79 ALA B N 1
ATOM 4934 C CA . ALA B 1 79 ? -3.209 -54.219 -28.969 1 78.25 79 ALA B CA 1
ATOM 4935 C C . ALA B 1 79 ? -2.084 -54.438 -29.969 1 78.25 79 ALA B C 1
ATOM 4937 O O . ALA B 1 79 ? -2.17 -55.344 -30.828 1 78.25 79 ALA B O 1
ATOM 4938 N N . LEU B 1 80 ? -1.127 -53.719 -29.875 1 77.75 80 LEU B N 1
ATOM 4939 C CA . LEU B 1 80 ? 0.013 -53.844 -30.766 1 77.75 80 LEU B CA 1
ATOM 4940 C C . LEU B 1 80 ? 0.7 -55.188 -30.594 1 77.75 80 LEU B C 1
ATOM 4942 O O . LEU B 1 80 ? 1.065 -55.844 -31.578 1 77.75 80 LEU B O 1
ATOM 4946 N N . ALA B 1 81 ? 0.839 -55.594 -29.406 1 78.19 81 ALA B N 1
ATOM 4947 C CA . ALA B 1 81 ? 1.478 -56.875 -29.125 1 78.19 81 ALA B CA 1
ATOM 4948 C C . ALA B 1 81 ? 0.639 -58.031 -29.656 1 78.19 81 ALA B C 1
ATOM 4950 O O . ALA B 1 81 ? 1.18 -59.062 -30.047 1 78.19 81 ALA B O 1
ATOM 4951 N N . GLN B 1 82 ? -0.613 -57.781 -29.688 1 79.94 82 GLN B N 1
ATOM 4952 C CA . GLN B 1 82 ? -1.511 -58.844 -30.141 1 79.94 82 GLN B CA 1
ATOM 4953 C C . GLN B 1 82 ? -1.787 -58.75 -31.641 1 79.94 82 GLN B C 1
ATOM 4955 O O . GLN B 1 82 ? -2.582 -59.5 -32.188 1 79.94 82 GLN B O 1
ATOM 4960 N N . GLY B 1 83 ? -1.271 -57.781 -32.25 1 76.5 83 GLY B N 1
ATOM 4961 C CA . GLY B 1 83 ? -1.431 -57.594 -33.688 1 76.5 83 GLY B CA 1
ATOM 4962 C C . GLY B 1 83 ? -2.789 -57.062 -34.094 1 76.5 83 GLY B C 1
ATOM 4963 O O . GLY B 1 83 ? -3.26 -57.25 -35.188 1 76.5 83 GLY B O 1
ATOM 4964 N N . ARG B 1 84 ? -3.453 -56.469 -33.25 1 80.75 84 ARG B N 1
ATOM 4965 C CA . ARG B 1 84 ? -4.766 -55.875 -33.5 1 80.75 84 ARG B CA 1
ATOM 4966 C C . ARG B 1 84 ? -4.633 -54.469 -34.094 1 80.75 84 ARG B C 1
ATOM 4968 O O . ARG B 1 84 ? -3.646 -53.781 -33.844 1 80.75 84 ARG B O 1
ATOM 4975 N N . PRO B 1 85 ? -5.684 -54.125 -34.906 1 77.38 85 PRO B N 1
ATOM 4976 C CA . PRO B 1 85 ? -5.617 -52.781 -35.469 1 77.38 85 PRO B CA 1
ATOM 4977 C C . PRO B 1 85 ? -5.777 -51.688 -34.438 1 77.38 85 PRO B C 1
ATOM 4979 O O . PRO B 1 85 ? -6.395 -51.906 -33.375 1 77.38 85 PRO B O 1
ATOM 4982 N N . LEU B 1 86 ? -5.141 -50.562 -34.719 1 78.19 86 LEU B N 1
ATOM 4983 C CA . LEU B 1 86 ? -5.145 -49.438 -33.781 1 78.19 86 LEU B CA 1
ATOM 4984 C C . LEU B 1 86 ? -6.418 -48.625 -33.938 1 78.19 86 LEU B C 1
ATOM 4986 O O . LEU B 1 86 ? -6.531 -47.531 -33.344 1 78.19 86 LEU B O 1
ATOM 4990 N N . SER B 1 87 ? -7.363 -49.094 -34.656 1 76.62 87 SER B N 1
ATOM 4991 C CA . SER B 1 87 ? -8.617 -48.375 -34.844 1 76.62 87 SER B CA 1
ATOM 4992 C C . SER B 1 87 ? -9.344 -48.156 -33.531 1 76.62 87 SER B C 1
ATOM 4994 O O . SER B 1 87 ? -10.148 -47.219 -33.406 1 76.62 87 SER B O 1
ATOM 4996 N N . GLY B 1 88 ? -9.055 -48.875 -32.531 1 77.31 88 GLY B N 1
ATOM 4997 C CA . GLY B 1 88 ? -9.68 -48.719 -31.234 1 77.31 88 GLY B CA 1
ATOM 4998 C C . GLY B 1 88 ? -9.242 -47.5 -30.484 1 77.31 88 GLY B C 1
ATOM 4999 O O . GLY B 1 88 ? -9.867 -47.094 -29.5 1 77.31 88 GLY B O 1
ATOM 5000 N N . LEU B 1 89 ? -8.281 -46.812 -30.984 1 81.94 89 LEU B N 1
ATOM 5001 C CA . LEU B 1 89 ? -7.723 -45.656 -30.297 1 81.94 89 LEU B CA 1
ATOM 5002 C C . LEU B 1 89 ? -8.555 -44.406 -30.594 1 81.94 89 LEU B C 1
ATOM 5004 O O . LEU B 1 89 ? -8.57 -43.469 -29.797 1 81.94 89 LEU B O 1
ATOM 5008 N N . TRP B 1 90 ? -9.273 -44.375 -31.734 1 84.69 90 TRP B N 1
ATOM 5009 C CA . TRP B 1 90 ? -9.93 -43.156 -32.188 1 84.69 90 TRP B CA 1
ATOM 5010 C C . TRP B 1 90 ? -11.078 -42.781 -31.266 1 84.69 90 TRP B C 1
ATOM 5012 O O . TRP B 1 90 ? -11.234 -41.594 -30.922 1 84.69 90 TRP B O 1
ATOM 5022 N N . PRO B 1 91 ? -11.883 -43.719 -30.797 1 87.06 91 PRO B N 1
ATOM 5023 C CA . PRO B 1 91 ? -12.93 -43.344 -29.859 1 87.06 91 PRO B CA 1
ATOM 5024 C C . PRO B 1 91 ? -12.367 -42.812 -28.547 1 87.06 91 PRO B C 1
ATOM 5026 O O . PRO B 1 91 ? -12.977 -41.938 -27.922 1 87.06 91 PRO B O 1
ATOM 5029 N N . VAL B 1 92 ? -11.273 -43.281 -28.125 1 87.38 92 VAL B N 1
ATOM 5030 C CA . VAL B 1 92 ? -10.656 -42.812 -26.891 1 87.38 92 VAL B CA 1
ATOM 5031 C C . VAL B 1 92 ? -10.164 -41.375 -27.078 1 87.38 92 VAL B C 1
ATOM 5033 O O . VAL B 1 92 ? -10.367 -40.531 -26.203 1 87.38 92 VAL B O 1
ATOM 5036 N N . LEU B 1 93 ? -9.539 -41.094 -28.188 1 87 93 LEU B N 1
ATOM 5037 C CA . LEU B 1 93 ? -9.078 -39.719 -28.484 1 87 93 LEU B CA 1
ATOM 5038 C C . LEU B 1 93 ? -10.25 -38.75 -28.578 1 87 93 LEU B C 1
ATOM 5040 O O . LEU B 1 93 ? -10.156 -37.625 -28.125 1 87 93 LEU B O 1
ATOM 5044 N N . ALA B 1 94 ? -11.32 -39.25 -29.188 1 90.12 94 ALA B N 1
ATOM 5045 C CA . ALA B 1 94 ? -12.523 -38.438 -29.266 1 90.12 94 ALA B CA 1
ATOM 5046 C C . ALA B 1 94 ? -13.086 -38.125 -27.891 1 90.12 94 ALA B C 1
ATOM 5048 O O . ALA B 1 94 ? -13.508 -37 -27.609 1 90.12 94 ALA B O 1
ATOM 5049 N N . ALA B 1 95 ? -13.094 -39.094 -27.047 1 92.12 95 ALA B N 1
ATOM 5050 C CA . ALA B 1 95 ? -13.555 -38.906 -25.672 1 92.12 95 ALA B CA 1
ATOM 5051 C C . ALA B 1 95 ? -12.68 -37.906 -24.938 1 92.12 95 ALA B C 1
ATOM 5053 O O . ALA B 1 95 ? -13.188 -37.062 -24.172 1 92.12 95 ALA B O 1
ATOM 5054 N N . MET B 1 96 ? -11.43 -37.969 -25.125 1 90 96 MET B N 1
ATOM 5055 C CA . MET B 1 96 ? -10.508 -37.062 -24.5 1 90 96 MET B CA 1
ATOM 5056 C C . MET B 1 96 ? -10.734 -35.625 -25 1 90 96 MET B C 1
ATOM 5058 O O . MET B 1 96 ? -10.672 -34.656 -24.234 1 90 96 MET B O 1
ATOM 5062 N N . ALA B 1 97 ? -11.008 -35.5 -26.281 1 88.44 97 ALA B N 1
ATOM 5063 C CA . ALA B 1 97 ? -11.297 -34.188 -26.859 1 88.44 97 ALA B CA 1
ATOM 5064 C C . ALA B 1 97 ? -12.555 -33.562 -26.25 1 88.44 97 ALA B C 1
ATOM 5066 O O . ALA B 1 97 ? -12.586 -32.375 -25.938 1 88.44 97 ALA B O 1
ATOM 5067 N N . VAL B 1 98 ? -13.555 -34.375 -26.094 1 92.81 98 VAL B N 1
ATOM 5068 C CA . VAL B 1 98 ? -14.789 -33.938 -25.484 1 92.81 98 VAL B CA 1
ATOM 5069 C C . VAL B 1 98 ? -14.531 -33.5 -24.047 1 92.81 98 VAL B C 1
ATOM 5071 O O . VAL B 1 98 ? -15.031 -32.469 -23.578 1 92.81 98 VAL B O 1
ATOM 5074 N N . MET B 1 99 ? -13.734 -34.219 -23.344 1 92.69 99 MET B N 1
ATOM 5075 C CA . MET B 1 99 ? -13.398 -33.906 -21.969 1 92.69 99 MET B CA 1
ATOM 5076 C C . MET B 1 99 ? -12.625 -32.594 -21.875 1 92.69 99 MET B C 1
ATOM 5078 O O . MET B 1 99 ? -12.812 -31.812 -20.953 1 92.69 99 MET B O 1
ATOM 5082 N N . ALA B 1 100 ? -11.805 -32.406 -22.891 1 90.56 100 ALA B N 1
ATOM 5083 C CA . ALA B 1 100 ? -11.062 -31.156 -22.938 1 90.56 100 ALA B CA 1
ATOM 5084 C C . ALA B 1 100 ? -12.008 -29.969 -23.125 1 90.56 100 ALA B C 1
ATOM 5086 O O . ALA B 1 100 ? -11.836 -28.938 -22.469 1 90.56 100 ALA B O 1
ATOM 5087 N N . LEU B 1 101 ? -13 -30.172 -23.953 1 93.31 101 LEU B N 1
ATOM 5088 C CA . LEU B 1 101 ? -13.977 -29.109 -24.188 1 93.31 101 LEU B CA 1
ATOM 5089 C C . LEU B 1 101 ? -14.812 -28.859 -22.938 1 93.31 101 LEU B C 1
ATOM 5091 O O . LEU B 1 101 ? -15.086 -27.703 -22.594 1 93.31 101 LEU B O 1
ATOM 5095 N N . VAL B 1 102 ? -15.195 -29.891 -22.281 1 94.88 102 VAL B N 1
ATOM 5096 C CA . VAL B 1 102 ? -15.969 -29.766 -21.047 1 94.88 102 VAL B CA 1
ATOM 5097 C C . VAL B 1 102 ? -15.133 -29.047 -19.984 1 94.88 102 VAL B C 1
ATOM 5099 O O . VAL B 1 102 ? -15.625 -28.172 -19.297 1 94.88 102 VAL B O 1
ATOM 5102 N N . LYS B 1 103 ? -13.891 -29.422 -19.906 1 93.06 103 LYS B N 1
ATOM 5103 C CA . LYS B 1 103 ? -12.992 -28.797 -18.938 1 93.06 103 LYS B CA 1
ATOM 5104 C C . LYS B 1 103 ? -12.852 -27.297 -19.219 1 93.06 103 LYS B C 1
ATOM 5106 O O . LYS B 1 103 ? -12.852 -26.484 -18.297 1 93.06 103 LYS B O 1
ATOM 5111 N N . ALA B 1 104 ? -12.742 -27.016 -20.5 1 91.56 104 ALA B N 1
ATOM 5112 C CA . ALA B 1 104 ? -12.633 -25.609 -20.891 1 91.56 104 ALA B CA 1
ATOM 5113 C C . ALA B 1 104 ? -13.875 -24.828 -20.484 1 91.56 104 ALA B C 1
ATOM 5115 O O . ALA B 1 104 ? -13.773 -23.719 -19.969 1 91.56 104 ALA B O 1
ATOM 5116 N N . ALA B 1 105 ? -15.008 -25.406 -20.703 1 94.81 105 ALA B N 1
ATOM 5117 C CA . ALA B 1 105 ? -16.281 -24.766 -20.344 1 94.81 105 ALA B CA 1
ATOM 5118 C C . ALA B 1 105 ? -16.391 -24.578 -18.844 1 94.81 105 ALA B C 1
ATOM 5120 O O . ALA B 1 105 ? -16.859 -23.547 -18.375 1 94.81 105 ALA B O 1
ATOM 5121 N N . LEU B 1 106 ? -15.977 -25.547 -18.125 1 94.56 106 LEU B N 1
ATOM 5122 C CA . LEU B 1 106 ? -16.031 -25.484 -16.672 1 94.56 106 LEU B CA 1
ATOM 5123 C C . LEU B 1 106 ? -15.055 -24.438 -16.141 1 94.56 106 LEU B C 1
ATOM 5125 O O . LEU B 1 106 ? -15.375 -23.703 -15.195 1 94.56 106 LEU B O 1
ATOM 5129 N N . ARG B 1 107 ? -13.922 -24.391 -16.75 1 90.12 107 ARG B N 1
ATOM 5130 C CA . ARG B 1 107 ? -12.945 -23.375 -16.344 1 90.12 107 ARG B CA 1
ATOM 5131 C C . ARG B 1 107 ? -13.469 -21.969 -16.625 1 90.12 107 ARG B C 1
ATOM 5133 O O . ARG B 1 107 ? -13.258 -21.047 -15.82 1 90.12 107 ARG B O 1
ATOM 5140 N N . TYR B 1 108 ? -14.102 -21.875 -17.719 1 89.25 108 TYR B N 1
ATOM 5141 C CA . TYR B 1 108 ? -14.742 -20.609 -18.062 1 89.25 108 TYR B CA 1
ATOM 5142 C C . TYR B 1 108 ? -15.797 -20.25 -17.031 1 89.25 108 TYR B C 1
ATOM 5144 O O . TYR B 1 108 ? -15.828 -19.109 -16.547 1 89.25 108 TYR B O 1
ATOM 5152 N N . GLY B 1 109 ? -16.609 -21.156 -16.766 1 91.62 109 GLY B N 1
ATOM 5153 C CA . GLY B 1 109 ? -17.641 -20.922 -15.758 1 91.62 109 GLY B CA 1
ATOM 5154 C C . GLY B 1 109 ? -17.094 -20.578 -14.391 1 91.62 109 GLY B C 1
ATOM 5155 O O . GLY B 1 109 ? -17.594 -19.672 -13.727 1 91.62 109 GLY B O 1
ATOM 5156 N N . GLU B 1 110 ? -16.062 -21.266 -14.008 1 91.56 110 GLU B N 1
ATOM 5157 C CA . GLU B 1 110 ? -15.406 -21 -12.734 1 91.56 110 GLU B CA 1
ATOM 5158 C C . GLU B 1 110 ? -14.906 -19.562 -12.664 1 91.56 110 GLU B C 1
ATOM 5160 O O . GLU B 1 110 ? -15.125 -18.875 -11.664 1 91.56 110 GLU B O 1
ATOM 5165 N N . GLN B 1 111 ? -14.312 -19.156 -13.719 1 86.06 111 GLN B N 1
ATOM 5166 C CA . GLN B 1 111 ? -13.695 -17.844 -13.742 1 86.06 111 GLN B CA 1
ATOM 5167 C C . GLN B 1 111 ? -14.75 -16.734 -13.742 1 86.06 111 GLN B C 1
ATOM 5169 O O . GLN B 1 111 ? -14.602 -15.727 -13.047 1 86.06 111 GLN B O 1
ATOM 5174 N N . LEU B 1 112 ? -15.758 -16.984 -14.539 1 87.19 112 LEU B N 1
ATOM 5175 C CA . LEU B 1 112 ? -16.812 -15.969 -14.633 1 87.19 112 LEU B CA 1
ATOM 5176 C C . LEU B 1 112 ? -17.547 -15.82 -13.312 1 87.19 112 LEU B C 1
ATOM 5178 O O . LEU B 1 112 ? -17.734 -14.703 -12.82 1 87.19 112 LEU B O 1
ATOM 5182 N N . LEU B 1 113 ? -17.906 -16.922 -12.758 1 89.69 113 LEU B N 1
ATOM 5183 C CA . LEU B 1 113 ? -18.625 -16.891 -11.484 1 89.69 113 LEU B CA 1
ATOM 5184 C C . LEU B 1 113 ? -17.703 -16.375 -10.367 1 89.69 113 LEU B C 1
ATOM 5186 O O . LEU B 1 113 ? -18.156 -15.664 -9.469 1 89.69 113 LEU B O 1
ATOM 5190 N N . GLY B 1 114 ? -16.484 -16.766 -10.406 1 87.5 114 GLY B N 1
ATOM 5191 C CA . GLY B 1 114 ? -15.531 -16.281 -9.414 1 87.5 114 GLY B CA 1
ATOM 5192 C C . GLY B 1 114 ? -15.367 -14.781 -9.422 1 87.5 114 GLY B C 1
ATOM 5193 O O . GLY B 1 114 ? -15.328 -14.148 -8.359 1 87.5 114 GLY B O 1
ATOM 5194 N N . HIS B 1 115 ? -15.328 -14.219 -10.57 1 84.5 115 HIS B N 1
ATOM 5195 C CA . HIS B 1 115 ? -15.195 -12.773 -10.688 1 84.5 115 HIS B CA 1
ATOM 5196 C C . HIS B 1 115 ? -16.453 -12.062 -10.195 1 84.5 115 HIS B C 1
ATOM 5198 O O . HIS B 1 115 ? -16.375 -11 -9.57 1 84.5 115 HIS B O 1
ATOM 5204 N N . LEU B 1 116 ? -17.578 -12.625 -10.508 1 86.25 116 LEU B N 1
ATOM 5205 C CA . LEU B 1 116 ? -18.844 -12.078 -10.016 1 86.25 116 LEU B CA 1
ATOM 5206 C C . LEU B 1 116 ? -18.859 -12.047 -8.492 1 86.25 116 LEU B C 1
ATOM 5208 O O . LEU B 1 116 ? -19.266 -11.055 -7.891 1 86.25 116 LEU B O 1
ATOM 5212 N N . VAL B 1 117 ? -18.422 -13.094 -7.934 1 87.81 117 VAL B N 1
ATOM 5213 C CA . VAL B 1 117 ? -18.391 -13.203 -6.48 1 87.81 117 VAL B CA 1
ATOM 5214 C C . VAL B 1 117 ? -17.438 -12.148 -5.91 1 87.81 117 VAL B C 1
ATOM 5216 O O . VAL B 1 117 ? -17.781 -11.461 -4.941 1 87.81 117 VAL B O 1
ATOM 5219 N N . ALA B 1 118 ? -16.297 -12.023 -6.512 1 85.81 118 ALA B N 1
ATOM 5220 C CA . ALA B 1 118 ? -15.281 -11.109 -6.008 1 85.81 118 ALA B CA 1
ATOM 5221 C C . ALA B 1 118 ? -15.781 -9.672 -6.008 1 85.81 118 ALA B C 1
ATOM 5223 O O . ALA B 1 118 ? -15.695 -8.977 -4.992 1 85.81 118 ALA B O 1
ATOM 5224 N N . PHE B 1 119 ? -16.422 -9.234 -7.047 1 84.38 119 PHE B N 1
ATOM 5225 C CA . PHE B 1 119 ? -16.875 -7.852 -7.176 1 84.38 119 PHE B CA 1
ATOM 5226 C C . PHE B 1 119 ? -18.062 -7.574 -6.262 1 84.38 119 PHE B C 1
ATOM 5228 O O . PHE B 1 119 ? -18.109 -6.543 -5.59 1 84.38 119 PHE B O 1
ATOM 5235 N N . LYS B 1 120 ? -18.922 -8.523 -6.23 1 88.06 120 LYS B N 1
ATOM 5236 C CA . LYS B 1 120 ? -20.109 -8.312 -5.418 1 88.06 120 LYS B CA 1
ATOM 5237 C C . LYS B 1 120 ? -19.781 -8.391 -3.93 1 88.06 120 LYS B C 1
ATOM 5239 O O . LYS B 1 120 ? -20.375 -7.668 -3.121 1 88.06 120 LYS B O 1
ATOM 5244 N N . ALA B 1 121 ? -18.906 -9.242 -3.576 1 88.56 121 ALA B N 1
ATOM 5245 C CA . ALA B 1 121 ? -18.5 -9.336 -2.18 1 88.56 121 ALA B CA 1
ATOM 5246 C C . ALA B 1 121 ? -17.859 -8.031 -1.708 1 88.56 121 ALA B C 1
ATOM 5248 O O . ALA B 1 121 ? -18.109 -7.578 -0.588 1 88.56 121 ALA B O 1
ATOM 5249 N N . LEU B 1 122 ? -17.031 -7.426 -2.508 1 87.88 122 LEU B N 1
ATOM 5250 C CA . LEU B 1 122 ? -16.391 -6.156 -2.16 1 87.88 122 LEU B CA 1
ATOM 5251 C C . LEU B 1 122 ? -17.438 -5.066 -1.939 1 87.88 122 LEU B C 1
ATOM 5253 O O . LEU B 1 122 ? -17.328 -4.277 -0.999 1 87.88 122 LEU B O 1
ATOM 5257 N N . GLU B 1 123 ? -18.391 -5.055 -2.82 1 88.38 123 GLU B N 1
ATOM 5258 C CA . GLU B 1 123 ? -19.484 -4.094 -2.715 1 88.38 123 GLU B CA 1
ATOM 5259 C C . GLU B 1 123 ? -20.219 -4.246 -1.394 1 88.38 123 GLU B C 1
ATOM 5261 O O . GLU B 1 123 ? -20.5 -3.258 -0.712 1 88.38 123 GLU B O 1
ATOM 5266 N N . LEU B 1 124 ? -20.516 -5.449 -1.037 1 89.94 124 LEU B N 1
ATOM 5267 C CA . LEU B 1 124 ? -21.281 -5.723 0.174 1 89.94 124 LEU B CA 1
ATOM 5268 C C . LEU B 1 124 ? -20.469 -5.379 1.419 1 89.94 124 LEU B C 1
ATOM 5270 O O . LEU B 1 124 ? -21 -4.809 2.373 1 89.94 124 LEU B O 1
ATOM 5274 N N . LEU B 1 125 ? -19.219 -5.719 1.363 1 89.75 125 LEU B N 1
ATOM 5275 C CA . LEU B 1 125 ? -18.359 -5.441 2.514 1 89.75 125 LEU B CA 1
ATOM 5276 C C . LEU B 1 125 ? -18.172 -3.941 2.695 1 89.75 125 LEU B C 1
ATOM 5278 O O . LEU B 1 125 ? -18.188 -3.439 3.82 1 89.75 125 LEU B O 1
ATOM 5282 N N . ARG B 1 126 ? -17.969 -3.32 1.635 1 88.25 126 ARG B N 1
ATOM 5283 C CA . ARG B 1 126 ? -17.812 -1.87 1.694 1 88.25 126 ARG B CA 1
ATOM 5284 C C . ARG B 1 126 ? -19.078 -1.204 2.217 1 88.25 126 ARG B C 1
ATOM 5286 O O . ARG B 1 126 ? -19.016 -0.287 3.037 1 88.25 126 ARG B O 1
ATOM 5293 N N . ALA B 1 127 ? -20.156 -1.638 1.754 1 87.31 127 ALA B N 1
ATOM 5294 C CA . ALA B 1 127 ? -21.453 -1.123 2.229 1 87.31 127 ALA B CA 1
ATOM 5295 C C . ALA B 1 127 ? -21.609 -1.345 3.73 1 87.31 127 ALA B C 1
ATOM 5297 O O . ALA B 1 127 ? -22.109 -0.478 4.441 1 87.31 127 ALA B O 1
ATOM 5298 N N . GLU B 1 128 ? -21.141 -2.484 4.117 1 87.75 128 GLU B N 1
ATOM 5299 C CA . GLU B 1 128 ? -21.219 -2.809 5.539 1 87.75 128 GLU B CA 1
ATOM 5300 C C . GLU B 1 128 ? -20.359 -1.865 6.371 1 87.75 128 GLU B C 1
ATOM 5302 O O . GLU B 1 128 ? -20.781 -1.412 7.441 1 87.75 128 GLU B O 1
ATOM 5307 N N . VAL B 1 129 ? -19.203 -1.584 5.914 1 84.31 129 VAL B N 1
ATOM 5308 C CA . VAL B 1 129 ? -18.281 -0.693 6.617 1 84.31 129 VAL B CA 1
ATOM 5309 C C . VAL B 1 129 ? -18.875 0.714 6.676 1 84.31 129 VAL B C 1
ATOM 5311 O O . VAL B 1 129 ? -18.906 1.339 7.738 1 84.31 129 VAL B O 1
ATOM 5314 N N . PHE B 1 130 ? -19.438 1.099 5.652 1 80.19 130 PHE B N 1
ATOM 5315 C CA . PHE B 1 130 ? -19.984 2.453 5.57 1 80.19 130 PHE B CA 1
ATOM 5316 C C . PHE B 1 130 ? -21.25 2.582 6.391 1 80.19 130 PHE B C 1
ATOM 5318 O O . PHE B 1 130 ? -21.453 3.584 7.078 1 80.19 130 PHE B O 1
ATOM 5325 N N . ALA B 1 131 ? -22.016 1.61 6.266 1 79.69 131 ALA B N 1
ATOM 5326 C CA . ALA B 1 131 ? -23.266 1.632 7.004 1 79.69 131 ALA B CA 1
ATOM 5327 C C . ALA B 1 131 ? -23.031 1.641 8.508 1 79.69 131 ALA B C 1
ATOM 5329 O O . ALA B 1 131 ? -23.797 2.232 9.273 1 79.69 131 ALA B O 1
ATOM 5330 N N . SER B 1 132 ? -21.969 1.033 8.836 1 77.25 132 SER B N 1
ATOM 5331 C CA . SER B 1 132 ? -21.656 0.955 10.258 1 77.25 132 SER B CA 1
ATOM 5332 C C . SER B 1 132 ? -20.922 2.209 10.734 1 77.25 132 SER B C 1
ATOM 5334 O O . SER B 1 132 ? -21.062 2.607 11.898 1 77.25 132 SER B O 1
ATOM 5336 N N . PHE B 1 133 ? -20.219 2.867 9.922 1 73.19 133 PHE B N 1
ATOM 5337 C CA . PHE B 1 133 ? -19.344 3.951 10.32 1 73.19 133 PHE B CA 1
ATOM 5338 C C . PHE B 1 133 ? -20.062 5.289 10.273 1 73.19 133 PHE B C 1
ATOM 5340 O O . PHE B 1 133 ? -19.828 6.156 11.117 1 73.19 133 PHE B O 1
ATOM 5347 N N . ILE B 1 134 ? -20.859 5.434 9.281 1 69.25 134 ILE B N 1
ATOM 5348 C CA . ILE B 1 134 ? -21.422 6.75 9 1 69.25 134 ILE B CA 1
ATOM 5349 C C . ILE B 1 134 ? -22.203 7.238 10.219 1 69.25 134 ILE B C 1
ATOM 5351 O O . ILE B 1 134 ? -21.984 8.344 10.703 1 69.25 134 ILE B O 1
ATOM 5355 N N . PRO B 1 135 ? -22.953 6.363 10.789 1 62.66 135 PRO B N 1
ATOM 5356 C CA . PRO B 1 135 ? -23.719 6.883 11.922 1 62.66 135 PRO B CA 1
ATOM 5357 C C . PRO B 1 135 ? -22.859 7.129 13.156 1 62.66 135 PRO B C 1
ATOM 5359 O O . PRO B 1 135 ? -23.234 7.902 14.039 1 62.66 135 PRO B O 1
ATOM 5362 N N . ARG B 1 136 ? -21.609 6.574 13.102 1 62 136 ARG B N 1
ATOM 5363 C CA . ARG B 1 136 ? -20.75 6.621 14.273 1 62 136 ARG B CA 1
ATOM 5364 C C . ARG B 1 136 ? -19.734 7.754 14.164 1 62 136 ARG B C 1
ATOM 5366 O O . ARG B 1 136 ? -19.062 8.102 15.141 1 62 136 ARG B O 1
ATOM 5373 N N . SER B 1 137 ? -19.578 8.25 13.055 1 61.81 137 SER B N 1
ATOM 5374 C CA . SER B 1 137 ? -18.422 9.047 12.656 1 61.81 137 SER B CA 1
ATOM 5375 C C . SER B 1 137 ? -18.391 10.375 13.406 1 61.81 137 SER B C 1
ATOM 5377 O O . SER B 1 137 ? -17.312 10.852 13.773 1 61.81 137 SER B O 1
ATOM 5379 N N . PRO B 1 138 ? -19.531 11.031 13.555 1 57.53 138 PRO B N 1
ATOM 5380 C CA . PRO B 1 138 ? -19.312 12.344 14.164 1 57.53 138 PRO B CA 1
ATOM 5381 C C . PRO B 1 138 ? -18.625 12.258 15.523 1 57.53 138 PRO B C 1
ATOM 5383 O O . PRO B 1 138 ? -18.016 13.234 15.969 1 57.53 138 PRO B O 1
ATOM 5386 N N . ARG B 1 139 ? -18.734 11.109 16.094 1 53.78 139 ARG B N 1
ATOM 5387 C CA . ARG B 1 139 ? -18.141 10.938 17.422 1 53.78 139 ARG B CA 1
ATOM 5388 C C . ARG B 1 139 ? -16.656 10.633 17.328 1 53.78 139 ARG B C 1
ATOM 5390 O O . ARG B 1 139 ? -15.938 10.672 18.328 1 53.78 139 ARG B O 1
ATOM 5397 N N . LEU B 1 140 ? -16.344 10.156 16.25 1 51.94 140 LEU B N 1
ATOM 5398 C CA . LEU B 1 140 ? -14.961 9.719 16.125 1 51.94 140 LEU B CA 1
ATOM 5399 C C . LEU B 1 140 ? -14.031 10.914 15.914 1 51.94 140 LEU B C 1
ATOM 5401 O O . LEU B 1 140 ? -14.406 11.891 15.273 1 51.94 140 LEU B O 1
ATOM 5405 N N . SER B 1 141 ? -13.031 11.117 16.812 1 48.97 141 SER B N 1
ATOM 5406 C CA . SER B 1 141 ? -12.016 12.156 16.656 1 48.97 141 SER B CA 1
ATOM 5407 C C . SER B 1 141 ? -11.602 12.312 15.195 1 48.97 141 SER B C 1
ATOM 5409 O O . SER B 1 141 ? -11.414 11.32 14.484 1 48.97 141 SER B O 1
ATOM 5411 N N . PRO B 1 142 ? -11.758 13.539 14.648 1 48.25 142 PRO B N 1
ATOM 5412 C CA . PRO B 1 142 ? -11.562 13.867 13.234 1 48.25 142 PRO B CA 1
ATOM 5413 C C . PRO B 1 142 ? -10.359 13.141 12.625 1 48.25 142 PRO B C 1
ATOM 5415 O O . PRO B 1 142 ? -10.422 12.703 11.477 1 48.25 142 PRO B O 1
ATOM 5418 N N . ALA B 1 143 ? -9.125 13.367 13.148 1 45.28 143 ALA B N 1
ATOM 5419 C CA . ALA B 1 143 ? -7.887 13.086 12.438 1 45.28 143 ALA B CA 1
ATOM 5420 C C . ALA B 1 143 ? -7.715 11.594 12.203 1 45.28 143 ALA B C 1
ATOM 5422 O O . ALA B 1 143 ? -7.32 11.164 11.117 1 45.28 143 ALA B O 1
ATOM 5423 N N . TRP B 1 144 ? -7.426 11.039 13.344 1 47.59 144 TRP B N 1
ATOM 5424 C CA . TRP B 1 144 ? -7 9.641 13.234 1 47.59 144 TRP B CA 1
ATOM 5425 C C . TRP B 1 144 ? -7.855 8.891 12.227 1 47.59 144 TRP B C 1
ATOM 5427 O O . TRP B 1 144 ? -7.336 8.125 11.414 1 47.59 144 TRP B O 1
ATOM 5437 N N . HIS B 1 145 ? -9.211 9.18 12.156 1 58.44 145 HIS B N 1
ATOM 5438 C CA . HIS B 1 145 ? -10.188 8.156 11.781 1 58.44 145 HIS B CA 1
ATOM 5439 C C . HIS B 1 145 ? -10.477 8.188 10.289 1 58.44 145 HIS B C 1
ATOM 5441 O O . HIS B 1 145 ? -10.75 7.152 9.68 1 58.44 145 HIS B O 1
ATOM 5447 N N . SER B 1 146 ? -9.891 9.312 9.797 1 63.78 146 SER B N 1
ATOM 5448 C CA . SER B 1 146 ? -10.305 9.359 8.398 1 63.78 146 SER B CA 1
ATOM 5449 C C . SER B 1 146 ? -9.398 8.516 7.52 1 63.78 146 SER B C 1
ATOM 5451 O O . SER B 1 146 ? -9.867 7.773 6.656 1 63.78 146 SER B O 1
ATOM 5453 N N . ALA B 1 147 ? -8.117 8.625 7.82 1 63.16 147 ALA B N 1
ATOM 5454 C CA . ALA B 1 147 ? -7.164 7.875 7.004 1 63.16 147 ALA B CA 1
ATOM 5455 C C . ALA B 1 147 ? -7.301 6.371 7.238 1 63.16 147 ALA B C 1
ATOM 5457 O O . ALA B 1 147 ? -7.223 5.578 6.297 1 63.16 147 ALA B O 1
ATOM 5458 N N . GLN B 1 148 ? -7.539 6.07 8.461 1 68.81 148 GLN B N 1
ATOM 5459 C CA . GLN B 1 148 ? -7.699 4.656 8.797 1 68.81 148 GLN B CA 1
ATOM 5460 C C . GLN B 1 148 ? -8.977 4.086 8.18 1 68.81 148 GLN B C 1
ATOM 5462 O O . GLN B 1 148 ? -8.969 2.973 7.652 1 68.81 148 GLN B O 1
ATOM 5467 N N . LEU B 1 149 ? -9.883 4.883 8.211 1 74.38 149 LEU B N 1
ATOM 5468 C CA . LEU B 1 149 ? -11.148 4.434 7.641 1 74.38 149 LEU B CA 1
ATOM 5469 C C . LEU B 1 149 ? -11.047 4.277 6.129 1 74.38 149 LEU B C 1
ATOM 5471 O O . LEU B 1 149 ? -11.594 3.33 5.559 1 74.38 149 LEU B O 1
ATOM 5475 N N . LEU B 1 150 ? -10.367 5.238 5.656 1 76.25 150 LEU B N 1
ATOM 5476 C CA . LEU B 1 150 ? -10.164 5.164 4.215 1 76.25 150 LEU B CA 1
ATOM 5477 C C . LEU B 1 150 ? -9.398 3.898 3.838 1 76.25 150 LEU B C 1
ATOM 5479 O O . LEU B 1 150 ? -9.781 3.193 2.902 1 76.25 150 LEU B O 1
ATOM 5483 N N . THR B 1 151 ? -8.414 3.555 4.594 1 76.25 151 THR B N 1
ATOM 5484 C CA . THR B 1 151 ? -7.605 2.369 4.336 1 76.25 151 THR B CA 1
ATOM 5485 C C . THR B 1 151 ? -8.43 1.1 4.523 1 76.25 151 THR B C 1
ATOM 5487 O O . THR B 1 151 ? -8.32 0.156 3.738 1 76.25 151 THR B O 1
ATOM 5490 N N . ARG B 1 152 ? -9.297 1.09 5.5 1 79.06 152 ARG B N 1
ATOM 5491 C CA . ARG B 1 152 ? -10.125 -0.074 5.781 1 79.06 152 ARG B CA 1
ATOM 5492 C C . ARG B 1 152 ? -11.18 -0.268 4.699 1 79.06 152 ARG B C 1
ATOM 5494 O O . ARG B 1 152 ? -11.445 -1.396 4.273 1 79.06 152 ARG B O 1
ATOM 5501 N N . ALA B 1 153 ? -11.664 0.852 4.281 1 81.81 153 ALA B N 1
ATOM 5502 C CA . ALA B 1 153 ? -12.789 0.797 3.35 1 81.81 153 ALA B CA 1
ATOM 5503 C C . ALA B 1 153 ? -12.312 0.539 1.925 1 81.81 153 ALA B C 1
ATOM 5505 O O . ALA B 1 153 ? -13.117 0.256 1.035 1 81.81 153 ALA B O 1
ATOM 5506 N N . THR B 1 154 ? -11.047 0.635 1.729 1 82.88 154 THR B N 1
ATOM 5507 C CA . THR B 1 154 ? -10.57 0.463 0.36 1 82.88 154 THR B CA 1
ATOM 5508 C C . THR B 1 154 ? -9.531 -0.652 0.284 1 82.88 154 THR B C 1
ATOM 5510 O O . THR B 1 154 ? -9.867 -1.797 -0.027 1 82.88 154 THR B O 1
ATOM 5513 N N . LYS B 1 155 ? -8.367 -0.42 0.893 1 76.62 155 LYS B N 1
ATOM 5514 C CA . LYS B 1 155 ? -7.254 -1.352 0.752 1 76.62 155 LYS B CA 1
ATOM 5515 C C . LYS B 1 155 ? -7.559 -2.682 1.437 1 76.62 155 LYS B C 1
ATOM 5517 O O . LYS B 1 155 ? -7.344 -3.748 0.858 1 76.62 155 LYS B O 1
ATOM 5522 N N . ASP B 1 156 ? -8.055 -2.633 2.621 1 82.38 156 ASP B N 1
ATOM 5523 C CA . ASP B 1 156 ? -8.312 -3.861 3.365 1 82.38 156 ASP B CA 1
ATOM 5524 C C . ASP B 1 156 ? -9.438 -4.668 2.721 1 82.38 156 ASP B C 1
ATOM 5526 O O . ASP B 1 156 ? -9.352 -5.891 2.625 1 82.38 156 ASP B O 1
ATOM 5530 N N . ILE B 1 157 ? -10.398 -3.977 2.289 1 86.75 157 ILE B N 1
ATOM 5531 C CA . ILE B 1 157 ? -11.508 -4.668 1.634 1 86.75 157 ILE B CA 1
ATOM 5532 C C . ILE B 1 157 ? -11.023 -5.309 0.336 1 86.75 157 ILE B C 1
ATOM 5534 O O . ILE B 1 157 ? -11.391 -6.441 0.02 1 86.75 157 ILE B O 1
ATOM 5538 N N . ASP B 1 158 ? -10.148 -4.645 -0.356 1 82.62 158 ASP B N 1
ATOM 5539 C CA . ASP B 1 158 ? -9.602 -5.191 -1.595 1 82.62 158 ASP B CA 1
ATOM 5540 C C . ASP B 1 158 ? -8.805 -6.469 -1.329 1 82.62 158 ASP B C 1
ATOM 5542 O O . ASP B 1 158 ? -8.828 -7.395 -2.141 1 82.62 158 ASP B O 1
ATOM 5546 N N . ARG B 1 159 ? -8.211 -6.504 -0.249 1 78.5 159 ARG B N 1
ATOM 5547 C CA . ARG B 1 159 ? -7.414 -7.672 0.101 1 78.5 159 ARG B CA 1
ATOM 5548 C C . ARG B 1 159 ? -8.305 -8.867 0.43 1 78.5 159 ARG B C 1
ATOM 5550 O O . ARG B 1 159 ? -7.918 -10.016 0.217 1 78.5 159 ARG B O 1
ATOM 5557 N N . ILE B 1 160 ? -9.469 -8.586 0.943 1 84.25 160 ILE B N 1
ATOM 5558 C CA . ILE B 1 160 ? -10.398 -9.656 1.301 1 84.25 160 ILE B CA 1
ATOM 5559 C C . ILE B 1 160 ? -10.953 -10.305 0.035 1 84.25 160 ILE B C 1
ATOM 5561 O O . ILE B 1 160 ? -11.367 -11.461 0.055 1 84.25 160 ILE B O 1
ATOM 5565 N N . GLU B 1 161 ? -10.883 -9.523 -0.997 1 79.5 161 GLU B N 1
ATOM 5566 C CA . GLU B 1 161 ? -11.352 -10.031 -2.283 1 79.5 161 GLU B CA 1
ATOM 5567 C C . GLU B 1 161 ? -10.609 -11.305 -2.67 1 79.5 161 GLU B C 1
ATOM 5569 O O . GLU B 1 161 ? -11.211 -12.242 -3.205 1 79.5 161 GLU B O 1
ATOM 5574 N N . VAL B 1 162 ? -9.414 -11.383 -2.41 1 73.94 162 VAL B N 1
ATOM 5575 C CA . VAL B 1 162 ? -8.562 -12.508 -2.775 1 73.94 162 VAL B CA 1
ATOM 5576 C C . VAL B 1 162 ? -9.062 -13.773 -2.094 1 73.94 162 VAL B C 1
ATOM 5578 O O . VAL B 1 162 ? -9.008 -14.859 -2.676 1 73.94 162 VAL B O 1
ATOM 5581 N N . LEU B 1 163 ? -9.602 -13.625 -0.917 1 75.69 163 LEU B N 1
ATOM 5582 C CA . LEU B 1 163 ? -10.125 -14.758 -0.158 1 75.69 163 LEU B CA 1
ATOM 5583 C C . LEU B 1 163 ? -11.297 -15.414 -0.886 1 75.69 163 LEU B C 1
ATOM 5585 O O . LEU B 1 163 ? -11.312 -16.625 -1.074 1 75.69 163 LEU B O 1
ATOM 5589 N N . PHE B 1 164 ? -12.156 -14.617 -1.446 1 76.25 164 PHE B N 1
ATOM 5590 C CA . PHE B 1 164 ? -13.367 -15.133 -2.068 1 76.25 164 PHE B CA 1
ATOM 5591 C C . PHE B 1 164 ? -13.102 -15.562 -3.504 1 76.25 164 PHE B C 1
ATOM 5593 O O . PHE B 1 164 ? -13.625 -16.578 -3.959 1 76.25 164 PHE B O 1
ATOM 5600 N N . ALA B 1 165 ? -12.227 -14.773 -4.109 1 70.5 165 ALA B N 1
ATOM 5601 C CA . ALA B 1 165 ? -12.023 -15.023 -5.531 1 70.5 165 ALA B CA 1
ATOM 5602 C C . ALA B 1 165 ? -11.039 -16.172 -5.75 1 70.5 165 ALA B C 1
ATOM 5604 O O . ALA B 1 165 ? -11.188 -16.953 -6.699 1 70.5 165 ALA B O 1
ATOM 5605 N N . HIS B 1 166 ? -10.062 -16.266 -4.84 1 72.31 166 HIS B N 1
ATOM 5606 C CA . HIS B 1 166 ? -8.938 -17.109 -5.246 1 72.31 166 HIS B CA 1
ATOM 5607 C C . HIS B 1 166 ? -8.547 -18.078 -4.141 1 72.31 166 HIS B C 1
ATOM 5609 O O . HIS B 1 166 ? -7.676 -18.938 -4.336 1 72.31 166 HIS B O 1
ATOM 5615 N N . THR B 1 167 ? -9.211 -18.047 -3.004 1 75.38 167 THR B N 1
ATOM 5616 C CA . THR B 1 167 ? -8.695 -18.844 -1.89 1 75.38 167 THR B CA 1
ATOM 5617 C C . THR B 1 167 ? -9.688 -19.906 -1.475 1 75.38 167 THR B C 1
ATOM 5619 O O . THR B 1 167 ? -9.328 -21.094 -1.35 1 75.38 167 THR B O 1
ATOM 5622 N N . LEU B 1 168 ? -10.906 -19.625 -1.419 1 79.06 168 LEU B N 1
ATOM 5623 C CA . LEU B 1 168 ? -11.883 -20.547 -0.855 1 79.06 168 LEU B CA 1
ATOM 5624 C C . LEU B 1 168 ? -12.094 -21.75 -1.778 1 79.06 168 LEU B C 1
ATOM 5626 O O . LEU B 1 168 ? -12.039 -22.891 -1.335 1 79.06 168 LEU B O 1
ATOM 5630 N N . ALA B 1 169 ? -12.266 -21.469 -3.018 1 81.06 169 ALA B N 1
ATOM 5631 C CA . ALA B 1 169 ? -12.547 -22.547 -3.961 1 81.06 169 ALA B CA 1
ATOM 5632 C C . ALA B 1 169 ? -11.367 -23.516 -4.051 1 81.06 169 ALA B C 1
ATOM 5634 O O . ALA B 1 169 ? -11.555 -24.734 -3.977 1 81.06 169 ALA B O 1
ATOM 5635 N N . PRO B 1 170 ? -10.172 -23.016 -4.16 1 79.44 170 PRO B N 1
ATOM 5636 C CA . PRO B 1 170 ? -9.031 -23.922 -4.215 1 79.44 170 PRO B CA 1
ATOM 5637 C C . PRO B 1 170 ? -8.891 -24.766 -2.947 1 79.44 170 PRO B C 1
ATOM 5639 O O . PRO B 1 170 ? -8.5 -25.938 -3.018 1 79.44 170 PRO B O 1
ATOM 5642 N N . ILE B 1 171 ? -9.234 -24.297 -1.822 1 79.81 171 ILE B N 1
ATOM 5643 C CA . ILE B 1 171 ? -9.125 -25.031 -0.566 1 79.81 171 ILE B CA 1
ATOM 5644 C C . ILE B 1 171 ? -10.117 -26.188 -0.553 1 79.81 171 ILE B C 1
ATOM 5646 O O . ILE B 1 171 ? -9.773 -27.312 -0.179 1 79.81 171 ILE B O 1
ATOM 5650 N N . VAL B 1 172 ? -11.297 -25.938 -0.978 1 83.31 172 VAL B N 1
ATOM 5651 C CA . VAL B 1 172 ? -12.32 -26.969 -1.029 1 83.31 172 VAL B CA 1
ATOM 5652 C C . VAL B 1 172 ? -11.906 -28.062 -2.02 1 83.31 172 VAL B C 1
ATOM 5654 O O . VAL B 1 172 ? -12.023 -29.25 -1.728 1 83.31 172 VAL B O 1
ATOM 5657 N N . CYS B 1 173 ? -11.383 -27.641 -3.1 1 85.94 173 CYS B N 1
ATOM 5658 C CA . CYS B 1 173 ? -10.961 -28.594 -4.117 1 85.94 173 CYS B CA 1
ATOM 5659 C C . CYS B 1 173 ? -9.789 -29.422 -3.621 1 85.94 173 CYS B C 1
ATOM 5661 O O . CYS B 1 173 ? -9.695 -30.609 -3.93 1 85.94 173 CYS B O 1
ATOM 5663 N N . ALA B 1 174 ? -8.969 -28.766 -2.875 1 81.31 174 ALA B N 1
ATOM 5664 C CA . ALA B 1 174 ? -7.809 -29.484 -2.354 1 81.31 174 ALA B CA 1
ATOM 5665 C C . ALA B 1 174 ? -8.219 -30.5 -1.293 1 81.31 174 ALA B C 1
ATOM 5667 O O . ALA B 1 174 ? -7.539 -31.516 -1.1 1 81.31 174 ALA B O 1
ATOM 5668 N N . ALA B 1 175 ? -9.336 -30.297 -0.651 1 83.56 175 ALA B N 1
ATOM 5669 C CA . ALA B 1 175 ? -9.805 -31.188 0.402 1 83.56 175 ALA B CA 1
ATOM 5670 C C . ALA B 1 175 ? -10.68 -32.312 -0.174 1 83.56 175 ALA B C 1
ATOM 5672 O O . ALA B 1 175 ? -10.516 -33.469 0.177 1 83.56 175 ALA B O 1
ATOM 5673 N N . VAL B 1 176 ? -11.461 -31.984 -1.152 1 89.62 176 VAL B N 1
ATOM 5674 C CA . VAL B 1 176 ? -12.477 -32.938 -1.635 1 89.62 176 VAL B CA 1
ATOM 5675 C C . VAL B 1 176 ? -11.945 -33.656 -2.859 1 89.62 176 VAL B C 1
ATOM 5677 O O . VAL B 1 176 ? -12.172 -34.875 -3.004 1 89.62 176 VAL B O 1
ATOM 5680 N N . GLY B 1 177 ? -11.211 -32.969 -3.648 1 90.44 177 GLY B N 1
ATOM 5681 C CA . GLY B 1 177 ? -10.727 -33.531 -4.898 1 90.44 177 GLY B CA 1
ATOM 5682 C C . GLY B 1 177 ? -9.93 -34.812 -4.711 1 90.44 177 GLY B C 1
ATOM 5683 O O . GLY B 1 177 ? -10.289 -35.875 -5.234 1 90.44 177 GLY B O 1
ATOM 5684 N N . PRO B 1 178 ? -8.906 -34.75 -3.895 1 90.31 178 PRO B N 1
ATOM 5685 C CA . PRO B 1 178 ? -8.07 -35.938 -3.68 1 90.31 178 PRO B CA 1
ATOM 5686 C C . PRO B 1 178 ? -8.859 -37.125 -3.08 1 90.31 178 PRO B C 1
ATOM 5688 O O . PRO B 1 178 ? -8.633 -38.281 -3.449 1 90.31 178 PRO B O 1
ATOM 5691 N N . LEU B 1 179 ? -9.797 -36.844 -2.262 1 92.81 179 LEU B N 1
ATOM 5692 C CA . LEU B 1 179 ? -10.594 -37.906 -1.647 1 92.81 179 LEU B CA 1
ATOM 5693 C C . LEU B 1 179 ? -11.461 -38.594 -2.686 1 92.81 179 LEU B C 1
ATOM 5695 O O . LEU B 1 179 ? -11.602 -39.812 -2.668 1 92.81 179 LEU B O 1
ATOM 5699 N N . MET B 1 180 ? -12.008 -37.844 -3.525 1 95 180 MET B N 1
ATOM 5700 C CA . MET B 1 180 ? -12.844 -38.406 -4.578 1 95 180 MET B CA 1
ATOM 5701 C C . MET B 1 180 ? -12.008 -39.25 -5.539 1 95 180 MET B C 1
ATOM 5703 O O . MET B 1 180 ? -12.422 -40.344 -5.945 1 95 180 MET B O 1
ATOM 5707 N N . VAL B 1 181 ? -10.859 -38.781 -5.883 1 95.12 181 VAL B N 1
ATOM 5708 C CA . VAL B 1 181 ? -9.992 -39.5 -6.824 1 95.12 181 VAL B CA 1
ATOM 5709 C C . VAL B 1 181 ? -9.477 -40.781 -6.191 1 95.12 181 VAL B C 1
ATOM 5711 O O . VAL B 1 181 ? -9.469 -41.844 -6.836 1 95.12 181 VAL B O 1
ATOM 5714 N N . VAL B 1 182 ? -9.062 -40.719 -4.93 1 95.12 182 VAL B N 1
ATOM 5715 C CA . VAL B 1 182 ? -8.578 -41.906 -4.23 1 95.12 182 VAL B CA 1
ATOM 5716 C C . VAL B 1 182 ? -9.703 -42.938 -4.113 1 95.12 182 VAL B C 1
ATOM 5718 O O . VAL B 1 182 ? -9.477 -44.125 -4.281 1 95.12 182 VAL B O 1
ATOM 5721 N N . GLY B 1 183 ? -10.891 -42.5 -3.814 1 96.19 183 GLY B N 1
ATOM 5722 C CA . GLY B 1 183 ? -12.039 -43.375 -3.791 1 96.19 183 GLY B CA 1
ATOM 5723 C C . GLY B 1 183 ? -12.289 -44.062 -5.121 1 96.19 183 GLY B C 1
ATOM 5724 O O . GLY B 1 183 ? -12.594 -45.25 -5.164 1 96.19 183 GLY B O 1
ATOM 5725 N N . ALA B 1 184 ? -12.156 -43.344 -6.195 1 96.19 184 ALA B N 1
ATOM 5726 C CA . ALA B 1 184 ? -12.344 -43.875 -7.535 1 96.19 184 ALA B CA 1
ATOM 5727 C C . ALA B 1 184 ? -11.266 -44.938 -7.852 1 96.19 184 ALA B C 1
ATOM 5729 O O . ALA B 1 184 ? -11.555 -45.938 -8.484 1 96.19 184 ALA B O 1
ATOM 5730 N N . ILE B 1 185 ? -10.039 -44.656 -7.457 1 96.12 185 ILE B N 1
ATOM 5731 C CA . ILE B 1 185 ? -8.945 -45.594 -7.664 1 96.12 185 ILE B CA 1
ATOM 5732 C C . ILE B 1 185 ? -9.227 -46.875 -6.891 1 96.12 185 ILE B C 1
ATOM 5734 O O . ILE B 1 185 ? -9.008 -48 -7.398 1 96.12 185 ILE B O 1
ATOM 5738 N N . GLY B 1 186 ? -9.703 -46.75 -5.637 1 96.38 186 GLY B N 1
ATOM 5739 C CA . GLY B 1 186 ? -10.07 -47.906 -4.855 1 96.38 186 GLY B CA 1
ATOM 5740 C C . GLY B 1 186 ? -11.141 -48.75 -5.516 1 96.38 186 GLY B C 1
ATOM 5741 O O . GLY B 1 186 ? -11.031 -49.969 -5.566 1 96.38 186 GLY B O 1
ATOM 5742 N N . ALA B 1 187 ? -12.078 -48.188 -6.156 1 95.5 187 ALA B N 1
ATOM 5743 C CA . ALA B 1 187 ? -13.219 -48.875 -6.77 1 95.5 187 ALA B CA 1
ATOM 5744 C C . ALA B 1 187 ? -12.828 -49.469 -8.117 1 95.5 187 ALA B C 1
ATOM 5746 O O . ALA B 1 187 ? -13.273 -50.562 -8.469 1 95.5 187 ALA B O 1
ATOM 5747 N N . ALA B 1 188 ? -11.992 -48.781 -8.867 1 93.25 188 ALA B N 1
ATOM 5748 C CA . ALA B 1 188 ? -11.727 -49.156 -10.25 1 93.25 188 ALA B CA 1
ATOM 5749 C C . ALA B 1 188 ? -10.461 -50 -10.352 1 93.25 188 ALA B C 1
ATOM 5751 O O . ALA B 1 188 ? -10.281 -50.781 -11.312 1 93.25 188 ALA B O 1
ATOM 5752 N N . VAL B 1 189 ? -9.562 -49.812 -9.445 1 94.81 189 VAL B N 1
ATOM 5753 C CA . VAL B 1 189 ? -8.297 -50.531 -9.492 1 94.81 189 VAL B CA 1
ATOM 5754 C C . VAL B 1 189 ? -8.211 -51.5 -8.32 1 94.81 189 VAL B C 1
ATOM 5756 O O . VAL B 1 189 ? -8.555 -52.688 -8.453 1 94.81 189 VAL B O 1
ATOM 5759 N N . SER B 1 190 ? -7.859 -51.094 -7.125 1 95.88 190 SER B N 1
ATOM 5760 C CA . SER B 1 190 ? -7.801 -51.875 -5.902 1 95.88 190 SER B CA 1
ATOM 5761 C C . SER B 1 190 ? -7.586 -51 -4.676 1 95.88 190 SER B C 1
ATOM 5763 O O . SER B 1 190 ? -6.992 -49.938 -4.777 1 95.88 190 SER B O 1
ATOM 5765 N N . TRP B 1 191 ? -8.047 -51.406 -3.559 1 95.69 191 TRP B N 1
ATOM 5766 C CA . TRP B 1 191 ? -8.008 -50.594 -2.34 1 95.69 191 TRP B CA 1
ATOM 5767 C C . TRP B 1 191 ? -6.59 -50.5 -1.798 1 95.69 191 TRP B C 1
ATOM 5769 O O . TRP B 1 191 ? -6.199 -49.469 -1.247 1 95.69 191 TRP B O 1
ATOM 5779 N N . PRO B 1 192 ? -5.738 -51.562 -1.943 1 95.75 192 PRO B N 1
ATOM 5780 C CA . PRO B 1 192 ? -4.336 -51.375 -1.559 1 95.75 192 PRO B CA 1
ATOM 5781 C C . PRO B 1 192 ? -3.629 -50.312 -2.373 1 95.75 192 PRO B C 1
ATOM 5783 O O . PRO B 1 192 ? -2.822 -49.562 -1.831 1 95.75 192 PRO B O 1
ATOM 5786 N N . VAL B 1 193 ? -3.951 -50.219 -3.656 1 95.88 193 VAL B N 1
ATOM 5787 C CA . VAL B 1 193 ? -3.393 -49.188 -4.516 1 95.88 193 VAL B CA 1
ATOM 5788 C C . VAL B 1 193 ? -3.9 -47.812 -4.07 1 95.88 193 VAL B C 1
ATOM 5790 O O . VAL B 1 193 ? -3.127 -46.844 -3.969 1 95.88 193 VAL B O 1
ATOM 5793 N N . ALA B 1 194 ? -5.148 -47.75 -3.75 1 97.06 194 ALA B N 1
ATOM 5794 C CA . ALA B 1 194 ? -5.734 -46.531 -3.24 1 97.06 194 ALA B CA 1
ATOM 5795 C C . ALA B 1 194 ? -5.07 -46.094 -1.934 1 97.06 194 ALA B C 1
ATOM 5797 O O . ALA B 1 194 ? -4.879 -44.906 -1.686 1 97.06 194 ALA B O 1
ATOM 5798 N N . GLY B 1 195 ? -4.797 -47.031 -1.102 1 96.31 195 GLY B N 1
ATOM 5799 C CA . GLY B 1 195 ? -4.117 -46.75 0.155 1 96.31 195 GLY B CA 1
ATOM 5800 C C . GLY B 1 195 ? -2.74 -46.156 -0.033 1 96.31 195 GLY B C 1
ATOM 5801 O O . GLY B 1 195 ? -2.35 -45.25 0.705 1 96.31 195 GLY B O 1
ATOM 5802 N N . ALA B 1 196 ? -1.984 -46.656 -1.002 1 95 196 ALA B N 1
ATOM 5803 C CA . ALA B 1 196 ? -0.671 -46.094 -1.31 1 95 196 ALA B CA 1
ATOM 5804 C C . ALA B 1 196 ? -0.79 -44.625 -1.777 1 95 196 ALA B C 1
ATOM 5806 O O . ALA B 1 196 ? -0.019 -43.781 -1.35 1 95 196 ALA B O 1
ATOM 5807 N N . ALA B 1 197 ? -1.772 -44.438 -2.652 1 94.62 197 ALA B N 1
ATOM 5808 C CA . ALA B 1 197 ? -2.012 -43.062 -3.133 1 94.62 197 ALA B CA 1
ATOM 5809 C C . ALA B 1 197 ? -2.404 -42.156 -1.986 1 94.62 197 ALA B C 1
ATOM 5811 O O . ALA B 1 197 ? -1.886 -41.031 -1.875 1 94.62 197 ALA B O 1
ATOM 5812 N N . LEU B 1 198 ? -3.258 -42.594 -1.159 1 94.19 198 LEU B N 1
ATOM 5813 C CA . LEU B 1 198 ? -3.734 -41.781 -0.032 1 94.19 198 LEU B CA 1
ATOM 5814 C C . LEU B 1 198 ? -2.59 -41.438 0.916 1 94.19 198 LEU B C 1
ATOM 5816 O O . LEU B 1 198 ? -2.512 -40.312 1.423 1 94.19 198 LEU B O 1
ATOM 5820 N N . GLY B 1 199 ? -1.778 -42.438 1.238 1 93.62 199 GLY B N 1
ATOM 5821 C CA . GLY B 1 199 ? -0.649 -42.188 2.127 1 93.62 199 GLY B CA 1
ATOM 5822 C C . GLY B 1 199 ? 0.284 -41.094 1.639 1 93.62 199 GLY B C 1
ATOM 5823 O O . GLY B 1 199 ? 0.665 -40.219 2.406 1 93.62 199 GLY B O 1
ATOM 5824 N N . LEU B 1 200 ? 0.632 -41.094 0.405 1 91.25 200 LEU B N 1
ATOM 5825 C CA . LEU B 1 200 ? 1.558 -40.125 -0.147 1 91.25 200 LEU B CA 1
ATOM 5826 C C . LEU B 1 200 ? 0.892 -38.75 -0.266 1 91.25 200 LEU B C 1
ATOM 5828 O O . LEU B 1 200 ? 1.527 -37.719 -0.02 1 91.25 200 LEU B O 1
ATOM 5832 N N . LEU B 1 201 ? -0.385 -38.75 -0.674 1 89.94 201 LEU B N 1
ATOM 5833 C CA . LEU B 1 201 ? -1.118 -37.5 -0.745 1 89.94 201 LEU B CA 1
ATOM 5834 C C . LEU B 1 201 ? -1.28 -36.875 0.643 1 89.94 201 LEU B C 1
ATOM 5836 O O . LEU B 1 201 ? -1.178 -35.656 0.803 1 89.94 201 LEU B O 1
ATOM 5840 N N . ALA B 1 202 ? -1.52 -37.75 1.632 1 90.62 202 ALA B N 1
ATOM 5841 C CA . ALA B 1 202 ? -1.631 -37.281 3.012 1 90.62 202 ALA B CA 1
ATOM 5842 C C . ALA B 1 202 ? -0.317 -36.656 3.488 1 90.62 202 ALA B C 1
ATOM 5844 O O . ALA B 1 202 ? -0.316 -35.625 4.16 1 90.62 202 ALA B O 1
ATOM 5845 N N . LEU B 1 203 ? 0.774 -37.25 3.107 1 91.38 203 LEU B N 1
ATOM 5846 C CA . LEU B 1 203 ? 2.08 -36.719 3.455 1 91.38 203 LEU B CA 1
ATOM 5847 C C . LEU B 1 203 ? 2.289 -35.344 2.805 1 91.38 203 LEU B C 1
ATOM 5849 O O . LEU B 1 203 ? 2.789 -34.406 3.445 1 91.38 203 LEU B O 1
ATOM 5853 N N . GLN B 1 204 ? 1.882 -35.219 1.617 1 88.19 204 GLN B N 1
ATOM 5854 C CA . GLN B 1 204 ? 2.061 -34 0.87 1 88.19 204 GLN B CA 1
ATOM 5855 C C . GLN B 1 204 ? 1.168 -32.875 1.423 1 88.19 204 GLN B C 1
ATOM 5857 O O . GLN B 1 204 ? 1.587 -31.7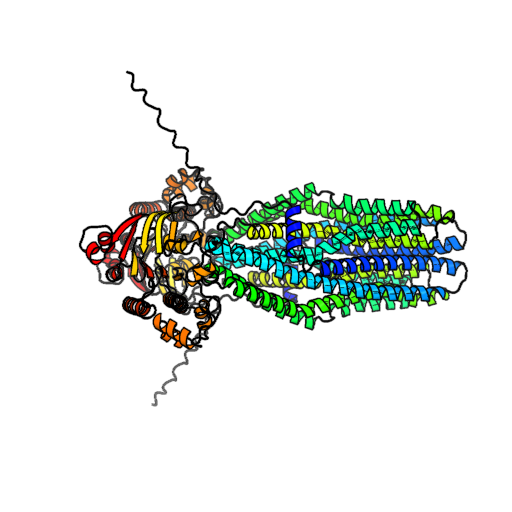34 1.508 1 88.19 204 GLN B O 1
ATOM 5862 N N . LEU B 1 205 ? -0.024 -33.188 1.808 1 84.75 205 LEU B N 1
ATOM 5863 C CA . LEU B 1 205 ? -1.009 -32.188 2.191 1 84.75 205 LEU B CA 1
ATOM 5864 C C . LEU B 1 205 ? -0.893 -31.859 3.674 1 84.75 205 LEU B C 1
ATOM 5866 O O . LEU B 1 205 ? -1.166 -30.719 4.082 1 84.75 205 LEU B O 1
ATOM 5870 N N . LEU B 1 206 ? -0.455 -32.812 4.523 1 85.31 206 LEU B N 1
ATOM 5871 C CA . LEU B 1 206 ? -0.522 -32.625 5.969 1 85.31 206 LEU B CA 1
ATOM 5872 C C . LEU B 1 206 ? 0.872 -32.406 6.555 1 85.31 206 LEU B C 1
ATOM 5874 O O . LEU B 1 206 ? 1.037 -31.688 7.535 1 85.31 206 LEU B O 1
ATOM 5878 N N . VAL B 1 207 ? 1.894 -33 5.969 1 88.69 207 VAL B N 1
ATOM 5879 C CA . VAL B 1 207 ? 3.215 -33 6.586 1 88.69 207 VAL B CA 1
ATOM 5880 C C . VAL B 1 207 ? 4.082 -31.906 5.953 1 88.69 207 VAL B C 1
ATOM 5882 O O . VAL B 1 207 ? 4.707 -31.109 6.66 1 88.69 207 VAL B O 1
ATOM 5885 N N . VAL B 1 208 ? 4.148 -31.844 4.668 1 87.75 208 VAL B N 1
ATOM 5886 C CA . VAL B 1 208 ? 5.066 -30.969 3.951 1 87.75 208 VAL B CA 1
ATOM 5887 C C . VAL B 1 208 ? 4.801 -29.516 4.344 1 87.75 208 VAL B C 1
ATOM 5889 O O . VAL B 1 208 ? 5.734 -28.766 4.664 1 87.75 208 VAL B O 1
ATOM 5892 N N . PRO B 1 209 ? 3.502 -29.109 4.41 1 82.44 209 PRO B N 1
ATOM 5893 C CA . PRO B 1 209 ? 3.27 -27.688 4.727 1 82.44 209 PRO B CA 1
ATOM 5894 C C . PRO B 1 209 ? 3.689 -27.328 6.152 1 82.44 209 PRO B C 1
ATOM 5896 O O . PRO B 1 209 ? 3.947 -26.156 6.445 1 82.44 209 PRO B O 1
ATOM 5899 N N . VAL B 1 210 ? 3.879 -28.25 7.047 1 85.62 210 VAL B N 1
ATOM 5900 C CA . VAL B 1 210 ? 4.18 -27.953 8.445 1 85.62 210 VAL B CA 1
ATOM 5901 C C . VAL B 1 210 ? 5.684 -28.062 8.68 1 85.62 210 VAL B C 1
ATOM 5903 O O . VAL B 1 210 ? 6.184 -27.656 9.734 1 85.62 210 VAL B O 1
ATOM 5906 N N . LEU B 1 211 ? 6.352 -28.5 7.621 1 89.25 211 LEU B N 1
ATOM 5907 C CA . LEU B 1 211 ? 7.801 -28.594 7.762 1 89.25 211 LEU B CA 1
ATOM 5908 C C . LEU B 1 211 ? 8.414 -27.203 7.961 1 89.25 211 LEU B C 1
ATOM 5910 O O . LEU B 1 211 ? 8.297 -26.344 7.09 1 89.25 211 LEU B O 1
ATOM 5914 N N . GLY B 1 212 ? 9.062 -26.984 9.133 1 89.69 212 GLY B N 1
ATOM 5915 C CA . GLY B 1 212 ? 9.734 -25.734 9.438 1 89.69 212 GLY B CA 1
ATOM 5916 C C . GLY B 1 212 ? 8.773 -24.594 9.695 1 89.69 212 GLY B C 1
ATOM 5917 O O . GLY B 1 212 ? 9.133 -23.422 9.516 1 89.69 212 GLY B O 1
ATOM 5918 N N . ALA B 1 213 ? 7.531 -24.938 9.969 1 84.88 213 ALA B N 1
ATOM 5919 C CA . ALA B 1 213 ? 6.516 -23.906 10.164 1 84.88 213 ALA B CA 1
ATOM 5920 C C . ALA B 1 213 ? 6.898 -22.984 11.32 1 84.88 213 ALA B C 1
ATOM 5922 O O . ALA B 1 213 ? 6.809 -21.75 11.188 1 84.88 213 ALA B O 1
ATOM 5923 N N . ALA B 1 214 ? 7.387 -23.516 12.422 1 86.31 214 ALA B N 1
ATOM 5924 C CA . ALA B 1 214 ? 7.773 -22.719 13.578 1 86.31 214 ALA B CA 1
ATOM 5925 C C . ALA B 1 214 ? 8.969 -21.828 13.258 1 86.31 214 ALA B C 1
ATOM 5927 O O . ALA B 1 214 ? 8.977 -20.641 13.578 1 86.31 214 ALA B O 1
ATOM 5928 N N . ALA B 1 215 ? 9.945 -22.453 12.609 1 90.06 215 ALA B N 1
ATOM 5929 C CA . ALA B 1 215 ? 11.125 -21.688 12.227 1 90.06 215 ALA B CA 1
ATOM 5930 C C . ALA B 1 215 ? 10.758 -20.578 11.234 1 90.06 215 ALA B C 1
ATOM 5932 O O . ALA B 1 215 ? 11.312 -19.484 11.297 1 90.06 215 ALA B O 1
ATOM 5933 N N . SER B 1 216 ? 9.906 -20.844 10.359 1 87.38 216 SER B N 1
ATOM 5934 C CA . SER B 1 216 ? 9.477 -19.875 9.367 1 87.38 216 SER B CA 1
ATOM 5935 C C . SER B 1 216 ? 8.711 -18.719 10.016 1 87.38 216 SER B C 1
ATOM 5937 O O . SER B 1 216 ? 8.875 -17.562 9.633 1 87.38 216 SER B O 1
ATOM 5939 N N . LEU B 1 217 ? 7.93 -19.094 10.984 1 81.75 217 LEU B N 1
ATOM 5940 C CA . LEU B 1 217 ? 7.188 -18.062 11.703 1 81.75 217 LEU B CA 1
ATOM 5941 C C . LEU B 1 217 ? 8.133 -17.156 12.492 1 81.75 217 LEU B C 1
ATOM 5943 O O . LEU B 1 217 ? 7.957 -15.938 12.523 1 81.75 217 LEU B O 1
ATOM 5947 N N . GLY B 1 218 ? 9.039 -17.766 13.188 1 85.81 218 GLY B N 1
ATOM 5948 C CA . GLY B 1 218 ? 10.055 -16.984 13.875 1 85.81 218 GLY B CA 1
ATOM 5949 C C . GLY B 1 218 ? 10.844 -16.078 12.945 1 85.81 218 GLY B C 1
ATOM 5950 O O . GLY B 1 218 ? 11.086 -14.914 13.266 1 85.81 218 GLY B O 1
ATOM 5951 N N . ALA B 1 219 ? 11.219 -16.578 11.797 1 89.06 219 ALA B N 1
ATOM 5952 C CA . ALA B 1 219 ? 11.953 -15.812 10.797 1 89.06 219 ALA B CA 1
ATOM 5953 C C . ALA B 1 219 ? 11.102 -14.664 10.258 1 89.06 219 ALA B C 1
ATOM 5955 O O . ALA B 1 219 ? 11.602 -13.562 10.016 1 89.06 219 ALA B O 1
ATOM 5956 N N . ALA B 1 220 ? 9.867 -14.93 10.07 1 81.56 220 ALA B N 1
ATOM 5957 C CA . ALA B 1 220 ? 8.953 -13.898 9.578 1 81.56 220 ALA B CA 1
ATOM 5958 C C . ALA B 1 220 ? 8.852 -12.734 10.562 1 81.56 220 ALA B C 1
ATOM 5960 O O . ALA B 1 220 ? 8.867 -11.57 10.164 1 81.56 220 ALA B O 1
ATOM 5961 N N . ARG B 1 221 ? 8.773 -13.094 11.812 1 83.06 221 ARG B N 1
ATOM 5962 C CA . ARG B 1 221 ? 8.703 -12.07 12.852 1 83.06 221 ARG B CA 1
ATOM 5963 C C . ARG B 1 221 ? 9.992 -11.258 12.898 1 83.06 221 ARG B C 1
ATOM 5965 O O . ARG B 1 221 ? 9.961 -10.023 12.945 1 83.06 221 ARG B O 1
ATOM 5972 N N . ALA B 1 222 ? 11.016 -11.945 12.836 1 89.62 222 ALA B N 1
ATOM 5973 C CA . ALA B 1 222 ? 12.312 -11.273 12.828 1 89.62 222 ALA B CA 1
ATOM 5974 C C . ALA B 1 222 ? 12.477 -10.422 11.57 1 89.62 222 ALA B C 1
ATOM 5976 O O . ALA B 1 222 ? 13.031 -9.32 11.625 1 89.62 222 ALA B O 1
ATOM 5977 N N . GLY B 1 223 ? 12.055 -10.945 10.43 1 86.62 223 GLY B N 1
ATOM 5978 C CA . GLY B 1 223 ? 12.102 -10.195 9.188 1 86.62 223 GLY B CA 1
ATOM 5979 C C . GLY B 1 223 ? 11.25 -8.938 9.219 1 86.62 223 GLY B C 1
ATOM 5980 O O . GLY B 1 223 ? 11.664 -7.891 8.711 1 86.62 223 GLY B O 1
ATOM 5981 N N . ALA B 1 224 ? 10.133 -9.031 9.859 1 80.94 224 ALA B N 1
ATOM 5982 C CA . ALA B 1 224 ? 9.266 -7.871 10.008 1 80.94 224 ALA B CA 1
ATOM 5983 C C . ALA B 1 224 ? 9.922 -6.789 10.852 1 80.94 224 ALA B C 1
ATOM 5985 O O . ALA B 1 224 ? 9.852 -5.605 10.523 1 80.94 224 ALA B O 1
ATOM 5986 N N . ALA B 1 225 ? 10.492 -7.195 11.914 1 88.19 225 ALA B N 1
ATOM 5987 C CA . ALA B 1 225 ? 11.234 -6.258 12.75 1 88.19 225 ALA B CA 1
ATOM 5988 C C . ALA B 1 225 ? 12.391 -5.625 11.977 1 88.19 225 ALA B C 1
ATOM 5990 O O . ALA B 1 225 ? 12.633 -4.422 12.094 1 88.19 225 ALA B O 1
ATOM 5991 N N . GLY B 1 226 ? 13.07 -6.461 11.234 1 88.31 226 GLY B N 1
ATOM 5992 C CA . GLY B 1 226 ? 14.141 -5.945 10.398 1 88.31 226 GLY B CA 1
ATOM 5993 C C . GLY B 1 226 ? 13.656 -4.961 9.352 1 88.31 226 GLY B C 1
ATOM 5994 O O . GLY B 1 226 ? 14.297 -3.934 9.117 1 88.31 226 GLY B O 1
ATOM 5995 N N . ARG B 1 227 ? 12.578 -5.223 8.781 1 84.75 227 ARG B N 1
ATOM 5996 C CA . ARG B 1 227 ? 11.992 -4.324 7.797 1 84.75 227 ARG B CA 1
ATOM 5997 C C . ARG B 1 227 ? 11.578 -3.002 8.438 1 84.75 227 ARG B C 1
ATOM 5999 O O . ARG B 1 227 ? 11.797 -1.935 7.863 1 84.75 227 ARG B O 1
ATOM 6006 N N . ALA B 1 228 ? 11.008 -3.074 9.547 1 82.44 228 ALA B N 1
ATOM 6007 C CA . ALA B 1 228 ? 10.625 -1.865 10.266 1 82.44 228 ALA B CA 1
ATOM 6008 C C . ALA B 1 228 ? 11.844 -0.999 10.57 1 82.44 228 ALA B C 1
ATOM 6010 O O . ALA B 1 228 ? 11.805 0.223 10.406 1 82.44 228 ALA B O 1
ATOM 6011 N N . ALA B 1 229 ? 12.867 -1.635 11 1 89.06 229 ALA B N 1
ATOM 6012 C CA . ALA B 1 229 ? 14.102 -0.918 11.281 1 89.06 229 ALA B CA 1
ATOM 6013 C C . ALA B 1 229 ? 14.656 -0.267 10.016 1 89.06 229 ALA B C 1
ATOM 6015 O O . ALA B 1 229 ? 15.141 0.87 10.055 1 89.06 229 ALA B O 1
ATOM 6016 N N . LEU B 1 230 ? 14.617 -0.972 8.961 1 88.19 230 LEU B N 1
ATOM 6017 C CA . LEU B 1 230 ? 15.102 -0.452 7.684 1 88.19 230 LEU B CA 1
ATOM 6018 C C . LEU B 1 230 ? 14.266 0.744 7.234 1 88.19 230 LEU B C 1
ATOM 6020 O O . LEU B 1 230 ? 14.82 1.771 6.828 1 88.19 230 LEU B O 1
ATOM 6024 N N . VAL B 1 231 ? 12.984 0.616 7.297 1 82.5 231 VAL B N 1
ATOM 6025 C CA . VAL B 1 231 ? 12.078 1.69 6.902 1 82.5 231 VAL B CA 1
ATOM 6026 C C . VAL B 1 231 ? 12.305 2.912 7.789 1 82.5 231 VAL B C 1
ATOM 6028 O O . VAL B 1 231 ? 12.312 4.047 7.305 1 82.5 231 VAL B O 1
ATOM 6031 N N . GLN B 1 232 ? 12.492 2.668 9.023 1 83.75 232 GLN B N 1
ATOM 6032 C CA . GLN B 1 232 ? 12.781 3.756 9.953 1 83.75 232 GLN B CA 1
ATOM 6033 C C . GLN B 1 232 ? 14.086 4.453 9.594 1 83.75 232 GLN B C 1
ATOM 6035 O O . GLN B 1 232 ? 14.18 5.684 9.641 1 83.75 232 GLN B O 1
ATOM 6040 N N . HIS B 1 233 ? 15.055 3.691 9.312 1 88.56 233 HIS B N 1
ATOM 6041 C CA . HIS B 1 233 ? 16.344 4.242 8.914 1 88.56 233 HIS B CA 1
ATOM 6042 C C . HIS B 1 233 ? 16.219 5.094 7.652 1 88.56 233 HIS B C 1
ATOM 6044 O O . HIS B 1 233 ? 16.766 6.191 7.578 1 88.56 233 HIS B O 1
ATOM 6050 N N . VAL B 1 234 ? 15.5 4.582 6.734 1 84.75 234 VAL B N 1
ATOM 6051 C CA . VAL B 1 234 ? 15.312 5.293 5.477 1 84.75 234 VAL B CA 1
ATOM 6052 C C . VAL B 1 234 ? 14.516 6.574 5.723 1 84.75 234 VAL B C 1
ATOM 6054 O O . VAL B 1 234 ? 14.867 7.641 5.219 1 84.75 234 VAL B O 1
ATOM 6057 N N . THR B 1 235 ? 13.469 6.473 6.469 1 80.81 235 THR B N 1
ATOM 6058 C CA . THR B 1 235 ? 12.641 7.625 6.797 1 80.81 235 THR B CA 1
ATOM 6059 C C . THR B 1 235 ? 13.453 8.695 7.512 1 80.81 235 THR B C 1
ATOM 6061 O O . THR B 1 235 ? 13.398 9.875 7.148 1 80.81 235 THR B O 1
ATOM 6064 N N . ASP B 1 236 ? 14.172 8.281 8.469 1 84.88 236 ASP B N 1
ATOM 6065 C CA . ASP B 1 236 ? 15.023 9.18 9.242 1 84.88 236 ASP B CA 1
ATOM 6066 C C . ASP B 1 236 ? 16.062 9.859 8.352 1 84.88 236 ASP B C 1
ATOM 6068 O O . ASP B 1 236 ? 16.328 11.055 8.5 1 84.88 236 ASP B O 1
ATOM 6072 N N . THR B 1 237 ? 16.625 9.133 7.508 1 84.5 237 THR B N 1
ATOM 6073 C CA . THR B 1 237 ? 17.656 9.648 6.617 1 84.5 237 THR B CA 1
ATOM 6074 C C . THR B 1 237 ? 17.078 10.656 5.633 1 84.5 237 THR B C 1
ATOM 6076 O O . THR B 1 237 ? 17.656 11.719 5.406 1 84.5 237 THR B O 1
ATOM 6079 N N . VAL B 1 238 ? 15.914 10.336 5.168 1 79 238 VAL B N 1
ATOM 6080 C CA . VAL B 1 238 ? 15.281 11.203 4.18 1 79 238 VAL B CA 1
ATOM 6081 C C . VAL B 1 238 ? 14.82 12.492 4.844 1 79 238 VAL B C 1
ATOM 6083 O O . VAL B 1 238 ? 14.984 13.578 4.285 1 79 238 VAL B O 1
ATOM 6086 N N . GLN B 1 239 ? 14.273 12.359 5.977 1 77 239 GLN B N 1
ATOM 6087 C CA . GLN B 1 239 ? 13.797 13.531 6.691 1 77 239 GLN B CA 1
ATOM 6088 C C . GLN B 1 239 ? 14.961 14.391 7.184 1 77 239 GLN B C 1
ATOM 6090 O O . GLN B 1 239 ? 14.836 15.609 7.301 1 77 239 GLN B O 1
ATOM 6095 N N . GLY B 1 240 ? 16.062 13.773 7.492 1 81.06 240 GLY B N 1
ATOM 6096 C CA . GLY B 1 240 ? 17.234 14.484 7.965 1 81.06 240 GLY B CA 1
ATOM 6097 C C . GLY B 1 240 ? 18.312 14.633 6.898 1 81.06 240 GLY B C 1
ATOM 6098 O O . GLY B 1 240 ? 19.5 14.742 7.211 1 81.06 240 GLY B O 1
ATOM 6099 N N . MET B 1 241 ? 17.922 14.68 5.691 1 80.19 241 MET B N 1
ATOM 6100 C CA . MET B 1 241 ? 18.859 14.672 4.566 1 80.19 241 MET B CA 1
ATOM 6101 C C . MET B 1 241 ? 19.781 15.875 4.621 1 80.19 241 MET B C 1
ATOM 6103 O O . MET B 1 241 ? 21 15.742 4.398 1 80.19 241 MET B O 1
ATOM 6107 N N . PRO B 1 242 ? 19.266 17.094 4.895 1 77.12 242 PRO B N 1
ATOM 6108 C CA . PRO B 1 242 ? 20.188 18.234 4.984 1 77.12 242 PRO B CA 1
ATOM 6109 C C . PRO B 1 242 ? 21.297 18.016 6.004 1 77.12 242 PRO B C 1
ATOM 6111 O O . PRO B 1 242 ? 22.453 18.359 5.746 1 77.12 242 PRO B O 1
ATOM 6114 N N . GLU B 1 243 ? 20.969 17.406 7.117 1 83.19 243 GLU B N 1
ATOM 6115 C CA . GLU B 1 243 ? 21.969 17.109 8.141 1 83.19 243 GLU B CA 1
ATOM 6116 C C . GLU B 1 243 ? 22.953 16.031 7.664 1 83.19 243 GLU B C 1
ATOM 6118 O O . GLU B 1 243 ? 24.156 16.141 7.879 1 83.19 243 GLU B O 1
ATOM 6123 N N . VAL B 1 244 ? 22.438 15.055 7.012 1 84.12 244 VAL B N 1
ATOM 6124 C CA . VAL B 1 244 ? 23.25 13.938 6.555 1 84.12 244 VAL B CA 1
ATOM 6125 C C . VAL B 1 244 ? 24.266 14.43 5.523 1 84.12 244 VAL B C 1
ATOM 6127 O O . VAL B 1 244 ? 25.453 14.086 5.594 1 84.12 244 VAL B O 1
ATOM 6130 N N . VAL B 1 245 ? 23.812 15.195 4.605 1 78.38 245 VAL B N 1
ATOM 6131 C CA . VAL B 1 245 ? 24.688 15.719 3.562 1 78.38 245 VAL B CA 1
ATOM 6132 C C . VAL B 1 245 ? 25.578 16.812 4.141 1 78.38 245 VAL B C 1
ATOM 6134 O O . VAL B 1 245 ? 26.781 16.828 3.881 1 78.38 245 VAL B O 1
ATOM 6137 N N . GLY B 1 246 ? 24.969 17.656 4.863 1 78.19 246 GLY B N 1
ATOM 6138 C CA . GLY B 1 246 ? 25.688 18.797 5.422 1 78.19 246 GLY B CA 1
ATOM 6139 C C . GLY B 1 246 ? 26.859 18.375 6.289 1 78.19 246 GLY B C 1
ATOM 6140 O O . GLY B 1 246 ? 27.875 19.078 6.34 1 78.19 246 GLY B O 1
ATOM 6141 N N . TYR B 1 247 ? 26.703 17.234 6.93 1 82.81 247 TYR B N 1
ATOM 6142 C CA . TYR B 1 247 ? 27.781 16.781 7.812 1 82.81 247 TYR B CA 1
ATOM 6143 C C . TYR B 1 247 ? 28.562 15.641 7.176 1 82.81 247 TYR B C 1
ATOM 6145 O O . TYR B 1 247 ? 29.359 14.969 7.844 1 82.81 247 TYR B O 1
ATOM 6153 N N . GLY B 1 248 ? 28.375 15.352 5.945 1 78.31 248 GLY B N 1
ATOM 6154 C CA . GLY B 1 248 ? 29.141 14.383 5.188 1 78.31 248 GLY B CA 1
ATOM 6155 C C . GLY B 1 248 ? 28.938 12.953 5.672 1 78.31 248 GLY B C 1
ATOM 6156 O O . GLY B 1 248 ? 29.891 12.18 5.758 1 78.31 248 GLY B O 1
ATOM 6157 N N . ARG B 1 249 ? 27.75 12.641 6.059 1 83.94 249 ARG B N 1
ATOM 6158 C CA . ARG B 1 249 ? 27.484 11.328 6.641 1 83.94 249 ARG B CA 1
ATOM 6159 C C . ARG B 1 249 ? 26.734 10.43 5.656 1 83.94 249 ARG B C 1
ATOM 6161 O O . ARG B 1 249 ? 26.156 9.414 6.047 1 83.94 249 ARG B O 1
ATOM 6168 N N . ALA B 1 250 ? 26.812 10.781 4.434 1 82.12 250 ALA B N 1
ATOM 6169 C CA . ALA B 1 250 ? 26.078 10.016 3.434 1 82.12 250 ALA B CA 1
ATOM 6170 C C . ALA B 1 250 ? 26.609 8.586 3.336 1 82.12 250 ALA B C 1
ATOM 6172 O O . ALA B 1 250 ? 25.828 7.629 3.34 1 82.12 250 ALA B O 1
ATOM 6173 N N . ALA B 1 251 ? 27.953 8.43 3.324 1 84.25 251 ALA B N 1
ATOM 6174 C CA . ALA B 1 251 ? 28.562 7.109 3.184 1 84.25 251 ALA B CA 1
ATOM 6175 C C . ALA B 1 251 ? 28.266 6.242 4.406 1 84.25 251 ALA B C 1
ATOM 6177 O O . ALA B 1 251 ? 28 5.047 4.273 1 84.25 251 ALA B O 1
ATOM 6178 N N . ALA B 1 252 ? 28.312 6.898 5.535 1 87.75 252 ALA B N 1
ATOM 6179 C CA . ALA B 1 252 ? 28.047 6.156 6.766 1 87.75 252 ALA B CA 1
ATOM 6180 C C . ALA B 1 252 ? 26.594 5.684 6.812 1 87.75 252 ALA B C 1
ATOM 6182 O O . ALA B 1 252 ? 26.328 4.562 7.25 1 87.75 252 ALA B O 1
ATOM 6183 N N . ARG B 1 253 ? 25.719 6.559 6.426 1 87.94 253 ARG B N 1
ATOM 6184 C CA . ARG B 1 253 ? 24.297 6.207 6.426 1 87.94 253 ARG B CA 1
ATOM 6185 C C . ARG B 1 253 ? 24.016 5.074 5.445 1 87.94 253 ARG B C 1
ATOM 6187 O O . ARG B 1 253 ? 23.188 4.203 5.719 1 87.94 253 ARG B O 1
ATOM 6194 N N . LEU B 1 254 ? 24.703 5.102 4.367 1 88.12 254 LEU B N 1
ATOM 6195 C CA . LEU B 1 254 ? 24.547 4.047 3.371 1 88.12 254 LEU B CA 1
ATOM 6196 C C . LEU B 1 254 ? 25.078 2.715 3.9 1 88.12 254 LEU B C 1
ATOM 6198 O O . LEU B 1 254 ? 24.453 1.668 3.672 1 88.12 254 LEU B O 1
ATOM 6202 N N . GLU B 1 255 ? 26.188 2.771 4.523 1 91.25 255 GLU B N 1
ATOM 6203 C CA . GLU B 1 255 ? 26.75 1.56 5.109 1 91.25 255 GLU B CA 1
ATOM 6204 C C . GLU B 1 255 ? 25.828 0.973 6.172 1 91.25 255 GLU B C 1
ATOM 6206 O O . GLU B 1 255 ? 25.656 -0.244 6.238 1 91.25 255 GLU B O 1
ATOM 6211 N N . GLU B 1 256 ? 25.281 1.88 6.934 1 91.88 256 GLU B N 1
ATOM 6212 C CA . GLU B 1 256 ? 24.328 1.429 7.945 1 91.88 256 GLU B CA 1
ATOM 6213 C C . GLU B 1 256 ? 23.094 0.8 7.301 1 91.88 256 GLU B C 1
ATOM 6215 O O . GLU B 1 256 ? 22.578 -0.195 7.801 1 91.88 256 GLU B O 1
ATOM 6220 N N . MET B 1 257 ? 22.656 1.334 6.281 1 89.94 257 MET B N 1
ATOM 6221 C CA . MET B 1 257 ? 21.516 0.772 5.555 1 89.94 257 MET B CA 1
ATOM 6222 C C . MET B 1 257 ? 21.844 -0.622 5.031 1 89.94 257 MET B C 1
ATOM 6224 O O . MET B 1 257 ? 21.031 -1.535 5.129 1 89.94 257 MET B O 1
ATOM 6228 N N . GLY B 1 258 ? 23.031 -0.725 4.469 1 91 258 GLY B N 1
ATOM 6229 C CA . GLY B 1 258 ? 23.469 -2.033 4.012 1 91 258 GLY B CA 1
ATOM 6230 C C . GLY B 1 258 ? 23.5 -3.072 5.113 1 91 258 GLY B C 1
ATOM 6231 O O . GLY B 1 258 ? 23.109 -4.223 4.898 1 91 258 GLY B O 1
ATOM 6232 N N . GLY B 1 259 ? 23.953 -2.65 6.246 1 93.19 259 GLY B N 1
ATOM 6233 C CA . GLY B 1 259 ? 23.953 -3.545 7.391 1 93.19 259 GLY B CA 1
ATOM 6234 C C . GLY B 1 259 ? 22.547 -3.986 7.793 1 93.19 259 GLY B C 1
ATOM 6235 O O . GLY B 1 259 ? 22.344 -5.152 8.141 1 93.19 259 GLY B O 1
ATOM 6236 N N . LEU B 1 260 ? 21.625 -3.092 7.758 1 92.56 260 LEU B N 1
ATOM 6237 C CA . LEU B 1 260 ? 20.25 -3.4 8.086 1 92.56 260 LEU B CA 1
ATOM 6238 C C . LEU B 1 260 ? 19.641 -4.348 7.055 1 92.56 260 LEU B C 1
ATOM 6240 O O . LEU B 1 260 ? 18.906 -5.27 7.41 1 92.56 260 LEU B O 1
ATOM 6244 N N . ASP B 1 261 ? 20 -4.121 5.848 1 90.88 261 ASP B N 1
ATOM 6245 C CA . ASP B 1 261 ? 19.547 -5.02 4.789 1 90.88 261 ASP B CA 1
ATOM 6246 C C . ASP B 1 261 ? 20.078 -6.434 5.004 1 90.88 261 ASP B C 1
ATOM 6248 O O . ASP B 1 261 ? 19.344 -7.406 4.863 1 90.88 261 ASP B O 1
ATOM 6252 N N . ASP B 1 262 ? 21.375 -6.52 5.332 1 91.56 262 ASP B N 1
ATOM 6253 C CA . ASP B 1 262 ? 22 -7.82 5.57 1 91.56 262 ASP B CA 1
ATOM 6254 C C . ASP B 1 262 ? 21.375 -8.523 6.773 1 91.56 262 ASP B C 1
ATOM 6256 O O . ASP B 1 262 ? 21.156 -9.734 6.75 1 91.56 262 ASP B O 1
ATOM 6260 N N . ALA B 1 263 ? 21.125 -7.758 7.762 1 92.88 263 ALA B N 1
ATOM 6261 C CA . ALA B 1 263 ? 20.516 -8.32 8.961 1 92.88 263 ALA B CA 1
ATOM 6262 C C . ALA B 1 263 ? 19.109 -8.844 8.648 1 92.88 263 ALA B C 1
ATOM 6264 O O . ALA B 1 263 ? 18.719 -9.906 9.141 1 92.88 263 ALA B O 1
ATOM 6265 N N . MET B 1 264 ? 18.375 -8.188 7.867 1 88.81 264 MET B N 1
ATOM 6266 C CA . MET B 1 264 ? 17.047 -8.609 7.473 1 88.81 264 MET B CA 1
ATOM 6267 C C . MET B 1 264 ? 17.109 -9.891 6.645 1 88.81 264 MET B C 1
ATOM 6269 O O . MET B 1 264 ? 16.328 -10.812 6.863 1 88.81 264 MET B O 1
ATOM 6273 N N . ALA B 1 265 ? 18.031 -9.898 5.742 1 88.44 265 ALA B N 1
ATOM 6274 C CA . ALA B 1 265 ? 18.203 -11.086 4.906 1 88.44 265 ALA B CA 1
ATOM 6275 C C . ALA B 1 265 ? 18.547 -12.305 5.754 1 88.44 265 ALA B C 1
ATOM 6277 O O . ALA B 1 265 ? 18 -13.391 5.535 1 88.44 265 ALA B O 1
ATOM 6278 N N . ARG B 1 266 ? 19.391 -12.102 6.727 1 91.06 266 ARG B N 1
ATOM 6279 C CA . ARG B 1 266 ? 19.781 -13.195 7.613 1 91.06 266 ARG B CA 1
ATOM 6280 C C . ARG B 1 266 ? 18.594 -13.664 8.453 1 91.06 266 ARG B C 1
ATOM 6282 O O . ARG B 1 266 ? 18.438 -14.859 8.688 1 91.06 266 ARG B O 1
ATOM 6289 N N . ALA B 1 267 ? 17.828 -12.734 8.828 1 91.25 267 ALA B N 1
ATOM 6290 C CA . ALA B 1 267 ? 16.656 -13.062 9.625 1 91.25 267 ALA B CA 1
ATOM 6291 C C . ALA B 1 267 ? 15.641 -13.859 8.805 1 91.25 267 ALA B C 1
ATOM 6293 O O . ALA B 1 267 ? 14.938 -14.719 9.336 1 91.25 267 ALA B O 1
ATOM 6294 N N . LEU B 1 268 ? 15.625 -13.695 7.512 1 88.19 268 LEU B N 1
ATOM 6295 C CA . LEU B 1 268 ? 14.625 -14.32 6.652 1 88.19 268 LEU B CA 1
ATOM 6296 C C . LEU B 1 268 ? 15.164 -15.625 6.062 1 88.19 268 LEU B C 1
ATOM 6298 O O . LEU B 1 268 ? 14.406 -16.406 5.48 1 88.19 268 LEU B O 1
ATOM 6302 N N . ALA B 1 269 ? 16.438 -15.945 6.266 1 90.31 269 ALA B N 1
ATOM 6303 C CA . ALA B 1 269 ? 17.109 -17.078 5.645 1 90.31 269 ALA B CA 1
ATOM 6304 C C . ALA B 1 269 ? 16.438 -18.391 6.039 1 90.31 269 ALA B C 1
ATOM 6306 O O . ALA B 1 269 ? 16.203 -19.266 5.188 1 90.31 269 ALA B O 1
ATOM 6307 N N . PRO B 1 270 ? 16.062 -18.578 7.348 1 90.69 270 PRO B N 1
ATOM 6308 C CA . PRO B 1 270 ? 15.406 -19.844 7.691 1 90.69 270 PRO B CA 1
ATOM 6309 C C . PRO B 1 270 ? 14.094 -20.047 6.941 1 90.69 270 PRO B C 1
ATOM 6311 O O . PRO B 1 270 ? 13.773 -21.172 6.531 1 90.69 270 PRO B O 1
ATOM 6314 N N . SER B 1 271 ? 13.367 -19 6.777 1 85.75 271 SER B N 1
ATOM 6315 C CA . SER B 1 271 ? 12.125 -19.109 6.016 1 85.75 271 SER B CA 1
ATOM 6316 C C . SER B 1 271 ? 12.391 -19.531 4.574 1 85.75 271 SER B C 1
ATOM 6318 O O . SER B 1 271 ? 11.688 -20.375 4.031 1 85.75 271 SER B O 1
ATOM 6320 N N . ALA B 1 272 ? 13.438 -19 3.992 1 85 272 ALA B N 1
ATOM 6321 C CA . ALA B 1 272 ? 13.797 -19.328 2.621 1 85 272 ALA B CA 1
ATOM 6322 C C . ALA B 1 272 ? 14.266 -20.781 2.523 1 85 272 ALA B C 1
ATOM 6324 O O . ALA B 1 272 ? 13.906 -21.5 1.586 1 85 272 ALA B O 1
ATOM 6325 N N . ARG B 1 273 ? 15.016 -21.234 3.496 1 89.44 273 ARG B N 1
ATOM 6326 C CA . ARG B 1 273 ? 15.523 -22.609 3.506 1 89.44 273 ARG B CA 1
ATOM 6327 C C . ARG B 1 273 ? 14.391 -23.609 3.639 1 89.44 273 ARG B C 1
ATOM 6329 O O . ARG B 1 273 ? 14.352 -24.609 2.916 1 89.44 273 ARG B O 1
ATOM 6336 N N . TRP B 1 274 ? 13.5 -23.328 4.484 1 87.94 274 TRP B N 1
ATOM 6337 C CA . TRP B 1 274 ? 12.398 -24.266 4.688 1 87.94 274 TRP B CA 1
ATOM 6338 C C . TRP B 1 274 ? 11.414 -24.219 3.525 1 87.94 274 TRP B C 1
ATOM 6340 O O . TRP B 1 274 ? 10.805 -25.234 3.182 1 87.94 274 TRP B O 1
ATOM 6350 N N . ALA B 1 275 ? 11.281 -23.031 2.959 1 84.12 275 ALA B N 1
ATOM 6351 C CA . ALA B 1 275 ? 10.5 -22.969 1.726 1 84.12 275 ALA B CA 1
ATOM 6352 C C . ALA B 1 275 ? 11.117 -23.859 0.646 1 84.12 275 ALA B C 1
ATOM 6354 O O . ALA B 1 275 ? 10.398 -24.578 -0.061 1 84.12 275 ALA B O 1
ATOM 6355 N N . ALA B 1 276 ? 12.484 -23.828 0.59 1 86.31 276 ALA B N 1
ATOM 6356 C CA . ALA B 1 276 ? 13.188 -24.672 -0.367 1 86.31 276 ALA B CA 1
ATOM 6357 C C . ALA B 1 276 ? 12.984 -26.156 -0.051 1 86.31 276 ALA B C 1
ATOM 6359 O O . ALA B 1 276 ? 12.75 -26.953 -0.954 1 86.31 276 ALA B O 1
ATOM 6360 N N . VAL B 1 277 ? 12.969 -26.5 1.201 1 89.38 277 VAL B N 1
ATOM 6361 C CA . VAL B 1 277 ? 12.758 -27.875 1.63 1 89.38 277 VAL B CA 1
ATOM 6362 C C . VAL B 1 277 ? 11.344 -28.312 1.276 1 89.38 277 VAL B C 1
ATOM 6364 O O . VAL B 1 277 ? 11.133 -29.406 0.758 1 89.38 277 VAL B O 1
ATOM 6367 N N . ARG B 1 278 ? 10.438 -27.484 1.544 1 87.44 278 ARG B N 1
ATOM 6368 C CA . ARG B 1 278 ? 9.055 -27.828 1.241 1 87.44 278 ARG B CA 1
ATOM 6369 C C . ARG B 1 278 ? 8.844 -28 -0.26 1 87.44 278 ARG B C 1
ATOM 6371 O O . ARG B 1 278 ? 8.164 -28.922 -0.697 1 87.44 278 ARG B O 1
ATOM 6378 N N . ARG B 1 279 ? 9.469 -27.109 -1.033 1 83.81 279 ARG B N 1
ATOM 6379 C CA . ARG B 1 279 ? 9.352 -27.234 -2.482 1 83.81 279 ARG B CA 1
ATOM 6380 C C . ARG B 1 279 ? 10.008 -28.516 -2.986 1 83.81 279 ARG B C 1
ATOM 6382 O O . ARG B 1 279 ? 9.453 -29.203 -3.846 1 83.81 279 ARG B O 1
ATOM 6389 N N . GLY B 1 280 ? 11.188 -28.828 -2.449 1 85.75 280 GLY B N 1
ATOM 6390 C CA . GLY B 1 280 ? 11.852 -30.062 -2.805 1 85.75 280 GLY B CA 1
ATOM 6391 C C . GLY B 1 280 ? 11.07 -31.297 -2.402 1 85.75 280 GLY B C 1
ATOM 6392 O O . GLY B 1 280 ? 10.93 -32.219 -3.193 1 85.75 280 GLY B O 1
ATOM 6393 N N . ALA B 1 281 ? 10.531 -31.219 -1.195 1 88.81 281 ALA B N 1
ATOM 6394 C CA . ALA B 1 281 ? 9.727 -32.344 -0.708 1 88.81 281 ALA B CA 1
ATOM 6395 C C . ALA B 1 281 ? 8.461 -32.5 -1.545 1 88.81 281 ALA B C 1
ATOM 6397 O O . ALA B 1 281 ? 8.055 -33.625 -1.849 1 88.81 281 ALA B O 1
ATOM 6398 N N . GLY B 1 282 ? 7.859 -31.422 -1.864 1 86 282 GLY B N 1
ATOM 6399 C CA . GLY B 1 282 ? 6.691 -31.469 -2.73 1 86 282 GLY B CA 1
ATOM 6400 C C . GLY B 1 282 ? 6.984 -32.094 -4.09 1 86 282 GLY B C 1
ATOM 6401 O O . GLY B 1 282 ? 6.215 -32.906 -4.582 1 86 282 GLY B O 1
ATOM 6402 N N . ALA B 1 283 ? 8.102 -31.688 -4.609 1 83.81 283 ALA B N 1
ATOM 6403 C CA . ALA B 1 283 ? 8.5 -32.25 -5.902 1 83.81 283 ALA B CA 1
ATOM 6404 C C . ALA B 1 283 ? 8.766 -33.75 -5.801 1 83.81 283 ALA B C 1
ATOM 6406 O O . ALA B 1 283 ? 8.359 -34.5 -6.68 1 83.81 283 ALA B O 1
ATOM 6407 N N . LEU B 1 284 ? 9.336 -34.156 -4.73 1 87.5 284 LEU B N 1
ATOM 6408 C CA . LEU B 1 284 ? 9.656 -35.562 -4.512 1 87.5 284 LEU B CA 1
ATOM 6409 C C . LEU B 1 284 ? 8.383 -36.375 -4.355 1 87.5 284 LEU B C 1
ATOM 6411 O O . LEU B 1 284 ? 8.219 -37.406 -5.02 1 87.5 284 LEU B O 1
ATOM 6415 N N . LEU B 1 285 ? 7.531 -35.875 -3.568 1 88.19 285 LEU B N 1
ATOM 6416 C CA . LEU B 1 285 ? 6.324 -36.625 -3.268 1 88.19 285 LEU B CA 1
ATOM 6417 C C . LEU B 1 285 ? 5.367 -36.625 -4.457 1 88.19 285 LEU B C 1
ATOM 6419 O O . LEU B 1 285 ? 4.633 -37.594 -4.672 1 88.19 285 LEU B O 1
ATOM 6423 N N . GLY B 1 286 ? 5.355 -35.562 -5.18 1 84.62 286 GLY B N 1
ATOM 6424 C CA . GLY B 1 286 ? 4.531 -35.5 -6.375 1 84.62 286 GLY B CA 1
ATOM 6425 C C . GLY B 1 286 ? 4.883 -36.562 -7.395 1 84.62 286 GLY B C 1
ATOM 6426 O O . GLY B 1 286 ? 4.008 -37.094 -8.094 1 84.62 286 GLY B O 1
ATOM 6427 N N . LEU B 1 287 ? 6.102 -36.969 -7.414 1 84 287 LEU B N 1
ATOM 6428 C CA . LEU B 1 287 ? 6.551 -37.969 -8.375 1 84 287 LEU B CA 1
ATOM 6429 C C . LEU B 1 287 ? 6.594 -39.344 -7.727 1 84 287 LEU B C 1
ATOM 6431 O O . LEU B 1 287 ? 6.539 -40.344 -8.422 1 84 287 LEU B O 1
ATOM 6435 N N . ALA B 1 288 ? 6.652 -39.375 -6.418 1 87.56 288 ALA B N 1
ATOM 6436 C CA . ALA B 1 288 ? 6.668 -40.656 -5.691 1 87.56 288 ALA B CA 1
ATOM 6437 C C . ALA B 1 288 ? 5.281 -41.281 -5.676 1 87.56 288 ALA B C 1
ATOM 6439 O O . ALA B 1 288 ? 5.16 -42.5 -5.645 1 87.56 288 ALA B O 1
ATOM 6440 N N . GLY B 1 289 ? 4.305 -40.469 -5.766 1 87.94 289 GLY B N 1
ATOM 6441 C CA . GLY B 1 289 ? 2.939 -40.969 -5.715 1 87.94 289 GLY B CA 1
ATOM 6442 C C . GLY B 1 289 ? 2.629 -41.969 -6.812 1 87.94 289 GLY B C 1
ATOM 6443 O O . GLY B 1 289 ? 2.322 -43.156 -6.527 1 87.94 289 GLY B O 1
ATOM 6444 N N . PRO B 1 290 ? 2.811 -41.594 -8.062 1 88.25 290 PRO B N 1
ATOM 6445 C CA . PRO B 1 290 ? 2.555 -42.5 -9.172 1 88.25 290 PRO B CA 1
ATOM 6446 C C . PRO B 1 290 ? 3.443 -43.75 -9.117 1 88.25 290 PRO B C 1
ATOM 6448 O O . PRO B 1 290 ? 2.986 -44.844 -9.438 1 88.25 290 PRO B O 1
ATOM 6451 N N . VAL B 1 291 ? 4.656 -43.562 -8.688 1 86.62 291 VAL B N 1
ATOM 6452 C CA . VAL B 1 291 ? 5.578 -44.688 -8.594 1 86.62 291 VAL B CA 1
ATOM 6453 C C . VAL B 1 291 ? 5.082 -45.688 -7.547 1 86.62 291 VAL B C 1
ATOM 6455 O O . VAL B 1 291 ? 5.09 -46.875 -7.777 1 86.62 291 VAL B O 1
ATOM 6458 N N . ALA B 1 292 ? 4.664 -45.156 -6.465 1 90.69 292 ALA B N 1
ATOM 6459 C CA . ALA B 1 292 ? 4.148 -46.031 -5.398 1 90.69 292 ALA B CA 1
ATOM 6460 C C . ALA B 1 292 ? 2.895 -46.75 -5.848 1 90.69 292 ALA B C 1
ATOM 6462 O O . ALA B 1 292 ? 2.715 -47.938 -5.527 1 90.69 292 ALA B O 1
ATOM 6463 N N . VAL B 1 293 ? 2.027 -46.156 -6.539 1 91.75 293 VAL B N 1
ATOM 6464 C CA . VAL B 1 293 ? 0.79 -46.75 -7.043 1 91.75 293 VAL B CA 1
ATOM 6465 C C . VAL B 1 293 ? 1.111 -47.938 -7.965 1 91.75 293 VAL B C 1
ATOM 6467 O O . VAL B 1 293 ? 0.53 -49 -7.828 1 91.75 293 VAL B O 1
ATOM 6470 N N . VAL B 1 294 ? 2.039 -47.75 -8.836 1 88.12 294 VAL B N 1
ATOM 6471 C CA . VAL B 1 294 ? 2.404 -48.812 -9.781 1 88.12 294 VAL B CA 1
ATOM 6472 C C . VAL B 1 294 ? 3.098 -49.938 -9.039 1 88.12 294 VAL B C 1
ATOM 6474 O O . VAL B 1 294 ? 2.828 -51.125 -9.305 1 88.12 294 VAL B O 1
ATOM 6477 N N . ALA B 1 295 ? 3.98 -49.562 -8.117 1 88 295 ALA B N 1
ATOM 6478 C CA . ALA B 1 295 ? 4.723 -50.594 -7.371 1 88 295 ALA B CA 1
ATOM 6479 C C . ALA B 1 295 ? 3.779 -51.5 -6.59 1 88 295 ALA B C 1
ATOM 6481 O O . ALA B 1 295 ? 3.934 -52.719 -6.598 1 88 295 ALA B O 1
ATOM 6482 N N . VAL B 1 296 ? 2.83 -50.906 -5.984 1 91.69 296 VAL B N 1
ATOM 6483 C CA . VAL B 1 296 ? 1.895 -51.688 -5.164 1 91.69 296 VAL B CA 1
ATOM 6484 C C . VAL B 1 296 ? 0.928 -52.438 -6.062 1 91.69 296 VAL B C 1
ATOM 6486 O O . VAL B 1 296 ? 0.525 -53.562 -5.742 1 91.69 296 VAL B O 1
ATOM 6489 N N . GLY B 1 297 ? 0.542 -51.906 -7.176 1 91.19 297 GLY B N 1
ATOM 6490 C CA . GLY B 1 297 ? -0.443 -52.5 -8.062 1 91.19 297 GLY B CA 1
ATOM 6491 C C . GLY B 1 297 ? 0.15 -53.562 -9 1 91.19 297 GLY B C 1
ATOM 6492 O O . GLY B 1 297 ? -0.577 -54.375 -9.57 1 91.19 297 GLY B O 1
ATOM 6493 N N . ALA B 1 298 ? 1.462 -53.594 -9.18 1 86.31 298 ALA B N 1
ATOM 6494 C CA . ALA B 1 298 ? 2.129 -54.469 -10.133 1 86.31 298 ALA B CA 1
ATOM 6495 C C . ALA B 1 298 ? 1.86 -55.938 -9.812 1 86.31 298 ALA B C 1
ATOM 6497 O O . ALA B 1 298 ? 1.644 -56.75 -10.719 1 86.31 298 ALA B O 1
ATOM 6498 N N . GLY B 1 299 ? 1.92 -56.281 -8.57 1 85.19 299 GLY B N 1
ATOM 6499 C CA . GLY B 1 299 ? 1.62 -57.656 -8.172 1 85.19 299 GLY B CA 1
ATOM 6500 C C . GLY B 1 299 ? 0.215 -58.094 -8.539 1 85.19 299 GLY B C 1
ATOM 6501 O O . GLY B 1 299 ? 0.007 -59.219 -8.984 1 85.19 299 GLY B O 1
ATOM 6502 N N . GLY B 1 300 ? -0.736 -57.219 -8.406 1 88.94 300 GLY B N 1
ATOM 6503 C CA . GLY B 1 300 ? -2.111 -57.5 -8.773 1 88.94 300 GLY B CA 1
ATOM 6504 C C . GLY B 1 300 ? -2.303 -57.688 -10.273 1 88.94 300 GLY B C 1
ATOM 6505 O O . GLY B 1 300 ? -3.146 -58.469 -10.703 1 88.94 300 GLY B O 1
ATOM 6506 N N . VAL B 1 301 ? -1.557 -57.031 -11.055 1 87.31 301 VAL B N 1
ATOM 6507 C CA . VAL B 1 301 ? -1.623 -57.156 -12.5 1 87.31 301 VAL B CA 1
ATOM 6508 C C . VAL B 1 301 ? -1.071 -58.5 -12.922 1 87.31 301 VAL B C 1
ATOM 6510 O O . VAL B 1 301 ? -1.667 -59.219 -13.75 1 87.31 301 VAL B O 1
ATOM 6513 N N . SER B 1 302 ? 0.06 -58.906 -12.352 1 83.88 302 SER B N 1
ATOM 6514 C CA . SER B 1 302 ? 0.667 -60.219 -12.656 1 83.88 302 SER B CA 1
ATOM 6515 C C . SER B 1 302 ? -0.258 -61.344 -12.281 1 83.88 302 SER B C 1
ATOM 6517 O O . SER B 1 302 ? -0.287 -62.375 -12.953 1 83.88 302 SER B O 1
ATOM 6519 N N . ALA B 1 303 ? -0.977 -61.156 -11.219 1 87.62 303 ALA B N 1
ATOM 6520 C CA . ALA B 1 303 ? -1.888 -62.188 -10.742 1 87.62 303 ALA B CA 1
ATOM 6521 C C . ALA B 1 303 ? -3.215 -62.156 -11.492 1 87.62 303 ALA B C 1
ATOM 6523 O O . ALA B 1 303 ? -4.09 -63 -11.266 1 87.62 303 ALA B O 1
ATOM 6524 N N . GLY B 1 304 ? -3.43 -61.156 -12.297 1 85.88 304 GLY B N 1
ATOM 6525 C CA . GLY B 1 304 ? -4.641 -61.062 -13.094 1 85.88 304 GLY B CA 1
ATOM 6526 C C . GLY B 1 304 ? -5.793 -60.406 -12.336 1 85.88 304 GLY B C 1
ATOM 6527 O O . GLY B 1 304 ? -6.941 -60.469 -12.773 1 85.88 304 GLY B O 1
ATOM 6528 N N . GLN B 1 305 ? -5.52 -59.844 -11.242 1 90.31 305 GLN B N 1
ATOM 6529 C CA . GLN B 1 305 ? -6.551 -59.281 -10.391 1 90.31 305 GLN B CA 1
ATOM 6530 C C . GLN B 1 305 ? -6.832 -57.812 -10.781 1 90.31 305 GLN B C 1
ATOM 6532 O O . GLN B 1 305 ? -7.926 -57.312 -10.531 1 90.31 305 GLN B O 1
ATOM 6537 N N . VAL B 1 306 ? -5.82 -57.156 -11.273 1 89.31 306 VAL B N 1
ATOM 6538 C CA . VAL B 1 306 ? -5.918 -55.75 -11.656 1 89.31 306 VAL B CA 1
ATOM 6539 C C . VAL B 1 306 ? -5.516 -55.562 -13.117 1 89.31 306 VAL B C 1
ATOM 6541 O O . VAL B 1 306 ? -4.559 -56.188 -13.578 1 89.31 306 VAL B O 1
ATOM 6544 N N . SER B 1 307 ? -6.352 -54.812 -13.82 1 88.06 307 SER B N 1
ATOM 6545 C CA . SER B 1 307 ? -5.992 -54.562 -15.211 1 88.06 307 SER B CA 1
ATOM 6546 C C . SER B 1 307 ? -4.82 -53.594 -15.305 1 88.06 307 SER B C 1
ATOM 6548 O O . SER B 1 307 ? -4.73 -52.625 -14.531 1 88.06 307 SER B O 1
ATOM 6550 N N . ALA B 1 308 ? -3.896 -53.906 -16.281 1 84.94 308 ALA B N 1
ATOM 6551 C CA . ALA B 1 308 ? -2.76 -53 -16.5 1 84.94 308 ALA B CA 1
ATOM 6552 C C . ALA B 1 308 ? -3.229 -51.594 -16.875 1 84.94 308 ALA B C 1
ATOM 6554 O O . ALA B 1 308 ? -2.633 -50.594 -16.453 1 84.94 308 ALA B O 1
ATOM 6555 N N . ALA B 1 309 ? -4.277 -51.562 -17.641 1 86 309 ALA B N 1
ATOM 6556 C CA . ALA B 1 309 ? -4.828 -50.281 -18.062 1 86 309 ALA B CA 1
ATOM 6557 C C . ALA B 1 309 ? -5.379 -49.5 -16.859 1 86 309 ALA B C 1
ATOM 6559 O O . ALA B 1 309 ? -5.145 -48.312 -16.734 1 86 309 ALA B O 1
ATOM 6560 N N . ALA B 1 310 ? -6.031 -50.125 -16 1 90.5 310 ALA B N 1
ATOM 6561 C CA . ALA B 1 310 ? -6.598 -49.5 -14.82 1 90.5 310 ALA B CA 1
ATOM 6562 C C . ALA B 1 310 ? -5.5 -49 -13.891 1 90.5 310 ALA B C 1
ATOM 6564 O O . ALA B 1 310 ? -5.609 -47.906 -13.32 1 90.5 310 ALA B O 1
ATOM 6565 N N . LEU B 1 311 ? -4.492 -49.781 -13.711 1 90.94 311 LEU B N 1
ATOM 6566 C CA . LEU B 1 311 ? -3.373 -49.375 -12.867 1 90.94 311 LEU B CA 1
ATOM 6567 C C . LEU B 1 311 ? -2.676 -48.156 -13.438 1 90.94 311 LEU B C 1
ATOM 6569 O O . LEU B 1 311 ? -2.344 -47.219 -12.695 1 90.94 311 LEU B O 1
ATOM 6573 N N . ALA B 1 312 ? -2.459 -48.156 -14.773 1 89.44 312 ALA B N 1
ATOM 6574 C CA . ALA B 1 312 ? -1.87 -47 -15.43 1 89.44 312 ALA B CA 1
ATOM 6575 C C . ALA B 1 312 ? -2.73 -45.75 -15.227 1 89.44 312 ALA B C 1
ATOM 6577 O O . ALA B 1 312 ? -2.211 -44.656 -14.969 1 89.44 312 ALA B O 1
ATOM 6578 N N . GLY B 1 313 ? -3.969 -45.969 -15.352 1 91.56 313 GLY B N 1
ATOM 6579 C CA . GLY B 1 313 ? -4.887 -44.844 -15.117 1 91.56 313 GLY B CA 1
ATOM 6580 C C . GLY B 1 313 ? -4.828 -44.312 -13.703 1 91.56 313 GLY B C 1
ATOM 6581 O O . GLY B 1 313 ? -4.863 -43.094 -13.5 1 91.56 313 GLY B O 1
ATOM 6582 N N . GLY B 1 314 ? -4.809 -45.188 -12.734 1 92.94 314 GLY B N 1
ATOM 6583 C CA . GLY B 1 314 ? -4.672 -44.781 -11.352 1 92.94 314 GLY B CA 1
ATOM 6584 C C . GLY B 1 314 ? -3.4 -44 -11.086 1 92.94 314 GLY B C 1
ATOM 6585 O O . GLY B 1 314 ? -3.428 -42.969 -10.398 1 92.94 314 GLY B O 1
ATOM 6586 N N . ALA B 1 315 ? -2.293 -44.406 -11.633 1 91.12 315 ALA B N 1
ATOM 6587 C CA . ALA B 1 315 ? -1.021 -43.719 -11.461 1 91.12 315 ALA B CA 1
ATOM 6588 C C . ALA B 1 315 ? -1.075 -42.312 -12.078 1 91.12 315 ALA B C 1
ATOM 6590 O O . ALA B 1 315 ? -0.587 -41.344 -11.484 1 91.12 315 ALA B O 1
ATOM 6591 N N . ALA B 1 316 ? -1.673 -42.25 -13.25 1 90 316 ALA B N 1
ATOM 6592 C CA . ALA B 1 316 ? -1.805 -40.969 -13.93 1 90 316 ALA B CA 1
ATOM 6593 C C . ALA B 1 316 ? -2.711 -40.031 -13.141 1 90 316 ALA B C 1
ATOM 6595 O O . ALA B 1 316 ? -2.459 -38.812 -13.086 1 90 316 ALA B O 1
ATOM 6596 N N . ALA B 1 317 ? -3.707 -40.531 -12.602 1 92.56 317 ALA B N 1
ATOM 6597 C CA . ALA B 1 317 ? -4.613 -39.719 -11.781 1 92.56 317 ALA B CA 1
ATOM 6598 C C . ALA B 1 317 ? -3.885 -39.125 -10.586 1 92.56 317 ALA B C 1
ATOM 6600 O O . ALA B 1 317 ? -4.051 -37.938 -10.297 1 92.56 317 ALA B O 1
ATOM 6601 N N . VAL B 1 318 ? -3.102 -39.906 -9.961 1 91.81 318 VAL B N 1
ATOM 6602 C CA . VAL B 1 318 ? -2.348 -39.438 -8.805 1 91.81 318 VAL B CA 1
ATOM 6603 C C . VAL B 1 318 ? -1.336 -38.375 -9.234 1 91.81 318 VAL B C 1
ATOM 6605 O O . VAL B 1 318 ? -1.114 -37.375 -8.523 1 91.81 318 VAL B O 1
ATOM 6608 N N . LEU B 1 319 ? -0.759 -38.594 -10.328 1 87.5 319 LEU B N 1
ATOM 6609 C CA . LEU B 1 319 ? 0.193 -37.625 -10.867 1 87.5 319 LEU B CA 1
ATOM 6610 C C . LEU B 1 319 ? -0.473 -36.25 -11.086 1 87.5 319 LEU B C 1
ATOM 6612 O O . LEU B 1 319 ? 0.088 -35.219 -10.734 1 87.5 319 LEU B O 1
ATOM 6616 N N . ARG B 1 320 ? -1.647 -36.281 -11.664 1 85.06 320 ARG B N 1
ATOM 6617 C CA . ARG B 1 320 ? -2.379 -35.062 -11.922 1 85.06 320 ARG B CA 1
ATOM 6618 C C . ARG B 1 320 ? -2.756 -34.344 -10.609 1 85.06 320 ARG B C 1
ATOM 6620 O O . ARG B 1 320 ? -2.74 -33.125 -10.523 1 85.06 320 ARG B O 1
ATOM 6627 N N . LEU B 1 321 ? -3.078 -35.094 -9.656 1 86.94 321 LEU B N 1
ATOM 6628 C CA . LEU B 1 321 ? -3.504 -34.562 -8.367 1 86.94 321 LEU B CA 1
ATOM 6629 C C . LEU B 1 321 ? -2.354 -33.844 -7.672 1 86.94 321 LEU B C 1
ATOM 6631 O O . LEU B 1 321 ? -2.58 -32.969 -6.848 1 86.94 321 LEU B O 1
ATOM 6635 N N . SER B 1 322 ? -1.155 -34.25 -7.914 1 79.12 322 SER B N 1
ATOM 6636 C CA . SER B 1 322 ? -0.003 -33.656 -7.254 1 79.12 322 SER B CA 1
ATOM 6637 C C . SER B 1 322 ? 0.076 -32.156 -7.551 1 79.12 322 SER B C 1
ATOM 6639 O O . SER B 1 322 ? 0.529 -31.375 -6.711 1 79.12 322 SER B O 1
ATOM 6641 N N . GLY B 1 323 ? -0.344 -31.719 -8.672 1 74.19 323 GLY B N 1
ATOM 6642 C CA . GLY B 1 323 ? -0.38 -30.297 -9 1 74.19 323 GLY B CA 1
ATOM 6643 C C . GLY B 1 323 ? -1.38 -29.516 -8.172 1 74.19 323 GLY B C 1
ATOM 6644 O O . GLY B 1 323 ? -1.157 -28.344 -7.859 1 74.19 323 GLY B O 1
ATOM 6645 N N . THR B 1 324 ? -2.41 -30.078 -7.758 1 72.5 324 THR B N 1
ATOM 6646 C CA . THR B 1 324 ? -3.455 -29.453 -6.965 1 72.5 324 THR B CA 1
ATOM 6647 C C . THR B 1 324 ? -2.955 -29.141 -5.555 1 72.5 324 THR B C 1
ATOM 6649 O O . THR B 1 324 ? -3.301 -28.109 -4.98 1 72.5 324 THR B O 1
ATOM 6652 N N . VAL B 1 325 ? -2.092 -29.953 -5.062 1 69.69 325 VAL B N 1
ATOM 6653 C CA . VAL B 1 325 ? -1.563 -29.797 -3.713 1 69.69 325 VAL B CA 1
ATOM 6654 C C . VAL B 1 325 ? -0.658 -28.562 -3.65 1 69.69 325 VAL B C 1
ATOM 6656 O O . VAL B 1 325 ? -0.666 -27.828 -2.66 1 69.69 325 VAL B O 1
ATOM 6659 N N . ARG B 1 326 ? -0.015 -28.297 -4.719 1 68.31 326 ARG B N 1
ATOM 6660 C CA . ARG B 1 326 ? 0.872 -27.141 -4.781 1 68.31 326 ARG B CA 1
ATOM 6661 C C . ARG B 1 326 ? 0.086 -25.828 -4.645 1 68.31 326 ARG B C 1
ATOM 6663 O O . ARG B 1 326 ? 0.544 -24.891 -4 1 68.31 326 ARG B O 1
ATOM 6670 N N . GLY B 1 327 ? -1.053 -25.812 -5.176 1 65 327 GLY B N 1
ATOM 6671 C CA . GLY B 1 327 ? -1.908 -24.641 -5.082 1 65 327 GLY B CA 1
ATOM 6672 C C . GLY B 1 327 ? -2.297 -24.297 -3.654 1 65 327 GLY B C 1
ATOM 6673 O O . GLY B 1 327 ? -2.369 -23.125 -3.289 1 65 327 GLY B O 1
ATOM 6674 N N . VAL B 1 328 ? -2.338 -25.266 -2.799 1 64.94 328 VAL B N 1
ATOM 6675 C CA . VAL B 1 328 ? -2.746 -25.078 -1.41 1 64.94 328 VAL B CA 1
ATOM 6676 C C . VAL B 1 328 ? -1.632 -24.391 -0.631 1 64.94 328 VAL B C 1
ATOM 6678 O O . VAL B 1 328 ? -1.898 -23.547 0.228 1 64.94 328 VAL B O 1
ATOM 6681 N N . GLU B 1 329 ? -0.402 -24.719 -0.995 1 63.5 329 GLU B N 1
ATOM 6682 C CA . GLU B 1 329 ? 0.737 -24.125 -0.306 1 63.5 329 GLU B CA 1
ATOM 6683 C C . GLU B 1 329 ? 0.768 -22.609 -0.502 1 63.5 329 GLU B C 1
ATOM 6685 O O . GLU B 1 329 ? 1.093 -21.859 0.425 1 63.5 329 GLU B O 1
ATOM 6690 N N . GLU B 1 330 ? 0.426 -22.203 -1.631 1 63.81 330 GLU B N 1
ATOM 6691 C CA . GLU B 1 330 ? 0.469 -20.781 -1.963 1 63.81 330 GLU B CA 1
ATOM 6692 C C . GLU B 1 330 ? -0.688 -20.016 -1.314 1 63.81 330 GLU B C 1
ATOM 6694 O O . GLU B 1 330 ? -0.606 -18.812 -1.103 1 63.81 330 GLU B O 1
ATOM 6699 N N . LEU B 1 331 ? -1.715 -20.766 -0.884 1 67.31 331 LEU B N 1
ATOM 6700 C CA . LEU B 1 331 ? -2.938 -20.188 -0.34 1 67.31 331 LEU B CA 1
ATOM 6701 C C . LEU B 1 331 ? -2.74 -19.781 1.116 1 67.31 331 LEU B C 1
ATOM 6703 O O . LEU B 1 331 ? -3.373 -18.828 1.589 1 67.31 331 LEU B O 1
ATOM 6707 N N . ALA B 1 332 ? -1.766 -20.484 1.744 1 64.12 332 ALA B N 1
ATOM 6708 C CA . ALA B 1 332 ? -1.621 -20.25 3.178 1 64.12 332 ALA B CA 1
ATOM 6709 C C . ALA B 1 332 ? -1.227 -18.797 3.455 1 64.12 332 ALA B C 1
ATOM 6711 O O . ALA B 1 332 ? -1.782 -18.156 4.352 1 64.12 332 ALA B O 1
ATOM 6712 N N . ALA B 1 333 ? -0.312 -18.328 2.652 1 62.38 333 ALA B N 1
ATOM 6713 C CA . ALA B 1 333 ? 0.136 -16.953 2.859 1 62.38 333 ALA B CA 1
ATOM 6714 C C . ALA B 1 333 ? -0.974 -15.953 2.529 1 62.38 333 ALA B C 1
ATOM 6716 O O . ALA B 1 333 ? -1.168 -14.969 3.248 1 62.38 333 ALA B O 1
ATOM 6717 N N . SER B 1 334 ? -1.729 -16.25 1.575 1 69.44 334 SER B N 1
ATOM 6718 C CA . SER B 1 334 ? -2.803 -15.359 1.146 1 69.44 334 SER B CA 1
ATOM 6719 C C . SER B 1 334 ? -3.951 -15.352 2.15 1 69.44 334 SER B C 1
ATOM 6721 O O . SER B 1 334 ? -4.555 -14.305 2.402 1 69.44 334 SER B O 1
ATOM 6723 N N . ILE B 1 335 ? -4.16 -16.422 2.783 1 74.25 335 ILE B N 1
ATOM 6724 C CA . ILE B 1 335 ? -5.242 -16.531 3.756 1 74.25 335 ILE B CA 1
ATOM 6725 C C . ILE B 1 335 ? -4.941 -15.656 4.969 1 74.25 335 ILE B C 1
ATOM 6727 O O . ILE B 1 335 ? -5.809 -14.914 5.441 1 74.25 335 ILE B O 1
ATOM 6731 N N . SER B 1 336 ? -3.748 -15.758 5.395 1 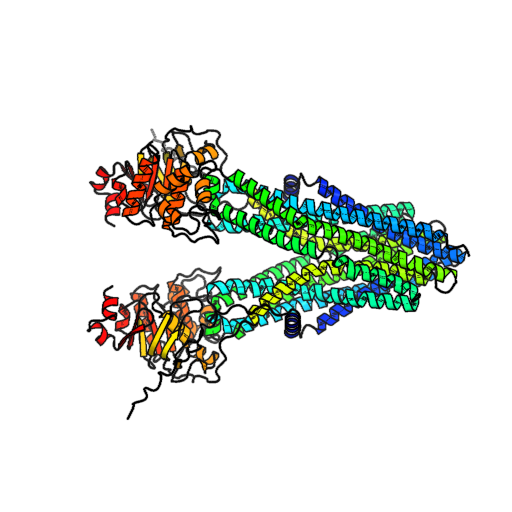71.88 336 SER B N 1
ATOM 6732 C CA . SER B 1 336 ? -3.369 -15.008 6.59 1 71.88 336 SER B CA 1
ATOM 6733 C C . SER B 1 336 ? -3.506 -13.508 6.367 1 71.88 336 SER B C 1
ATOM 6735 O O . SER B 1 336 ? -4.023 -12.797 7.23 1 71.88 336 SER B O 1
ATOM 6737 N N . ALA B 1 337 ? -3.078 -13.094 5.23 1 72.12 337 ALA B N 1
ATOM 6738 C CA . ALA B 1 337 ? -3.158 -11.672 4.922 1 72.12 337 ALA B CA 1
ATOM 6739 C C . ALA B 1 337 ? -4.609 -11.219 4.797 1 72.12 337 ALA B C 1
ATOM 6741 O O . ALA B 1 337 ? -4.984 -10.156 5.301 1 72.12 337 ALA B O 1
ATOM 6742 N N . SER B 1 338 ? -5.449 -11.992 4.129 1 80.94 338 SER B N 1
ATOM 6743 C CA . SER B 1 338 ? -6.855 -11.656 3.943 1 80.94 338 SER B CA 1
ATOM 6744 C C . SER B 1 338 ? -7.602 -11.656 5.273 1 80.94 338 SER B C 1
ATOM 6746 O O . SER B 1 338 ? -8.438 -10.781 5.523 1 80.94 338 SER B O 1
ATOM 6748 N N . LEU B 1 339 ? -7.254 -12.586 6.109 1 81.44 339 LEU B N 1
ATOM 6749 C CA . LEU B 1 339 ? -7.93 -12.672 7.398 1 81.44 339 LEU B CA 1
ATOM 6750 C C . LEU B 1 339 ? -7.512 -11.516 8.305 1 81.44 339 LEU B C 1
ATOM 6752 O O . LEU B 1 339 ? -8.328 -10.992 9.07 1 81.44 339 LEU B O 1
ATOM 6756 N N . ALA B 1 340 ? -6.324 -11.18 8.234 1 80.25 340 ALA B N 1
ATOM 6757 C CA . ALA B 1 340 ? -5.867 -10.023 8.992 1 80.25 340 ALA B CA 1
ATOM 6758 C C . ALA B 1 340 ? -6.621 -8.766 8.578 1 80.25 340 ALA B C 1
ATOM 6760 O O . ALA B 1 340 ? -7.027 -7.965 9.43 1 80.25 340 ALA B O 1
ATOM 6761 N N . SER B 1 341 ? -6.758 -8.609 7.27 1 84.94 341 SER B N 1
ATOM 6762 C CA . SER B 1 341 ? -7.527 -7.48 6.758 1 84.94 341 SER B CA 1
ATOM 6763 C C . SER B 1 341 ? -8.984 -7.559 7.211 1 84.94 341 SER B C 1
ATOM 6765 O O . SER B 1 341 ? -9.578 -6.547 7.59 1 84.94 341 SER B O 1
ATOM 6767 N N . ALA B 1 342 ? -9.477 -8.742 7.172 1 87.25 342 ALA B N 1
ATOM 6768 C CA . ALA B 1 342 ? -10.859 -8.945 7.598 1 87.25 342 ALA B CA 1
ATOM 6769 C C . ALA B 1 342 ? -11.031 -8.609 9.078 1 87.25 342 ALA B C 1
ATOM 6771 O O . ALA B 1 342 ? -12.055 -8.047 9.477 1 87.25 342 ALA B O 1
ATOM 6772 N N . GLU B 1 343 ? -10.078 -8.977 9.828 1 87.62 343 GLU B N 1
ATOM 6773 C CA . GLU B 1 343 ? -10.102 -8.68 11.258 1 87.62 343 GLU B CA 1
ATOM 6774 C C . GLU B 1 343 ? -10.164 -7.172 11.508 1 87.62 343 GLU B C 1
ATOM 6776 O O . GLU B 1 343 ? -10.922 -6.707 12.352 1 87.62 343 GLU B O 1
ATOM 6781 N N . ARG B 1 344 ? -9.406 -6.445 10.797 1 83.19 344 ARG B N 1
ATOM 6782 C CA . ARG B 1 344 ? -9.391 -4.992 10.945 1 83.19 344 ARG B CA 1
ATOM 6783 C C . ARG B 1 344 ? -10.727 -4.387 10.523 1 83.19 344 ARG B C 1
ATOM 6785 O O . ARG B 1 344 ? -11.234 -3.469 11.172 1 83.19 344 ARG B O 1
ATOM 6792 N N . VAL B 1 345 ? -11.211 -4.852 9.438 1 86.12 345 VAL B N 1
ATOM 6793 C CA . VAL B 1 345 ? -12.508 -4.367 8.961 1 86.12 345 VAL B CA 1
ATOM 6794 C C . VAL B 1 345 ? -13.586 -4.703 9.992 1 86.12 345 VAL B C 1
ATOM 6796 O O . VAL B 1 345 ? -14.445 -3.873 10.289 1 86.12 345 VAL B O 1
ATOM 6799 N N . TRP B 1 346 ? -13.539 -5.883 10.547 1 87.75 346 TRP B N 1
ATOM 6800 C CA . TRP B 1 346 ? -14.492 -6.328 11.555 1 87.75 346 TRP B CA 1
ATOM 6801 C C . TRP B 1 346 ? -14.453 -5.426 12.789 1 87.75 346 TRP B C 1
ATOM 6803 O O . TRP B 1 346 ? -15.5 -5.074 13.336 1 87.75 346 TRP B O 1
ATOM 6813 N N . GLN B 1 347 ? -13.344 -5.078 13.188 1 82.75 347 GLN B N 1
ATOM 6814 C CA . GLN B 1 347 ? -13.188 -4.23 14.359 1 82.75 347 GLN B CA 1
ATOM 6815 C C . GLN B 1 347 ? -13.836 -2.867 14.148 1 82.75 347 GLN B C 1
ATOM 6817 O O . GLN B 1 347 ? -14.422 -2.301 15.07 1 82.75 347 GLN B O 1
ATOM 6822 N N . VAL B 1 348 ? -13.695 -2.42 12.953 1 78.19 348 VAL B N 1
ATOM 6823 C CA . VAL B 1 348 ? -14.297 -1.127 12.633 1 78.19 348 VAL B CA 1
ATOM 6824 C C . VAL B 1 348 ? -15.812 -1.255 12.594 1 78.19 348 VAL B C 1
ATOM 6826 O O . VAL B 1 348 ? -16.531 -0.391 13.109 1 78.19 348 VAL B O 1
ATOM 6829 N N . VAL B 1 349 ? -16.281 -2.283 12.008 1 81.56 349 VAL B N 1
ATOM 6830 C CA . VAL B 1 349 ? -17.719 -2.514 11.844 1 81.56 349 VAL B CA 1
ATOM 6831 C C . VAL B 1 349 ? -18.359 -2.752 13.211 1 81.56 349 VAL B C 1
ATOM 6833 O O . VAL B 1 349 ? -19.516 -2.354 13.445 1 81.56 349 VAL B O 1
ATOM 6836 N N . HIS B 1 350 ? -17.594 -3.326 14.125 1 79.19 350 HIS B N 1
ATOM 6837 C CA . HIS B 1 350 ? -18.188 -3.721 15.391 1 79.19 350 HIS B CA 1
ATOM 6838 C C . HIS B 1 350 ? -17.703 -2.832 16.531 1 79.19 350 HIS B C 1
ATOM 6840 O O . HIS B 1 350 ? -17.859 -3.184 17.703 1 79.19 350 HIS B O 1
ATOM 6846 N N . ALA B 1 351 ? -17.047 -1.84 16.188 1 71.88 351 ALA B N 1
ATOM 6847 C CA . ALA B 1 351 ? -16.688 -0.869 17.219 1 71.88 351 ALA B CA 1
ATOM 6848 C C . ALA B 1 351 ? -17.922 -0.383 17.969 1 71.88 351 ALA B C 1
ATOM 6850 O O . ALA B 1 351 ? -19 -0.215 17.375 1 71.88 351 ALA B O 1
ATOM 6851 N N . PRO B 1 352 ? -17.812 -0.531 19.344 1 58.56 352 PRO B N 1
ATOM 6852 C CA . PRO B 1 352 ? -19 -0.178 20.141 1 58.56 352 PRO B CA 1
ATOM 6853 C C . PRO B 1 352 ? -19.656 1.12 19.672 1 58.56 352 PRO B C 1
ATOM 6855 O O . PRO B 1 352 ? -18.953 2.092 19.359 1 58.56 352 PRO B O 1
ATOM 6858 N N . LEU B 1 353 ? -20.734 0.953 19.094 1 55.66 353 LEU B N 1
ATOM 6859 C CA . LEU B 1 353 ? -21.578 2.105 18.781 1 55.66 353 LEU B CA 1
ATOM 6860 C C . LEU B 1 353 ? -22.141 2.721 20.062 1 55.66 353 LEU B C 1
ATOM 6862 O O . LEU B 1 353 ? -22.609 2.002 20.953 1 55.66 353 LEU B O 1
ATOM 6866 N N . SER B 1 354 ? -21.484 3.594 20.531 1 51.53 354 SER B N 1
ATOM 6867 C CA . SER B 1 354 ? -21.969 4.074 21.828 1 51.53 354 SER B CA 1
ATOM 6868 C C . SER B 1 354 ? -23.484 4.27 21.797 1 51.53 354 SER B C 1
ATOM 6870 O O . SER B 1 354 ? -24.156 4.113 22.812 1 51.53 354 SER B O 1
ATOM 6872 N N . GLN B 1 355 ? -24.188 4.996 20.797 1 57.38 355 GLN B N 1
ATOM 6873 C CA . GLN B 1 355 ? -25.422 5.676 21.203 1 57.38 355 GLN B CA 1
ATOM 6874 C C . GLN B 1 355 ? -26.641 5.055 20.516 1 57.38 355 GLN B C 1
ATOM 6876 O O . GLN B 1 355 ? -26.609 4.766 19.328 1 57.38 355 GLN B O 1
ATOM 6881 N N . GLY B 1 356 ? -27.453 4.328 21.266 1 63.09 356 GLY B N 1
ATOM 6882 C CA . GLY B 1 356 ? -28.766 3.859 20.812 1 63.09 356 GLY B CA 1
ATOM 6883 C C . GLY B 1 356 ? -29.625 4.961 20.219 1 63.09 356 GLY B C 1
ATOM 6884 O O . GLY B 1 356 ? -29.344 6.145 20.422 1 63.09 356 GLY B O 1
ATOM 6885 N N . GLU B 1 357 ? -30.484 4.648 19.141 1 73.44 357 GLU B N 1
ATOM 6886 C CA . GLU B 1 357 ? -31.391 5.605 18.531 1 73.44 357 GLU B CA 1
ATOM 6887 C C . GLU B 1 357 ? -32.656 5.797 19.391 1 73.44 357 GLU B C 1
ATOM 6889 O O . GLU B 1 357 ? -33.188 4.836 19.938 1 73.44 357 GLU B O 1
ATOM 6894 N N . GLY B 1 358 ? -32.875 7.09 19.688 1 79.19 358 GLY B N 1
ATOM 6895 C CA . GLY B 1 358 ? -34.125 7.367 20.359 1 79.19 358 GLY B CA 1
ATOM 6896 C C . GLY B 1 358 ? -35.312 7.203 19.438 1 79.19 358 GLY B C 1
ATOM 6897 O O . GLY B 1 358 ? -35.188 6.902 18.266 1 79.19 358 GLY B O 1
ATOM 6898 N N . GLY B 1 359 ? -36.5 7.168 20.016 1 84.62 359 GLY B N 1
ATOM 6899 C CA . GLY B 1 359 ? -37.719 6.926 19.25 1 84.62 359 GLY B CA 1
ATOM 6900 C C . GLY B 1 359 ? -38.562 8.172 19.078 1 84.62 359 GLY B C 1
ATOM 6901 O O . GLY B 1 359 ? -39.531 8.156 18.328 1 84.62 359 GLY B O 1
ATOM 6902 N N . VAL B 1 360 ? -38.125 9.273 19.609 1 91.19 360 VAL B N 1
ATOM 6903 C CA . VAL B 1 360 ? -38.969 10.477 19.578 1 91.19 360 VAL B CA 1
ATOM 6904 C C . VAL B 1 360 ? -38.562 11.359 18.406 1 91.19 360 VAL B C 1
ATOM 6906 O O . VAL B 1 360 ? -37.375 11.422 18.047 1 91.19 360 VAL B O 1
ATOM 6909 N N . GLU B 1 361 ? -39.562 11.977 17.734 1 91.69 361 GLU B N 1
ATOM 6910 C CA . GLU B 1 361 ? -39.312 12.906 16.641 1 91.69 361 GLU B CA 1
ATOM 6911 C C . GLU B 1 361 ? -39.688 14.336 17.016 1 91.69 361 GLU B C 1
ATOM 6913 O O . GLU B 1 361 ? -40.688 14.547 17.688 1 91.69 361 GLU B O 1
ATOM 6918 N N . LEU B 1 362 ? -38.875 15.133 16.609 1 90.62 362 LEU B N 1
ATOM 6919 C CA . LEU B 1 362 ? -39.156 16.547 16.828 1 90.62 362 LEU B CA 1
ATOM 6920 C C . LEU B 1 362 ? -40.219 17.031 15.812 1 90.62 362 LEU B C 1
ATOM 6922 O O . LEU B 1 362 ? -40.188 16.625 14.648 1 90.62 362 LEU B O 1
ATOM 6926 N N . GLU B 1 363 ? -41.062 17.875 16.297 1 85.31 363 GLU B N 1
ATOM 6927 C CA . GLU B 1 363 ? -42.094 18.406 15.422 1 85.31 363 GLU B CA 1
ATOM 6928 C C . GLU B 1 363 ? -41.5 19.359 14.391 1 85.31 363 GLU B C 1
ATOM 6930 O O . GLU B 1 363 ? -40.75 20.266 14.734 1 85.31 363 GLU B O 1
ATOM 6935 N N . PRO B 1 364 ? -41.906 19.094 13.141 1 82.44 364 PRO B N 1
ATOM 6936 C CA . PRO B 1 364 ? -41.438 20.016 12.102 1 82.44 364 PRO B CA 1
ATOM 6937 C C . PRO B 1 364 ? -42.156 21.359 12.148 1 82.44 364 PRO B C 1
ATOM 6939 O O . PRO B 1 364 ? -43.281 21.453 12.586 1 82.44 364 PRO B O 1
ATOM 6942 N N . GLY B 1 365 ? -41.531 22.453 11.781 1 76.5 365 GLY B N 1
ATOM 6943 C CA . GLY B 1 365 ? -42.156 23.75 11.602 1 76.5 365 GLY B CA 1
ATOM 6944 C C . GLY B 1 365 ? -42.25 24.531 12.891 1 76.5 365 GLY B C 1
ATOM 6945 O O . GLY B 1 365 ? -42.75 25.656 12.898 1 76.5 365 GLY B O 1
ATOM 6946 N N . VAL B 1 366 ? -41.812 23.906 13.969 1 79.31 366 VAL B N 1
ATOM 6947 C CA . VAL B 1 366 ? -41.844 24.625 15.242 1 79.31 366 VAL B CA 1
ATOM 6948 C C . VAL B 1 366 ? -40.438 25.062 15.641 1 79.31 366 VAL B C 1
ATOM 6950 O O . VAL B 1 366 ? -39.469 24.453 15.219 1 79.31 366 VAL B O 1
ATOM 6953 N N . ILE B 1 367 ? -40.469 26.25 16.219 1 84.44 367 ILE B N 1
ATOM 6954 C CA . ILE B 1 367 ? -39.219 26.734 16.75 1 84.44 367 ILE B CA 1
ATOM 6955 C C . ILE B 1 367 ? -38.938 26.062 18.094 1 84.44 367 ILE B C 1
ATOM 6957 O O . ILE B 1 367 ? -39.781 26 18.969 1 84.44 367 ILE B O 1
ATOM 6961 N N . HIS B 1 368 ? -37.719 25.562 18.156 1 91.06 368 HIS B N 1
ATOM 6962 C CA . HIS B 1 368 ? -37.375 24.766 19.328 1 91.06 368 HIS B CA 1
ATOM 6963 C C . HIS B 1 368 ? -36.438 25.5 20.25 1 91.06 368 HIS B C 1
ATOM 6965 O O . HIS B 1 368 ? -35.688 26.375 19.797 1 91.06 368 HIS B O 1
ATOM 6971 N N . GLU B 1 369 ? -36.562 25.125 21.516 1 94.81 369 GLU B N 1
ATOM 6972 C CA . GLU B 1 369 ? -35.594 25.609 22.516 1 94.81 369 GLU B CA 1
ATOM 6973 C C . GLU B 1 369 ? -34.5 24.578 22.766 1 94.81 369 GLU B C 1
ATOM 6975 O O . GLU B 1 369 ? -34.75 23.375 22.703 1 94.81 369 GLU B O 1
ATOM 6980 N N . LEU B 1 370 ? -33.281 25.031 22.906 1 96.56 370 LEU B N 1
ATOM 6981 C CA . LEU B 1 370 ? -32.156 24.172 23.203 1 96.56 370 LEU B CA 1
ATOM 6982 C C . LEU B 1 370 ? -31.594 24.469 24.609 1 96.56 370 LEU B C 1
ATOM 6984 O O . LEU B 1 370 ? -31.344 25.625 24.938 1 96.56 370 LEU B O 1
ATOM 6988 N N . GLU B 1 371 ? -31.453 23.406 25.406 1 97.19 371 GLU B N 1
ATOM 6989 C CA . GLU B 1 371 ? -31.031 23.594 26.781 1 97.19 371 GLU B CA 1
ATOM 6990 C C . GLU B 1 371 ? -29.969 22.594 27.188 1 97.19 371 GLU B C 1
ATOM 6992 O O . GLU B 1 371 ? -30.125 21.391 26.938 1 97.19 371 GLU B O 1
ATOM 6997 N N . TRP B 1 372 ? -28.828 23.078 27.625 1 97.62 372 TRP B N 1
ATOM 6998 C CA . TRP B 1 372 ? -27.859 22.25 28.328 1 97.62 372 TRP B CA 1
ATOM 6999 C C . TRP B 1 372 ? -28.125 22.297 29.844 1 97.62 372 TRP B C 1
ATOM 7001 O O . TRP B 1 372 ? -28.172 23.359 30.438 1 97.62 372 TRP B O 1
ATOM 7011 N N . ARG B 1 373 ? -28.25 21.141 30.469 1 97.12 373 ARG B N 1
ATOM 7012 C CA . ARG B 1 373 ? -28.531 21.062 31.891 1 97.12 373 ARG B CA 1
ATOM 7013 C C . ARG B 1 373 ? -27.438 20.312 32.625 1 97.12 373 ARG B C 1
ATOM 7015 O O . ARG B 1 373 ? -27.406 19.078 32.625 1 97.12 373 ARG B O 1
ATOM 7022 N N . GLU B 1 374 ? -26.609 21.078 33.375 1 96.62 374 GLU B N 1
ATOM 7023 C CA . GLU B 1 374 ? -25.547 20.547 34.219 1 96.62 374 GLU B CA 1
ATOM 7024 C C . GLU B 1 374 ? -24.703 19.516 33.469 1 96.62 374 GLU B C 1
ATOM 7026 O O . GLU B 1 374 ? -24.516 18.406 33.938 1 96.62 374 GLU B O 1
ATOM 7031 N N . VAL B 1 375 ? -24.297 19.969 32.375 1 96.94 375 VAL B N 1
ATOM 7032 C CA . VAL B 1 375 ? -23.609 19.062 31.469 1 96.94 375 VAL B CA 1
ATOM 7033 C C . VAL B 1 375 ? -22.125 18.969 31.844 1 96.94 375 VAL B C 1
ATOM 7035 O O . VAL B 1 375 ? -21.453 19.984 31.953 1 96.94 375 VAL B O 1
ATOM 7038 N N . ASP B 1 376 ? -21.609 17.734 32.031 1 96 376 ASP B N 1
ATOM 7039 C CA . ASP B 1 376 ? -20.203 17.406 32.219 1 96 376 ASP B CA 1
ATOM 7040 C C . ASP B 1 376 ? -19.703 16.547 31.062 1 96 376 ASP B C 1
ATOM 7042 O O . ASP B 1 376 ? -20.375 15.594 30.656 1 96 376 ASP B O 1
ATOM 7046 N N . TYR B 1 377 ? -18.578 16.938 30.516 1 92.88 377 TYR B N 1
ATOM 7047 C CA . TYR B 1 377 ? -18.047 16.172 29.406 1 92.88 377 TYR B CA 1
ATOM 7048 C C . TYR B 1 377 ? -16.531 16.203 29.375 1 92.88 377 TYR B C 1
ATOM 7050 O O . TYR B 1 377 ? -15.922 17.266 29.531 1 92.88 377 TYR B O 1
ATOM 7058 N N . THR B 1 378 ? -15.945 15.109 29.266 1 88.25 378 THR B N 1
ATOM 7059 C CA . THR B 1 378 ? -14.508 14.93 29.062 1 88.25 378 THR B CA 1
ATOM 7060 C C . THR B 1 378 ? -14.234 14.094 27.828 1 88.25 378 THR B C 1
ATOM 7062 O O . THR B 1 378 ? -14.797 13 27.672 1 88.25 378 THR B O 1
ATOM 7065 N N . TYR B 1 379 ? -13.516 14.742 26.906 1 79.25 379 TYR B N 1
ATOM 7066 C CA . TYR B 1 379 ? -13.172 13.984 25.703 1 79.25 379 TYR B CA 1
ATOM 7067 C C . TYR B 1 379 ? -12.445 12.695 26.062 1 79.25 379 TYR B C 1
ATOM 7069 O O . TYR B 1 379 ? -11.648 12.664 27.016 1 79.25 379 TYR B O 1
ATOM 7077 N N . PRO B 1 380 ? -12.695 11.734 25.234 1 70.5 380 PRO B N 1
ATOM 7078 C CA . PRO B 1 380 ? -11.969 10.484 25.5 1 70.5 380 PRO B CA 1
ATOM 7079 C C . PRO B 1 380 ? -10.453 10.664 25.453 1 70.5 380 PRO B C 1
ATOM 7081 O O . PRO B 1 380 ? -9.938 11.281 24.516 1 70.5 380 PRO B O 1
ATOM 7084 N N . GLY B 1 381 ? -9.797 10.195 26.391 1 62.03 381 GLY B N 1
ATOM 7085 C CA . GLY B 1 381 ? -8.344 10.266 26.422 1 62.03 381 GLY B CA 1
ATOM 7086 C C . GLY B 1 381 ? -7.824 11.523 27.094 1 62.03 381 GLY B C 1
ATOM 7087 O O . GLY B 1 381 ? -6.625 11.648 27.344 1 62.03 381 GLY B O 1
ATOM 7088 N N . SER B 1 382 ? -8.75 12.438 27.281 1 70.12 382 SER B N 1
ATOM 7089 C CA . SER B 1 382 ? -8.336 13.664 27.953 1 70.12 382 SER B CA 1
ATOM 7090 C C . SER B 1 382 ? -8.492 13.547 29.469 1 70.12 382 SER B C 1
ATOM 7092 O O . SER B 1 382 ? -9.383 12.844 29.953 1 70.12 382 SER B O 1
ATOM 7094 N N . SER B 1 383 ? -7.547 14.078 30.156 1 72.81 383 SER B N 1
ATOM 7095 C CA . SER B 1 383 ? -7.633 14.062 31.609 1 72.81 383 SER B CA 1
ATOM 7096 C C . SER B 1 383 ? -8.43 15.258 32.125 1 72.81 383 SER B C 1
ATOM 7098 O O . SER B 1 383 ? -8.977 15.211 33.219 1 72.81 383 SER B O 1
ATOM 7100 N N . ALA B 1 384 ? -8.516 16.266 31.375 1 81.19 384 ALA B N 1
ATOM 7101 C CA . ALA B 1 384 ? -9.211 17.469 31.828 1 81.19 384 ALA B CA 1
ATOM 7102 C C . ALA B 1 384 ? -10.609 17.562 31.219 1 81.19 384 ALA B C 1
ATOM 7104 O O . ALA B 1 384 ? -10.789 17.281 30.016 1 81.19 384 ALA B O 1
ATOM 7105 N N . PRO B 1 385 ? -11.562 17.828 32.062 1 89.06 385 PRO B N 1
ATOM 7106 C CA . PRO B 1 385 ? -12.914 17.984 31.531 1 89.06 385 PRO B CA 1
ATOM 7107 C C . PRO B 1 385 ? -13.039 19.203 30.609 1 89.06 385 PRO B C 1
ATOM 7109 O O . PRO B 1 385 ? -12.469 20.25 30.891 1 89.06 385 PRO B O 1
ATOM 7112 N N . ALA B 1 386 ? -13.664 18.984 29.531 1 90.88 386 ALA B N 1
ATOM 7113 C CA . ALA B 1 386 ? -13.93 20.094 28.609 1 90.88 386 ALA B CA 1
ATOM 7114 C C . ALA B 1 386 ? -15.086 20.953 29.109 1 90.88 386 ALA B C 1
ATOM 7116 O O . ALA B 1 386 ? -15.125 22.156 28.844 1 90.88 386 ALA B O 1
ATOM 7117 N N . LEU B 1 387 ? -16.078 20.312 29.719 1 95.19 387 LEU B N 1
ATOM 7118 C CA . LEU B 1 387 ? -17.234 20.984 30.312 1 95.19 387 LEU B CA 1
ATOM 7119 C C . LEU B 1 387 ? -17.469 20.531 31.75 1 95.19 387 LEU B C 1
ATOM 7121 O O . LEU B 1 387 ? -17.312 19.344 32.062 1 95.19 387 LEU B O 1
ATOM 7125 N N . ARG B 1 388 ? -17.781 21.516 32.594 1 95.75 388 ARG B N 1
ATOM 7126 C CA . ARG B 1 388 ? -17.984 21.25 34 1 95.75 388 ARG B CA 1
ATOM 7127 C C . ARG B 1 388 ? -19.312 21.828 34.469 1 95.75 388 ARG B C 1
ATOM 7129 O O . ARG B 1 388 ? -19.375 22.984 34.938 1 95.75 388 ARG B O 1
ATOM 7136 N N . GLY B 1 389 ? -20.266 21.047 34.531 1 95.81 389 GLY B N 1
ATOM 7137 C CA . GLY B 1 389 ? -21.562 21.453 35.062 1 95.81 389 GLY B CA 1
ATOM 7138 C C . GLY B 1 389 ? -22.172 22.641 34.312 1 95.81 389 GLY B C 1
ATOM 7139 O O . GLY B 1 389 ? -22.656 23.578 34.938 1 95.81 389 GLY B O 1
ATOM 7140 N N . VAL B 1 390 ? -22.172 22.594 33.062 1 96.44 390 VAL B N 1
ATOM 7141 C CA . VAL B 1 390 ? -22.594 23.719 32.25 1 96.44 390 VAL B CA 1
ATOM 7142 C C . VAL B 1 390 ? -24.109 23.703 32.094 1 96.44 390 VAL B C 1
ATOM 7144 O O . VAL B 1 390 ? -24.688 22.688 31.688 1 96.44 390 VAL B O 1
ATOM 7147 N N . SER B 1 391 ? -24.719 24.844 32.438 1 97.12 391 SER B N 1
ATOM 7148 C CA . SER B 1 391 ? -26.141 25.031 32.188 1 97.12 391 SER B CA 1
ATOM 7149 C C . SER B 1 391 ? -26.422 26.281 31.375 1 97.12 391 SER B C 1
ATOM 7151 O O . SER B 1 391 ? -26.062 27.391 31.781 1 97.12 391 SER B O 1
ATOM 7153 N N . ILE B 1 392 ? -26.984 26.047 30.203 1 97.06 392 ILE B N 1
ATOM 7154 C CA . ILE B 1 392 ? -27.297 27.125 29.266 1 97.06 392 ILE B CA 1
ATOM 7155 C C . ILE B 1 392 ? -28.672 26.891 28.656 1 97.06 392 ILE B C 1
ATOM 7157 O O . ILE B 1 392 ? -29.031 25.766 28.312 1 97.06 392 ILE B O 1
ATOM 7161 N N . ARG B 1 393 ? -29.406 27.953 28.625 1 95.81 393 ARG B N 1
ATOM 7162 C CA . ARG B 1 393 ? -30.719 27.875 27.969 1 95.81 393 ARG B CA 1
ATOM 7163 C C . ARG B 1 393 ? -30.797 28.844 26.797 1 95.81 393 ARG B C 1
ATOM 7165 O O . ARG B 1 393 ? -30.75 30.062 26.984 1 95.81 393 ARG B O 1
ATOM 7172 N N . ALA B 1 394 ? -30.906 28.297 25.656 1 96.38 394 ALA B N 1
ATOM 7173 C CA . ALA B 1 394 ? -31.188 29.078 24.469 1 96.38 394 ALA B CA 1
ATOM 7174 C C . ALA B 1 394 ? -32.688 29.047 24.125 1 96.38 394 ALA B C 1
ATOM 7176 O O . ALA B 1 394 ? -33.156 28.078 23.5 1 96.38 394 ALA B O 1
ATOM 7177 N N . ARG B 1 395 ? -33.312 30.094 24.422 1 94.81 395 ARG B N 1
ATOM 7178 C CA . ARG B 1 395 ? -34.75 30.156 24.297 1 94.81 395 ARG B CA 1
ATOM 7179 C C . ARG B 1 395 ? -35.188 30.203 22.828 1 94.81 395 ARG B C 1
ATOM 7181 O O . ARG B 1 395 ? -34.438 30.719 21.984 1 94.81 395 ARG B O 1
ATOM 7188 N N . ALA B 1 396 ? -36.438 29.766 22.625 1 94.31 396 ALA B N 1
ATOM 7189 C CA . ALA B 1 396 ? -37 29.688 21.281 1 94.31 396 ALA B CA 1
ATOM 7190 C C . ALA B 1 396 ? -37.062 31.078 20.641 1 94.31 396 ALA B C 1
ATOM 7192 O O . ALA B 1 396 ? -37.594 32 21.266 1 94.31 396 ALA B O 1
ATOM 7193 N N . GLY B 1 397 ? -36.406 31.156 19.469 1 92.88 397 GLY B N 1
ATOM 7194 C CA . GLY B 1 397 ? -36.531 32.375 18.672 1 92.88 397 GLY B CA 1
ATOM 7195 C C . GLY B 1 397 ? -35.531 33.438 19.047 1 92.88 397 GLY B C 1
ATOM 7196 O O . GLY B 1 397 ? -35.5 34.5 18.453 1 92.88 397 GLY B O 1
ATOM 7197 N N . GLN B 1 398 ? -34.688 33.156 19.969 1 93.69 398 GLN B N 1
ATOM 7198 C CA . GLN B 1 398 ? -33.719 34.125 20.438 1 93.69 398 GLN B CA 1
ATOM 7199 C C . GLN B 1 398 ? -32.312 33.844 19.922 1 93.69 398 GLN B C 1
ATOM 7201 O O . GLN B 1 398 ? -32.031 32.719 19.484 1 93.69 398 GLN B O 1
ATOM 7206 N N . TRP B 1 399 ? -31.547 34.906 19.828 1 94.69 399 TRP B N 1
ATOM 7207 C CA . TRP B 1 399 ? -30.141 34.812 19.484 1 94.69 399 TRP B CA 1
ATOM 7208 C C . TRP B 1 399 ? -29.266 34.781 20.734 1 94.69 399 TRP B C 1
ATOM 7210 O O . TRP B 1 399 ? -29.141 35.781 21.438 1 94.69 399 TRP B O 1
ATOM 7220 N N . THR B 1 400 ? -28.75 33.625 21.031 1 94.88 400 THR B N 1
ATOM 7221 C CA . THR B 1 400 ? -27.891 33.438 22.188 1 94.88 400 THR B CA 1
ATOM 7222 C C . THR B 1 400 ? -26.422 33.375 21.766 1 94.88 400 THR B C 1
ATOM 7224 O O . THR B 1 400 ? -26.047 32.562 20.922 1 94.88 400 THR B O 1
ATOM 7227 N N . CYS B 1 401 ? -25.578 34.188 22.359 1 93.88 401 CYS B N 1
ATOM 7228 C CA . CYS B 1 401 ? -24.156 34.219 22.047 1 93.88 401 CYS B CA 1
ATOM 7229 C C . CYS B 1 401 ? -23.344 33.594 23.188 1 93.88 401 CYS B C 1
ATOM 7231 O O . CYS B 1 401 ? -23.5 34 24.344 1 93.88 401 CYS B O 1
ATOM 7233 N N . ILE B 1 402 ? -22.594 32.656 22.812 1 93.56 402 ILE B N 1
ATOM 7234 C CA . ILE B 1 402 ? -21.656 32.031 23.75 1 93.56 402 ILE B CA 1
ATOM 7235 C C . ILE B 1 402 ? -20.234 32.531 23.469 1 93.56 402 ILE B C 1
ATOM 7237 O O . ILE B 1 402 ? -19.688 32.281 22.391 1 93.56 402 ILE B O 1
ATOM 7241 N N . VAL B 1 403 ? -19.641 33.219 24.484 1 90.31 403 VAL B N 1
ATOM 7242 C CA . VAL B 1 403 ? -18.344 33.844 24.281 1 90.31 403 VAL B CA 1
ATOM 7243 C C . VAL B 1 403 ? -17.344 33.281 25.297 1 90.31 403 VAL B C 1
ATOM 7245 O O . VAL B 1 403 ? -17.734 32.844 26.375 1 90.31 403 VAL B O 1
ATOM 7248 N N . GLY B 1 404 ? -16.156 33.219 24.875 1 86.31 404 GLY B N 1
ATOM 7249 C CA . GLY B 1 404 ? -15.07 32.719 25.703 1 86.31 404 GLY B CA 1
ATOM 7250 C C . GLY B 1 404 ? -13.766 32.562 24.969 1 86.31 404 GLY B C 1
ATOM 7251 O O . GLY B 1 404 ? -13.727 32.656 23.734 1 86.31 404 GLY B O 1
ATOM 7252 N N . ALA B 1 405 ? -12.758 32.312 25.766 1 80.31 405 ALA B N 1
ATOM 7253 C CA . ALA B 1 405 ? -11.43 32.125 25.188 1 80.31 405 ALA B CA 1
ATOM 7254 C C . ALA B 1 405 ? -11.359 30.797 24.422 1 80.31 405 ALA B C 1
ATOM 7256 O O . ALA B 1 405 ? -12.258 29.953 24.531 1 80.31 405 ALA B O 1
ATOM 7257 N N . SER B 1 406 ? -10.383 30.719 23.484 1 79.19 406 SER B N 1
ATOM 7258 C CA . SER B 1 406 ? -10.148 29.453 22.797 1 79.19 406 SER B CA 1
ATOM 7259 C C . SER B 1 406 ? -9.906 28.328 23.781 1 79.19 406 SER B C 1
ATOM 7261 O O . SER B 1 406 ? -9.195 28.5 24.781 1 79.19 406 SER B O 1
ATOM 7263 N N . GLY B 1 407 ? -10.586 27.25 23.609 1 78.81 407 GLY B N 1
ATOM 7264 C CA . GLY B 1 407 ? -10.406 26.094 24.484 1 78.81 407 GLY B CA 1
ATOM 7265 C C . GLY B 1 407 ? -11.344 26.109 25.688 1 78.81 407 GLY B C 1
ATOM 7266 O O . GLY B 1 407 ? -11.266 25.219 26.547 1 78.81 407 GLY B O 1
ATOM 7267 N N . SER B 1 408 ? -12.203 27.047 25.703 1 86.31 408 SER B N 1
ATOM 7268 C CA . SER B 1 408 ? -13.086 27.172 26.859 1 86.31 408 SER B CA 1
ATOM 7269 C C . SER B 1 408 ? -14.219 26.156 26.812 1 86.31 408 SER B C 1
ATOM 7271 O O . SER B 1 408 ? -14.977 26 27.766 1 86.31 408 SER B O 1
ATOM 7273 N N . GLY B 1 409 ? -14.375 25.406 25.688 1 89.38 409 GLY B N 1
ATOM 7274 C CA . GLY B 1 409 ? -15.383 24.359 25.578 1 89.38 409 GLY B CA 1
ATOM 7275 C C . GLY B 1 409 ? -16.547 24.734 24.688 1 89.38 409 GLY B C 1
ATOM 7276 O O . GLY B 1 409 ? -17.5 23.969 24.562 1 89.38 409 GLY B O 1
ATOM 7277 N N . LYS B 1 410 ? -16.516 25.844 24.125 1 90.56 410 LYS B N 1
ATOM 7278 C CA . LYS B 1 410 ? -17.609 26.359 23.312 1 90.56 410 LYS B CA 1
ATOM 7279 C C . LYS B 1 410 ? -17.984 25.391 22.203 1 90.56 410 LYS B C 1
ATOM 7281 O O . LYS B 1 410 ? -19.156 25.047 22.031 1 90.56 410 LYS B O 1
ATOM 7286 N N . SER B 1 411 ? -16.953 24.922 21.438 1 88.25 411 SER B N 1
ATOM 7287 C CA . SER B 1 411 ? -17.203 24.016 20.328 1 88.25 411 SER B CA 1
ATOM 7288 C C . SER B 1 411 ? -17.75 22.688 20.812 1 88.25 411 SER B C 1
ATOM 7290 O O . SER B 1 411 ? -18.516 22.016 20.109 1 88.25 411 SER B O 1
ATOM 7292 N N . THR B 1 412 ? -17.375 22.297 22 1 90.31 412 THR B N 1
ATOM 7293 C CA . THR B 1 412 ? -17.859 21.062 22.609 1 90.31 412 THR B CA 1
ATOM 7294 C C . THR B 1 412 ? -19.359 21.125 22.828 1 90.31 412 THR B C 1
ATOM 7296 O O . THR B 1 412 ? -20.062 20.109 22.656 1 90.31 412 THR B O 1
ATOM 7299 N N . LEU B 1 413 ? -19.797 22.312 23.188 1 93.5 413 LEU B N 1
ATOM 7300 C CA . LEU B 1 413 ? -21.234 22.484 23.375 1 93.5 413 LEU B CA 1
ATOM 7301 C C . LEU B 1 413 ? -22 22.203 22.078 1 93.5 413 LEU B C 1
ATOM 7303 O O . LEU B 1 413 ? -23.016 21.516 22.094 1 93.5 413 LEU B O 1
ATOM 7307 N N . ALA B 1 414 ? -21.5 22.719 21.016 1 90.56 414 ALA B N 1
ATOM 7308 C CA . ALA B 1 414 ? -22.125 22.5 19.719 1 90.56 414 ALA B CA 1
ATOM 7309 C C . ALA B 1 414 ? -22.109 21.016 19.344 1 90.56 414 ALA B C 1
ATOM 7311 O O . ALA B 1 414 ? -23.109 20.484 18.844 1 90.56 414 ALA B O 1
ATOM 7312 N N . HIS B 1 415 ? -21.094 20.406 19.609 1 86.69 415 HIS B N 1
ATOM 7313 C CA . HIS B 1 415 ? -20.906 18.984 19.297 1 86.69 415 HIS B CA 1
ATOM 7314 C C . HIS B 1 415 ? -21.906 18.125 20.062 1 86.69 415 HIS B C 1
ATOM 7316 O O . HIS B 1 415 ? -22.484 17.188 19.484 1 86.69 415 HIS B O 1
ATOM 7322 N N . LEU B 1 416 ? -22.109 18.438 21.266 1 89.69 416 LEU B N 1
ATOM 7323 C CA . LEU B 1 416 ? -23 17.641 22.109 1 89.69 416 LEU B CA 1
ATOM 7324 C C . LEU B 1 416 ? -24.453 17.906 21.766 1 89.69 416 LEU B C 1
ATOM 7326 O O . LEU B 1 416 ? -25.297 17.016 21.906 1 89.69 416 LEU B O 1
ATOM 7330 N N . ALA B 1 417 ? -24.688 19.094 21.359 1 91.69 417 ALA B N 1
ATOM 7331 C CA . ALA B 1 417 ? -26.047 19.438 20.984 1 91.69 417 ALA B CA 1
ATOM 7332 C C . ALA B 1 417 ? -26.531 18.594 19.812 1 91.69 417 ALA B C 1
ATOM 7334 O O . ALA B 1 417 ? -27.734 18.281 19.703 1 91.69 417 ALA B O 1
ATOM 7335 N N . LEU B 1 418 ? -25.609 18.188 19 1 86.94 418 LEU B N 1
ATOM 7336 C CA . LEU B 1 418 ? -25.953 17.359 17.859 1 86.94 418 LEU B CA 1
ATOM 7337 C C . LEU B 1 418 ? -25.719 15.883 18.172 1 86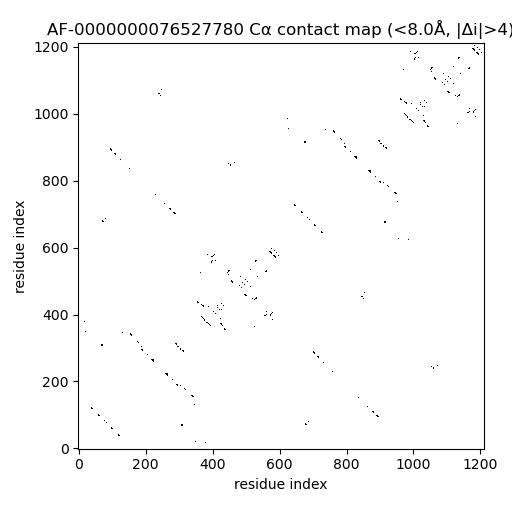.94 418 LEU B C 1
ATOM 7339 O O . LEU B 1 418 ? -25.719 15.039 17.266 1 86.94 418 LEU B O 1
ATOM 7343 N N . ARG B 1 419 ? -25.406 15.656 19.391 1 84.75 419 ARG B N 1
ATOM 7344 C CA . ARG B 1 419 ? -25.219 14.312 19.906 1 84.75 419 ARG B CA 1
ATOM 7345 C C . ARG B 1 419 ? -24.125 13.57 19.156 1 84.75 419 ARG B C 1
ATOM 7347 O O . ARG B 1 419 ? -24.281 12.391 18.812 1 84.75 419 ARG B O 1
ATOM 7354 N N . PHE B 1 420 ? -23.219 14.305 18.766 1 78.19 420 PHE B N 1
ATOM 7355 C CA . PHE B 1 420 ? -22.031 13.633 18.25 1 78.19 420 PHE B CA 1
ATOM 7356 C C . PHE B 1 420 ? -21.391 12.781 19.328 1 78.19 420 PHE B C 1
ATOM 7358 O O . PHE B 1 420 ? -20.625 11.859 19.031 1 78.19 420 PHE B O 1
ATOM 7365 N N . ASP B 1 421 ? -21.609 13.148 20.547 1 79 421 ASP B N 1
ATOM 7366 C CA . ASP B 1 421 ? -21.281 12.359 21.734 1 79 421 ASP B CA 1
ATOM 7367 C C . ASP B 1 421 ? -22.297 12.586 22.844 1 79 421 ASP B C 1
ATOM 7369 O O . ASP B 1 421 ? -23.094 13.516 22.781 1 79 421 ASP B O 1
ATOM 7373 N N . ASP B 1 422 ? -22.203 11.648 23.797 1 84.62 422 ASP B N 1
ATOM 7374 C CA . ASP B 1 422 ? -23.078 11.805 24.953 1 84.62 422 ASP B CA 1
ATOM 7375 C C . ASP B 1 422 ? -22.312 12.344 26.156 1 84.62 422 ASP B C 1
ATOM 7377 O O . ASP B 1 422 ? -21.172 11.953 26.391 1 84.62 422 ASP B O 1
ATOM 7381 N N . PRO B 1 423 ? -22.938 13.336 26.812 1 90.31 423 PRO B N 1
ATOM 7382 C CA . PRO B 1 423 ? -22.281 13.828 28.016 1 90.31 423 PRO B CA 1
ATOM 7383 C C . PRO B 1 423 ? -22.219 12.781 29.125 1 90.31 423 PRO B C 1
ATOM 7385 O O . PRO B 1 423 ? -23.047 11.852 29.141 1 90.31 423 PRO B O 1
ATOM 7388 N N . GLN B 1 424 ? -21.281 12.898 29.984 1 90.19 424 GLN B N 1
ATOM 7389 C CA . GLN B 1 424 ? -21.109 11.969 31.094 1 90.19 424 GLN B CA 1
ATOM 7390 C C . GLN B 1 424 ? -22.141 12.242 32.188 1 90.19 424 GLN B C 1
ATOM 7392 O O . GLN B 1 424 ? -22.578 11.312 32.875 1 90.19 424 GLN B O 1
ATOM 7397 N N . ALA B 1 425 ? -22.375 13.469 32.406 1 94.19 425 ALA B N 1
ATOM 7398 C CA . ALA B 1 425 ? -23.406 13.891 33.344 1 94.19 425 ALA B CA 1
ATOM 7399 C C . ALA B 1 425 ? -24.234 15.031 32.781 1 94.19 425 ALA B C 1
ATOM 7401 O O . ALA B 1 425 ? -23.781 15.75 31.875 1 94.19 425 ALA B O 1
ATOM 7402 N N . GLY B 1 426 ? -25.484 15.023 33.219 1 95.44 426 GLY B N 1
ATOM 7403 C CA . GLY B 1 426 ? -26.406 16.047 32.719 1 95.44 426 GLY B CA 1
ATOM 7404 C C . GLY B 1 426 ? -27.141 15.617 31.453 1 95.44 426 GLY B C 1
ATOM 7405 O O . GLY B 1 426 ? -27.172 14.43 31.125 1 95.44 426 GLY B O 1
ATOM 7406 N N . SER B 1 427 ? -27.828 16.625 30.891 1 96.12 427 SER B N 1
ATOM 7407 C CA . SER B 1 427 ? -28.594 16.312 29.688 1 96.12 427 SER B CA 1
ATOM 7408 C C . SER B 1 427 ? -28.703 17.531 28.781 1 96.12 427 SER B C 1
ATOM 7410 O O . SER B 1 427 ? -28.562 18.672 29.219 1 96.12 427 SER B O 1
ATOM 7412 N N . ILE B 1 428 ? -28.844 17.234 27.578 1 96.38 428 ILE B N 1
ATOM 7413 C CA . ILE B 1 428 ? -29.141 18.25 26.578 1 96.38 428 ILE B CA 1
ATOM 7414 C C . ILE B 1 428 ? -30.562 18.062 26.062 1 96.38 428 ILE B C 1
ATOM 7416 O O . ILE B 1 428 ? -30.938 16.969 25.609 1 96.38 428 ILE B O 1
ATOM 7420 N N . LEU B 1 429 ? -31.281 19.172 26.188 1 96.25 429 LEU B N 1
ATOM 7421 C CA . LEU B 1 429 ? -32.719 19.062 25.922 1 96.25 429 LEU B CA 1
ATOM 7422 C C . LEU B 1 429 ? -33.125 19.969 24.766 1 96.25 429 LEU B C 1
ATOM 7424 O O . LEU B 1 429 ? -32.594 21.078 24.641 1 96.25 429 LEU B O 1
ATOM 7428 N N . ILE B 1 430 ? -33.969 19.469 23.953 1 95.31 430 ILE B N 1
ATOM 7429 C CA . ILE B 1 430 ? -34.719 20.266 22.969 1 95.31 430 ILE B CA 1
ATOM 7430 C C . ILE B 1 430 ? -36.188 20.234 23.297 1 95.31 430 ILE B C 1
ATOM 7432 O O . ILE B 1 430 ? -36.844 19.188 23.219 1 95.31 430 ILE B O 1
ATOM 7436 N N . ASP B 1 431 ? -36.719 21.328 23.656 1 93.44 431 ASP B N 1
ATOM 7437 C CA . ASP B 1 431 ? -38.094 21.438 24.125 1 93.44 431 ASP B CA 1
ATOM 7438 C C . ASP B 1 431 ? -38.375 20.438 25.25 1 93.44 431 ASP B C 1
ATOM 7440 O O . ASP B 1 431 ? -39.406 19.75 25.234 1 93.44 431 ASP B O 1
ATOM 7444 N N . GLY B 1 432 ? -37.406 20.234 26 1 91.5 432 GLY B N 1
ATOM 7445 C CA . GLY B 1 432 ? -37.594 19.391 27.172 1 91.5 432 GLY B CA 1
ATOM 7446 C C . GLY B 1 432 ? -37.281 17.938 26.906 1 91.5 432 GLY B C 1
ATOM 7447 O O . GLY B 1 432 ? -37.188 17.125 27.828 1 91.5 432 GLY B O 1
ATOM 7448 N N . THR B 1 433 ? -37.094 17.562 25.734 1 93.19 433 THR B N 1
ATOM 7449 C CA . THR B 1 433 ? -36.75 16.188 25.391 1 93.19 433 THR B CA 1
ATOM 7450 C C . THR B 1 433 ? -35.25 15.992 25.266 1 93.19 433 THR B C 1
ATOM 7452 O O . THR B 1 433 ? -34.594 16.719 24.531 1 93.19 433 THR B O 1
ATOM 7455 N N . ASP B 1 434 ? -34.844 14.977 25.938 1 94.44 434 ASP B N 1
ATOM 7456 C CA . ASP B 1 434 ? -33.406 14.664 25.859 1 94.44 434 ASP B CA 1
ATOM 7457 C C . ASP B 1 434 ? -33.031 14.219 24.453 1 94.44 434 ASP B C 1
ATOM 7459 O O . ASP B 1 434 ? -33.719 13.398 23.844 1 94.44 434 ASP B O 1
ATOM 7463 N N . VAL B 1 435 ? -31.922 14.75 24 1 92.25 435 VAL B N 1
ATOM 7464 C CA . VAL B 1 435 ? -31.484 14.469 22.641 1 92.25 435 VAL B CA 1
ATOM 7465 C C . VAL B 1 435 ? -31.203 12.977 22.5 1 92.25 435 VAL B C 1
ATOM 7467 O O . VAL B 1 435 ? -31.25 12.43 21.391 1 92.25 435 VAL B O 1
ATOM 7470 N N . ARG B 1 436 ? -30.922 12.203 23.578 1 89.69 436 ARG B N 1
ATOM 7471 C CA . ARG B 1 436 ? -30.656 10.766 23.562 1 89.69 436 ARG B CA 1
ATOM 7472 C C . ARG B 1 436 ? -31.922 9.984 23.203 1 89.69 436 ARG B C 1
ATOM 7474 O O . ARG B 1 436 ? -31.828 8.852 22.719 1 89.69 436 ARG B O 1
ATOM 7481 N N . GLY B 1 437 ? -32.969 10.703 23.406 1 89.81 437 GLY B N 1
ATOM 7482 C CA . GLY B 1 437 ? -34.219 10.062 23.094 1 89.81 437 GLY B CA 1
ATOM 7483 C C . GLY B 1 437 ? -34.75 10.414 21.719 1 89.81 437 GLY B C 1
ATOM 7484 O O . GLY B 1 437 ? -35.781 9.867 21.281 1 89.81 437 GLY B O 1
ATOM 7485 N N . LEU B 1 438 ? -34.094 11.188 21.016 1 89.44 438 LEU B N 1
ATOM 7486 C CA . LEU B 1 438 ? -34.562 11.633 19.703 1 89.44 438 LEU B CA 1
ATOM 7487 C C . LEU B 1 438 ? -34 10.75 18.609 1 89.44 438 LEU B C 1
ATOM 7489 O O . LEU B 1 438 ? -32.906 10.188 18.75 1 89.44 438 LEU B O 1
ATOM 7493 N N . ARG B 1 439 ? -34.844 10.68 17.516 1 86.56 439 ARG B N 1
ATOM 7494 C CA . ARG B 1 439 ? -34.312 10.062 16.297 1 86.56 439 ARG B CA 1
ATOM 7495 C C . ARG B 1 439 ? -33.25 10.945 15.656 1 86.56 439 ARG B C 1
ATOM 7497 O O . ARG B 1 439 ? -33.438 12.156 15.508 1 86.56 439 ARG B O 1
ATOM 7504 N N . SER B 1 440 ? -32.219 10.352 15.242 1 81 440 SER B N 1
ATOM 7505 C CA . SER B 1 440 ? -31.094 11.109 14.695 1 81 440 SER B CA 1
ATOM 7506 C C . SER B 1 440 ? -31.516 11.93 13.484 1 81 440 SER B C 1
ATOM 7508 O O . SER B 1 440 ? -31.125 13.094 13.352 1 81 440 SER B O 1
ATOM 7510 N N . GLU B 1 441 ? -32.312 11.344 12.641 1 79.5 441 GLU B N 1
ATOM 7511 C CA . GLU B 1 441 ? -32.781 12.039 11.445 1 79.5 441 GLU B CA 1
ATOM 7512 C C . GLU B 1 441 ? -33.594 13.281 11.797 1 79.5 441 GLU B C 1
ATOM 7514 O O . GLU B 1 441 ? -33.469 14.312 11.125 1 79.5 441 GLU B O 1
ATOM 7519 N N . SER B 1 442 ? -34.344 13.102 12.82 1 86.75 442 SER B N 1
ATOM 7520 C CA . SER B 1 442 ? -35.156 14.227 13.273 1 86.75 442 SER B CA 1
ATOM 7521 C C . SER B 1 442 ? -34.281 15.328 13.875 1 86.75 442 SER B C 1
ATOM 7523 O O . SER B 1 442 ? -34.5 16.516 13.625 1 86.75 442 SER B O 1
ATOM 7525 N N . LEU B 1 443 ? -33.375 14.945 14.594 1 88.19 443 LEU B N 1
ATOM 7526 C CA . LEU B 1 443 ? -32.469 15.906 15.227 1 88.19 443 LEU B CA 1
ATOM 7527 C C . LEU B 1 443 ? -31.703 16.688 14.172 1 88.19 443 LEU B C 1
ATOM 7529 O O . LEU B 1 443 ? -31.672 17.922 14.211 1 88.19 443 LEU B O 1
ATOM 7533 N N . TYR B 1 444 ? -31.25 16 13.266 1 85 444 TYR B N 1
ATOM 7534 C CA . TYR B 1 444 ? -30.375 16.625 12.266 1 85 444 TYR B CA 1
ATOM 7535 C C . TYR B 1 444 ? -31.203 17.438 11.266 1 85 444 TYR B C 1
ATOM 7537 O O . TYR B 1 444 ? -30.688 18.359 10.633 1 85 444 TYR B O 1
ATOM 7545 N N . GLY B 1 445 ? -32.406 17.094 11.164 1 84.81 445 GLY B N 1
ATOM 7546 C CA . GLY B 1 445 ? -33.281 17.828 10.289 1 84.81 445 GLY B CA 1
ATOM 7547 C C . GLY B 1 445 ? -33.719 19.156 10.875 1 84.81 445 GLY B C 1
ATOM 7548 O O . GLY B 1 445 ? -34.094 20.078 10.141 1 84.81 445 GLY B O 1
ATOM 7549 N N . ARG B 1 446 ? -33.562 19.234 12.156 1 91.06 446 ARG B N 1
ATOM 7550 C CA . ARG B 1 446 ? -34.125 20.422 12.812 1 91.06 446 ARG B CA 1
ATOM 7551 C C . ARG B 1 446 ? -33 21.297 13.375 1 91.06 446 ARG B C 1
ATOM 7553 O O . ARG B 1 446 ? -33.219 22.484 13.602 1 91.06 446 ARG B O 1
ATOM 7560 N N . VAL B 1 447 ? -31.938 20.688 13.586 1 91.38 447 VAL B N 1
ATOM 7561 C CA . VAL B 1 447 ? -30.812 21.422 14.141 1 91.38 447 VAL B CA 1
ATOM 7562 C C . VAL B 1 447 ? -29.688 21.484 13.117 1 91.38 447 VAL B C 1
ATOM 7564 O O . VAL B 1 447 ? -29.156 20.453 12.695 1 91.38 447 VAL B O 1
ATOM 7567 N N . GLY B 1 448 ? -29.375 22.688 12.703 1 90 448 GLY B N 1
ATOM 7568 C CA . GLY B 1 448 ? -28.266 22.891 11.789 1 90 448 GLY B CA 1
ATOM 7569 C C . GLY B 1 448 ? -27 23.359 12.484 1 90 448 GLY B C 1
ATOM 7570 O O . GLY B 1 448 ? -27.062 24.078 13.484 1 90 448 GLY B O 1
ATOM 7571 N N . LEU B 1 449 ? -25.859 22.906 11.922 1 89.25 449 LEU B N 1
ATOM 7572 C CA . LEU B 1 449 ? -24.578 23.312 12.484 1 89.25 449 LEU B CA 1
ATOM 7573 C C . LEU B 1 449 ? -23.641 23.844 11.391 1 89.25 449 LEU B C 1
ATOM 7575 O O . LEU B 1 449 ? -23.484 23.203 10.352 1 89.25 449 LEU B O 1
ATOM 7579 N N . VAL B 1 450 ? -23.172 24.984 11.602 1 90.19 450 VAL B N 1
ATOM 7580 C CA . VAL B 1 450 ? -22.047 25.5 10.828 1 90.19 450 VAL B CA 1
ATOM 7581 C C . VAL B 1 450 ? -20.781 25.453 11.664 1 90.19 450 VAL B C 1
ATOM 7583 O O . VAL B 1 450 ? -20.547 26.328 12.508 1 90.19 450 VAL B O 1
ATOM 7586 N N . SER B 1 451 ? -19.969 24.5 11.359 1 85.25 451 SER B N 1
ATOM 7587 C CA . SER B 1 451 ? -18.781 24.25 12.172 1 85.25 451 SER B CA 1
ATOM 7588 C C . SER B 1 451 ? -17.594 25.109 11.711 1 85.25 451 SER B C 1
ATOM 7590 O O . SER B 1 451 ? -17.625 25.688 10.625 1 85.25 451 SER B O 1
ATOM 7592 N N . GLN B 1 452 ? -16.672 25.109 12.609 1 76.56 452 GLN B N 1
ATOM 7593 C CA . GLN B 1 452 ? -15.438 25.812 12.305 1 76.56 452 GLN B CA 1
ATOM 7594 C C . GLN B 1 452 ? -14.664 25.094 11.195 1 76.56 452 GLN B C 1
ATOM 7596 O O . GLN B 1 452 ? -14.07 25.734 10.328 1 76.56 452 GLN B O 1
ATOM 7601 N N . ARG B 1 453 ? -14.672 23.812 11.234 1 77.62 453 ARG B N 1
ATOM 7602 C CA . ARG B 1 453 ? -14.016 23 10.211 1 77.62 453 ARG B CA 1
ATOM 7603 C C . ARG B 1 453 ? -15.008 22.594 9.125 1 77.62 453 ARG B C 1
ATOM 7605 O O . ARG B 1 453 ? -15.836 21.703 9.344 1 77.62 453 ARG B O 1
ATOM 7612 N N . ILE B 1 454 ? -14.836 23.234 7.988 1 84.19 454 ILE B N 1
ATOM 7613 C CA . ILE B 1 454 ? -15.82 23.062 6.926 1 84.19 454 ILE B CA 1
ATOM 7614 C C . ILE B 1 454 ? -15.258 22.125 5.855 1 84.19 454 ILE B C 1
ATOM 7616 O O . ILE B 1 454 ? -14.102 22.266 5.438 1 84.19 454 ILE B O 1
ATOM 7620 N N . HIS B 1 455 ? -16.078 21.156 5.52 1 85.88 455 HIS B N 1
ATOM 7621 C CA . HIS B 1 455 ? -15.703 20.297 4.406 1 85.88 455 HIS B CA 1
ATOM 7622 C C . HIS B 1 455 ? -16.578 20.562 3.184 1 85.88 455 HIS B C 1
ATOM 7624 O O . HIS B 1 455 ? -17.797 20.594 3.287 1 85.88 455 HIS B O 1
ATOM 7630 N N . LEU B 1 456 ? -15.891 20.844 2.111 1 89 456 LEU B N 1
ATOM 7631 C CA . LEU B 1 456 ? -16.578 20.938 0.823 1 89 456 LEU B CA 1
ATOM 7632 C C . LEU B 1 456 ? -16.312 19.703 -0.025 1 89 456 LEU B C 1
ATOM 7634 O O . LEU B 1 456 ? -15.164 19.281 -0.199 1 89 456 LEU B O 1
ATOM 7638 N N . PHE B 1 457 ? -17.391 19.188 -0.44 1 89.25 457 PHE B N 1
ATOM 7639 C CA . PHE B 1 457 ? -17.297 17.969 -1.243 1 89.25 457 PHE B CA 1
ATOM 7640 C C . PHE B 1 457 ? -16.812 18.281 -2.654 1 89.25 457 PHE B C 1
ATOM 7642 O O . PHE B 1 457 ? -16.969 19.422 -3.123 1 89.25 457 PHE B O 1
ATOM 7649 N N . ARG B 1 458 ? -16.203 17.297 -3.303 1 87.69 458 ARG B N 1
ATOM 7650 C CA . ARG B 1 458 ? -15.859 17.453 -4.711 1 87.69 458 ARG B CA 1
ATOM 7651 C C . ARG B 1 458 ? -17.109 17.438 -5.59 1 87.69 458 ARG B C 1
ATOM 7653 O O . ARG B 1 458 ? -17.469 16.406 -6.148 1 87.69 458 ARG B O 1
ATOM 7660 N N . ALA B 1 459 ? -17.641 18.547 -5.711 1 89.31 459 ALA B N 1
ATOM 7661 C CA . ALA B 1 459 ? -18.875 18.781 -6.461 1 89.31 459 ALA B CA 1
ATOM 7662 C C . ALA B 1 459 ? -19.031 20.25 -6.809 1 89.31 459 ALA B C 1
ATOM 7664 O O . ALA B 1 459 ? -18.188 21.078 -6.461 1 89.31 459 ALA B O 1
ATOM 7665 N N . SER B 1 460 ? -20.031 20.516 -7.492 1 93.12 460 SER B N 1
ATOM 7666 C CA . SER B 1 460 ? -20.297 21.906 -7.844 1 93.12 460 SER B CA 1
ATOM 7667 C C . SER B 1 460 ? -20.703 22.719 -6.617 1 93.12 460 SER B C 1
ATOM 7669 O O . SER B 1 460 ? -21.062 22.156 -5.582 1 93.12 460 SER B O 1
ATOM 7671 N N . VAL B 1 461 ? -20.547 24 -6.762 1 95 461 VAL B N 1
ATOM 7672 C CA . VAL B 1 461 ? -20.984 24.891 -5.695 1 95 461 VAL B CA 1
ATOM 7673 C C . VAL B 1 461 ? -22.453 24.625 -5.367 1 95 461 VAL B C 1
ATOM 7675 O O . VAL B 1 461 ? -22.828 24.531 -4.195 1 95 461 VAL B O 1
ATOM 7678 N N . ALA B 1 462 ? -23.219 24.484 -6.422 1 95.56 462 ALA B N 1
ATOM 7679 C CA . ALA B 1 462 ? -24.641 24.234 -6.246 1 95.56 462 ALA B CA 1
ATOM 7680 C C . ALA B 1 462 ? -24.891 22.938 -5.488 1 95.56 462 ALA B C 1
ATOM 7682 O O . ALA B 1 462 ? -25.719 22.891 -4.574 1 95.56 462 ALA B O 1
ATOM 7683 N N . ASP B 1 463 ? -24.219 21.984 -5.84 1 92.38 463 ASP B N 1
ATOM 7684 C CA . ASP B 1 463 ? -24.406 20.672 -5.234 1 92.38 463 ASP B CA 1
ATOM 7685 C C . ASP B 1 463 ? -23.938 20.656 -3.783 1 92.38 463 ASP B C 1
ATOM 7687 O O . ASP B 1 463 ? -24.5 19.953 -2.943 1 92.38 463 ASP B O 1
ATOM 7691 N N . ASN B 1 464 ? -22.875 21.391 -3.516 1 93.94 464 ASN B N 1
ATOM 7692 C CA . ASN B 1 464 ? -22.422 21.516 -2.139 1 93.94 464 ASN B CA 1
ATOM 7693 C C . ASN B 1 464 ? -23.469 22.156 -1.249 1 93.94 464 ASN B C 1
ATOM 7695 O O . ASN B 1 464 ? -23.672 21.75 -0.106 1 93.94 464 ASN B O 1
ATOM 7699 N N . VAL B 1 465 ? -24.109 23.109 -1.808 1 94.75 465 VAL B N 1
ATOM 7700 C CA . VAL B 1 465 ? -25.141 23.797 -1.047 1 94.75 465 VAL B CA 1
ATOM 7701 C C . VAL B 1 465 ? -26.375 22.922 -0.934 1 94.75 465 VAL B C 1
ATOM 7703 O O . VAL B 1 465 ? -26.984 22.828 0.132 1 94.75 465 VAL B O 1
ATOM 7706 N N . ARG B 1 466 ? -26.688 22.219 -1.98 1 94.12 466 ARG B N 1
ATOM 7707 C CA . ARG B 1 466 ? -27.875 21.391 -2.057 1 94.12 466 ARG B CA 1
ATOM 7708 C C . ARG B 1 466 ? -27.75 20.156 -1.165 1 94.12 466 ARG B C 1
ATOM 7710 O O . ARG B 1 466 ? -28.734 19.453 -0.93 1 94.12 466 ARG B O 1
ATOM 7717 N N . LEU B 1 467 ? -26.641 19.953 -0.668 1 90.38 467 LEU B N 1
ATOM 7718 C CA . LEU B 1 467 ? -26.422 18.828 0.227 1 90.38 467 LEU B CA 1
ATOM 7719 C C . LEU B 1 467 ? -27.438 18.828 1.369 1 90.38 467 LEU B C 1
ATOM 7721 O O . LEU B 1 467 ? -27.875 17.781 1.823 1 90.38 467 LEU B O 1
ATOM 7725 N N . ALA B 1 468 ? -27.797 19.984 1.84 1 90.25 468 ALA B N 1
ATOM 7726 C CA . ALA B 1 468 ? -28.703 20.156 2.982 1 90.25 468 ALA B CA 1
ATOM 7727 C C . ALA B 1 468 ? -30.156 19.938 2.578 1 90.25 468 ALA B C 1
ATOM 7729 O O . ALA B 1 468 ? -30.984 19.578 3.41 1 90.25 468 ALA B O 1
ATOM 7730 N N . ALA B 1 469 ? -30.453 20.219 1.349 1 91.44 469 ALA B N 1
ATOM 7731 C CA . ALA B 1 469 ? -31.797 20.047 0.774 1 91.44 469 ALA B CA 1
ATOM 7732 C C . ALA B 1 469 ? -31.703 19.641 -0.695 1 91.44 469 ALA B C 1
ATOM 7734 O O . ALA B 1 469 ? -31.828 20.484 -1.585 1 91.44 469 ALA B O 1
ATOM 7735 N N . PRO B 1 470 ? -31.719 18.391 -0.958 1 89.06 470 PRO B N 1
ATOM 7736 C CA . PRO B 1 470 ? -31.453 17.891 -2.311 1 89.06 470 PRO B CA 1
ATOM 7737 C C . PRO B 1 470 ? -32.531 18.281 -3.311 1 89.06 470 PRO B C 1
ATOM 7739 O O . PRO B 1 470 ? -32.25 18.391 -4.508 1 89.06 470 PRO B O 1
ATOM 7742 N N . SER B 1 471 ? -33.688 18.547 -2.818 1 91 471 SER B N 1
ATOM 7743 C CA . SER B 1 471 ? -34.812 18.844 -3.711 1 91 471 SER B CA 1
ATOM 7744 C C . SER B 1 471 ? -34.938 20.344 -3.928 1 91 471 SER B C 1
ATOM 7746 O O . SER B 1 471 ? -35.844 20.797 -4.66 1 91 471 SER B O 1
ATOM 7748 N N . ALA B 1 472 ? -34.062 21.078 -3.305 1 94.25 472 ALA B N 1
ATOM 7749 C CA . ALA B 1 472 ? -34.156 22.531 -3.426 1 94.25 472 ALA B CA 1
ATOM 7750 C C . ALA B 1 472 ? -33.938 22.984 -4.867 1 94.25 472 ALA B C 1
ATOM 7752 O O . ALA B 1 472 ? -33.062 22.422 -5.57 1 94.25 472 ALA B O 1
ATOM 7753 N N . SER B 1 473 ? -34.656 23.938 -5.305 1 95.69 473 SER B N 1
ATOM 7754 C CA . SER B 1 473 ? -34.531 24.5 -6.641 1 95.69 473 SER B CA 1
ATOM 7755 C C . SER B 1 473 ? -33.281 25.406 -6.727 1 95.69 473 SER B C 1
ATOM 7757 O O . SER B 1 473 ? -32.719 25.797 -5.703 1 95.69 473 SER B O 1
ATOM 7759 N N . ASP B 1 474 ? -32.938 25.75 -7.938 1 95.81 474 ASP B N 1
ATOM 7760 C CA . ASP B 1 474 ? -31.828 26.656 -8.148 1 95.81 474 ASP B CA 1
ATOM 7761 C C . ASP B 1 474 ? -32.094 28.016 -7.535 1 95.81 474 ASP B C 1
ATOM 7763 O O . ASP B 1 474 ? -31.172 28.656 -7.004 1 95.81 474 ASP B O 1
ATOM 7767 N N . ALA B 1 475 ? -33.312 28.328 -7.629 1 95.94 475 ALA B N 1
ATOM 7768 C CA . ALA B 1 475 ? -33.688 29.625 -7.07 1 95.94 475 ALA B CA 1
ATOM 7769 C C . ALA B 1 475 ? -33.5 29.656 -5.559 1 95.94 475 ALA B C 1
ATOM 7771 O O . ALA B 1 475 ? -33.031 30.656 -5 1 95.94 475 ALA B O 1
ATOM 7772 N N . ARG B 1 476 ? -33.812 28.609 -4.918 1 95.81 476 ARG B N 1
ATOM 7773 C CA . ARG B 1 476 ? -33.656 28.516 -3.469 1 95.81 476 ARG B CA 1
ATOM 7774 C C . ARG B 1 476 ? -32.188 28.5 -3.084 1 95.81 476 ARG B C 1
ATOM 7776 O O . ARG B 1 476 ? -31.797 29.062 -2.062 1 95.81 476 ARG B O 1
ATOM 7783 N N . VAL B 1 477 ? -31.438 27.828 -3.873 1 97.19 477 VAL B N 1
ATOM 7784 C CA . VAL B 1 477 ? -30 27.766 -3.641 1 97.19 477 VAL B CA 1
ATOM 7785 C C . VAL B 1 477 ? -29.406 29.172 -3.76 1 97.19 477 VAL B C 1
ATOM 7787 O O . VAL B 1 477 ? -28.594 29.578 -2.92 1 97.19 477 VAL B O 1
ATOM 7790 N N . GLU B 1 478 ? -29.844 29.891 -4.77 1 97 478 GLU B N 1
ATOM 7791 C CA . GLU B 1 478 ? -29.375 31.25 -4.98 1 97 478 GLU B CA 1
ATOM 7792 C C . GLU B 1 478 ? -29.766 32.156 -3.816 1 97 478 GLU B C 1
ATOM 7794 O O . GLU B 1 478 ? -28.969 33 -3.377 1 97 478 GLU B O 1
ATOM 7799 N N . GLN B 1 479 ? -30.953 31.969 -3.363 1 96.25 479 GLN B N 1
ATOM 7800 C CA . GLN B 1 479 ? -31.422 32.781 -2.242 1 96.25 479 GLN B CA 1
ATOM 7801 C C . GLN B 1 479 ? -30.594 32.531 -0.991 1 96.25 479 GLN B C 1
ATOM 7803 O O . GLN B 1 479 ? -30.25 33.469 -0.27 1 96.25 479 GLN B O 1
ATOM 7808 N N . ALA B 1 480 ? -30.328 31.312 -0.747 1 96.56 480 ALA B N 1
ATOM 7809 C CA . ALA B 1 480 ? -29.5 30.984 0.416 1 96.56 480 ALA B CA 1
ATOM 7810 C C . ALA B 1 480 ? -28.109 31.562 0.288 1 96.56 480 ALA B C 1
ATOM 7812 O O . ALA B 1 480 ? -27.531 32.062 1.267 1 96.56 480 ALA B O 1
ATOM 7813 N N . CYS B 1 481 ? -27.578 31.547 -0.896 1 97.06 481 CYS B N 1
ATOM 7814 C CA . CYS B 1 481 ? -26.25 32.094 -1.133 1 97.06 481 CYS B CA 1
ATOM 7815 C C . CYS B 1 481 ? -26.234 33.594 -0.991 1 97.06 481 CYS B C 1
ATOM 7817 O O . CYS B 1 481 ? -25.266 34.188 -0.509 1 97.06 481 CYS B O 1
ATOM 7819 N N . ARG B 1 482 ? -27.25 34.219 -1.431 1 96.25 482 ARG B N 1
ATOM 7820 C CA . ARG B 1 482 ? -27.391 35.656 -1.242 1 96.25 482 ARG B CA 1
ATOM 7821 C C . ARG B 1 482 ? -27.453 36.031 0.24 1 96.25 482 ARG B C 1
ATOM 7823 O O . ARG B 1 482 ? -26.828 36.969 0.686 1 96.25 482 ARG B O 1
ATOM 7830 N N . ALA B 1 483 ? -28.172 35.219 0.913 1 95.25 483 ALA B N 1
ATOM 7831 C CA . ALA B 1 483 ? -28.312 35.438 2.35 1 95.25 483 ALA B CA 1
ATOM 7832 C C . ALA B 1 483 ? -26.969 35.281 3.059 1 95.25 483 ALA B C 1
ATOM 7834 O O . ALA B 1 483 ? -26.672 35.969 4.035 1 95.25 483 ALA B O 1
ATOM 7835 N N . ALA B 1 484 ? -26.234 34.344 2.574 1 95.56 484 ALA B N 1
ATOM 7836 C CA . ALA B 1 484 ? -24.938 34.062 3.18 1 95.56 484 ALA B CA 1
ATOM 7837 C C . ALA B 1 484 ? -23.875 35.031 2.666 1 95.56 484 ALA B C 1
ATOM 7839 O O . ALA B 1 484 ? -22.719 34.969 3.104 1 95.56 484 ALA B O 1
ATOM 7840 N N . GLY B 1 485 ? -24.203 35.875 1.708 1 93.69 485 GLY B N 1
ATOM 7841 C CA . GLY B 1 485 ? -23.297 36.875 1.194 1 93.69 485 GLY B CA 1
ATOM 7842 C C . GLY B 1 485 ? -22.234 36.312 0.259 1 93.69 485 GLY B C 1
ATOM 7843 O O . GLY B 1 485 ? -21.109 36.812 0.219 1 93.69 485 GLY B O 1
ATOM 7844 N N . ILE B 1 486 ? -22.547 35.219 -0.423 1 94.56 486 ILE B N 1
ATOM 7845 C CA . ILE B 1 486 ? -21.5 34.594 -1.231 1 94.56 486 ILE B CA 1
ATOM 7846 C C . ILE B 1 486 ? -21.922 34.562 -2.697 1 94.56 486 ILE B C 1
ATOM 7848 O O . ILE B 1 486 ? -21.125 34.219 -3.576 1 94.56 486 ILE B O 1
ATOM 7852 N N . HIS B 1 487 ? -23.078 35.031 -3.008 1 95.44 487 HIS B N 1
ATOM 7853 C CA . HIS B 1 487 ? -23.656 34.938 -4.348 1 95.44 487 HIS B CA 1
ATOM 7854 C C . HIS B 1 487 ? -22.75 35.625 -5.379 1 95.44 487 HIS B C 1
ATOM 7856 O O . HIS B 1 487 ? -22.453 35.031 -6.422 1 95.44 487 HIS B O 1
ATOM 7862 N N . GLU B 1 488 ? -22.359 36.812 -5.113 1 93.75 488 GLU B N 1
ATOM 7863 C CA . GLU B 1 488 ? -21.547 37.562 -6.07 1 93.75 488 GLU B CA 1
ATOM 7864 C C . GLU B 1 488 ? -20.219 36.875 -6.336 1 93.75 488 GLU B C 1
ATOM 7866 O O . GLU B 1 488 ? -19.734 36.844 -7.473 1 93.75 488 GLU B O 1
ATOM 7871 N N . GLU B 1 489 ? -19.656 36.344 -5.332 1 93.62 489 GLU B N 1
ATOM 7872 C CA . GLU B 1 489 ? -18.375 35.656 -5.488 1 93.62 489 GLU B CA 1
ATOM 7873 C C . GLU B 1 489 ? -18.547 34.375 -6.27 1 93.62 489 GLU B C 1
ATOM 7875 O O . GLU B 1 489 ? -17.656 33.969 -7.023 1 93.62 489 GLU B O 1
ATOM 7880 N N . VAL B 1 490 ? -19.656 33.719 -6.047 1 94.94 490 VAL B N 1
ATOM 7881 C CA . VAL B 1 490 ? -19.938 32.5 -6.781 1 94.94 490 VAL B CA 1
ATOM 7882 C C . VAL B 1 490 ? -20.109 32.812 -8.266 1 94.94 490 VAL B C 1
ATOM 7884 O O . VAL B 1 490 ? -19.609 32.094 -9.125 1 94.94 490 VAL B O 1
ATOM 7887 N N . MET B 1 491 ? -20.766 33.875 -8.531 1 94.06 491 MET B N 1
ATOM 7888 C CA . MET B 1 491 ? -21.016 34.281 -9.914 1 94.06 491 MET B CA 1
ATOM 7889 C C . MET B 1 491 ? -19.719 34.656 -10.609 1 94.06 491 MET B C 1
ATOM 7891 O O . MET B 1 491 ? -19.609 34.562 -11.828 1 94.06 491 MET B O 1
ATOM 7895 N N . ALA B 1 492 ? -18.766 35.031 -9.844 1 91.56 492 ALA B N 1
ATOM 7896 C CA . ALA B 1 492 ? -17.484 35.469 -10.383 1 91.56 492 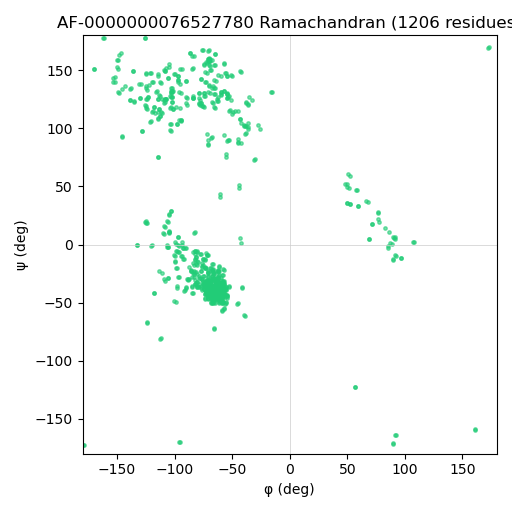ALA B CA 1
ATOM 7897 C C . ALA B 1 492 ? -16.594 34.25 -10.695 1 91.56 492 ALA B C 1
ATOM 7899 O O . ALA B 1 492 ? -15.594 34.375 -11.398 1 91.56 492 ALA B O 1
ATOM 7900 N N . LEU B 1 493 ? -16.953 33.156 -10.219 1 91.5 493 LEU B N 1
ATOM 7901 C CA . LEU B 1 493 ? -16.188 31.953 -10.539 1 91.5 493 LEU B CA 1
ATOM 7902 C C . LEU B 1 493 ? -16.391 31.562 -12 1 91.5 493 LEU B C 1
ATOM 7904 O O . LEU B 1 493 ? -17.391 31.922 -12.617 1 91.5 493 LEU B O 1
ATOM 7908 N N . PRO B 1 494 ? -15.508 30.766 -12.625 1 87.81 494 PRO B N 1
ATOM 7909 C CA . PRO B 1 494 ? -15.531 30.438 -14.055 1 87.81 494 PRO B CA 1
ATOM 7910 C C . PRO B 1 494 ? -16.844 29.797 -14.492 1 87.81 494 PRO B C 1
ATOM 7912 O O . PRO B 1 494 ? -17.344 30.094 -15.578 1 87.81 494 PRO B O 1
ATOM 7915 N N . GLN B 1 495 ? -17.484 29.031 -13.703 1 93.25 495 GLN B N 1
ATOM 7916 C CA . GLN B 1 495 ? -18.719 28.344 -14.078 1 93.25 495 GLN B CA 1
ATOM 7917 C C . GLN B 1 495 ? -19.844 28.672 -13.102 1 93.25 495 GLN B C 1
ATOM 7919 O O . GLN B 1 495 ? -20.797 27.906 -12.961 1 93.25 495 GLN B O 1
ATOM 7924 N N . GLY B 1 496 ? -19.594 29.75 -12.398 1 94.19 496 GLY B N 1
ATOM 7925 C CA . GLY B 1 496 ? -20.625 30.141 -11.438 1 94.19 496 GLY B CA 1
ATOM 7926 C C . GLY B 1 496 ? -20.953 29.047 -10.445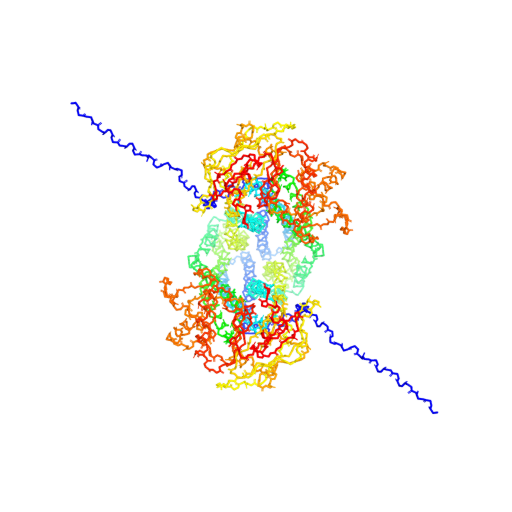 1 94.19 496 GLY B C 1
ATOM 7927 O O . GLY B 1 496 ? -20.062 28.469 -9.828 1 94.19 496 GLY B O 1
ATOM 7928 N N . TYR B 1 497 ? -22.234 28.703 -10.453 1 94.94 497 TYR B N 1
ATOM 7929 C CA . TYR B 1 497 ? -22.719 27.688 -9.516 1 94.94 497 TYR B CA 1
ATOM 7930 C C . TYR B 1 497 ? -22.297 26.281 -9.961 1 94.94 497 TYR B C 1
ATOM 7932 O O . TYR B 1 497 ? -22.344 25.344 -9.18 1 94.94 497 TYR B O 1
ATOM 7940 N N . GLY B 1 498 ? -21.875 26.219 -11.078 1 93.12 498 GLY B N 1
ATOM 7941 C CA . GLY B 1 498 ? -21.438 24.938 -11.617 1 93.12 498 GLY B CA 1
ATOM 7942 C C . GLY B 1 498 ? -19.969 24.672 -11.375 1 93.12 498 GLY B C 1
ATOM 7943 O O . GLY B 1 498 ? -19.469 23.578 -11.695 1 93.12 498 GLY B O 1
ATOM 7944 N N . THR B 1 499 ? -19.297 25.625 -10.781 1 92.75 499 THR B N 1
ATOM 7945 C CA . THR B 1 499 ? -17.875 25.484 -10.555 1 92.75 499 THR B CA 1
ATOM 7946 C C . THR B 1 499 ? -17.594 24.344 -9.57 1 92.75 499 THR B C 1
ATOM 7948 O O . THR B 1 499 ? -18.234 24.266 -8.516 1 92.75 499 THR B O 1
ATOM 7951 N N . LEU B 1 500 ? -16.719 23.484 -9.945 1 89.81 500 LEU B N 1
ATOM 7952 C CA . LEU B 1 500 ? -16.312 22.391 -9.07 1 89.81 500 LEU B CA 1
ATOM 7953 C C . LEU B 1 500 ? -15.398 22.891 -7.961 1 89.81 500 LEU B C 1
ATOM 7955 O O . LEU B 1 500 ? -14.438 23.609 -8.227 1 89.81 500 LEU B O 1
ATOM 7959 N N . VAL B 1 501 ? -15.734 22.516 -6.754 1 88.94 501 VAL B N 1
ATOM 7960 C CA . VAL B 1 501 ? -14.914 22.891 -5.609 1 88.94 501 VAL B CA 1
ATOM 7961 C C . VAL B 1 501 ? -14.516 21.641 -4.824 1 88.94 501 VAL B C 1
ATOM 7963 O O . VAL B 1 501 ? -14.914 20.531 -5.176 1 88.94 501 VAL B O 1
ATOM 7966 N N . GLY B 1 502 ? -13.711 21.766 -3.756 1 78.5 502 GLY B N 1
ATOM 7967 C CA . GLY B 1 502 ? -13.219 20.641 -2.979 1 78.5 502 GLY B CA 1
ATOM 7968 C C . GLY B 1 502 ? -11.883 20.125 -3.467 1 78.5 502 GLY B C 1
ATOM 7969 O O . GLY B 1 502 ? -11.117 20.844 -4.098 1 78.5 502 GLY B O 1
ATOM 7970 N N . GLU B 1 503 ? -11.633 18.938 -2.992 1 68.06 503 GLU B N 1
ATOM 7971 C CA . GLU B 1 503 ? -10.352 18.375 -3.373 1 68.06 503 GLU B CA 1
ATOM 7972 C C . GLU B 1 503 ? -10.156 18.406 -4.887 1 68.06 503 GLU B C 1
ATOM 7974 O O . GLU B 1 503 ? -11 17.891 -5.633 1 68.06 503 GLU B O 1
ATOM 7979 N N . ARG B 1 504 ? -9.094 18.922 -5.379 1 57.19 504 ARG B N 1
ATOM 7980 C CA . ARG B 1 504 ? -8.703 19.016 -6.781 1 57.19 504 ARG B CA 1
ATOM 7981 C C . ARG B 1 504 ? -9.617 19.984 -7.535 1 57.19 504 ARG B C 1
ATOM 7983 O O . ARG B 1 504 ? -9.648 19.984 -8.766 1 57.19 504 ARG B O 1
ATOM 7990 N N . GLY B 1 505 ? -10.555 20.656 -6.762 1 61.28 505 GLY B N 1
ATOM 7991 C CA . GLY B 1 505 ? -11.359 21.719 -7.355 1 61.28 505 GLY B CA 1
ATOM 7992 C C . GLY B 1 505 ? -10.789 23.094 -7.117 1 61.28 505 GLY B C 1
ATOM 7993 O O . GLY B 1 505 ? -9.625 23.234 -6.742 1 61.28 505 GLY B O 1
ATOM 7994 N N . GLN B 1 506 ? -11.703 24.016 -7.508 1 66.06 506 GLN B N 1
ATOM 7995 C CA . GLN B 1 506 ? -11.32 25.406 -7.281 1 66.06 506 GLN B CA 1
ATOM 7996 C C . GLN B 1 506 ? -11.078 25.672 -5.797 1 66.06 506 GLN B C 1
ATOM 7998 O O . GLN B 1 506 ? -11.867 25.266 -4.945 1 66.06 506 GLN B O 1
ATOM 8003 N N . SER B 1 507 ? -9.945 26.234 -5.613 1 74.88 507 SER B N 1
ATOM 8004 C CA . SER B 1 507 ? -9.609 26.594 -4.238 1 74.88 507 SER B CA 1
ATOM 8005 C C . SER B 1 507 ? -10.398 27.812 -3.775 1 74.88 507 SER B C 1
ATOM 8007 O O . SER B 1 507 ? -10.484 28.812 -4.492 1 74.88 507 SER B O 1
ATOM 8009 N N . LEU B 1 508 ? -11.18 27.641 -2.775 1 83.69 508 LEU B N 1
ATOM 8010 C CA . LEU B 1 508 ? -11.906 28.75 -2.162 1 83.69 508 LEU B CA 1
ATOM 8011 C C . LEU B 1 508 ? -11.172 29.266 -0.929 1 83.69 508 LEU B C 1
ATOM 8013 O O . LEU B 1 508 ? -10.469 28.516 -0.258 1 83.69 508 LEU B O 1
ATOM 8017 N N . SER B 1 509 ? -11.266 30.578 -0.727 1 79.31 509 SER B N 1
ATOM 8018 C CA . SER B 1 509 ? -10.695 31.156 0.488 1 79.31 509 SER B CA 1
ATOM 8019 C C . SER B 1 509 ? -11.43 30.656 1.729 1 79.31 509 SER B C 1
ATOM 8021 O O . SER B 1 509 ? -12.508 30.062 1.626 1 79.31 509 SER B O 1
ATOM 8023 N N . GLY B 1 510 ? -10.859 30.812 2.891 1 81 510 GLY B N 1
ATOM 8024 C CA . GLY B 1 510 ? -11.492 30.438 4.145 1 81 510 GLY B CA 1
ATOM 8025 C C . GLY B 1 510 ? -12.852 31.094 4.344 1 81 510 GLY B C 1
ATOM 8026 O O . GLY B 1 510 ? -13.812 30.422 4.734 1 81 510 GLY B O 1
ATOM 8027 N N . GLY B 1 511 ? -12.906 32.344 4.031 1 85.38 511 GLY B N 1
ATOM 8028 C CA . GLY B 1 511 ? -14.164 33.062 4.152 1 85.38 511 GLY B CA 1
ATOM 8029 C C . GLY B 1 511 ? -15.227 32.594 3.195 1 85.38 511 GLY B C 1
ATOM 8030 O O . GLY B 1 511 ? -16.406 32.5 3.553 1 85.38 511 GLY B O 1
ATOM 8031 N N . GLN B 1 512 ? -14.828 32.281 2.002 1 88.81 512 GLN B N 1
ATOM 8032 C CA . GLN B 1 512 ? -15.766 31.75 1.018 1 88.81 512 GLN B CA 1
ATOM 8033 C C . GLN B 1 512 ? -16.312 30.406 1.458 1 88.81 512 GLN B C 1
ATOM 8035 O O . GLN B 1 512 ? -17.516 30.141 1.34 1 88.81 512 GLN B O 1
ATOM 8040 N N . ARG B 1 513 ? -15.484 29.594 1.999 1 90.44 513 ARG B N 1
ATOM 8041 C CA . ARG B 1 513 ? -15.898 28.266 2.475 1 90.44 513 ARG B CA 1
ATOM 8042 C C . ARG B 1 513 ? -16.906 28.391 3.613 1 90.44 513 ARG B C 1
ATOM 8044 O O . ARG B 1 513 ? -17.875 27.641 3.666 1 90.44 513 ARG B O 1
ATOM 8051 N N . GLN B 1 514 ? -16.625 29.297 4.445 1 89.62 514 GLN B N 1
ATOM 8052 C CA . GLN B 1 514 ? -17.5 29.516 5.594 1 89.62 514 GLN B CA 1
ATOM 8053 C C . GLN B 1 514 ? -18.875 29.984 5.152 1 89.62 514 GLN B C 1
ATOM 8055 O O . GLN B 1 514 ? -19.891 29.516 5.672 1 89.62 514 GLN B O 1
ATOM 8060 N N . ARG B 1 515 ? -18.875 30.859 4.25 1 93.56 515 ARG B N 1
ATOM 8061 C CA . ARG B 1 515 ? -20.156 31.406 3.791 1 93.56 515 ARG B CA 1
ATOM 8062 C C . ARG B 1 515 ? -20.922 30.375 2.963 1 93.56 515 ARG B C 1
ATOM 8064 O O . ARG B 1 515 ? -22.156 30.359 2.982 1 93.56 515 ARG B O 1
ATOM 8071 N N . LEU B 1 516 ? -20.188 29.594 2.268 1 93.75 516 LEU B N 1
ATOM 8072 C CA . LEU B 1 516 ? -20.859 28.5 1.563 1 93.75 516 LEU B CA 1
ATOM 8073 C C . LEU B 1 516 ? -21.469 27.516 2.547 1 93.75 516 LEU B C 1
ATOM 8075 O O . LEU B 1 516 ? -22.562 26.984 2.305 1 93.75 516 LEU B O 1
ATOM 8079 N N . ALA B 1 517 ? -20.75 27.203 3.594 1 93.06 517 ALA B N 1
ATOM 8080 C CA . ALA B 1 517 ? -21.281 26.344 4.648 1 93.06 517 ALA B CA 1
ATOM 8081 C C . ALA B 1 517 ? -22.516 26.953 5.289 1 93.06 517 ALA B C 1
ATOM 8083 O O . ALA B 1 517 ? -23.469 26.25 5.625 1 93.06 517 ALA B O 1
ATOM 8084 N N . LEU B 1 518 ? -22.422 28.234 5.484 1 94.75 518 LEU B N 1
ATOM 8085 C CA . LEU B 1 518 ? -23.578 28.938 6.02 1 94.75 518 LEU B CA 1
ATOM 8086 C C . LEU B 1 518 ? -24.766 28.828 5.07 1 94.75 518 LEU B C 1
ATOM 8088 O O . LEU B 1 518 ? -25.891 28.594 5.504 1 94.75 518 LEU B O 1
ATOM 8092 N N . ALA B 1 519 ? -24.516 29.047 3.768 1 95.88 519 ALA B N 1
ATOM 8093 C CA . ALA B 1 519 ? -25.562 28.906 2.77 1 95.88 519 ALA B CA 1
ATOM 8094 C C . ALA B 1 519 ? -26.219 27.531 2.84 1 95.88 519 ALA B C 1
ATOM 8096 O O . ALA B 1 519 ? -27.438 27.406 2.742 1 95.88 519 ALA B O 1
ATOM 8097 N N . ARG B 1 520 ? -25.438 26.578 2.977 1 94.56 520 ARG B N 1
ATOM 8098 C CA . ARG B 1 520 ? -25.906 25.203 3.111 1 94.56 520 ARG B CA 1
ATOM 8099 C C . ARG B 1 520 ? -26.844 25.047 4.312 1 94.56 520 ARG B C 1
ATOM 8101 O O . ARG B 1 520 ? -27.922 24.469 4.195 1 94.56 520 ARG B O 1
ATOM 8108 N N . ALA B 1 521 ? -26.422 25.531 5.391 1 93.62 521 ALA B N 1
ATOM 8109 C CA . ALA B 1 521 ? -27.219 25.453 6.617 1 93.62 521 ALA B CA 1
ATOM 8110 C C . ALA B 1 521 ? -28.531 26.219 6.469 1 93.62 521 ALA B C 1
ATOM 8112 O O . ALA B 1 521 ? -29.578 25.766 6.941 1 93.62 521 ALA B O 1
ATOM 8113 N N . LEU B 1 522 ? -28.453 27.359 5.859 1 95.06 522 LEU B N 1
ATOM 8114 C CA . LEU B 1 522 ? -29.641 28.188 5.672 1 95.06 522 LEU B CA 1
ATOM 8115 C C . LEU B 1 522 ? -30.641 27.516 4.75 1 95.06 522 LEU B C 1
ATOM 8117 O O . LEU B 1 522 ? -31.859 27.594 4.965 1 95.06 522 LEU B O 1
ATOM 8121 N N . LEU B 1 523 ? -30.094 26.906 3.746 1 94.69 523 LEU B N 1
ATOM 8122 C CA . LEU B 1 523 ? -30.953 26.219 2.793 1 94.69 523 LEU B CA 1
ATOM 8123 C C . LEU B 1 523 ? -31.797 25.172 3.494 1 94.69 523 LEU B C 1
ATOM 8125 O O . LEU B 1 523 ? -32.938 24.922 3.104 1 94.69 523 LEU B O 1
ATOM 8129 N N . ALA B 1 524 ? -31.328 24.562 4.516 1 92.25 524 ALA B N 1
ATOM 8130 C CA . ALA B 1 524 ? -32.031 23.516 5.262 1 92.25 524 ALA B CA 1
ATOM 8131 C C . ALA B 1 524 ? -33.156 24.109 6.113 1 92.25 524 ALA B C 1
ATOM 8133 O O . ALA B 1 524 ? -34.031 23.391 6.547 1 92.25 524 ALA B O 1
ATOM 8134 N N . ARG B 1 525 ? -33.094 25.375 6.379 1 90.88 525 ARG B N 1
ATOM 8135 C CA . ARG B 1 525 ? -34.062 26.094 7.184 1 90.88 525 ARG B CA 1
ATOM 8136 C C . ARG B 1 525 ? -34.312 25.391 8.523 1 90.88 525 ARG B C 1
ATOM 8138 O O . ARG B 1 525 ? -35.438 25.031 8.859 1 90.88 525 ARG B O 1
ATOM 8145 N N . PRO B 1 526 ? -33.281 25.266 9.289 1 92.38 526 PRO B N 1
ATOM 8146 C CA . PRO B 1 526 ? -33.406 24.625 10.602 1 92.38 526 PRO B CA 1
ATOM 8147 C C . PRO B 1 526 ? -34.188 25.469 11.602 1 92.38 526 PRO B C 1
ATOM 8149 O O . PRO B 1 526 ? -34.281 26.688 11.445 1 92.38 526 PRO B O 1
ATOM 8152 N N . SER B 1 527 ? -34.719 24.781 12.594 1 93.69 527 SER B N 1
ATOM 8153 C CA . SER B 1 527 ? -35.406 25.453 13.695 1 93.69 527 SER B CA 1
ATOM 8154 C C . SER B 1 527 ? -34.406 26 14.711 1 93.69 527 SER B C 1
ATOM 8156 O O . SER B 1 527 ? -34.688 26.984 15.398 1 93.69 527 SER B O 1
ATOM 8158 N N . VAL B 1 528 ? -33.375 25.281 14.789 1 94.88 528 VAL B N 1
ATOM 8159 C CA . VAL B 1 528 ? -32.25 25.688 15.641 1 94.88 528 VAL B CA 1
ATOM 8160 C C . VAL B 1 528 ? -30.969 25.75 14.812 1 94.88 528 VAL B C 1
ATOM 8162 O O . VAL B 1 528 ? -30.641 24.797 14.102 1 94.88 528 VAL B O 1
ATOM 8165 N N . LEU B 1 529 ? -30.312 26.859 14.836 1 95.06 529 LEU B N 1
ATOM 8166 C CA . LEU B 1 529 ? -29.078 27.047 14.086 1 95.06 529 LEU B CA 1
ATOM 8167 C C . LEU B 1 529 ? -27.906 27.328 15.023 1 95.06 529 LEU B C 1
ATOM 8169 O O . LEU B 1 529 ? -27.953 28.281 15.797 1 95.06 529 LEU B O 1
ATOM 8173 N N . ILE B 1 530 ? -26.938 26.453 14.984 1 94.69 530 ILE B N 1
ATOM 8174 C CA . ILE B 1 530 ? -25.734 26.641 15.773 1 94.69 530 ILE B CA 1
ATOM 8175 C C . ILE B 1 530 ? -24.594 27.141 14.867 1 94.69 530 ILE B C 1
ATOM 8177 O O . ILE B 1 530 ? -24.266 26.484 13.867 1 94.69 530 ILE B O 1
ATOM 8181 N N . LEU B 1 531 ? -24.062 28.281 15.234 1 94.12 531 LEU B N 1
ATOM 8182 C CA . LEU B 1 531 ? -23 28.922 14.469 1 94.12 531 LEU B CA 1
ATOM 8183 C C . LEU B 1 531 ? -21.703 28.922 15.258 1 94.12 531 LEU B C 1
ATOM 8185 O O . LEU B 1 531 ? -21.547 29.703 16.219 1 94.12 531 LEU B O 1
ATOM 8189 N N . ASP B 1 532 ? -20.781 28.141 14.797 1 90.5 532 ASP B N 1
ATOM 8190 C CA . ASP B 1 532 ? -19.5 28.047 15.492 1 90.5 532 ASP B CA 1
ATOM 8191 C C . ASP B 1 532 ? -18.406 28.828 14.75 1 90.5 532 ASP B C 1
ATOM 8193 O O . ASP B 1 532 ? -17.812 28.328 13.805 1 90.5 532 ASP B O 1
ATOM 8197 N N . GLU B 1 533 ? -18.156 30.016 15.219 1 86.31 533 GLU B N 1
ATOM 8198 C CA . GLU B 1 533 ? -17.172 30.938 14.664 1 86.31 533 GLU B CA 1
ATOM 8199 C C . GLU B 1 533 ? -17.328 31.094 13.156 1 86.31 533 GLU B C 1
ATOM 8201 O O . GLU B 1 533 ? -16.359 31.016 12.406 1 86.31 533 GLU B O 1
ATOM 8206 N N . PHE B 1 534 ? -18.547 31.344 12.703 1 83.06 534 PHE B N 1
ATOM 8207 C CA . PHE B 1 534 ? -18.922 31.234 11.297 1 83.06 534 PHE B CA 1
ATOM 8208 C C . PHE B 1 534 ? -18.5 32.469 10.516 1 83.06 534 PHE B C 1
ATOM 8210 O O . PHE B 1 534 ? -18.609 32.5 9.289 1 83.06 534 PHE B O 1
ATOM 8217 N N . THR B 1 535 ? -17.969 33.5 11.242 1 80.19 535 THR B N 1
ATOM 8218 C CA . THR B 1 535 ? -17.547 34.719 10.555 1 80.19 535 THR B CA 1
ATOM 8219 C C . THR B 1 535 ? -16.094 35.062 10.883 1 80.19 535 THR B C 1
ATOM 8221 O O . THR B 1 535 ? -15.672 36.188 10.766 1 80.19 535 THR B O 1
ATOM 8224 N N . SER B 1 536 ? -15.383 34.125 11.328 1 77.81 536 SER B N 1
ATOM 8225 C CA . SER B 1 536 ? -14.016 34.344 11.805 1 77.81 536 SER B CA 1
ATOM 8226 C C . SER B 1 536 ? -13.117 34.844 10.68 1 77.81 536 SER B C 1
ATOM 8228 O O . SER B 1 536 ? -12.125 35.531 10.938 1 77.81 536 SER B O 1
ATOM 8230 N N . 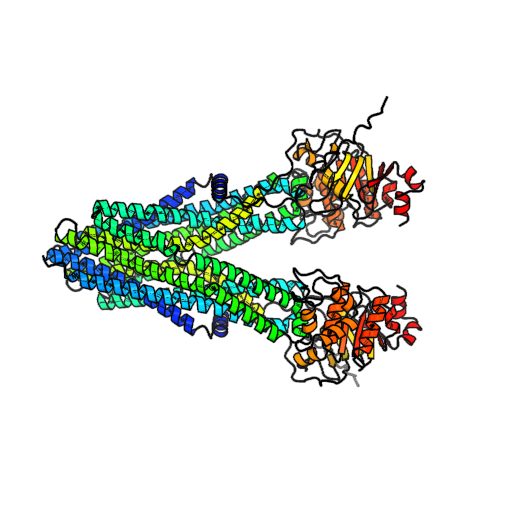HIS B 1 537 ? -13.484 34.594 9.461 1 75.62 537 HIS B N 1
ATOM 8231 C CA . HIS B 1 537 ? -12.625 34.969 8.344 1 75.62 537 HIS B CA 1
ATOM 8232 C C . HIS B 1 537 ? -13.203 36.125 7.551 1 75.62 537 HIS B C 1
ATOM 8234 O O . HIS B 1 537 ? -12.703 36.469 6.477 1 75.62 537 HIS B O 1
ATOM 8240 N N . LEU B 1 538 ? -14.172 36.812 8.148 1 80.19 538 LEU B N 1
ATOM 8241 C CA . LEU B 1 538 ? -14.844 37.875 7.41 1 80.19 538 LEU B CA 1
ATOM 8242 C C . LEU B 1 538 ? -14.445 39.25 7.941 1 80.19 538 LEU B C 1
ATOM 8244 O O . LEU B 1 538 ? -14.117 39.375 9.125 1 80.19 538 LEU B O 1
ATOM 8248 N N . ASP B 1 539 ? -14.445 40.25 7.051 1 78.81 539 ASP B N 1
ATOM 8249 C CA . ASP B 1 539 ? -14.281 41.625 7.484 1 78.81 539 ASP B CA 1
ATOM 8250 C C . ASP B 1 539 ? -15.523 42.125 8.227 1 78.81 539 ASP B C 1
ATOM 8252 O O . ASP B 1 539 ? -16.609 41.562 8.062 1 78.81 539 ASP B O 1
ATOM 8256 N N . PRO B 1 540 ? -15.367 43.188 9.039 1 80.19 540 PRO B N 1
ATOM 8257 C CA . PRO B 1 540 ? -16.438 43.625 9.922 1 80.19 540 PRO B CA 1
ATOM 8258 C C . PRO B 1 540 ? -17.703 44.031 9.156 1 80.19 540 PRO B C 1
ATOM 8260 O O . PRO B 1 540 ? -18.828 43.75 9.625 1 80.19 540 PRO B O 1
ATOM 8263 N N . GLU B 1 541 ? -17.531 44.625 8.047 1 82.56 541 GLU B N 1
ATOM 8264 C CA . GLU B 1 541 ? -18.688 45.031 7.289 1 82.56 541 GLU B CA 1
ATOM 8265 C C . GLU B 1 541 ? -19.484 43.844 6.77 1 82.56 541 GLU B C 1
ATOM 8267 O O . GLU B 1 541 ? -20.719 43.812 6.902 1 82.56 541 GLU B O 1
ATOM 8272 N N . LEU B 1 542 ? -18.781 42.969 6.164 1 87 542 LEU B N 1
ATOM 8273 C CA . LEU B 1 542 ? -19.422 41.781 5.652 1 87 542 LEU B CA 1
ATOM 8274 C C . LEU B 1 542 ? -20 40.938 6.793 1 87 542 LEU B C 1
ATOM 8276 O O . LEU B 1 542 ? -21.078 40.344 6.652 1 87 542 LEU B O 1
ATOM 8280 N N . ASP B 1 543 ? -19.328 40.969 7.867 1 88.06 543 ASP B N 1
ATOM 8281 C CA . ASP B 1 543 ? -19.781 40.25 9.062 1 88.06 543 ASP B CA 1
ATOM 8282 C C . ASP B 1 543 ? -21.141 40.781 9.516 1 88.06 543 ASP B C 1
ATOM 8284 O O . ASP B 1 543 ? -22.078 40 9.727 1 88.06 543 ASP B O 1
ATOM 8288 N N . ALA B 1 544 ? -21.25 42.031 9.609 1 86.88 544 ALA B N 1
ATOM 8289 C CA . ALA B 1 544 ? -22.5 42.656 10.031 1 86.88 544 ALA B CA 1
ATOM 8290 C C . ALA B 1 544 ? -23.625 42.375 9.047 1 86.88 544 ALA B C 1
ATOM 8292 O O . ALA B 1 544 ? -24.766 42.094 9.445 1 86.88 544 ALA B O 1
ATOM 8293 N N . SER B 1 545 ? -23.312 42.438 7.828 1 90.12 545 SER B N 1
ATOM 8294 C CA . SER B 1 545 ? -24.312 42.219 6.785 1 90.12 545 SER B CA 1
ATOM 8295 C C . SER B 1 545 ? -24.828 40.781 6.801 1 90.12 545 SER B C 1
ATOM 8297 O O . SER B 1 545 ? -26.031 40.562 6.656 1 90.12 545 SER B O 1
ATOM 8299 N N . VAL B 1 546 ? -23.969 39.875 6.957 1 91.88 546 VAL B N 1
ATOM 8300 C CA . VAL B 1 546 ? -24.328 38.438 6.949 1 91.88 546 VAL B CA 1
ATOM 8301 C C . VAL B 1 546 ? -25.188 38.125 8.164 1 91.88 546 VAL B C 1
ATOM 8303 O O . VAL B 1 546 ? -26.188 37.406 8.055 1 91.88 546 VAL B O 1
ATOM 8306 N N . ARG B 1 547 ? -24.875 38.656 9.266 1 89.88 547 ARG B N 1
ATOM 8307 C CA . ARG B 1 547 ? -25.656 38.438 10.484 1 89.88 547 ARG B CA 1
ATOM 8308 C C . ARG B 1 547 ? -27.078 38.938 10.32 1 89.88 547 ARG B C 1
ATOM 8310 O O . ARG B 1 547 ? -28.031 38.281 10.703 1 89.88 547 ARG B O 1
ATOM 8317 N N . ALA B 1 548 ? -27.141 40.125 9.805 1 89.62 548 ALA B N 1
ATOM 8318 C CA . ALA B 1 548 ? -28.453 40.719 9.57 1 89.62 548 ALA B CA 1
ATOM 8319 C C . ALA B 1 548 ? -29.266 39.875 8.594 1 89.62 548 ALA B C 1
ATOM 8321 O O . ALA B 1 548 ? -30.469 39.688 8.766 1 89.62 548 ALA B O 1
ATOM 8322 N N . SER B 1 549 ? -28.562 39.406 7.641 1 93.06 549 SER B N 1
ATOM 8323 C CA . SER B 1 549 ? -29.219 38.594 6.617 1 93.06 549 SER B CA 1
ATOM 8324 C C . SER B 1 549 ? -29.719 37.281 7.195 1 93.06 549 SER B C 1
ATOM 8326 O O . SER B 1 549 ? -30.766 36.781 6.801 1 93.06 549 SER B O 1
ATOM 8328 N N . VAL B 1 550 ? -28.969 36.625 8.031 1 92.38 550 VAL B N 1
ATOM 8329 C CA . VAL B 1 550 ? -29.359 35.375 8.664 1 92.38 550 VAL B CA 1
ATOM 8330 C C . VAL B 1 550 ? -30.641 35.562 9.469 1 92.38 550 VAL B C 1
ATOM 8332 O O . VAL B 1 550 ? -31.547 34.75 9.406 1 92.38 550 VAL B O 1
ATOM 8335 N N . ARG B 1 551 ? -30.719 36.688 10.203 1 89.62 551 ARG B N 1
ATOM 8336 C CA . ARG B 1 551 ? -31.906 37 11 1 89.62 551 ARG B CA 1
ATOM 8337 C C . ARG B 1 551 ? -33.125 37.156 10.117 1 89.62 551 ARG B C 1
ATOM 8339 O O . ARG B 1 551 ? -34.25 36.75 10.492 1 89.62 551 ARG B O 1
ATOM 8346 N N . ARG B 1 552 ? -32.938 37.75 8.977 1 91.94 552 ARG B N 1
ATOM 8347 C CA . ARG B 1 552 ? -34.031 37.969 8.055 1 91.94 552 ARG B CA 1
ATOM 8348 C C . ARG B 1 552 ? -34.469 36.656 7.371 1 91.94 552 ARG B C 1
ATOM 8350 O O . ARG B 1 552 ? -35.656 36.469 7.113 1 91.94 552 ARG B O 1
ATOM 8357 N N . PHE B 1 553 ? -33.531 35.906 7.059 1 93.44 553 PHE B N 1
ATOM 8358 C CA . PHE B 1 553 ? -33.75 34.688 6.301 1 93.44 553 PHE B CA 1
ATOM 8359 C C . PHE B 1 553 ? -34.438 33.625 7.168 1 93.44 553 PHE B C 1
ATOM 8361 O O . PHE B 1 553 ? -35.25 32.844 6.672 1 93.44 553 PHE B O 1
ATOM 8368 N N . LEU B 1 554 ? -34.062 33.5 8.398 1 91.38 554 LEU B N 1
ATOM 8369 C CA . LEU B 1 554 ? -34.688 32.594 9.344 1 91.38 554 LEU B CA 1
ATOM 8370 C C . LEU B 1 554 ? -35.375 33.312 10.477 1 91.38 554 LEU B C 1
ATOM 8372 O O . LEU B 1 554 ? -34.938 33.25 11.633 1 91.38 554 LEU B O 1
ATOM 8376 N N . PRO B 1 555 ? -36.531 33.844 9.992 1 86.19 555 PRO B N 1
ATOM 8377 C CA . PRO B 1 555 ? -37.219 34.594 11.055 1 86.19 555 PRO B CA 1
ATOM 8378 C C . PRO B 1 555 ? -37.719 33.688 12.18 1 86.19 555 PRO B C 1
ATOM 8380 O O . PRO B 1 555 ? -38.312 32.656 11.922 1 86.19 555 PRO B O 1
ATOM 8383 N N . GLY B 1 556 ? -37.312 33.906 13.383 1 87.44 556 GLY B N 1
ATOM 8384 C CA . GLY B 1 556 ? -37.844 33.219 14.547 1 87.44 556 GLY B CA 1
ATOM 8385 C C . GLY B 1 556 ? -37 32.031 14.961 1 87.44 556 GLY B C 1
ATOM 8386 O O . GLY B 1 556 ? -37.344 31.328 15.93 1 87.44 556 GLY B O 1
ATOM 8387 N N . ALA B 1 557 ? -36.062 31.625 14.133 1 92.31 557 ALA B N 1
ATOM 8388 C CA . ALA B 1 557 ? -35.219 30.469 14.469 1 92.31 557 ALA B CA 1
ATOM 8389 C C . ALA B 1 557 ? -34.406 30.75 15.75 1 92.31 557 ALA B C 1
ATOM 8391 O O . ALA B 1 557 ? -34.094 31.891 16.062 1 92.31 557 ALA B O 1
ATOM 8392 N N . THR B 1 558 ? -34.219 29.641 16.5 1 95.38 558 THR B N 1
ATOM 8393 C CA . THR B 1 558 ? -33.281 29.719 17.641 1 95.38 558 THR B CA 1
ATOM 8394 C C . THR B 1 558 ? -31.828 29.688 17.156 1 95.38 558 THR B C 1
ATOM 8396 O O . THR B 1 558 ? -31.422 28.766 16.453 1 95.38 558 THR B O 1
ATOM 8399 N N . VAL B 1 559 ? -31.094 30.734 17.438 1 95.44 559 VAL B N 1
ATOM 8400 C CA . VAL B 1 559 ? -29.719 30.812 16.953 1 95.44 559 VAL B CA 1
ATOM 8401 C C . VAL B 1 559 ? -28.766 30.781 18.141 1 95.44 559 VAL B C 1
ATOM 8403 O O . VAL B 1 559 ? -28.938 31.547 19.109 1 95.44 559 VAL B O 1
ATOM 8406 N N . VAL B 1 560 ? -27.844 29.859 18.125 1 95.75 560 VAL B N 1
ATOM 8407 C CA . VAL B 1 560 ? -26.75 29.812 19.094 1 95.75 560 VAL B CA 1
ATOM 8408 C C . VAL B 1 560 ? -25.438 30.109 18.391 1 95.75 560 VAL B C 1
ATOM 8410 O O . VAL B 1 560 ? -24.969 29.328 17.562 1 95.75 560 VAL B O 1
ATOM 8413 N N . GLU B 1 561 ? -24.859 31.188 18.734 1 94.25 561 GLU B N 1
ATOM 8414 C CA . GLU B 1 561 ? -23.594 31.594 18.125 1 94.25 561 GLU B CA 1
ATOM 8415 C C . GLU B 1 561 ? -22.438 31.453 19.109 1 94.25 561 GLU B C 1
ATOM 8417 O O . GLU B 1 561 ? -22.484 32 20.219 1 94.25 561 GLU B O 1
ATOM 8422 N N . ILE B 1 562 ? -21.5 30.703 18.703 1 91.69 562 ILE B N 1
ATOM 8423 C CA . ILE B 1 562 ? -20.25 30.594 19.438 1 91.69 562 ILE B CA 1
ATOM 8424 C C . ILE B 1 562 ? -19.203 31.5 18.797 1 91.69 562 ILE B C 1
ATOM 8426 O O . ILE B 1 562 ? -18.891 31.391 17.609 1 91.69 562 ILE B O 1
ATOM 8430 N N . THR B 1 563 ? -18.688 32.5 19.547 1 84.88 563 THR B N 1
ATOM 8431 C CA . THR B 1 563 ? -17.734 33.438 18.969 1 84.88 563 THR B CA 1
ATOM 8432 C C . THR B 1 563 ? -16.75 33.938 20.031 1 84.88 563 THR B C 1
ATOM 8434 O O . THR B 1 563 ? -17.016 33.812 21.219 1 84.88 563 THR B O 1
ATOM 8437 N N . HIS B 1 564 ? -15.727 34.375 19.594 1 76.44 564 HIS B N 1
ATOM 8438 C CA . HIS B 1 564 ? -14.773 35.062 20.469 1 76.44 564 HIS B CA 1
ATOM 8439 C C . HIS B 1 564 ? -14.781 36.562 20.219 1 76.44 564 HIS B C 1
ATOM 8441 O O . HIS B 1 564 ? -14.086 37.312 20.891 1 76.44 564 HIS B O 1
ATOM 8447 N N . ARG B 1 565 ? -15.602 36.938 19.25 1 73.44 565 ARG B N 1
ATOM 8448 C CA . ARG B 1 565 ? -15.727 38.375 18.938 1 73.44 565 ARG B CA 1
ATOM 8449 C C . ARG B 1 565 ? -16.812 39.031 19.781 1 73.44 565 ARG B C 1
ATOM 8451 O O . ARG B 1 565 ? -18 38.75 19.594 1 73.44 565 ARG B O 1
ATOM 8458 N N . LEU B 1 566 ? -16.5 40 20.562 1 74.38 566 LEU B N 1
ATOM 8459 C CA . LEU B 1 566 ? -17.406 40.562 21.562 1 74.38 566 LEU B CA 1
ATOM 8460 C C . LEU B 1 566 ? -18.266 41.656 20.938 1 74.38 566 LEU B C 1
ATOM 8462 O O . LEU B 1 566 ? -19.328 42 21.484 1 74.38 566 LEU B O 1
ATOM 8466 N N . GLN B 1 567 ? -17.828 42.156 19.844 1 72.12 567 GLN B N 1
ATOM 8467 C CA . GLN B 1 567 ? -18.562 43.281 19.234 1 72.12 567 GLN B CA 1
ATOM 8468 C C . GLN B 1 567 ? -20 42.875 18.922 1 72.12 567 GLN B C 1
ATOM 8470 O O . GLN B 1 567 ? -20.906 43.719 18.969 1 72.12 567 GLN B O 1
ATOM 8475 N N . TRP B 1 568 ? -20.203 41.656 18.719 1 74.19 568 TRP B N 1
ATOM 8476 C CA . TRP B 1 568 ? -21.531 41.25 18.281 1 74.19 568 TRP B CA 1
ATOM 8477 C C . TRP B 1 568 ? -22.344 40.719 19.438 1 74.19 568 TRP B C 1
ATOM 8479 O O . TRP B 1 568 ? -23.562 40.531 19.328 1 74.19 568 TRP B O 1
ATOM 8489 N N . SER B 1 569 ? -21.766 40.531 20.469 1 77.44 569 SER B N 1
ATOM 8490 C CA . SER B 1 569 ? -22.469 40.031 21.656 1 77.44 569 SER B CA 1
ATOM 8491 C C . SER B 1 569 ? -23.469 41.062 22.156 1 77.44 569 SER B C 1
ATOM 8493 O O . SER B 1 569 ? -24.484 40.719 22.75 1 77.44 569 SER B O 1
ATOM 8495 N N . ALA B 1 570 ? -23.266 42.312 21.781 1 76.94 570 ALA B N 1
ATOM 8496 C CA . ALA B 1 570 ? -24.125 43.375 22.25 1 76.94 570 ALA B CA 1
ATOM 8497 C C . ALA B 1 570 ? -25.484 43.312 21.547 1 76.94 570 ALA B C 1
ATOM 8499 O O . ALA B 1 570 ? -26.484 43.812 22.078 1 76.94 570 ALA B O 1
ATOM 8500 N N . ARG B 1 571 ? -25.5 42.656 20.438 1 80.25 571 ARG B N 1
ATOM 8501 C CA . ARG B 1 571 ? -26.719 42.625 19.641 1 80.25 571 ARG B CA 1
ATOM 8502 C C . ARG B 1 571 ? -27.5 41.344 19.875 1 80.25 571 ARG B C 1
ATOM 8504 O O . ARG B 1 571 ? -28.578 41.156 19.297 1 80.25 571 ARG B O 1
ATOM 8511 N N . ALA B 1 572 ? -27.031 40.5 20.703 1 90 572 ALA B N 1
ATOM 8512 C CA . ALA B 1 572 ? -27.688 39.25 21 1 90 572 ALA B CA 1
ATOM 8513 C C . ALA B 1 572 ? -28.781 39.438 22.047 1 90 572 ALA B C 1
ATOM 8515 O O . ALA B 1 572 ? -28.812 40.438 22.75 1 90 572 ALA B O 1
ATOM 8516 N N . ASP B 1 573 ? -29.656 38.469 22.109 1 91.19 573 ASP B N 1
ATOM 8517 C CA . ASP B 1 573 ? -30.703 38.5 23.125 1 91.19 573 ASP B CA 1
ATOM 8518 C C . ASP B 1 573 ? -30.172 37.969 24.469 1 91.19 573 ASP B C 1
ATOM 8520 O O . ASP B 1 573 ? -30.672 38.375 25.516 1 91.19 573 ASP B O 1
ATOM 8524 N N . HIS B 1 574 ? -29.297 37.125 24.375 1 93.25 574 HIS B N 1
ATOM 8525 C CA . HIS B 1 574 ? -28.719 36.469 25.531 1 93.25 574 HIS B CA 1
ATOM 8526 C C . HIS B 1 574 ? -27.234 36.156 25.328 1 93.25 574 HIS B C 1
ATOM 8528 O O . HIS B 1 574 ? -26.828 35.781 24.219 1 93.25 574 HIS B O 1
ATOM 8534 N N . VAL B 1 575 ? -26.422 36.469 26.359 1 93.81 575 VAL B N 1
ATOM 8535 C CA . VAL B 1 575 ? -24.984 36.219 26.25 1 93.81 575 VAL B CA 1
ATOM 8536 C C . VAL B 1 575 ? -24.547 35.281 27.391 1 93.81 575 VAL B C 1
ATOM 8538 O O . VAL B 1 575 ? -25 35.438 28.531 1 93.81 575 VAL B O 1
ATOM 8541 N N . VAL B 1 576 ? -23.734 34.344 27.031 1 94.38 576 VAL B N 1
ATOM 8542 C CA . VAL B 1 576 ? -23.156 33.406 28 1 94.38 576 VAL B CA 1
ATOM 8543 C C . VAL B 1 576 ? -21.625 33.469 27.906 1 94.38 576 VAL B C 1
ATOM 8545 O O . VAL B 1 576 ? -21.062 33.344 26.828 1 94.38 576 VAL B O 1
ATOM 8548 N N . VAL B 1 577 ? -20.984 33.688 29.031 1 92.88 577 VAL B N 1
ATOM 8549 C CA . VAL B 1 577 ? -19.531 33.719 29.078 1 92.88 577 VAL B CA 1
ATOM 8550 C C . VAL B 1 577 ? -19.016 32.375 29.641 1 92.88 577 VAL B C 1
ATOM 8552 O O . VAL B 1 577 ? -19.359 32 30.75 1 92.88 577 VAL B O 1
ATOM 8555 N N . LEU B 1 578 ? -18.297 31.719 28.75 1 92.56 578 LEU B N 1
ATOM 8556 C CA . LEU B 1 578 ? -17.703 30.438 29.125 1 92.56 578 LEU B CA 1
ATOM 8557 C C . LEU B 1 578 ? -16.219 30.578 29.422 1 92.56 578 LEU B C 1
ATOM 8559 O O . LEU B 1 578 ? -15.484 31.219 28.656 1 92.56 578 LEU B O 1
ATOM 8563 N N . ASP B 1 579 ? -15.766 30.047 30.531 1 90 579 ASP B N 1
ATOM 8564 C CA . ASP B 1 579 ? -14.359 30.047 30.906 1 90 579 ASP B CA 1
ATOM 8565 C C . ASP B 1 579 ? -13.953 28.703 31.516 1 90 579 ASP B C 1
ATOM 8567 O O . ASP B 1 579 ? -14.547 28.266 32.5 1 90 579 ASP B O 1
ATOM 8571 N N . ALA B 1 580 ? -12.992 28.141 30.953 1 89.5 580 ALA B N 1
ATOM 8572 C CA . ALA B 1 580 ? -12.422 26.875 31.406 1 89.5 580 ALA B CA 1
ATOM 8573 C C . ALA B 1 580 ? -13.516 25.828 31.625 1 89.5 580 ALA B C 1
ATOM 8575 O O . ALA B 1 580 ? -13.539 25.141 32.656 1 89.5 580 ALA B O 1
ATOM 8576 N N . GLY B 1 581 ? -14.531 25.859 30.797 1 93.06 581 GLY B N 1
ATOM 8577 C CA . GLY B 1 581 ? -15.547 24.812 30.797 1 93.06 581 GLY B CA 1
ATOM 8578 C C . GLY B 1 581 ? -16.719 25.125 31.719 1 93.06 581 GLY B C 1
ATOM 8579 O O . GLY B 1 581 ? -17.562 24.266 31.953 1 93.06 581 GLY B O 1
ATOM 8580 N N . ARG B 1 582 ? -16.719 26.359 32.281 1 94.62 582 ARG B N 1
ATOM 8581 C CA . ARG B 1 582 ? -17.781 26.766 33.188 1 94.62 582 ARG B CA 1
ATOM 8582 C C . ARG B 1 582 ? -18.438 28.047 32.719 1 94.62 582 ARG B C 1
ATOM 8584 O O . ARG B 1 582 ? -17.797 28.906 32.125 1 94.62 582 ARG B O 1
ATOM 8591 N N . VAL B 1 583 ? -19.719 28.062 33.031 1 95.25 583 VAL B N 1
ATOM 8592 C CA . VAL B 1 583 ? -20.406 29.344 32.812 1 95.25 583 VAL B CA 1
ATOM 8593 C C . VAL B 1 583 ? -20.078 30.312 33.969 1 95.25 583 VAL B C 1
ATOM 8595 O O . VAL B 1 583 ? -20.406 30.047 35.125 1 95.25 583 VAL B O 1
ATOM 8598 N N . VAL B 1 584 ? -19.531 31.391 33.625 1 93.44 584 VAL B N 1
ATOM 8599 C CA . VAL B 1 584 ? -19.078 32.312 34.656 1 93.44 584 VAL B CA 1
ATOM 8600 C C . VAL B 1 584 ? -20.031 33.5 34.719 1 93.44 584 VAL B C 1
ATOM 8602 O O . VAL B 1 584 ? -20.109 34.188 35.75 1 93.44 584 VAL B O 1
ATOM 8605 N N . GLN B 1 585 ? -20.609 33.781 33.625 1 91.69 585 GLN B N 1
ATOM 8606 C CA . GLN B 1 585 ? -21.578 34.875 33.562 1 91.69 585 GLN B CA 1
ATOM 8607 C C . GLN B 1 585 ? -22.594 34.656 32.438 1 91.69 585 GLN B C 1
ATOM 8609 O O . GLN B 1 585 ? -22.266 34.094 31.406 1 91.69 585 GLN B O 1
ATOM 8614 N N . GLN B 1 586 ? -23.875 34.969 32.656 1 93.12 586 GLN B N 1
ATOM 8615 C CA . GLN B 1 586 ? -24.875 34.906 31.609 1 93.12 586 GLN B CA 1
ATOM 8616 C C . GLN B 1 586 ? -26.016 35.875 31.875 1 93.12 586 GLN B C 1
ATOM 8618 O O . GLN B 1 586 ? -26.344 36.156 33.031 1 93.12 586 GLN B O 1
ATOM 8623 N N . GLY B 1 587 ? -26.547 36.469 30.844 1 90.94 587 GLY B N 1
ATOM 8624 C CA . GLY B 1 587 ? -27.641 37.406 30.969 1 90.94 587 GLY B CA 1
ATOM 8625 C C . GLY B 1 587 ? -27.797 38.312 29.75 1 90.94 587 GLY B C 1
ATOM 8626 O O . GLY B 1 587 ? -27.391 37.938 28.656 1 90.94 587 GLY B O 1
ATOM 8627 N N . ASP B 1 588 ? -28.453 39.406 29.953 1 88.5 588 ASP B N 1
ATOM 8628 C CA . ASP B 1 588 ? -28.625 40.406 28.938 1 88.5 588 ASP B CA 1
ATOM 8629 C C . ASP B 1 588 ? -27.344 41.188 28.672 1 88.5 588 ASP B C 1
ATOM 8631 O O . ASP B 1 588 ? -26.703 41.688 29.625 1 88.5 588 ASP B O 1
ATOM 8635 N N . PRO B 1 589 ? -27.016 41.219 27.453 1 87.31 589 PRO B N 1
ATOM 8636 C CA . PRO B 1 589 ? -25.734 41.875 27.156 1 87.31 589 PRO B CA 1
ATOM 8637 C C . PRO B 1 589 ? -25.672 43.312 27.656 1 87.31 589 PRO B C 1
ATOM 8639 O O . PRO B 1 589 ? -24.625 43.75 28.125 1 87.31 589 PRO B O 1
ATOM 8642 N N . GLY B 1 590 ? -26.734 44.125 27.562 1 81.62 590 GLY B N 1
ATOM 8643 C CA . GLY B 1 590 ? -26.75 45.5 28.047 1 81.62 590 GLY B CA 1
ATOM 8644 C C . GLY B 1 590 ? -26.406 45.594 29.516 1 81.62 590 GLY B C 1
ATOM 8645 O O . GLY B 1 590 ? -25.672 46.5 29.922 1 81.62 590 GLY B O 1
ATOM 8646 N N . VAL B 1 591 ? -26.859 44.594 30.219 1 83 591 VAL B N 1
ATOM 8647 C CA . VAL B 1 591 ? -26.656 44.594 31.672 1 83 591 VAL B CA 1
ATOM 8648 C C . VAL B 1 591 ? -25.234 44.125 31.984 1 83 591 VAL B C 1
ATOM 8650 O O . VAL B 1 591 ? -24.562 44.688 32.844 1 83 591 VAL B O 1
ATOM 8653 N N . LEU B 1 592 ? -24.781 43.219 31.219 1 84.62 592 LEU B N 1
ATOM 8654 C CA . LEU B 1 592 ? -23.516 42.562 31.531 1 84.62 592 LEU B CA 1
ATOM 8655 C C . LEU B 1 592 ? -22.344 43.5 31.172 1 84.62 592 LEU B C 1
ATOM 8657 O O . LEU B 1 592 ? -21.281 43.438 31.797 1 84.62 592 LEU B O 1
ATOM 8661 N N . LEU B 1 593 ? -22.516 44.312 30.234 1 81.31 593 LEU B N 1
ATOM 8662 C CA . LEU B 1 593 ? -21.438 45.188 29.812 1 81.31 593 LEU B CA 1
ATOM 8663 C C . LEU B 1 593 ? -21.328 46.406 30.75 1 81.31 593 LEU B C 1
ATOM 8665 O O . LEU B 1 593 ? -20.297 47.062 30.781 1 81.31 593 LEU B O 1
ATOM 8669 N N . ASP B 1 594 ? -22.406 46.594 31.562 1 78.56 594 ASP B N 1
ATOM 8670 C CA . ASP B 1 594 ? -22.438 47.75 32.469 1 78.56 594 ASP B CA 1
ATOM 8671 C C . ASP B 1 594 ? -21.875 47.375 33.844 1 78.56 594 ASP B C 1
ATOM 8673 O O . ASP B 1 594 ? -21.625 48.25 34.656 1 78.56 594 ASP B O 1
ATOM 8677 N N . VAL B 1 595 ? -21.719 46.125 34.031 1 78.69 595 VAL B N 1
ATOM 8678 C CA . VAL B 1 595 ? -21.234 45.688 35.344 1 78.69 595 VAL B CA 1
ATOM 8679 C C . VAL B 1 595 ? -19.844 45.062 35.188 1 78.69 595 VAL B C 1
ATOM 8681 O O . VAL B 1 595 ? -19.5 44.531 34.125 1 78.69 595 VAL B O 1
ATOM 8684 N N . ASP B 1 596 ? -19.078 45.312 36.219 1 79.69 596 ASP B N 1
ATOM 8685 C CA . ASP B 1 596 ? -17.766 44.656 36.219 1 79.69 596 ASP B CA 1
ATOM 8686 C C . ASP B 1 596 ? -17.906 43.125 36.25 1 79.69 596 ASP B C 1
ATOM 8688 O O . ASP B 1 596 ? -18.719 42.594 37.031 1 79.69 596 ASP B O 1
ATOM 8692 N N . GLY B 1 597 ? -17.234 42.531 35.281 1 80.62 597 GLY B N 1
ATOM 8693 C CA . GLY B 1 597 ? -17.312 41.062 35.25 1 80.62 597 GLY B CA 1
ATOM 8694 C C . GLY B 1 597 ? -16.516 40.438 34.125 1 80.62 597 GLY B C 1
ATOM 8695 O O . GLY B 1 597 ? -15.75 41.125 33.438 1 80.62 597 GLY B O 1
ATOM 8696 N N . PRO B 1 598 ? -16.672 39.094 33.938 1 81.81 598 PRO B N 1
ATOM 8697 C CA . PRO B 1 598 ? -15.883 38.344 33 1 81.81 598 PRO B CA 1
ATOM 8698 C C . PRO B 1 598 ? -16.078 38.812 31.547 1 81.81 598 PRO B C 1
ATOM 8700 O O . PRO B 1 598 ? -15.117 38.844 30.766 1 81.81 598 PRO B O 1
ATOM 8703 N N . LEU B 1 599 ? -17.203 39.188 31.25 1 79.38 599 LEU B N 1
ATOM 8704 C CA . LEU B 1 599 ? -17.438 39.656 29.891 1 79.38 599 LEU B CA 1
ATOM 8705 C C . LEU B 1 599 ? -16.656 40.938 29.609 1 79.38 599 LEU B C 1
ATOM 8707 O O . LEU B 1 599 ? -16.047 41.062 28.531 1 79.38 599 LEU B O 1
ATOM 8711 N N . ARG B 1 600 ? -16.828 41.812 30.531 1 77.94 600 ARG B N 1
ATOM 8712 C CA . ARG B 1 600 ? -16.109 43.062 30.391 1 77.94 600 ARG B CA 1
ATOM 8713 C C . ARG B 1 600 ? -14.602 42.812 30.359 1 77.94 600 ARG B C 1
ATOM 8715 O O . ARG B 1 600 ? -13.883 43.469 29.609 1 77.94 600 ARG B O 1
ATOM 8722 N N . ASP B 1 601 ? -14.188 41.906 31.141 1 78.56 601 ASP B N 1
ATOM 8723 C CA . ASP B 1 601 ? -12.773 41.562 31.156 1 78.56 601 ASP B CA 1
ATOM 8724 C C . ASP B 1 601 ? -12.32 41 29.797 1 78.56 601 ASP B C 1
ATOM 8726 O O . ASP B 1 601 ? -11.219 41.312 29.344 1 78.56 601 ASP B O 1
ATOM 8730 N N . LEU B 1 602 ? -13.18 40.25 29.281 1 77.12 602 LEU B N 1
ATOM 8731 C CA . LEU B 1 602 ? -12.875 39.656 27.984 1 77.12 602 LEU B CA 1
ATOM 8732 C C . LEU B 1 602 ? -12.852 40.75 26.906 1 77.12 602 LEU B C 1
ATOM 8734 O O . LEU B 1 602 ? -12.031 40.688 25.984 1 77.12 602 LEU B O 1
ATOM 8738 N N . ALA B 1 603 ? -13.695 41.688 27.031 1 70.75 603 ALA B N 1
ATOM 8739 C CA . ALA B 1 603 ? -13.797 42.781 26.062 1 70.75 603 ALA B CA 1
ATOM 8740 C C . ALA B 1 603 ? -12.586 43.719 26.156 1 70.75 603 ALA B C 1
ATOM 8742 O O . ALA B 1 603 ? -12.18 44.312 25.156 1 70.75 603 ALA B O 1
ATOM 8743 N N . ALA B 1 604 ? -12.062 43.719 27.359 1 61.16 604 ALA B N 1
ATOM 8744 C CA . ALA B 1 604 ? -10.914 44.594 27.609 1 61.16 604 ALA B CA 1
ATOM 8745 C C . ALA B 1 604 ? -9.617 43.969 27.109 1 61.16 604 ALA B C 1
ATOM 8747 O O . ALA B 1 604 ? -8.641 44.656 26.828 1 61.16 604 ALA B O 1
ATOM 8748 N N . ARG B 1 605 ? -9.641 42.75 26.906 1 56.25 605 ARG B N 1
ATOM 8749 C CA . ARG B 1 605 ? -8.445 42.062 26.422 1 56.25 605 ARG B CA 1
ATOM 8750 C C . ARG B 1 605 ? -8.359 42.156 24.891 1 56.25 605 ARG B C 1
ATOM 8752 O O . ARG B 1 605 ? -7.281 42.344 24.344 1 56.25 605 ARG B O 1
#

Nearest PDB structures (foldseek):
  6pam-assembly4_H  TM=8.050E-01  e=1.709E-27  Novosphingobium aromaticivorans DSM 12444
  4mrn-assembly1_A  TM=8.126E-01  e=9.599E-28  Novosphingobium aromaticivorans DSM 12444
  8t1p-assembly1_C  TM=8.261E-01  e=4.534E-27  Bacillus subtilis subsp. subtilis str. 168
  6pan-assembly1_A  TM=8.173E-01  e=3.338E-26  Novosphingobium aromaticivorans DSM 12444
  6pao-assembly1_B  TM=7.642E-01  e=1.386E-24  Novosphingobium aromaticivorans DSM 12444

Foldseek 3Di:
DDPPPDPPDPPDPPPLPQPADLPLPDFDDPVVLVVVLCVLLVVLVVLLVLLLVLVLLLLLLVLQLLLLVLLLVVVQVVCVVVVHDNPVSVVSVVVSVVSVVSSVVSNVSNQVSLVVSLVVSLVSLLCLLCVLDVVQPLLDDPPPCPVLSVCLSPVLSNLLSCCSRPFPSLVVSLVVNLVVLLVVLCVQFNNQLSVLLCVLSCCLQPPLLCQCVVVQVQLVVQLVVLVVVLVVLVVVCVVCVCVCVVVVVPVVSVVVSVVSVVSSCVSNVSNVVSVVVSVVSLVVSLQVNLVRSCVRRVVCCVVVNGPPSSSSSSSSSSNSSSVSSVSNSVSVVSVVSSSVSSSSSVSSSVRPRPADFADDADDPPDQKKKWWAQFWADRRPDPATLAGGATDIQDFLFEEEEAEDPSLNLVVVVSVQLPSDDTSDTAMDINRHGPSNYGNVRSPLAEAEQALDFAADFFFLQVSLCVLPVPDDPVLLLLLLVLLVCQVVLCVDPVRRRFTDGDVGDDDDSLNRLSSSSSSRLSSLHSEYEAEQSCVPPDPVSVVSNVVSSCVSNRRHRYYYYHNDLVCVQVTQKYFYGGNNYTFDIDHPVVVCPDDDDSVVSVVD/DDPPPDPPDPPPPPPLPQPADLPLPDFDDPVVLVVVLCVLLVVLVVLLVLLLVLVLLLLVLVLQLLLLVLLLVVVQVVCVVVVHDNPVSVVSVVVSVVSVVSSVVSNVSNQVSLVVSLVVSLVSLLCLLCVLDVVQPLLDDPPPCPVLSVCLSPVLSNLLSCCSRPFPSLVVSLVVNLVVLLVVLCVQFNNQLSVLLCVLSCCLQPPLLCQCVVVQVQLVVQLVVLVVVLVVLVVVCVVCVCVCVVVVVPVVSVVVSVVSVVSSCVSNVSNVVSVVVSVVSLVVSLQVNLVSSCVRRVVCCVVVNGPPSSSSSSSSSSNSSSVSSVSNSVSVVSVVSSSVSSSSSVSSSVRPSPADFADDADDPPDQKKKWWAQFWADRRPDPATLAGGATDIQDFLFEEEEAEDPSLNLLVVVSVQLPSDDTSDTAMDINRHGPSNHGNVRSPLAEAEQALDFAADFFFLQVSLCVLPVPDDPVLLLLLLVLLVQQVVLCVDPVRRRFTDGDVGDDDDSLNRLSSSSSSRLSSLHSEYEAEQSCVPPDPVSVVSNVVSSCVSNPRHRYYYYHNDLVCVQVTQKYFYGGNNYTFDIDHSVVVCPDDDDSVVSVVD

Secondary structure (DSSP, 8-state):
-------------------------PPPPHHHHHHHHHHHTGGGHHHHHHHHHHHHHHHHHHHHHHHHHHHHHHHHHHHHHTT--GGGHHHHHHHHHHHHHHHHHHHHHHHHHHHHHHHHHHHHHHHHHHHHHGGGGGGS-HHHHHHHHHHIIIIIHHHHHHIIIIIHHHHHHHHHHHHHHHHHHHHHT-HHHHHHHHHHHHIIIIIGGGTTHHHHHHHHHHHHHHHHHHHHHHHHHHHTHHHHHHTT-HHHHHHHHHHHHHHHHHHHHHHHHHHHHHHHHHHHHHHHHHHHHHHHHHHHHHTTSS-HHHHHHHHHHHHHHHHHHHHHHHHHHHHHHHHHHHHHHHHHHTS----PPP-B-PPTTS---EEEEEEEE--TT-SS-SEEEEEEEE-TT-EEEEEE-TTSSHHHHHHHHTTSS--SEEEEEETTEEGGGB-HHHHHHHEEEE-SS----SEEHHHHHHTT-TT--HHHHHHHHHHTT-HHHHHHSTTGGG-EESTTSBPPPHHHHHHHHHHHHHHT--SEEEEESTTTTS-HHHHHHHHHHHHHHSTT-EEEEEES-GGGGGGSSEEEEEETTEEEEEE-HHHHHHSSSHHHHHHH-/-------------------------PPPPHHHHHHHHHHHTGGGHHHHHHHHHHHHHHHHHHHHHHHHHHHHHHHHHHHHHTT--GGGHHHHHHHHHHHHHHHHHHHHHHHHHHHHHHHHHHHHHHHHHHHHHGGGGGGS-HHHHHHHHHHIIIIIHHHHHHIIIIIHHHHHHHHHHHHHHHHHHHHHT-HHHHHHHHHHHHIIIIIGGGTTHHHHHHHHHHHHHHHHHHHHHHHHHHHTHHHHHHTT-HHHHHHHHHHHHHHHHHHHHHHHHHHHHHHHHHHHHHHHHHHHHHHHHHHHHHTTSS-HHHHHHHHHHHHHHHHHHHHHHHHHHHHHHHHHHHHHHHHHHTS----PPP-B-PPTT----EEEEEEEE--TT-SS-SEEEEEEEE-TT-EEEEEE-TTSSHHHHHHHHTTSS--SEEEEEETTEEGGGB-HHHHHHHEEEE-SS----SEEHHHHHHTT-TT--HHHHHHHHHHTT-HHHHHHSTTGGG-EESTTSBPPPHHHHHHHHHHHHHHT--SEEEEESTTTTS-HHHHHHHHHHHHHHSTT-EEEEEES-GGGGGGSSEEEEEETTEEEEEE-HHHHHHSSSHHHHHHH-

Solvent-accessible surface area (backbone atoms only — not comparable to full-atom values): 60446 Å² total; per-residue (Å²): 138,82,81,75,78,73,75,80,78,78,76,67,77,73,77,76,60,79,70,74,51,90,58,65,47,76,74,67,59,68,68,58,49,52,50,48,54,50,61,66,34,48,86,39,46,60,42,42,49,49,16,30,49,24,45,41,50,25,48,51,42,51,28,47,44,39,14,50,51,33,22,48,40,14,47,48,22,26,33,54,60,68,68,45,75,71,72,73,50,56,62,55,50,50,51,45,51,53,43,20,50,51,28,11,50,23,41,23,47,17,41,46,30,24,49,52,30,25,53,52,41,42,50,43,52,40,49,48,43,47,66,45,35,54,83,48,40,60,50,44,66,72,70,74,48,37,62,53,46,48,42,40,59,41,59,28,41,57,43,35,29,48,40,65,46,65,36,52,45,56,50,52,34,56,62,48,47,58,54,53,52,35,51,48,29,27,74,67,47,35,55,72,31,21,48,46,39,47,53,45,50,47,42,52,68,64,45,41,72,53,51,51,43,68,53,27,51,54,14,49,53,44,25,51,53,30,47,50,52,42,52,49,50,50,47,41,46,53,70,26,32,57,59,33,48,41,43,61,35,53,67,59,52,50,52,51,49,51,49,39,48,50,52,22,47,61,32,33,41,54,31,46,52,32,50,14,48,36,49,13,50,47,44,27,45,35,50,43,30,26,48,46,22,45,64,62,38,47,62,36,35,77,72,66,75,26,57,63,32,42,44,32,13,42,19,32,28,46,39,52,50,38,60,51,53,56,56,52,64,63,38,54,64,52,48,54,54,16,48,52,29,45,41,54,43,47,23,60,47,60,31,81,71,79,76,73,80,21,86,42,70,68,69,81,95,47,60,38,27,44,32,38,41,44,26,23,32,54,54,72,85,49,89,60,60,40,30,52,56,26,65,46,76,40,51,58,41,33,39,28,31,39,32,39,60,91,84,14,31,65,69,55,52,57,41,41,73,68,53,33,46,79,62,78,36,60,46,45,24,48,72,78,39,47,58,69,40,28,23,64,64,39,49,28,59,32,41,30,70,32,58,73,80,75,66,60,48,73,35,25,49,48,54,53,30,28,57,43,33,77,82,58,50,71,66,52,53,50,49,22,23,49,35,33,66,37,40,71,62,37,60,67,37,97,49,25,53,62,30,48,23,30,77,97,34,51,84,67,54,70,42,54,49,37,24,46,46,41,15,14,40,52,54,43,61,33,22,27,38,36,32,32,47,60,52,75,65,47,55,73,68,59,39,54,51,29,53,54,31,48,51,66,72,44,68,54,30,13,32,40,35,32,38,73,64,61,82,59,39,62,77,31,64,30,31,34,34,33,51,80,13,25,71,76,46,71,46,44,31,76,59,46,66,72,37,93,46,70,61,38,52,58,67,72,102,137,83,80,73,76,73,74,80,76,76,74,68,74,74,76,75,60,80,72,74,51,90,57,64,47,74,74,69,59,69,69,57,49,52,50,48,53,48,61,67,34,48,86,39,46,60,42,41,49,50,16,30,49,24,45,41,51,25,49,51,43,51,27,47,43,38,14,48,51,34,21,48,40,15,47,48,22,26,32,54,58,68,68,46,77,72,73,73,50,55,62,55,49,51,51,46,50,52,44,21,51,50,29,12,52,24,41,23,48,18,41,45,30,23,50,51,29,25,52,51,41,43,49,43,50,39,48,46,44,46,65,44,36,54,83,47,40,58,50,45,66,74,70,74,48,37,60,53,44,47,42,40,60,41,59,30,42,57,44,34,28,46,40,65,46,65,37,52,46,56,50,51,34,55,63,47,46,58,53,54,52,36,52,49,30,26,73,68,46,34,54,71,31,20,48,47,38,46,54,43,51,47,43,53,68,63,44,41,72,53,50,53,42,67,54,26,50,54,13,49,54,46,25,50,53,30,48,51,52,43,52,49,51,51,49,40,47,52,70,26,32,56,58,32,50,41,43,62,36,54,67,59,53,49,50,50,49,50,50,39,49,52,51,22,49,59,33,33,41,56,32,46,52,32,51,14,48,35,49,14,49,46,43,28,45,35,50,42,30,26,48,45,23,44,63,62,37,47,62,35,35,77,71,67,74,25,56,66,30,41,44,36,12,44,21,32,27,45,39,53,49,39,60,49,53,55,58,51,65,63,37,55,63,53,47,53,55,17,48,53,30,46,41,54,43,48,23,59,47,58,31,79,72,80,77,74,78,21,86,40,70,68,70,81,94,49,61,39,27,44,30,38,41,44,26,24,34,55,54,73,86,49,88,59,61,39,30,52,57,27,67,46,77,39,51,58,41,34,40,28,30,39,33,40,59,90,83,15,30,65,68,55,53,58,42,43,73,68,54,33,48,79,61,81,35,59,47,45,22,48,72,78,40,47,58,70,42,28,24,64,64,39,48,29,58,33,41,32,70,31,58,71,78,75,66,60,47,71,33,24,48,49,54,51,30,29,58,44,34,76,82,57,50,70,67,52,52,49,50,22,22,49,36,34,68,37,40,69,63,37,60,68,37,97,49,25,54,63,30,47,23,32,78,96,34,50,85,69,54,73,43,54,48,37,24,46,45,42,14,14,40,52,54,41,61,34,23,26,40,37,33,32,47,60,54,76,65,49,55,72,68,59,39,53,49,31,54,54,29,48,53,66,72,44,69,54,31,13,33,40,35,35,37,74,63,61,83,58,38,63,76,31,64,29,30,35,32,31,50,80,12,26,71,77,47,71,44,45,30,75,59,46,66,74,37,93,47,70,62,38,52,58,67,72,104

Sequence (1210 aa):
MSATATPPARRSPLPGGAREVSELPAPPPRRVLVCWLVRVTRPVLAPLLGSTACRLASLLVGVGMFALGACAVAALGIALAQGRPLSGLWPVLAAMAVMALVKAALRYGEQLLGHLVAFKALELLRAEVFASFIPRSPRLSPAWHSAQLLTRATKDIDRIEVLFAHTLAPIVCAAVGPLMVVGAIGAAVSWPVAGAALGLLALQLLVVPVLGAAASLGAARAGAAGRAALVQHVTDTVQGMPEVVGYGRAAARLEEMGGLDDAMARALAPSARWAAVRRGAGALLGLAGPVAVVAVGAGGVSAGQVSAAALAGGAAAVLRLSGTVRGVEELAASISASLASAERVWQVVHAPLSQGEGGVELEPGVIHELEWREVDYTYPGSSAPALRGVSIRARAGQWTCIVGASGSGKSTLAHLALRFDDPQAGSILIDGTDVRGLRSESLYGRVGLVSQRIHLFRASVADNVRLAAPSASDARVEQACRAAGIHEEVMALPQGYGTLVGERGQSLSGGQRQRLALARALLARPSVLILDEFTSHLDPELDASVRASVRRFLPGATVVEITHRLQWSARADHVVVLDAGRVVQQGDPGVLLDVDGPLRDLAARMSATATPPARRSPLPGGAREVSELPAPPPRRVLVCWLVRVTRPVLAPLLGSTACRLASLLVGVGMFALGACAVAALGIALAQGRPLSGLWPVLAAMAVMALVKAALRYGEQLLGHLVAFKALELLRAEVFASFIPRSPRLSPAWHSAQLLTRATKDIDRIEVLFAHTLAPIVCAAVGPLMVVGAIGAAVSWPVAGAALGLLALQLLVVPVLGAAASLGAARAGAAGRAALVQHVTDTVQGMPEVVGYGRAAARLEEMGGLDDAMARALAPSARWAAVRRGAGALLGLAGPVAVVAVGAGGVSAGQVSAAALAGGAAAVLRLSGTVRGVEELAASISASLASAERVWQVVHAPLSQGEGGVELEPGVIHELEWREVDYTYPGSSAPALRGVSIRARAGQWTCIVGASGSGKSTLAHLALRFDDPQAGSILIDGTDVRGLRSESLYGRVGLVSQRIHLFRASVADNVRLAAPSASDARVEQACRAAGIHEEVMALPQGYGTLVGERGQSLSGGQRQRLALARALLARPSVLILDEFTSHLDPELDASVRASVRRFLPGATVVEITHRLQWSARADHVVVLDAGRVVQQGDPGVLLDVDGPLRDLAAR

pLDDT: mean 83.79, std 13.51, range [26.77, 97.62]

InterPro domains:
  IPR003439 ABC transporter-like, ATP-binding domain [PF00005] (387-535)
  IPR003439 ABC transporter-like, ATP-binding domain [PS50893] (370-605)
  IPR003593 AAA+ ATPase domain [SM00382] (396-582)
  IPR011527 ABC transporter type 1, transmembrane domain [PF00664] (57-308)
  IPR011527 ABC transporter type 1, transmembrane domain [PS50929] (60-337)
  IPR017871 ABC transporter-like, conserved site [PS00211] (508-522)
  IPR027417 P-loop containing nucleoside triphosphate hydrolase [G3DSA:3.40.50.300] (366-605)
  IPR027417 P-loop containing nucleoside triphosphate hydrolase [SSF52540] (366-602)
  IPR036640 ABC transporter type 1, transmembrane domain superfamily [G3DSA:1.20.1560.10] (20-353)
  IPR036640 ABC transporter type 1, transmembrane domain superfamily [SSF90123] (36-352)
  IPR039421 Type 1 protein exporter [PTHR24221] (95-599)

Organism: NCBI:txid131109

Radius of gyration: 39.32 Å; Cα contacts (8 Å, |Δi|>4): 2001; chains: 2; bounding box: 84×128×120 Å